Protein AF-0000000069020172 (afdb_homodimer)

Nearest PDB structures (foldseek):
  6wia-assembly1_A-2  TM=9.007E-01  e=1.401E-41  Homo sapiens
  4mws-assembly1_B  TM=8.865E-01  e=2.128E-41  Homo sapiens
  4cib-assembly1_A-2  TM=8.889E-01  e=2.702E-41  Homo sapiens
  4ci9-assembly1_A-2  TM=8.857E-01  e=4.473E-40  Homo sapiens
  7kdv-assembly1_B  TM=8.285E-01  e=3.740E-40  Mus musculus

Structure (mmCIF, N/CA/C/O backbone):
data_AF-0000000069020172-model_v1
#
loop_
_entity.id
_entity.type
_entity.pdbx_description
1 polymer 'Serine carboxypeptidase'
#
loop_
_atom_site.group_PDB
_atom_site.id
_atom_site.type_symbol
_atom_site.label_atom_id
_atom_site.label_alt_id
_atom_site.label_comp_id
_atom_site.label_asym_id
_atom_site.label_entity_id
_atom_site.label_seq_id
_atom_site.pdbx_PDB_ins_code
_atom_site.Cartn_x
_atom_site.Cartn_y
_atom_site.Cartn_z
_atom_site.occupancy
_atom_site.B_iso_or_equiv
_atom_site.auth_seq_id
_atom_site.auth_comp_id
_atom_site.auth_asym_id
_atom_site.auth_atom_id
_atom_site.pdbx_PDB_model_num
ATOM 1 N N . MET A 1 1 ? 9.922 -50 -81.5 1 35.25 1 MET A N 1
ATOM 2 C CA . MET A 1 1 ? 8.891 -49.844 -80.5 1 35.25 1 MET A CA 1
ATOM 3 C C . MET A 1 1 ? 9.516 -49.562 -79.125 1 35.25 1 MET A C 1
ATOM 5 O O . MET A 1 1 ? 10 -50.469 -78.438 1 35.25 1 MET A O 1
ATOM 9 N N . PHE A 1 2 ? 10.203 -48.375 -78.938 1 44.16 2 PHE A N 1
ATOM 10 C CA . PHE A 1 2 ? 10.883 -47.781 -77.812 1 44.16 2 PHE A CA 1
ATOM 11 C C . PHE A 1 2 ? 9.898 -47.469 -76.688 1 44.16 2 PHE A C 1
ATOM 13 O O . PHE A 1 2 ? 9.016 -46.625 -76.875 1 44.16 2 PHE A O 1
ATOM 20 N N . HIS A 1 3 ? 9.609 -48.438 -75.812 1 41.03 3 HIS A N 1
ATOM 21 C CA . HIS A 1 3 ? 8.797 -48.312 -74.625 1 41.03 3 HIS A CA 1
ATOM 22 C C . HIS A 1 3 ? 9.383 -47.312 -73.625 1 41.03 3 HIS A C 1
ATOM 24 O O . HIS A 1 3 ? 10.531 -47.438 -73.25 1 41.03 3 HIS A O 1
ATOM 30 N N . LEU A 1 4 ? 8.961 -46.031 -73.75 1 43.12 4 LEU A N 1
ATOM 31 C CA . LEU A 1 4 ? 9.242 -44.969 -72.75 1 43.12 4 LEU A CA 1
ATOM 32 C C . LEU A 1 4 ? 8.75 -45.344 -71.375 1 43.12 4 LEU A C 1
ATOM 34 O O . LEU A 1 4 ? 7.547 -45.531 -71.188 1 43.12 4 LEU A O 1
ATOM 38 N N . LEU A 1 5 ? 9.578 -45.969 -70.562 1 42.97 5 LEU A N 1
ATOM 39 C CA . LEU A 1 5 ? 9.367 -46.219 -69.125 1 42.97 5 LEU A CA 1
ATOM 40 C C . LEU A 1 5 ? 9.156 -44.906 -68.375 1 42.97 5 LEU A C 1
ATOM 42 O O . LEU A 1 5 ? 10.047 -44.062 -68.375 1 42.97 5 LEU A O 1
ATOM 46 N N . PHE A 1 6 ? 7.914 -44.469 -68.312 1 43.06 6 PHE A N 1
ATOM 47 C CA . PHE A 1 6 ? 7.535 -43.344 -67.438 1 43.06 6 PHE A CA 1
ATOM 48 C C . PHE A 1 6 ? 7.852 -43.656 -66 1 43.06 6 PHE A C 1
ATOM 50 O O . PHE A 1 6 ? 7.305 -44.625 -65.438 1 43.06 6 PHE A O 1
ATOM 57 N N . LEU A 1 7 ? 9.008 -43.219 -65.438 1 40.94 7 LEU A N 1
ATOM 58 C CA . LEU A 1 7 ? 9.367 -43.25 -64.062 1 40.94 7 LEU A CA 1
ATOM 59 C C . LEU A 1 7 ? 8.398 -42.406 -63.219 1 40.94 7 LEU A C 1
ATOM 61 O O . LEU A 1 7 ? 8.328 -41.188 -63.406 1 40.94 7 LEU A O 1
ATOM 65 N N . VAL A 1 8 ? 7.316 -42.938 -62.75 1 42.66 8 VAL A N 1
ATOM 66 C CA . VAL A 1 8 ? 6.441 -42.312 -61.781 1 42.66 8 VAL A CA 1
ATOM 67 C C . VAL A 1 8 ? 7.211 -42.062 -60.469 1 42.66 8 VAL A C 1
ATOM 69 O O . VAL A 1 8 ? 7.672 -43 -59.812 1 42.66 8 VAL A O 1
ATOM 72 N N . THR A 1 9 ? 7.859 -40.938 -60.344 1 40.78 9 THR A N 1
ATOM 73 C CA . THR A 1 9 ? 8.406 -40.469 -59.062 1 40.78 9 THR A CA 1
ATOM 74 C C . THR A 1 9 ? 7.309 -40.344 -58.031 1 40.78 9 THR A C 1
ATOM 76 O O . THR A 1 9 ? 6.387 -39.562 -58.188 1 40.78 9 THR A O 1
ATOM 79 N N . LEU A 1 10 ? 7.008 -41.344 -57.312 1 39.53 10 LEU A N 1
ATOM 80 C CA . LEU A 1 10 ? 6.172 -41.312 -56.125 1 39.53 10 LEU A CA 1
ATOM 81 C C . LEU A 1 10 ? 6.711 -40.281 -55.125 1 39.53 10 LEU A C 1
ATOM 83 O O . LEU A 1 10 ? 7.801 -40.469 -54.562 1 39.53 10 LEU A O 1
ATOM 87 N N . PHE A 1 11 ? 6.32 -39.062 -55.219 1 40.25 11 PHE A N 1
ATOM 88 C CA . PHE A 1 11 ? 6.52 -38.125 -54.125 1 40.25 11 PHE A CA 1
ATOM 89 C C . PHE A 1 11 ? 5.906 -38.656 -52.844 1 40.25 11 PHE A C 1
ATOM 91 O O . PHE A 1 11 ? 4.684 -38.75 -52.719 1 40.25 11 PHE A O 1
ATOM 98 N N . VAL A 1 12 ? 6.559 -39.5 -52.188 1 38.56 12 VAL A N 1
ATOM 99 C CA . VAL A 1 12 ? 6.18 -39.781 -50.781 1 38.56 12 VAL A CA 1
ATOM 100 C C . VAL A 1 12 ? 6.027 -38.469 -50.031 1 38.56 12 VAL A C 1
ATOM 102 O O . VAL A 1 12 ? 7.008 -37.75 -49.812 1 38.56 12 VAL A O 1
ATOM 105 N N . HIS A 1 13 ? 4.887 -37.875 -50.125 1 36.31 13 HIS A N 1
ATOM 106 C CA . HIS A 1 13 ? 4.574 -36.875 -49.094 1 36.31 13 HIS A CA 1
ATOM 107 C C . HIS A 1 13 ? 4.832 -37.406 -47.688 1 36.31 13 HIS A C 1
ATOM 109 O O . HIS A 1 13 ? 4.094 -38.25 -47.219 1 36.31 13 HIS A O 1
ATOM 115 N N . VAL A 1 14 ? 6.039 -37.406 -47.281 1 37 14 VAL A N 1
ATOM 116 C CA . VAL A 1 14 ? 6.258 -37.594 -45.844 1 37 14 VAL A CA 1
ATOM 117 C C . VAL A 1 14 ? 5.352 -36.625 -45.062 1 37 14 VAL A C 1
ATOM 119 O O . VAL A 1 14 ? 5.496 -35.406 -45.156 1 37 14 VAL A O 1
ATOM 122 N N . GLN A 1 15 ? 4.145 -37.031 -44.875 1 34.5 15 GLN A N 1
ATOM 123 C CA . GLN A 1 15 ? 3.412 -36.312 -43.844 1 34.5 15 GLN A CA 1
ATOM 124 C C . GLN A 1 15 ? 4.301 -36.031 -42.625 1 34.5 15 GLN A C 1
ATOM 126 O O . GLN A 1 15 ? 4.848 -36.969 -42.031 1 34.5 15 GLN A O 1
ATOM 131 N N . SER A 1 16 ? 5.02 -34.969 -42.625 1 35.22 16 SER A N 1
ATOM 132 C CA . SER A 1 16 ? 5.707 -34.594 -41.406 1 35.22 16 SER A CA 1
ATOM 133 C C . SER A 1 16 ? 4.863 -34.906 -40.156 1 35.22 16 SER A C 1
ATOM 135 O O . SER A 1 16 ? 3.682 -34.562 -40.094 1 35.22 16 SER A O 1
ATOM 137 N N . VAL A 1 17 ? 5.012 -35.938 -39.5 1 40.53 17 VAL A N 1
ATOM 138 C CA . VAL A 1 17 ? 4.469 -36.094 -38.156 1 40.53 17 VAL A CA 1
ATOM 139 C C . VAL A 1 17 ? 4.367 -34.75 -37.469 1 40.53 17 VAL A C 1
ATOM 141 O O . VAL A 1 17 ? 5.336 -33.969 -37.438 1 40.53 17 VAL A O 1
ATOM 144 N N . PRO A 1 18 ? 3.168 -34.062 -37.469 1 47.06 18 PRO A N 1
ATOM 145 C CA . PRO A 1 18 ? 3.105 -32.781 -36.75 1 47.06 18 PRO A CA 1
ATOM 146 C C . PRO A 1 18 ? 4.113 -32.656 -35.625 1 47.06 18 PRO A C 1
ATOM 148 O O . PRO A 1 18 ? 4.16 -33.531 -34.75 1 47.06 18 PRO A O 1
ATOM 151 N N . GLN A 1 19 ? 5.152 -32.062 -35.906 1 55.47 19 GLN A N 1
ATOM 152 C CA . GLN A 1 19 ? 6.199 -31.828 -34.906 1 55.47 19 GLN A CA 1
ATOM 153 C C . GLN A 1 19 ? 5.621 -31.281 -33.625 1 55.47 19 GLN A C 1
ATOM 155 O O . GLN A 1 19 ? 4.855 -30.312 -33.625 1 55.47 19 GLN A O 1
ATOM 160 N N . ASN A 1 20 ? 5.699 -32.031 -32.438 1 74.56 20 ASN A N 1
ATOM 161 C CA . ASN A 1 20 ? 5.176 -31.781 -31.094 1 74.56 20 ASN A CA 1
ATOM 162 C C . ASN A 1 20 ? 5.762 -30.5 -30.5 1 74.56 20 ASN A C 1
ATOM 164 O O . ASN A 1 20 ? 5.141 -29.875 -29.641 1 74.56 20 ASN A O 1
ATOM 168 N N . SER A 1 21 ? 6.832 -30 -31.109 1 88.25 21 SER A N 1
ATOM 169 C CA . SER A 1 21 ? 7.488 -28.797 -30.594 1 88.25 21 SER A CA 1
ATOM 170 C C . SER A 1 21 ? 7.984 -27.906 -31.734 1 88.25 21 SER A C 1
ATOM 172 O O . SER A 1 21 ? 8.414 -28.406 -32.781 1 88.25 21 SER A O 1
ATOM 174 N N . SER A 1 22 ? 7.797 -26.625 -31.672 1 93.38 22 SER A N 1
ATOM 175 C CA . SER A 1 22 ? 8.234 -25.641 -32.656 1 93.38 22 SER A CA 1
ATOM 176 C C . SER A 1 22 ? 8.953 -24.469 -31.984 1 93.38 22 SER A C 1
ATOM 178 O O . SER A 1 22 ? 8.516 -23.984 -30.938 1 93.38 22 SER A O 1
ATOM 180 N N . ILE A 1 23 ? 10.023 -24.078 -32.594 1 96.75 23 ILE A N 1
ATOM 181 C CA . ILE A 1 23 ? 10.742 -22.906 -32.094 1 96.75 23 ILE A CA 1
ATOM 182 C C . ILE A 1 23 ? 10.07 -21.625 -32.625 1 96.75 23 ILE A C 1
ATOM 184 O O . ILE A 1 23 ? 9.664 -21.562 -33.781 1 96.75 23 ILE A O 1
ATOM 188 N N . VAL A 1 24 ? 9.922 -20.703 -31.766 1 98 24 VAL A N 1
ATOM 189 C CA . VAL A 1 24 ? 9.328 -19.406 -32.094 1 98 24 VAL A CA 1
ATOM 190 C C . VAL A 1 24 ? 10.406 -18.328 -32.125 1 98 24 VAL A C 1
ATOM 192 O O . VAL A 1 24 ? 10.883 -17.906 -31.062 1 98 24 VAL A O 1
ATOM 195 N N . GLU A 1 25 ? 10.695 -17.812 -33.25 1 97.19 25 GLU A N 1
ATOM 196 C CA . GLU A 1 25 ? 11.758 -16.812 -33.375 1 97.19 25 GLU A CA 1
ATOM 197 C C . GLU A 1 25 ? 11.188 -15.391 -33.344 1 97.19 25 GLU A C 1
ATOM 199 O O . GLU A 1 25 ? 11.867 -14.453 -32.906 1 97.19 25 GLU A O 1
ATOM 204 N N . TYR A 1 26 ? 9.953 -15.305 -33.875 1 97.31 26 TYR A N 1
ATOM 205 C CA . TYR A 1 26 ? 9.281 -14.016 -33.938 1 97.31 26 TYR A CA 1
ATOM 206 C C . TYR A 1 26 ? 7.871 -14.102 -33.375 1 97.31 26 TYR A C 1
ATOM 208 O O . TYR A 1 26 ? 7.18 -15.102 -33.531 1 97.31 26 TYR A O 1
ATOM 216 N N . LEU A 1 27 ? 7.512 -13.047 -32.688 1 97.56 27 LEU A N 1
ATOM 217 C CA . LEU A 1 27 ? 6.148 -12.914 -32.156 1 97.56 27 LEU A CA 1
ATOM 218 C C . LEU A 1 27 ? 5.523 -11.602 -32.625 1 97.56 27 LEU A C 1
ATOM 220 O O . LEU A 1 27 ? 6.129 -10.539 -32.5 1 97.56 27 LEU A O 1
ATOM 224 N N . PRO A 1 28 ? 4.305 -11.719 -33.219 1 97.25 28 PRO A N 1
ATOM 225 C CA . PRO A 1 28 ? 3.623 -10.461 -33.5 1 97.25 28 PRO A CA 1
ATOM 226 C C . PRO A 1 28 ? 3.51 -9.547 -32.281 1 97.25 28 PRO A C 1
ATOM 228 O O . PRO A 1 28 ? 3.162 -10 -31.203 1 97.25 28 PRO A O 1
ATOM 231 N N . GLY A 1 29 ? 3.82 -8.273 -32.5 1 96.31 29 GLY A N 1
ATOM 232 C CA . GLY A 1 29 ? 3.82 -7.316 -31.391 1 96.31 29 GLY A CA 1
ATOM 233 C C . GLY A 1 29 ? 5.203 -7.066 -30.828 1 96.31 29 GLY A C 1
ATOM 234 O O . GLY A 1 29 ? 5.43 -6.059 -30.156 1 96.31 29 GLY A O 1
ATOM 235 N N . PHE A 1 30 ? 6.078 -8 -30.984 1 97.06 30 PHE A N 1
ATOM 236 C CA . PHE A 1 30 ? 7.461 -7.848 -30.531 1 97.06 30 PHE A CA 1
ATOM 237 C C . PHE A 1 30 ? 8.344 -7.379 -31.688 1 97.06 30 PHE A C 1
ATOM 239 O O . PHE A 1 30 ? 8.383 -8.008 -32.75 1 97.06 30 PHE A O 1
ATOM 246 N N . ASP A 1 31 ? 9.109 -6.359 -31.5 1 95.25 31 ASP A N 1
ATOM 247 C CA . ASP A 1 31 ? 9.961 -5.82 -32.562 1 95.25 31 ASP A CA 1
ATOM 248 C C . ASP A 1 31 ? 11.227 -6.656 -32.719 1 95.25 31 ASP A C 1
ATOM 250 O O . ASP A 1 31 ? 12.055 -6.719 -31.812 1 95.25 31 ASP A O 1
ATOM 254 N N . GLY A 1 32 ? 11.336 -7.336 -33.906 1 96.56 32 GLY A N 1
ATOM 255 C CA . GLY A 1 32 ? 12.523 -8.117 -34.188 1 96.56 32 GLY A CA 1
ATOM 256 C C . GLY A 1 32 ? 12.469 -9.523 -33.625 1 96.56 32 GLY A C 1
ATOM 257 O O . GLY A 1 32 ? 11.414 -9.969 -33.188 1 96.56 32 GLY A O 1
ATOM 258 N N . PRO A 1 33 ? 13.602 -10.242 -33.812 1 97.25 33 PRO A N 1
ATOM 259 C CA . PRO A 1 33 ? 13.656 -11.586 -33.219 1 97.25 33 PRO A CA 1
ATOM 260 C C . PRO A 1 33 ? 13.664 -11.586 -31.703 1 97.25 33 PRO A C 1
ATOM 262 O O . PRO A 1 33 ? 14.219 -10.672 -31.094 1 97.25 33 PRO A O 1
ATOM 265 N N . LEU A 1 34 ? 13.086 -12.57 -31.141 1 97.94 34 LEU A N 1
ATOM 266 C CA . LEU A 1 34 ? 13.086 -12.688 -29.672 1 97.94 34 LEU A CA 1
ATOM 267 C C . LEU A 1 34 ? 14.516 -12.828 -29.156 1 97.94 34 LEU A C 1
ATOM 269 O O . LEU A 1 34 ? 15.328 -13.547 -29.734 1 97.94 34 LEU A O 1
ATOM 273 N N . PRO A 1 35 ? 14.805 -12.148 -28.094 1 97.25 35 PRO A N 1
ATOM 274 C CA . PRO A 1 35 ? 16.156 -12.242 -27.516 1 97.25 35 PRO A CA 1
ATOM 275 C C . PRO A 1 35 ? 16.328 -13.453 -26.609 1 97.25 35 PRO A C 1
ATOM 277 O O . PRO A 1 35 ? 17.328 -13.555 -25.906 1 97.25 35 PRO A O 1
ATOM 280 N N . PHE A 1 36 ? 15.359 -14.336 -26.547 1 97.69 36 PHE A N 1
ATOM 281 C CA . PHE A 1 36 ? 15.383 -15.57 -25.766 1 97.69 36 PHE A CA 1
ATOM 282 C C . PHE A 1 36 ? 14.805 -16.734 -26.562 1 97.69 36 PHE A C 1
ATOM 284 O O . PHE A 1 36 ? 14.141 -16.516 -27.578 1 97.69 36 PHE A O 1
ATOM 291 N N . TYR A 1 37 ? 15.164 -17.938 -26.125 1 98 37 TYR A N 1
ATOM 292 C CA . TYR A 1 37 ? 14.656 -19.141 -26.781 1 98 37 TYR A CA 1
ATOM 293 C C . TYR A 1 37 ? 13.219 -19.438 -26.344 1 98 37 TYR A C 1
ATOM 295 O O . TYR A 1 37 ? 12.938 -19.531 -25.156 1 98 37 TYR A O 1
ATOM 303 N N . LEU A 1 38 ? 12.305 -19.531 -27.281 1 98.5 38 LEU A N 1
ATOM 304 C CA . LEU A 1 38 ? 10.922 -19.891 -27.031 1 98.5 38 LEU A CA 1
ATOM 305 C C . LEU A 1 38 ? 10.5 -21.078 -27.906 1 98.5 38 LEU A C 1
ATOM 307 O O . LEU A 1 38 ? 10.703 -21.047 -29.125 1 98.5 38 LEU A O 1
ATOM 311 N N . GLU A 1 39 ? 10.039 -22.047 -27.234 1 98.44 39 GLU A N 1
ATOM 312 C CA . GLU A 1 39 ? 9.453 -23.203 -27.891 1 98.44 39 GLU A CA 1
ATOM 313 C C . GLU A 1 39 ? 8.008 -23.422 -27.438 1 98.44 39 GLU A C 1
ATOM 315 O O . GLU A 1 39 ? 7.684 -23.25 -26.266 1 98.44 39 GLU A O 1
ATOM 320 N N . THR A 1 40 ? 7.168 -23.703 -28.438 1 98.56 40 THR A N 1
ATOM 321 C CA . THR A 1 40 ? 5.797 -24.062 -28.094 1 98.56 40 THR A CA 1
ATOM 322 C C . THR A 1 40 ? 5.461 -25.453 -28.656 1 98.56 40 THR A C 1
ATOM 324 O O . THR A 1 40 ? 6.188 -25.969 -29.5 1 98.56 40 THR A O 1
ATOM 327 N N . GLY A 1 41 ? 4.406 -25.984 -28.094 1 98 41 GLY A N 1
ATOM 328 C CA . GLY A 1 41 ? 3.988 -27.297 -28.594 1 98 41 GLY A CA 1
ATOM 329 C C . GLY A 1 41 ? 2.789 -27.859 -27.859 1 98 41 GLY A C 1
ATOM 330 O O . GLY A 1 41 ? 2.24 -27.203 -26.969 1 98 41 GLY A O 1
ATOM 331 N N . TYR A 1 42 ? 2.326 -28.953 -28.375 1 97.81 42 TYR A N 1
ATOM 332 C CA . TYR A 1 42 ? 1.27 -29.75 -27.766 1 97.81 42 TYR A CA 1
ATOM 333 C C . TYR A 1 42 ? 1.791 -31.109 -27.328 1 97.81 42 TYR A C 1
ATOM 335 O O . TYR A 1 42 ? 2.6 -31.719 -28.031 1 97.81 42 TYR A O 1
ATOM 343 N N . ILE A 1 43 ? 1.367 -31.547 -26.25 1 97.56 43 ILE A N 1
ATOM 344 C CA . ILE A 1 43 ? 1.576 -32.906 -25.828 1 97.56 43 ILE A CA 1
ATOM 345 C C . ILE A 1 43 ? 0.229 -33.594 -25.562 1 97.56 43 ILE A C 1
ATOM 347 O O . ILE A 1 43 ? -0.588 -33.062 -24.797 1 97.56 43 ILE A O 1
ATOM 351 N N . GLY A 1 44 ? 0.032 -34.688 -26.188 1 96.69 44 GLY A N 1
ATOM 352 C CA . GLY A 1 44 ? -1.186 -35.469 -25.984 1 96.69 44 GLY A CA 1
ATOM 353 C C . GLY A 1 44 ? -1.165 -36.312 -24.719 1 96.69 44 GLY A C 1
ATOM 354 O O . GLY A 1 44 ? -0.133 -36.875 -24.359 1 96.69 44 GLY A O 1
ATOM 355 N N . ILE A 1 45 ? -2.287 -36.344 -24.094 1 96.5 45 ILE A N 1
ATOM 356 C CA . ILE A 1 45 ? -2.412 -37.062 -22.812 1 96.5 45 ILE A CA 1
ATOM 357 C C . ILE A 1 45 ? -3.371 -38.25 -22.969 1 96.5 45 ILE A C 1
ATOM 359 O O . ILE A 1 45 ? -4.379 -38.125 -23.672 1 96.5 45 ILE A O 1
ATOM 363 N N . GLY A 1 46 ? -3.061 -39.312 -22.328 1 90.62 46 GLY A N 1
ATOM 364 C CA . GLY A 1 46 ? -3.869 -40.5 -22.406 1 90.62 46 GLY A CA 1
ATOM 365 C C . GLY A 1 46 ? -3.488 -41.406 -23.562 1 90.62 46 GLY A C 1
ATOM 366 O O . GLY A 1 46 ? -2.689 -41.031 -24.422 1 90.62 46 GLY A O 1
ATOM 367 N N . LYS A 1 47 ? -4.152 -42.531 -23.609 1 88.5 47 LYS A N 1
ATOM 368 C CA . LYS A 1 47 ? -3.844 -43.531 -24.656 1 88.5 47 LYS A CA 1
ATOM 369 C C . LYS A 1 47 ? -4.289 -43.031 -26.031 1 88.5 47 LYS A C 1
ATOM 371 O O . LYS A 1 47 ? -3.566 -43.188 -27.016 1 88.5 47 LYS A O 1
ATOM 376 N N . SER A 1 48 ? -5.367 -42.375 -26 1 91.94 48 SER A N 1
ATOM 377 C CA . SER A 1 48 ? -5.906 -41.875 -27.266 1 91.94 48 SER A CA 1
ATOM 378 C C . SER A 1 48 ? -5.527 -40.406 -27.5 1 91.94 48 SER A C 1
ATOM 380 O O . SER A 1 48 ? -5.883 -39.844 -28.516 1 91.94 48 SER A O 1
ATOM 382 N N . GLU A 1 49 ? -4.848 -39.844 -26.578 1 94.56 49 GLU A N 1
ATOM 383 C CA . GLU A 1 49 ? -4.348 -38.469 -26.641 1 94.56 49 GLU A CA 1
ATOM 384 C C . GLU A 1 49 ? -5.477 -37.469 -26.922 1 94.56 49 GLU A C 1
ATOM 386 O O . GLU A 1 49 ? -5.336 -36.594 -27.766 1 94.56 49 GLU A O 1
ATOM 391 N N . GLU A 1 50 ? -6.562 -37.719 -26.25 1 94.81 50 GLU A N 1
ATOM 392 C CA . GLU A 1 50 ? -7.746 -36.875 -26.438 1 94.81 50 GLU A CA 1
ATOM 393 C C . GLU A 1 50 ? -7.57 -35.531 -25.797 1 94.81 50 GLU A C 1
ATOM 395 O O . GLU A 1 50 ? -8.289 -34.562 -26.125 1 94.81 50 GLU A O 1
ATOM 400 N N . VAL A 1 51 ? -6.781 -35.5 -24.812 1 97.06 51 VAL A N 1
ATOM 401 C CA . VAL A 1 51 ? -6.422 -34.219 -24.203 1 97.06 51 VAL A CA 1
ATOM 402 C C . VAL A 1 51 ? -5.09 -33.719 -24.781 1 97.06 51 VAL A C 1
ATOM 404 O O . VAL A 1 51 ? -4.113 -34.469 -24.828 1 97.06 51 VAL A O 1
ATOM 407 N N . GLN A 1 52 ? -5.078 -32.531 -25.312 1 97.31 52 GLN A N 1
ATOM 408 C CA . GLN A 1 52 ? -3.891 -31.875 -25.875 1 97.31 52 GLN A CA 1
ATOM 409 C C . GLN A 1 52 ? -3.484 -30.656 -25.047 1 97.31 52 GLN A C 1
ATOM 411 O O . GLN A 1 52 ? -4.113 -29.594 -25.141 1 97.31 52 GLN A O 1
ATOM 416 N N . LEU A 1 53 ? -2.449 -30.766 -24.281 1 98.25 53 LEU A N 1
ATOM 417 C CA . LEU A 1 53 ? -1.996 -29.672 -23.438 1 98.25 53 LEU A CA 1
ATOM 418 C C . LEU A 1 53 ? -0.956 -28.812 -24.156 1 98.25 53 LEU A C 1
ATOM 420 O O . LEU A 1 53 ? 0.003 -29.344 -24.719 1 98.25 53 LEU A O 1
ATOM 424 N N . PHE A 1 54 ? -1.168 -27.516 -24.203 1 98.38 54 PHE A N 1
ATOM 425 C CA . PHE A 1 54 ? -0.284 -26.547 -24.844 1 98.38 54 PHE A CA 1
ATOM 426 C C . PHE A 1 54 ? 0.731 -26.016 -23.844 1 98.38 54 PHE A C 1
ATOM 428 O O . PHE A 1 54 ? 0.404 -25.781 -22.688 1 98.38 54 PHE A O 1
ATOM 435 N N . TYR A 1 55 ? 2.004 -25.797 -24.328 1 98.69 55 TYR A N 1
ATOM 436 C CA . TYR A 1 55 ? 3.021 -25.281 -23.422 1 98.69 55 TYR A CA 1
ATOM 437 C C . TYR A 1 55 ? 3.873 -24.219 -24.109 1 98.69 55 TYR A C 1
ATOM 439 O O . TYR A 1 55 ? 3.891 -24.125 -25.344 1 98.69 55 TYR A O 1
ATOM 447 N N . TYR A 1 56 ? 4.406 -23.312 -23.297 1 98.69 56 TYR A N 1
ATOM 448 C CA . TYR A 1 56 ? 5.496 -22.406 -23.656 1 98.69 56 TYR A CA 1
ATOM 449 C C . TYR A 1 56 ? 6.777 -22.781 -22.922 1 98.69 56 TYR A C 1
ATOM 451 O O . TYR A 1 56 ? 6.773 -22.922 -21.688 1 98.69 56 TYR A O 1
ATOM 459 N N . PHE A 1 57 ? 7.84 -23.031 -23.625 1 98.81 57 PHE A N 1
ATOM 460 C CA . PHE A 1 57 ? 9.117 -23.359 -23 1 98.81 57 PHE A CA 1
ATOM 461 C C . PHE A 1 57 ? 10.156 -22.281 -23.297 1 98.81 57 PHE A C 1
ATOM 463 O O . PHE A 1 57 ? 10.398 -21.953 -24.453 1 98.81 57 PHE A O 1
ATOM 470 N N . ILE A 1 58 ? 10.719 -21.766 -22.219 1 98.81 58 ILE A N 1
ATOM 471 C CA . ILE A 1 58 ? 11.789 -20.766 -22.312 1 98.81 58 ILE A CA 1
ATOM 472 C C . ILE A 1 58 ? 13.062 -21.328 -21.688 1 98.81 58 ILE A C 1
ATOM 474 O O . ILE A 1 58 ? 13.07 -21.734 -20.531 1 98.81 58 ILE A O 1
ATOM 478 N N . LYS A 1 59 ? 14.164 -21.312 -22.453 1 98.62 59 LYS A N 1
ATOM 479 C CA . LYS A 1 59 ? 15.453 -21.734 -21.906 1 98.62 59 LYS A CA 1
ATOM 480 C C . LYS A 1 59 ? 16.062 -20.656 -21.016 1 98.62 59 LYS A C 1
ATOM 482 O O . LYS A 1 59 ? 15.875 -19.469 -21.266 1 98.62 59 LYS A O 1
ATOM 487 N N . SER A 1 60 ? 16.781 -21.141 -20 1 98.69 60 SER A N 1
ATOM 488 C CA . SER A 1 60 ? 17.562 -20.203 -19.203 1 98.69 60 SER A CA 1
ATOM 489 C C . SER A 1 60 ? 18.469 -19.359 -20.078 1 98.69 60 SER A C 1
ATOM 491 O O . SER A 1 60 ? 19.078 -19.859 -21.031 1 98.69 60 SER A O 1
ATOM 493 N N . GLU A 1 61 ? 18.594 -18.109 -19.75 1 97.75 61 GLU A N 1
ATOM 494 C CA . GLU A 1 61 ? 19.469 -17.188 -20.484 1 97.75 61 GLU A CA 1
ATOM 495 C C . GLU A 1 61 ? 20.906 -17.281 -19.969 1 97.75 61 GLU A C 1
ATOM 497 O O . GLU A 1 61 ? 21.797 -16.641 -20.531 1 97.75 61 GLU A O 1
ATOM 502 N N . SER A 1 62 ? 21.109 -18.078 -18.984 1 97.31 62 SER A N 1
ATOM 503 C CA . SER A 1 62 ? 22.438 -18.312 -18.453 1 97.31 62 SER A CA 1
ATOM 504 C C . SER A 1 62 ? 23.016 -19.641 -18.969 1 97.31 62 SER A C 1
ATOM 506 O O . SER A 1 62 ? 23.453 -19.719 -20.109 1 97.31 62 SER A O 1
ATOM 508 N N . ASP A 1 63 ? 22.844 -20.781 -18.266 1 98 63 ASP A N 1
ATOM 509 C CA . ASP A 1 63 ? 23.297 -22.094 -18.703 1 98 63 ASP A CA 1
ATOM 510 C C . ASP A 1 63 ? 22.172 -23.125 -18.656 1 98 63 ASP A C 1
ATOM 512 O O . ASP A 1 63 ? 22.031 -23.859 -17.672 1 98 63 ASP A O 1
ATOM 516 N N . PRO A 1 64 ? 21.453 -23.234 -19.734 1 97.88 64 PRO A N 1
ATOM 517 C CA . PRO A 1 64 ? 20.281 -24.109 -19.734 1 97.88 64 PRO A CA 1
ATOM 518 C C . PRO A 1 64 ? 20.641 -25.562 -19.5 1 97.88 64 PRO A C 1
ATOM 520 O O . PRO A 1 64 ? 19.766 -26.375 -19.156 1 97.88 64 PRO A O 1
ATOM 523 N N . ARG A 1 65 ? 21.906 -25.953 -19.641 1 97.44 65 ARG A N 1
ATOM 524 C CA . ARG A 1 65 ? 22.297 -27.344 -19.422 1 97.44 65 ARG A CA 1
ATOM 525 C C . ARG A 1 65 ? 22.391 -27.672 -17.938 1 97.44 65 ARG A C 1
ATOM 527 O O . ARG A 1 65 ? 22.25 -28.828 -17.547 1 97.44 65 ARG A O 1
ATOM 534 N N . LYS A 1 66 ? 22.562 -26.625 -17.156 1 97.94 66 LYS A N 1
ATOM 535 C CA . LYS A 1 66 ? 22.812 -26.859 -15.734 1 97.94 66 LYS A CA 1
ATOM 536 C C . LYS A 1 66 ? 21.781 -26.156 -14.867 1 97.94 66 LYS A C 1
ATOM 538 O O . LYS A 1 66 ? 21.5 -26.594 -13.75 1 97.94 66 LYS A O 1
ATOM 543 N N . ASP A 1 67 ? 21.203 -25.094 -15.406 1 98.75 67 ASP A N 1
ATOM 544 C CA . ASP A 1 67 ? 20.25 -24.297 -14.625 1 98.75 67 ASP A CA 1
ATOM 545 C C . ASP A 1 67 ? 18.984 -25.094 -14.312 1 98.75 67 ASP A C 1
ATOM 547 O O . ASP A 1 67 ? 18.656 -26.047 -15.031 1 98.75 67 ASP A O 1
ATOM 551 N N . PRO A 1 68 ? 18.344 -24.688 -13.242 1 98.81 68 PRO A N 1
ATOM 552 C CA . PRO A 1 68 ? 17.109 -25.391 -12.898 1 98.81 68 PRO A CA 1
ATOM 553 C C . PRO A 1 68 ? 16.062 -25.328 -14.016 1 98.81 68 PRO A C 1
ATOM 555 O O . PRO A 1 68 ? 16.062 -24.391 -14.805 1 98.81 68 PRO A O 1
ATOM 558 N N . LEU A 1 69 ? 15.258 -26.344 -14.031 1 98.94 69 LEU A N 1
ATOM 559 C CA . LEU A 1 69 ? 14.055 -26.391 -14.852 1 98.94 69 LEU A CA 1
ATOM 560 C C . LEU A 1 69 ? 12.805 -26.266 -13.984 1 98.94 69 LEU A C 1
ATOM 562 O O . LEU A 1 69 ? 12.648 -27 -13 1 98.94 69 LEU A O 1
ATOM 566 N N . LEU A 1 70 ? 11.945 -25.312 -14.305 1 98.88 70 LEU A N 1
ATOM 567 C CA . LEU A 1 70 ? 10.711 -25.094 -13.57 1 98.88 70 LEU A CA 1
ATOM 568 C C . LEU A 1 70 ? 9.492 -25.438 -14.422 1 98.88 70 LEU A C 1
ATOM 570 O O . LEU A 1 70 ? 9.43 -25.078 -15.602 1 98.88 70 LEU A O 1
ATOM 574 N N . LEU A 1 71 ? 8.602 -26.188 -13.859 1 98.94 71 LEU A N 1
ATOM 575 C CA . LEU A 1 71 ? 7.238 -26.234 -14.383 1 98.94 71 LEU A CA 1
ATOM 576 C C . LEU A 1 71 ? 6.359 -25.188 -13.703 1 98.94 71 LEU A C 1
ATOM 578 O O . LEU A 1 71 ? 6.199 -25.219 -12.477 1 98.94 71 LEU A O 1
ATOM 582 N N . TRP A 1 72 ? 5.859 -24.281 -14.469 1 98.88 72 TRP A N 1
ATOM 583 C CA . TRP A 1 72 ? 5.027 -23.219 -13.914 1 98.88 72 TRP A CA 1
ATOM 584 C C . TRP A 1 72 ? 3.551 -23.469 -14.203 1 98.88 72 TRP A C 1
ATOM 586 O O . TRP A 1 72 ? 3.158 -23.641 -15.359 1 98.88 72 TRP A O 1
ATOM 596 N N . LEU A 1 73 ? 2.768 -23.453 -13.148 1 98.31 73 LEU A N 1
ATOM 597 C CA . LEU A 1 73 ? 1.319 -23.594 -13.242 1 98.31 73 LEU A CA 1
ATOM 598 C C . LEU A 1 73 ? 0.614 -22.391 -12.648 1 98.31 73 LEU A C 1
ATOM 600 O O . LEU A 1 73 ? 0.813 -22.062 -11.477 1 98.31 73 LEU A O 1
ATOM 604 N N . THR A 1 74 ? -0.188 -21.766 -13.469 1 96.88 74 THR A N 1
ATOM 605 C CA . THR A 1 74 ? -0.988 -20.641 -13 1 96.88 74 THR A CA 1
ATOM 606 C C . THR A 1 74 ? -2.293 -21.141 -12.375 1 96.88 74 THR A C 1
ATOM 608 O O . THR A 1 74 ? -2.932 -22.047 -12.891 1 96.88 74 THR A O 1
ATOM 611 N N . GLY A 1 75 ? -2.66 -20.531 -11.359 1 94.5 75 GLY A N 1
ATOM 612 C CA . GLY A 1 75 ? -3.889 -20.938 -10.688 1 94.5 75 GLY A CA 1
ATOM 613 C C . GLY A 1 75 ? -5.129 -20.688 -11.531 1 94.5 75 GLY A C 1
ATOM 614 O O . GLY A 1 75 ? -5.098 -20.844 -12.75 1 94.5 75 GLY A O 1
ATOM 615 N N . GLY A 1 76 ? -6.125 -20.531 -10.969 1 91.38 76 GLY A N 1
ATOM 616 C CA . GLY A 1 76 ? -7.457 -20.406 -11.547 1 91.38 76 GLY A CA 1
ATOM 617 C C . GLY A 1 76 ? -8.516 -21.172 -10.789 1 91.38 76 GLY A C 1
ATOM 618 O O . GLY A 1 76 ? -8.961 -20.75 -9.719 1 91.38 76 GLY A O 1
ATOM 619 N N . PRO A 1 77 ? -8.742 -22.312 -11.016 1 92.75 77 PRO A N 1
ATOM 620 C CA . PRO A 1 77 ? -8.344 -23.031 -12.234 1 92.75 77 PRO A CA 1
ATOM 621 C C . PRO A 1 77 ? -8.852 -22.359 -13.508 1 92.75 77 PRO A C 1
ATOM 623 O O . PRO A 1 77 ? -9.805 -21.578 -13.453 1 92.75 77 PRO A O 1
ATOM 626 N N . GLY A 1 78 ? -8.141 -22.656 -14.57 1 94.19 78 GLY A N 1
ATOM 627 C CA . GLY A 1 78 ? -8.578 -22.203 -15.875 1 94.19 78 GLY A CA 1
ATOM 628 C C . GLY A 1 78 ? -7.832 -20.969 -16.375 1 94.19 78 GLY A C 1
ATOM 629 O O . GLY A 1 78 ? -8.203 -20.375 -17.375 1 94.19 78 GLY A O 1
ATOM 630 N N . CYS A 1 79 ? -6.812 -20.578 -15.625 1 96.5 79 CYS A N 1
ATOM 631 C CA . CYS A 1 79 ? -6.004 -19.469 -16.109 1 96.5 79 CYS A CA 1
ATOM 632 C C . CYS A 1 79 ? -4.793 -19.969 -16.875 1 96.5 79 CYS A C 1
ATOM 634 O O . CYS A 1 79 ? -4.105 -20.891 -16.438 1 96.5 79 CYS A O 1
ATOM 636 N N . SER A 1 80 ? -4.598 -19.328 -18 1 97.81 80 SER A N 1
ATOM 637 C CA . SER A 1 80 ? -3.48 -19.688 -18.859 1 97.81 80 SER A CA 1
ATOM 638 C C . SER A 1 80 ? -2.143 -19.359 -18.203 1 97.81 80 SER A C 1
ATOM 640 O O . SER A 1 80 ? -2.002 -18.344 -17.531 1 97.81 80 SER A O 1
ATOM 642 N N . SER A 1 81 ? -1.183 -20.188 -18.469 1 97.94 81 SER A N 1
ATOM 643 C CA . SER A 1 81 ? 0.168 -19.953 -17.969 1 97.94 81 SER A CA 1
ATOM 644 C C . SER A 1 81 ? 0.832 -18.797 -18.688 1 97.94 81 SER A C 1
ATOM 646 O O . SER A 1 81 ? 1.86 -18.281 -18.234 1 97.94 81 SER A O 1
ATOM 648 N N . PHE A 1 82 ? 0.167 -18.328 -19.734 1 97.94 82 PHE A N 1
ATOM 649 C CA . PHE A 1 82 ? 0.617 -17.094 -20.344 1 97.94 82 PHE A CA 1
ATOM 650 C C . PHE A 1 82 ? 0.641 -15.953 -19.328 1 97.94 82 PHE A C 1
ATOM 652 O O . PHE A 1 82 ? 1.422 -15.008 -19.469 1 97.94 82 PHE A O 1
ATOM 659 N N . THR A 1 83 ? -0.169 -16.062 -18.312 1 96.94 83 THR A N 1
ATOM 660 C CA . THR A 1 83 ? -0.14 -15.102 -17.219 1 96.94 83 THR A CA 1
ATOM 661 C C . THR A 1 83 ? 1.249 -15.039 -16.594 1 96.94 83 THR A C 1
ATOM 663 O O . THR A 1 83 ? 1.789 -13.953 -16.375 1 96.94 83 THR A O 1
ATOM 666 N N . GLY A 1 84 ? 1.774 -16.219 -16.266 1 98.06 84 GLY A N 1
ATOM 667 C CA . GLY A 1 84 ? 3.131 -16.281 -15.742 1 98.06 84 GLY A CA 1
ATOM 668 C C . GLY A 1 84 ? 4.172 -15.789 -16.734 1 98.06 84 GLY A C 1
ATOM 669 O O . GLY A 1 84 ? 5.125 -15.102 -16.344 1 98.06 84 GLY A O 1
ATOM 670 N N . LEU A 1 85 ? 3.943 -16.062 -18 1 98.38 85 LEU A N 1
ATOM 671 C CA . LEU A 1 85 ? 4.91 -15.773 -19.047 1 98.38 85 LEU A CA 1
ATOM 672 C C . LEU A 1 85 ? 4.996 -14.273 -19.312 1 98.38 85 LEU A C 1
ATOM 674 O O . LEU A 1 85 ? 6.09 -13.742 -19.516 1 98.38 85 LEU A O 1
ATOM 678 N N . ALA A 1 86 ? 3.871 -13.625 -19.234 1 97.56 86 ALA A N 1
ATOM 679 C CA . ALA A 1 86 ? 3.861 -12.258 -19.734 1 97.56 86 ALA A CA 1
ATOM 680 C C . ALA A 1 86 ? 3.625 -11.258 -18.609 1 97.56 86 ALA A C 1
ATOM 682 O O . ALA A 1 86 ? 3.926 -10.07 -18.75 1 97.56 86 ALA A O 1
ATOM 683 N N . TYR A 1 87 ? 3.088 -11.68 -17.484 1 96.69 87 TYR A N 1
ATOM 684 C CA . TYR A 1 87 ? 2.732 -10.703 -16.453 1 96.69 87 TYR A CA 1
ATOM 685 C C . TYR A 1 87 ? 3.527 -10.945 -15.18 1 96.69 87 TYR A C 1
ATOM 687 O O . TYR A 1 87 ? 3.672 -10.047 -14.352 1 96.69 87 TYR A O 1
ATOM 695 N N . GLU A 1 88 ? 4.086 -12.094 -14.984 1 97.81 88 GLU A N 1
ATOM 696 C CA . GLU A 1 88 ? 4.664 -12.422 -13.68 1 97.81 88 GLU A CA 1
ATOM 697 C C . GLU A 1 88 ? 6.16 -12.695 -13.797 1 97.81 88 GLU A C 1
ATOM 699 O O . GLU A 1 88 ? 6.98 -11.789 -13.648 1 97.81 88 GLU A O 1
ATOM 704 N N . VAL A 1 89 ? 6.578 -13.938 -14.234 1 98.62 89 VAL A N 1
ATOM 705 C CA . VAL A 1 89 ? 7.961 -14.336 -13.992 1 98.62 89 VAL A CA 1
ATOM 706 C C . VAL A 1 89 ? 8.68 -14.539 -15.32 1 98.62 89 VAL A C 1
ATOM 708 O O . VAL A 1 89 ? 9.906 -14.656 -15.367 1 98.62 89 VAL A O 1
ATOM 711 N N . GLY A 1 90 ? 7.941 -14.516 -16.453 1 98.56 90 GLY A N 1
ATOM 712 C CA . GLY A 1 90 ? 8.523 -14.773 -17.766 1 98.56 90 GLY A CA 1
ATOM 713 C C . GLY A 1 90 ? 9.203 -13.562 -18.359 1 98.56 90 GLY A C 1
ATOM 714 O O . GLY A 1 90 ? 9.25 -12.5 -17.734 1 98.56 90 GLY A O 1
ATOM 715 N N . PRO A 1 91 ? 9.727 -13.734 -19.547 1 98.38 91 PRO A N 1
ATOM 716 C CA . PRO A 1 91 ? 10.555 -12.68 -20.141 1 98.38 91 PRO A CA 1
ATOM 717 C C . PRO A 1 91 ? 9.758 -11.711 -21 1 98.38 91 PRO A C 1
ATOM 719 O O . PRO A 1 91 ? 10.312 -10.75 -21.531 1 98.38 91 PRO A O 1
ATOM 722 N N . LEU A 1 92 ? 8.453 -11.93 -21.125 1 97.62 92 LEU A N 1
ATOM 723 C CA . LEU A 1 92 ? 7.605 -11.055 -21.938 1 97.62 92 LEU A CA 1
ATOM 724 C C . LEU A 1 92 ? 6.855 -10.062 -21.047 1 97.62 92 LEU A C 1
ATOM 726 O O . LEU A 1 92 ? 6.621 -10.336 -19.875 1 97.62 92 LEU A O 1
ATOM 730 N N . ASP A 1 93 ? 6.582 -8.945 -21.641 1 96.06 93 ASP A N 1
ATOM 731 C CA . ASP A 1 93 ? 5.723 -7.926 -21.047 1 96.06 93 ASP A CA 1
ATOM 732 C C . ASP A 1 93 ? 4.973 -7.148 -22.125 1 96.06 93 ASP A C 1
ATOM 734 O O . ASP A 1 93 ? 5.32 -7.23 -23.312 1 96.06 93 ASP A O 1
ATOM 738 N N . PHE A 1 94 ? 3.953 -6.535 -21.75 1 94.12 94 PHE A N 1
ATOM 739 C CA . PHE A 1 94 ? 3.268 -5.648 -22.672 1 94.12 94 PHE A CA 1
ATOM 740 C C . PHE A 1 94 ? 3.764 -4.215 -22.531 1 94.12 94 PHE A C 1
ATOM 742 O O . PHE A 1 94 ? 3.977 -3.74 -21.406 1 94.12 94 PHE A O 1
ATOM 749 N N . GLY A 1 95 ? 3.988 -3.539 -23.594 1 90.44 95 GLY A N 1
ATOM 750 C CA . GLY A 1 95 ? 4.559 -2.199 -23.609 1 90.44 95 GLY A CA 1
ATOM 751 C C . GLY A 1 95 ? 3.518 -1.108 -23.438 1 90.44 95 GLY A C 1
ATOM 752 O O . GLY A 1 95 ? 3.812 0.072 -23.641 1 90.44 95 GLY A O 1
ATOM 753 N N . GLN A 1 96 ? 2.346 -1.482 -23.266 1 83.56 96 GLN A N 1
ATOM 754 C CA . GLN A 1 96 ? 1.266 -0.519 -23.078 1 83.56 96 GLN A CA 1
ATOM 755 C C . GLN A 1 96 ? 0.361 -0.917 -21.922 1 83.56 96 GLN A C 1
ATOM 757 O O . GLN A 1 96 ? 0.364 -2.074 -21.484 1 83.56 96 GLN A O 1
ATOM 762 N N . LYS A 1 97 ? -0.398 0.104 -21.469 1 78.31 97 LYS A N 1
ATOM 763 C CA . LYS A 1 97 ? -1.247 -0.148 -20.312 1 78.31 97 LYS A CA 1
ATOM 764 C C . LYS A 1 97 ? -2.682 -0.45 -20.734 1 78.31 97 LYS A C 1
ATOM 766 O O . LYS A 1 97 ? -3.459 -1.01 -19.953 1 78.31 97 LYS A O 1
ATOM 771 N N . ALA A 1 98 ? -3.025 -0.065 -21.969 1 80 98 ALA A N 1
ATOM 772 C CA . ALA A 1 98 ? -4.395 -0.289 -22.422 1 80 98 ALA A CA 1
ATOM 773 C C . ALA A 1 98 ? -4.43 -0.6 -23.922 1 80 98 ALA A C 1
ATOM 775 O O . ALA A 1 98 ? -3.525 -0.207 -24.656 1 80 98 ALA A O 1
ATOM 776 N N . TYR A 1 99 ? -5.504 -1.325 -24.266 1 84.94 99 TYR A N 1
ATOM 777 C CA . TYR A 1 99 ? -5.695 -1.657 -25.672 1 84.94 99 TYR A CA 1
ATOM 778 C C . TYR A 1 99 ? -6.07 -0.419 -26.469 1 84.94 99 TYR A C 1
ATOM 780 O O . TYR A 1 99 ? -6.883 0.395 -26.031 1 84.94 99 TYR A O 1
ATOM 788 N N . ASN A 1 100 ? -5.43 -0.284 -27.562 1 82.81 100 ASN A N 1
ATOM 789 C CA . ASN A 1 100 ? -5.684 0.899 -28.375 1 82.81 100 ASN A CA 1
ATOM 790 C C . ASN A 1 100 ? -6.242 0.525 -29.75 1 82.81 100 ASN A C 1
ATOM 792 O O . ASN A 1 100 ? -6.27 1.356 -30.656 1 82.81 100 ASN A O 1
ATOM 796 N N . GLY A 1 101 ? -6.609 -0.7 -29.984 1 86.56 101 GLY A N 1
ATOM 797 C CA . GLY A 1 101 ? -7.227 -1.103 -31.234 1 86.56 101 GLY A CA 1
ATOM 798 C C . GLY A 1 101 ? -6.262 -1.797 -32.188 1 86.56 101 GLY A C 1
ATOM 799 O O . GLY A 1 101 ? -6.676 -2.379 -33.188 1 86.56 101 GLY A O 1
ATOM 800 N N . SER A 1 102 ? -5.035 -1.775 -31.797 1 90.62 102 SER A N 1
ATOM 801 C CA . SER A 1 102 ? -4.016 -2.416 -32.625 1 90.62 102 SER A CA 1
ATOM 802 C C . SER A 1 102 ? -3.402 -3.617 -31.906 1 90.62 102 SER A C 1
ATOM 804 O O . SER A 1 102 ? -3.727 -3.889 -30.75 1 90.62 102 SER A O 1
ATOM 806 N N . LEU A 1 103 ? -2.656 -4.277 -32.625 1 93.56 103 LEU A N 1
ATOM 807 C CA . LEU A 1 103 ? -1.946 -5.395 -32.031 1 93.56 103 LEU A CA 1
ATOM 808 C C . LEU A 1 103 ? -1.088 -4.918 -30.859 1 93.56 103 LEU A C 1
ATOM 810 O O . LEU A 1 103 ? -0.269 -4.012 -31.016 1 93.56 103 LEU A O 1
ATOM 814 N N . PRO A 1 104 ? -1.314 -5.531 -29.766 1 95.38 104 PRO A N 1
ATOM 815 C CA . PRO A 1 104 ? -0.563 -5.102 -28.578 1 95.38 104 PRO A CA 1
ATOM 816 C C . PRO A 1 104 ? 0.945 -5.262 -28.75 1 95.38 104 PRO A C 1
ATOM 818 O O . PRO A 1 104 ? 1.401 -6.242 -29.344 1 95.38 104 PRO A O 1
ATOM 821 N N . ILE A 1 105 ? 1.64 -4.34 -28.125 1 95.81 105 ILE A N 1
ATOM 822 C CA . ILE A 1 105 ? 3.096 -4.316 -28.219 1 95.81 105 ILE A CA 1
ATOM 823 C C . ILE A 1 105 ? 3.693 -5.172 -27.109 1 95.81 105 ILE A C 1
ATOM 825 O O . ILE A 1 105 ? 3.283 -5.066 -25.953 1 95.81 105 ILE A O 1
ATOM 829 N N . LEU A 1 106 ? 4.613 -6.004 -27.484 1 96.75 106 LEU A N 1
ATOM 830 C CA . LEU A 1 106 ? 5.352 -6.828 -26.531 1 96.75 106 LEU A CA 1
ATOM 831 C C . LEU A 1 106 ? 6.773 -6.305 -26.344 1 96.75 106 LEU A C 1
ATOM 833 O O . LEU A 1 106 ? 7.398 -5.844 -27.297 1 96.75 106 LEU A O 1
ATOM 837 N N . VAL A 1 107 ? 7.246 -6.355 -25.109 1 96.62 107 VAL A N 1
ATOM 838 C CA . VAL A 1 107 ? 8.617 -5.988 -24.797 1 96.62 107 VAL A CA 1
ATOM 839 C C . VAL A 1 107 ? 9.242 -7.047 -23.891 1 96.62 107 VAL A C 1
ATOM 841 O O . VAL A 1 107 ? 8.539 -7.918 -23.375 1 96.62 107 VAL A O 1
ATOM 844 N N . SER A 1 108 ? 10.562 -6.965 -23.719 1 96 108 SER A N 1
ATOM 845 C CA . SER A 1 108 ? 11.25 -7.871 -22.812 1 96 108 SER A CA 1
ATOM 846 C C . SER A 1 108 ? 11.156 -7.387 -21.375 1 96 108 SER A C 1
ATOM 848 O O . SER A 1 108 ? 11.203 -6.184 -21.109 1 96 108 SER A O 1
ATOM 850 N N . SER A 1 109 ? 11.031 -8.297 -20.5 1 94.38 109 SER A N 1
ATOM 851 C CA . SER A 1 109 ? 11.07 -7.984 -19.078 1 94.38 109 SER A CA 1
ATOM 852 C C . SER A 1 109 ? 12.492 -8.117 -18.531 1 94.38 109 SER A C 1
ATOM 854 O O . SER A 1 109 ? 13.195 -9.078 -18.828 1 94.38 109 SER A O 1
ATOM 856 N N . SER A 1 110 ? 12.906 -7.191 -17.656 1 93.31 110 SER A N 1
ATOM 857 C CA . SER A 1 110 ? 14.258 -7.207 -17.094 1 93.31 110 SER A CA 1
ATOM 858 C C . SER A 1 110 ? 14.336 -8.117 -15.867 1 93.31 110 SER A C 1
ATOM 860 O O . SER A 1 110 ? 15.422 -8.586 -15.508 1 93.31 110 SER A O 1
ATOM 862 N N . TYR A 1 111 ? 13.266 -8.422 -15.273 1 96.75 111 TYR A N 1
ATOM 863 C CA . TYR A 1 111 ? 13.258 -9.211 -14.039 1 96.75 111 TYR A CA 1
ATOM 864 C C . TYR A 1 111 ? 12.562 -10.547 -14.25 1 96.75 111 TYR A C 1
ATOM 866 O O . TYR A 1 111 ? 11.68 -10.922 -13.469 1 96.75 111 TYR A O 1
ATOM 874 N N . SER A 1 112 ? 12.992 -11.25 -15.258 1 98.25 112 SER A N 1
ATOM 875 C CA . SER A 1 112 ? 12.453 -12.57 -15.578 1 98.25 112 SER A CA 1
ATOM 876 C C . SER A 1 112 ? 13.227 -13.672 -14.867 1 98.25 112 SER A C 1
ATOM 878 O O . SER A 1 112 ? 14.453 -13.594 -14.742 1 98.25 112 SER A O 1
ATOM 880 N N . TRP A 1 113 ? 12.555 -14.68 -14.414 1 98.81 113 TRP A N 1
ATOM 881 C CA . TRP A 1 113 ? 13.203 -15.82 -13.781 1 98.81 113 TRP A CA 1
ATOM 882 C C . TRP A 1 113 ? 13.961 -16.656 -14.805 1 98.81 113 TRP A C 1
ATOM 884 O O . TRP A 1 113 ? 14.789 -17.5 -14.445 1 98.81 113 TRP A O 1
ATOM 894 N N . THR A 1 114 ? 13.797 -16.344 -16.109 1 98.62 114 THR A N 1
ATOM 895 C CA . THR A 1 114 ? 14.508 -17.062 -17.156 1 98.62 114 THR A CA 1
ATOM 896 C C . THR A 1 114 ? 15.961 -16.625 -17.234 1 98.62 114 THR A C 1
ATOM 898 O O . THR A 1 114 ? 16.766 -17.219 -17.953 1 98.62 114 THR A O 1
ATOM 901 N N . LYS A 1 115 ? 16.266 -15.633 -16.484 1 98.44 115 LYS A N 1
ATOM 902 C CA . LYS A 1 115 ? 17.656 -15.211 -16.391 1 98.44 115 LYS A CA 1
ATOM 903 C C . LYS A 1 115 ? 18.516 -16.281 -15.719 1 98.44 115 LYS A C 1
ATOM 905 O O . LYS A 1 115 ? 19.734 -16.312 -15.906 1 98.44 115 LYS A O 1
ATOM 910 N N . PHE A 1 116 ? 17.875 -17.219 -14.938 1 98.5 116 PHE A N 1
ATOM 911 C CA . PHE A 1 116 ? 18.672 -18.188 -14.188 1 98.5 116 PHE A CA 1
ATOM 912 C C . PHE A 1 116 ? 17.984 -19.547 -14.164 1 98.5 116 PHE A C 1
ATOM 914 O O . PHE A 1 116 ? 18.453 -20.469 -13.5 1 98.5 116 PHE A O 1
ATOM 921 N N . ALA A 1 117 ? 16.875 -19.703 -14.844 1 98.81 117 ALA A N 1
ATOM 922 C CA . ALA A 1 117 ? 16.156 -20.969 -14.906 1 98.81 117 ALA A CA 1
ATOM 923 C C . ALA A 1 117 ? 15.453 -21.141 -16.25 1 98.81 117 ALA A C 1
ATOM 925 O O . ALA A 1 117 ? 15.055 -20.156 -16.875 1 98.81 117 ALA A O 1
ATOM 926 N N . SER A 1 118 ? 15.398 -22.359 -16.734 1 98.88 118 SER A N 1
ATOM 927 C CA . SER A 1 118 ? 14.453 -22.688 -17.797 1 98.88 118 SER A CA 1
ATOM 928 C C . SER A 1 118 ? 13.047 -22.891 -17.234 1 98.88 118 SER A C 1
ATOM 930 O O . SER A 1 118 ? 12.883 -23.453 -16.156 1 98.88 118 SER A O 1
ATOM 932 N N . ILE A 1 119 ? 12.062 -22.406 -17.984 1 98.94 119 ILE A N 1
ATOM 933 C CA . ILE A 1 119 ? 10.719 -22.5 -17.453 1 98.94 119 ILE A CA 1
ATOM 934 C C . ILE A 1 119 ? 9.773 -23.109 -18.484 1 98.94 119 ILE A C 1
ATOM 936 O O . ILE A 1 119 ? 9.75 -22.656 -19.641 1 98.94 119 ILE A O 1
ATOM 940 N N . LEU A 1 120 ? 9.102 -24.078 -18.094 1 98.81 120 LEU A N 1
ATOM 941 C CA . LEU A 1 120 ? 8.016 -24.703 -18.828 1 98.81 120 LEU A CA 1
ATOM 942 C C . LEU A 1 120 ? 6.66 -24.203 -18.328 1 98.81 120 LEU A C 1
ATOM 944 O O . LEU A 1 120 ? 6.199 -24.625 -17.266 1 98.81 120 LEU A O 1
ATOM 948 N N . PHE A 1 121 ? 6.012 -23.312 -19.125 1 98.88 121 PHE A N 1
ATOM 949 C CA . PHE A 1 121 ? 4.688 -22.797 -18.797 1 98.88 121 PHE A CA 1
ATOM 950 C C . PHE A 1 121 ? 3.6 -23.688 -19.391 1 98.88 121 PHE A C 1
ATOM 952 O O . PHE A 1 121 ? 3.504 -23.828 -20.609 1 98.88 121 PHE A O 1
ATOM 959 N N . LEU A 1 122 ? 2.732 -24.188 -18.547 1 98.81 122 LEU A N 1
ATOM 960 C CA . LEU A 1 122 ? 1.772 -25.188 -19.016 1 98.81 122 LEU A CA 1
ATOM 961 C C . LEU A 1 122 ? 0.346 -24.656 -18.891 1 98.81 122 LEU A C 1
ATOM 963 O O . LEU A 1 122 ? -0.074 -24.219 -17.812 1 98.81 122 LEU A O 1
ATOM 967 N N . ASP A 1 123 ? -0.313 -24.656 -20.016 1 98.19 123 ASP A N 1
ATOM 968 C CA . ASP A 1 123 ? -1.754 -24.438 -19.984 1 98.19 123 ASP A CA 1
ATOM 969 C C . ASP A 1 123 ? -2.504 -25.688 -19.562 1 98.19 123 ASP A C 1
ATOM 971 O O . ASP A 1 123 ? -2.633 -26.641 -20.359 1 98.19 123 ASP A O 1
ATOM 975 N N . GLN A 1 124 ? -2.984 -25.719 -18.453 1 96.06 124 GLN A N 1
ATOM 976 C CA . GLN A 1 124 ? -3.736 -26.859 -17.938 1 96.06 124 GLN A CA 1
ATOM 977 C C . GLN A 1 124 ? -4.914 -26.406 -17.078 1 96.06 124 GLN A C 1
ATOM 979 O O . GLN A 1 124 ? -4.863 -25.328 -16.469 1 96.06 124 GLN A O 1
ATOM 984 N N . PRO A 1 125 ? -6.074 -27.109 -17.016 1 95.69 125 PRO A N 1
ATOM 985 C CA . PRO A 1 125 ? -6.402 -28.328 -17.75 1 95.69 125 PRO A CA 1
ATOM 986 C C . PRO A 1 125 ? -6.902 -28.047 -19.156 1 95.69 125 PRO A C 1
ATOM 988 O O . PRO A 1 125 ? -6.629 -26.969 -19.719 1 95.69 125 PRO A O 1
ATOM 991 N N . ALA A 1 126 ? -7.492 -29.062 -19.781 1 94.38 126 ALA A N 1
ATOM 992 C CA . ALA A 1 126 ? -8.117 -28.828 -21.094 1 94.38 126 ALA A CA 1
ATOM 993 C C . ALA A 1 126 ? -9.062 -27.641 -21.047 1 94.38 126 ALA A C 1
ATOM 995 O O . ALA A 1 126 ? -9.758 -27.422 -20.047 1 94.38 126 ALA A O 1
ATOM 996 N N . ASN A 1 127 ? -9.023 -26.844 -22.141 1 93.44 127 ASN A N 1
ATOM 997 C CA . ASN A 1 127 ? -9.844 -25.656 -22.328 1 93.44 127 ASN A CA 1
ATOM 998 C C . ASN A 1 127 ? -9.25 -24.453 -21.609 1 93.44 127 ASN A C 1
ATOM 1000 O O . ASN A 1 127 ? -9.914 -23.422 -21.453 1 93.44 127 ASN A O 1
ATOM 1004 N N . THR A 1 128 ? -8.086 -24.578 -21.125 1 96.25 128 THR A N 1
ATOM 1005 C CA . THR A 1 128 ? -7.316 -23.453 -20.609 1 96.25 128 THR A CA 1
ATOM 1006 C C . THR A 1 128 ? -6.293 -22.969 -21.641 1 96.25 128 THR A C 1
ATOM 1008 O O . THR A 1 128 ? -5.523 -23.766 -22.172 1 96.25 128 THR A O 1
ATOM 1011 N N . GLY A 1 129 ? -6.316 -21.625 -21.859 1 97.19 129 GLY A N 1
ATOM 1012 C CA . GLY A 1 129 ? -5.43 -21.125 -22.906 1 97.19 129 GLY A CA 1
ATOM 1013 C C . GLY A 1 129 ? -5.629 -21.812 -24.234 1 97.19 129 GLY A C 1
ATOM 1014 O O . GLY A 1 129 ? -6.75 -21.859 -24.75 1 97.19 129 GLY A O 1
ATOM 1015 N N . PHE A 1 130 ? -4.535 -22.391 -24.75 1 97.88 130 PHE A N 1
ATOM 1016 C CA . PHE A 1 130 ? -4.613 -23.016 -26.062 1 97.88 130 PHE A CA 1
ATOM 1017 C C . PHE A 1 130 ? -4.746 -24.531 -25.938 1 97.88 130 PHE A C 1
ATOM 1019 O O . PHE A 1 130 ? -4.727 -25.25 -26.938 1 97.88 130 PHE A O 1
ATOM 1026 N N . SER A 1 131 ? -4.812 -25.047 -24.719 1 97.31 131 SER A N 1
ATOM 1027 C CA . SER A 1 131 ? -5.062 -26.469 -24.516 1 97.31 131 SER A CA 1
ATOM 1028 C C . SER A 1 131 ? -6.496 -26.828 -24.891 1 97.31 131 SER A C 1
ATOM 1030 O O . SER A 1 131 ? -7.41 -26.031 -24.719 1 97.31 131 SER A O 1
ATOM 1032 N N . TYR A 1 132 ? -6.656 -28.047 -25.375 1 96.31 132 TYR A N 1
ATOM 1033 C CA . TYR A 1 132 ? -7.992 -28.469 -25.781 1 96.31 132 TYR A CA 1
ATOM 1034 C C . TYR A 1 132 ? -8.148 -29.969 -25.656 1 96.31 132 TYR A C 1
ATOM 1036 O O . TYR A 1 132 ? -7.18 -30.688 -25.391 1 96.31 132 TYR A O 1
ATOM 1044 N N . ALA A 1 133 ? -9.383 -30.391 -25.766 1 95.5 133 ALA A N 1
ATOM 1045 C CA . ALA A 1 133 ? -9.727 -31.812 -25.859 1 95.5 133 ALA A CA 1
ATOM 1046 C C . ALA A 1 133 ? -10.445 -32.125 -27.172 1 95.5 133 ALA A C 1
ATOM 1048 O O . ALA A 1 133 ? -11.172 -31.266 -27.688 1 95.5 133 ALA A O 1
ATOM 1049 N N . THR A 1 134 ? -10.234 -33.281 -27.656 1 93.88 134 THR A N 1
ATOM 1050 C CA . THR A 1 134 ? -10.82 -33.656 -28.938 1 93.88 134 THR A CA 1
ATOM 1051 C C . THR A 1 134 ? -12.25 -34.125 -28.75 1 93.88 134 THR A C 1
ATOM 1053 O O . THR A 1 134 ? -13.016 -34.219 -29.719 1 93.88 134 THR A O 1
ATOM 1056 N N . THR A 1 135 ? -12.609 -34.5 -27.516 1 92.62 135 THR A N 1
ATOM 1057 C CA . THR A 1 135 ? -13.969 -34.906 -27.203 1 92.62 135 THR A CA 1
ATOM 1058 C C . THR A 1 135 ? -14.5 -34.156 -26 1 92.62 135 THR A C 1
ATOM 1060 O O . THR A 1 135 ? -13.727 -33.656 -25.188 1 92.62 135 THR A O 1
ATOM 1063 N N . SER A 1 136 ? -15.812 -34.125 -25.906 1 90.31 136 SER A N 1
ATOM 1064 C CA . SER A 1 136 ? -16.453 -33.438 -24.797 1 90.31 136 SER A CA 1
ATOM 1065 C C . SER A 1 136 ? -16.156 -34.156 -23.469 1 90.31 136 SER A C 1
ATOM 1067 O O . SER A 1 136 ? -16 -33.5 -22.438 1 90.31 136 SER A O 1
ATOM 1069 N N . GLU A 1 137 ? -16.094 -35.406 -23.547 1 92.31 137 GLU A N 1
ATOM 1070 C CA . GLU A 1 137 ? -15.836 -36.188 -22.344 1 92.31 137 GLU A CA 1
ATOM 1071 C C . GLU A 1 137 ? -14.406 -35.969 -21.844 1 92.31 137 GLU A C 1
ATOM 1073 O O . GLU A 1 137 ? -14.164 -35.938 -20.641 1 92.31 137 GLU A O 1
ATOM 1078 N N . ALA A 1 138 ? -13.477 -35.75 -22.734 1 92.56 138 ALA A N 1
ATOM 1079 C CA . ALA A 1 138 ? -12.062 -35.594 -22.375 1 92.56 138 ALA A CA 1
ATOM 1080 C C . ALA A 1 138 ? -11.812 -34.219 -21.766 1 92.56 138 ALA A C 1
ATOM 1082 O O . ALA A 1 138 ? -10.773 -34 -21.141 1 92.56 138 ALA A O 1
ATOM 1083 N N . CYS A 1 139 ? -12.805 -33.406 -21.953 1 91.38 139 CYS A N 1
ATOM 1084 C CA . CYS A 1 139 ? -12.672 -32.094 -21.375 1 91.38 139 CYS A CA 1
ATOM 1085 C C . CYS A 1 139 ? -12.891 -32.094 -19.875 1 91.38 139 CYS A C 1
ATOM 1087 O O . CYS A 1 139 ? -12.445 -31.203 -19.156 1 91.38 139 CYS A O 1
ATOM 1089 N N . LYS A 1 140 ? -13.633 -33.031 -19.469 1 95.12 140 LYS A N 1
ATOM 1090 C CA . LYS A 1 140 ? -13.992 -33.094 -18.047 1 95.12 140 LYS A CA 1
ATOM 1091 C C . LYS A 1 140 ? -12.867 -33.719 -17.234 1 95.12 140 LYS A C 1
ATOM 1093 O O . LYS A 1 140 ? -12.273 -34.719 -17.625 1 95.12 140 LYS A O 1
ATOM 1098 N N . CYS A 1 141 ? -12.523 -33.031 -16.141 1 94.62 141 CYS A N 1
ATOM 1099 C CA . CYS A 1 141 ? -11.539 -33.625 -15.242 1 94.62 141 CYS A CA 1
ATOM 1100 C C . CYS A 1 141 ? -11.703 -33.094 -13.828 1 94.62 141 CYS A C 1
ATOM 1102 O O . CYS A 1 141 ? -12.305 -32.031 -13.633 1 94.62 141 CYS A O 1
ATOM 1104 N N . THR A 1 142 ? -11.32 -33.844 -12.859 1 95.88 142 THR A N 1
ATOM 1105 C CA . THR A 1 142 ? -11.203 -33.438 -11.469 1 95.88 142 THR A CA 1
ATOM 1106 C C . THR A 1 142 ? -9.82 -32.844 -11.188 1 95.88 142 THR A C 1
ATOM 1108 O O . THR A 1 142 ? -8.938 -32.906 -12.047 1 95.88 142 THR A O 1
ATOM 1111 N N . ASP A 1 143 ? -9.594 -32.312 -9.961 1 94.06 143 ASP A N 1
ATOM 1112 C CA . ASP A 1 143 ? -8.289 -31.797 -9.555 1 94.06 143 ASP A CA 1
ATOM 1113 C C . ASP A 1 143 ? -7.219 -32.875 -9.664 1 94.06 143 ASP A C 1
ATOM 1115 O O . ASP A 1 143 ? -6.145 -32.656 -10.219 1 94.06 143 ASP A O 1
ATOM 1119 N N . LEU A 1 144 ? -7.555 -34 -9.172 1 96.38 144 LEU A N 1
ATOM 1120 C CA . LEU A 1 144 ? -6.578 -35.062 -9.125 1 96.38 144 LEU A CA 1
ATOM 1121 C C . LEU A 1 144 ? -6.266 -35.594 -10.531 1 96.38 144 LEU A C 1
ATOM 1123 O O . LEU A 1 144 ? -5.113 -35.875 -10.844 1 96.38 144 LEU A O 1
ATOM 1127 N N . GLN A 1 145 ? -7.293 -35.625 -11.344 1 96.12 145 GLN A N 1
ATOM 1128 C CA . GLN A 1 145 ? -7.066 -36.062 -12.727 1 96.12 145 GLN A CA 1
ATOM 1129 C C . GLN A 1 145 ? -6.211 -35.031 -13.477 1 96.12 145 GLN A C 1
ATOM 1131 O O . GLN A 1 145 ? -5.355 -35.406 -14.281 1 96.12 145 GLN A O 1
ATOM 1136 N N . ALA A 1 146 ? -6.535 -33.812 -13.219 1 96.62 146 ALA A N 1
ATOM 1137 C CA . ALA A 1 146 ? -5.723 -32.75 -13.828 1 96.62 146 ALA A CA 1
ATOM 1138 C C . ALA A 1 146 ? -4.262 -32.875 -13.406 1 96.62 146 ALA A C 1
ATOM 1140 O O . ALA A 1 146 ? -3.357 -32.625 -14.211 1 96.62 146 ALA A O 1
ATOM 1141 N N . CYS A 1 147 ? -4.004 -33.219 -12.141 1 98.06 147 CYS A N 1
ATOM 1142 C CA . CYS A 1 147 ? -2.648 -33.406 -11.648 1 98.06 147 CYS A CA 1
ATOM 1143 C C . CYS A 1 147 ? -1.981 -34.594 -12.328 1 98.06 147 CYS A C 1
ATOM 1145 O O . CYS A 1 147 ? -0.808 -34.531 -12.703 1 98.06 147 CYS A O 1
ATOM 1147 N N . ASP A 1 148 ? -2.711 -35.625 -12.547 1 97.94 148 ASP A N 1
ATOM 1148 C CA . ASP A 1 148 ? -2.195 -36.781 -13.273 1 97.94 148 ASP A CA 1
ATOM 1149 C C . ASP A 1 148 ? -1.822 -36.406 -14.703 1 97.94 148 ASP A C 1
ATOM 1151 O O . ASP A 1 148 ? -0.8 -36.875 -15.227 1 97.94 148 ASP A O 1
ATOM 1155 N N . GLN A 1 149 ? -2.688 -35.656 -15.266 1 97.81 149 GLN A N 1
ATOM 1156 C CA . GLN A 1 149 ? -2.436 -35.219 -16.641 1 97.81 149 GLN A CA 1
ATOM 1157 C C . GLN A 1 149 ? -1.173 -34.344 -16.719 1 97.81 149 GLN A C 1
ATOM 1159 O O . GLN A 1 149 ? -0.381 -34.5 -17.641 1 97.81 149 GLN A O 1
ATOM 1164 N N . ALA A 1 150 ? -0.999 -33.5 -15.758 1 98.31 150 ALA A N 1
ATOM 1165 C CA . ALA A 1 150 ? 0.194 -32.656 -15.719 1 98.31 150 ALA A CA 1
ATOM 1166 C C . ALA A 1 150 ? 1.456 -33.5 -15.555 1 98.31 150 ALA A C 1
ATOM 1168 O O . ALA A 1 150 ? 2.482 -33.219 -16.172 1 98.31 150 ALA A O 1
ATOM 1169 N N . TYR A 1 151 ? 1.396 -34.469 -14.695 1 98.62 151 TYR A N 1
ATOM 1170 C CA . TYR A 1 151 ? 2.533 -35.375 -14.5 1 98.62 151 TYR A CA 1
ATOM 1171 C C . TYR A 1 151 ? 2.85 -36.156 -15.773 1 98.62 151 TYR A C 1
ATOM 1173 O O . TYR A 1 151 ? 4.016 -36.25 -16.156 1 98.62 151 TYR A O 1
ATOM 1181 N N . GLU A 1 152 ? 1.806 -36.656 -16.438 1 98.12 152 GLU A N 1
ATOM 1182 C CA . GLU A 1 152 ? 2.016 -37.344 -17.703 1 98.12 152 GLU A CA 1
ATOM 1183 C C . GLU A 1 152 ? 2.629 -36.406 -18.75 1 98.12 152 GLU A C 1
ATOM 1185 O O . GLU A 1 152 ? 3.527 -36.812 -19.484 1 98.12 152 GLU A O 1
ATOM 1190 N N . PHE A 1 153 ? 2.094 -35.281 -18.812 1 98.31 153 PHE A N 1
ATOM 1191 C CA . PHE A 1 153 ? 2.652 -34.25 -19.703 1 98.31 153 PHE A CA 1
ATOM 1192 C C . PHE A 1 153 ? 4.148 -34.094 -19.469 1 98.31 153 PHE A C 1
ATOM 1194 O O . PHE A 1 153 ? 4.934 -34.125 -20.422 1 98.31 153 PHE A O 1
ATOM 1201 N N . LEU A 1 154 ? 4.547 -33.875 -18.203 1 98.75 154 LEU A N 1
ATOM 1202 C CA . LEU A 1 154 ? 5.945 -33.625 -17.844 1 98.75 154 LEU A CA 1
ATOM 1203 C C . LEU A 1 154 ? 6.824 -34.812 -18.281 1 98.75 154 LEU A C 1
ATOM 1205 O O . LEU A 1 154 ? 7.898 -34.594 -18.859 1 98.75 154 LEU A O 1
ATOM 1209 N N . ARG A 1 155 ? 6.395 -36 -18.047 1 98.06 155 ARG A N 1
ATOM 1210 C CA . ARG A 1 155 ? 7.164 -37.188 -18.438 1 98.06 155 ARG A CA 1
ATOM 1211 C C . ARG A 1 155 ? 7.355 -37.25 -19.953 1 98.06 155 ARG A C 1
ATOM 1213 O O . ARG A 1 155 ? 8.469 -37.438 -20.438 1 98.06 155 ARG A O 1
ATOM 1220 N N . LYS A 1 156 ? 6.27 -37.031 -20.641 1 97.69 156 LYS A N 1
ATOM 1221 C CA . LYS A 1 156 ? 6.344 -37.094 -22.109 1 97.69 156 LYS A CA 1
ATOM 1222 C C . LYS A 1 156 ? 7.215 -35.969 -22.656 1 97.69 156 LYS A C 1
ATOM 1224 O O . LYS A 1 156 ? 7.969 -36.156 -23.609 1 97.69 156 LYS A O 1
ATOM 1229 N N . TRP A 1 157 ? 7.086 -34.781 -22.062 1 98.19 157 TRP A N 1
ATOM 1230 C CA . TRP A 1 157 ? 7.906 -33.656 -22.5 1 98.19 157 TRP A CA 1
ATOM 1231 C C . TRP A 1 157 ? 9.391 -33.969 -22.297 1 98.19 157 TRP A C 1
ATOM 1233 O O . TRP A 1 157 ? 10.219 -33.656 -23.156 1 98.19 157 TRP A O 1
ATOM 1243 N N . LEU A 1 158 ? 9.758 -34.531 -21.141 1 98.12 158 LEU A N 1
ATOM 1244 C CA . LEU A 1 158 ? 11.148 -34.844 -20.828 1 98.12 158 LEU A CA 1
ATOM 1245 C C . LEU A 1 158 ? 11.68 -35.938 -21.734 1 98.12 158 LEU A C 1
ATOM 1247 O O . LEU A 1 158 ? 12.859 -35.969 -22.078 1 98.12 158 LEU A O 1
ATOM 1251 N N . ILE A 1 159 ? 10.812 -36.875 -22.125 1 96.94 159 ILE A N 1
ATOM 1252 C CA . ILE A 1 159 ? 11.211 -37.875 -23.078 1 96.94 159 ILE A CA 1
ATOM 1253 C C . ILE A 1 159 ? 11.594 -37.25 -24.406 1 96.94 159 ILE A C 1
ATOM 1255 O O . ILE A 1 159 ? 12.578 -37.625 -25.031 1 96.94 159 ILE A O 1
ATOM 1259 N N . ASN A 1 160 ? 10.82 -36.219 -24.75 1 96.25 160 ASN A N 1
ATOM 1260 C CA . ASN A 1 160 ? 11.078 -35.531 -26 1 96.25 160 ASN A CA 1
ATOM 1261 C C . ASN A 1 160 ? 12.227 -34.531 -25.859 1 96.25 160 ASN A C 1
ATOM 1263 O O . ASN A 1 160 ? 12.766 -34.062 -26.859 1 96.25 160 ASN A O 1
ATOM 1267 N N . HIS A 1 161 ? 12.648 -34.219 -24.641 1 97.44 161 HIS A N 1
ATOM 1268 C CA . HIS A 1 161 ? 13.734 -33.281 -24.328 1 97.44 161 HIS A CA 1
ATOM 1269 C C . HIS A 1 161 ? 14.688 -33.875 -23.297 1 97.44 161 HIS A C 1
ATOM 1271 O O . HIS A 1 161 ? 14.867 -33.312 -22.219 1 97.44 161 HIS A O 1
ATOM 1277 N N . PRO A 1 162 ? 15.352 -34.938 -23.641 1 96.94 162 PRO A N 1
ATOM 1278 C CA . PRO A 1 162 ? 16.141 -35.688 -22.672 1 96.94 162 PRO A CA 1
ATOM 1279 C C . PRO A 1 162 ? 17.312 -34.875 -22.109 1 96.94 162 PRO A C 1
ATOM 1281 O O . PRO A 1 162 ? 17.812 -35.188 -21.031 1 96.94 162 PRO A O 1
ATOM 1284 N N . GLU A 1 163 ? 17.75 -33.844 -22.766 1 97.31 163 GLU A N 1
ATOM 1285 C CA . GLU A 1 163 ? 18.844 -33 -22.312 1 97.31 163 GLU A CA 1
ATOM 1286 C C . GLU A 1 163 ? 18.5 -32.312 -21 1 97.31 163 GLU A C 1
ATOM 1288 O O . GLU A 1 163 ? 19.391 -31.812 -20.297 1 97.31 163 GLU A O 1
ATOM 1293 N N . PHE A 1 164 ? 17.234 -32.25 -20.594 1 98.31 164 PHE A N 1
ATOM 1294 C CA . PHE A 1 164 ? 16.828 -31.516 -19.422 1 98.31 164 PHE A CA 1
ATOM 1295 C C . PHE A 1 164 ? 16.531 -32.469 -18.25 1 98.31 164 PHE A C 1
ATOM 1297 O O . PHE A 1 164 ? 16.219 -32.031 -17.156 1 98.31 164 PHE A O 1
ATOM 1304 N N . ILE A 1 165 ? 16.672 -33.781 -18.422 1 97.88 165 ILE A N 1
ATOM 1305 C CA . ILE A 1 165 ? 16.281 -34.781 -17.422 1 97.88 165 ILE A CA 1
ATOM 1306 C C . ILE A 1 165 ? 17.109 -34.594 -16.156 1 97.88 165 ILE A C 1
ATOM 1308 O O . ILE A 1 165 ? 16.609 -34.781 -15.047 1 97.88 165 ILE A O 1
ATOM 1312 N N . LEU A 1 166 ? 18.375 -34.156 -16.328 1 97.81 166 LEU A N 1
ATOM 1313 C CA . LEU A 1 166 ? 19.297 -34.125 -15.195 1 97.81 166 LEU A CA 1
ATOM 1314 C C . LEU A 1 166 ? 19.266 -32.75 -14.516 1 97.81 166 LEU A C 1
ATOM 1316 O O . LEU A 1 166 ? 19.812 -32.594 -13.422 1 97.81 166 LEU A O 1
ATOM 1320 N N . ASN A 1 167 ? 18.625 -31.734 -15.156 1 98.75 167 ASN A N 1
ATOM 1321 C CA . ASN A 1 167 ? 18.516 -30.422 -14.516 1 98.75 167 ASN A CA 1
ATOM 1322 C C . ASN A 1 167 ? 17.766 -30.516 -13.195 1 98.75 167 ASN A C 1
ATOM 1324 O O . ASN A 1 167 ? 16.781 -31.25 -13.078 1 98.75 167 ASN A O 1
ATOM 1328 N N . PRO A 1 168 ? 18.266 -29.766 -12.109 1 98.81 168 PRO A N 1
ATOM 1329 C CA . PRO A 1 168 ? 17.391 -29.672 -10.945 1 98.81 168 PRO A CA 1
ATOM 1330 C C . PRO A 1 168 ? 15.977 -29.219 -11.312 1 98.81 168 PRO A C 1
ATOM 1332 O O . PRO A 1 168 ? 15.812 -28.219 -12.031 1 98.81 168 PRO A O 1
ATOM 1335 N N . PHE A 1 169 ? 15.016 -29.953 -10.867 1 98.88 169 PHE A N 1
ATOM 1336 C CA . PHE A 1 169 ? 13.648 -29.719 -11.32 1 98.88 169 PHE A CA 1
ATOM 1337 C C . PHE A 1 169 ? 12.773 -29.219 -10.172 1 98.88 169 PHE A C 1
ATOM 1339 O O . PHE A 1 169 ? 12.883 -29.719 -9.047 1 98.88 169 PHE A O 1
ATOM 1346 N N . TYR A 1 170 ? 11.984 -28.219 -10.398 1 98.94 170 TYR A N 1
ATOM 1347 C CA . TYR A 1 170 ? 11.031 -27.656 -9.445 1 98.94 170 TYR A CA 1
ATOM 1348 C C . TYR A 1 170 ? 9.664 -27.453 -10.086 1 98.94 170 TYR A C 1
ATOM 1350 O O . TYR A 1 170 ? 9.562 -27.266 -11.305 1 98.94 170 TYR A O 1
ATOM 1358 N N . VAL A 1 171 ? 8.641 -27.531 -9.305 1 98.94 171 VAL A N 1
ATOM 1359 C CA . VAL A 1 171 ? 7.305 -27.125 -9.734 1 98.94 171 VAL A CA 1
ATOM 1360 C C . VAL A 1 171 ? 6.906 -25.828 -9.016 1 98.94 171 VAL A C 1
ATOM 1362 O O . VAL A 1 171 ? 7.043 -25.719 -7.797 1 98.94 171 VAL A O 1
ATOM 1365 N N . SER A 1 172 ? 6.488 -24.859 -9.789 1 98.81 172 SER A N 1
ATOM 1366 C CA . SER A 1 172 ? 6.125 -23.547 -9.242 1 98.81 172 SER A CA 1
ATOM 1367 C C . SER A 1 172 ? 4.723 -23.141 -9.688 1 98.81 172 SER A C 1
ATOM 1369 O O . SER A 1 172 ? 4.234 -23.594 -10.719 1 98.81 172 SER A O 1
ATOM 1371 N N . GLY A 1 173 ? 4.102 -22.312 -8.914 1 98.31 173 GLY A N 1
ATOM 1372 C CA . GLY A 1 173 ? 2.789 -21.781 -9.242 1 98.31 173 GLY A CA 1
ATOM 1373 C C . GLY A 1 173 ? 2.268 -20.797 -8.219 1 98.31 173 GLY A C 1
ATOM 1374 O O . GLY A 1 173 ? 2.986 -20.422 -7.285 1 98.31 173 GLY A O 1
ATOM 1375 N N . ASP A 1 174 ? 1.079 -20.312 -8.461 1 98 174 ASP A N 1
ATOM 1376 C CA . ASP A 1 174 ? 0.475 -19.359 -7.531 1 98 174 ASP A CA 1
ATOM 1377 C C . ASP A 1 174 ? -1.029 -19.594 -7.402 1 98 174 ASP A C 1
ATOM 1379 O O . ASP A 1 174 ? -1.603 -20.391 -8.148 1 98 174 ASP A O 1
ATOM 1383 N N . SER A 1 175 ? -1.618 -19.016 -6.441 1 97.44 175 SER A N 1
ATOM 1384 C CA . SER A 1 175 ? -3.064 -19.016 -6.254 1 97.44 175 SER A CA 1
ATOM 1385 C C . SER A 1 175 ? -3.609 -20.422 -6.109 1 97.44 175 SER A C 1
ATOM 1387 O O . SER A 1 175 ? -3.115 -21.203 -5.289 1 97.44 175 SER A O 1
ATOM 1389 N N . TYR A 1 176 ? -4.488 -20.859 -6.953 1 97.12 176 TYR A N 1
ATOM 1390 C CA . TYR A 1 176 ? -5.141 -22.172 -6.832 1 97.12 176 TYR A CA 1
ATOM 1391 C C . TYR A 1 176 ? -4.141 -23.297 -7.035 1 97.12 176 TYR A C 1
ATOM 1393 O O . TYR A 1 176 ? -4.383 -24.438 -6.613 1 97.12 176 TYR A O 1
ATOM 1401 N N . SER A 1 177 ? -3.02 -23 -7.617 1 97.25 177 SER A N 1
ATOM 1402 C CA . SER A 1 177 ? -1.991 -24.016 -7.789 1 97.25 177 SER A CA 1
ATOM 1403 C C . SER A 1 177 ? -1.433 -24.469 -6.445 1 97.25 177 SER A C 1
ATOM 1405 O O . SER A 1 177 ? -0.749 -25.484 -6.363 1 97.25 177 SER A O 1
ATOM 1407 N N . GLY A 1 178 ? -1.773 -23.734 -5.402 1 98.5 178 GLY A N 1
ATOM 1408 C CA . GLY A 1 178 ? -1.457 -24.219 -4.066 1 98.5 178 GLY A CA 1
ATOM 1409 C C . GLY A 1 178 ? -2.117 -25.547 -3.742 1 98.5 178 GLY A C 1
ATOM 1410 O O . GLY A 1 178 ? -1.651 -26.266 -2.865 1 98.5 178 GLY A O 1
ATOM 1411 N N . ILE A 1 179 ? -3.148 -25.844 -4.43 1 97.94 179 ILE A N 1
ATOM 1412 C CA . ILE A 1 179 ? -3.842 -27.109 -4.281 1 97.94 179 ILE A CA 1
ATOM 1413 C C . ILE A 1 179 ? -3.186 -28.156 -5.176 1 97.94 179 ILE A C 1
ATOM 1415 O O . ILE A 1 179 ? -2.914 -29.281 -4.73 1 97.94 179 ILE A O 1
ATOM 1419 N N . THR A 1 180 ? -2.816 -27.875 -6.367 1 98.06 180 THR A N 1
ATOM 1420 C CA . THR A 1 180 ? -2.453 -28.875 -7.359 1 98.06 180 THR A CA 1
ATOM 1421 C C . THR A 1 180 ? -0.95 -29.141 -7.336 1 98.06 180 THR A C 1
ATOM 1423 O O . THR A 1 180 ? -0.514 -30.281 -7.5 1 98.06 180 THR A O 1
ATOM 1426 N N . VAL A 1 181 ? -0.15 -28.109 -7.102 1 98.75 181 VAL A N 1
ATOM 1427 C CA . VAL A 1 181 ? 1.301 -28.234 -7.195 1 98.75 181 VAL A CA 1
ATOM 1428 C C . VAL A 1 181 ? 1.792 -29.266 -6.184 1 98.75 181 VAL A C 1
ATOM 1430 O O . VAL A 1 181 ? 2.557 -30.172 -6.535 1 98.75 181 VAL A O 1
ATOM 1433 N N . PRO A 1 182 ? 1.384 -29.219 -4.93 1 98.81 182 PRO A N 1
ATOM 1434 C CA . PRO A 1 182 ? 1.863 -30.25 -4.004 1 98.81 182 PRO A CA 1
ATOM 1435 C C . PRO A 1 182 ? 1.486 -31.656 -4.445 1 98.81 182 PRO A C 1
ATOM 1437 O O . PRO A 1 182 ? 2.268 -32.594 -4.266 1 98.81 182 PRO A O 1
ATOM 1440 N N . VAL A 1 183 ? 0.34 -31.797 -5.043 1 98.62 183 VAL A N 1
ATOM 1441 C CA . VAL A 1 183 ? -0.102 -33.094 -5.539 1 98.62 183 VAL A CA 1
ATOM 1442 C C . VAL A 1 183 ? 0.804 -33.531 -6.684 1 98.62 183 VAL A C 1
ATOM 1444 O O . VAL A 1 183 ? 1.233 -34.688 -6.723 1 98.62 183 VAL A O 1
ATOM 1447 N N . ILE A 1 184 ? 1.074 -32.656 -7.586 1 98.88 184 ILE A N 1
ATOM 1448 C CA . ILE A 1 184 ? 1.91 -33 -8.742 1 98.88 184 ILE A CA 1
ATOM 1449 C C . ILE A 1 184 ? 3.312 -33.375 -8.273 1 98.88 184 ILE A C 1
ATOM 1451 O O . ILE A 1 184 ? 3.898 -34.344 -8.766 1 98.88 184 ILE A O 1
ATOM 1455 N N . VAL A 1 185 ? 3.824 -32.594 -7.32 1 98.94 185 VAL A N 1
ATOM 1456 C CA . VAL A 1 185 ? 5.148 -32.906 -6.781 1 98.94 185 VAL A CA 1
ATOM 1457 C C . VAL A 1 185 ? 5.152 -34.281 -6.141 1 98.94 185 VAL A C 1
ATOM 1459 O O . VAL A 1 185 ? 6.113 -35.031 -6.289 1 98.94 185 VAL A O 1
ATOM 1462 N N . GLN A 1 186 ? 4.117 -34.656 -5.453 1 98.75 186 GLN A N 1
ATOM 1463 C CA . GLN A 1 186 ? 3.992 -35.969 -4.855 1 98.75 186 GLN A CA 1
ATOM 1464 C C . GLN A 1 186 ? 3.967 -37.062 -5.93 1 98.75 186 GLN A C 1
ATOM 1466 O O . GLN A 1 186 ? 4.602 -38.094 -5.781 1 98.75 186 GLN A O 1
ATOM 1471 N N . LEU A 1 187 ? 3.229 -36.844 -6.988 1 98.81 187 LEU A N 1
ATOM 1472 C CA . LEU A 1 187 ? 3.166 -37.812 -8.086 1 98.81 187 LEU A CA 1
ATOM 1473 C C . LEU A 1 187 ? 4.551 -38.031 -8.68 1 98.81 187 LEU A C 1
ATOM 1475 O O . LEU A 1 187 ? 4.922 -39.188 -8.969 1 98.81 187 LEU A O 1
ATOM 1479 N N . ILE A 1 188 ? 5.289 -36.969 -8.883 1 98.88 188 ILE A N 1
ATOM 1480 C CA . ILE A 1 188 ? 6.641 -37.094 -9.414 1 98.88 188 ILE A CA 1
ATOM 1481 C C . ILE A 1 188 ? 7.52 -37.875 -8.461 1 98.88 188 ILE A C 1
ATOM 1483 O O . ILE A 1 188 ? 8.234 -38.781 -8.883 1 98.88 188 ILE A O 1
ATOM 1487 N N . SER A 1 189 ? 7.465 -37.5 -7.18 1 98.81 189 SER A N 1
ATOM 1488 C CA . SER A 1 189 ? 8.234 -38.188 -6.152 1 98.81 189 SER A CA 1
ATOM 1489 C C . SER A 1 189 ? 7.922 -39.688 -6.148 1 98.81 189 SER A C 1
ATOM 1491 O O . SER A 1 189 ? 8.828 -40.5 -6.117 1 98.81 189 SER A O 1
ATOM 1493 N N . ASP A 1 190 ? 6.645 -40.031 -6.195 1 98.62 190 ASP A N 1
ATOM 1494 C CA . ASP A 1 190 ? 6.211 -41.438 -6.219 1 98.62 190 ASP A CA 1
ATOM 1495 C C . ASP A 1 190 ? 6.734 -42.125 -7.465 1 98.62 190 ASP A C 1
ATOM 1497 O O . ASP A 1 190 ? 7.121 -43.312 -7.402 1 98.62 190 ASP A O 1
ATOM 1501 N N . GLY A 1 191 ? 6.664 -41.438 -8.578 1 98.5 191 GLY A N 1
ATOM 1502 C CA . GLY A 1 191 ? 7.199 -42 -9.805 1 98.5 191 GLY A CA 1
ATOM 1503 C C . GLY A 1 191 ? 8.68 -42.312 -9.719 1 98.5 191 GLY A C 1
ATOM 1504 O O . GLY A 1 191 ? 9.125 -43.344 -10.195 1 98.5 191 GLY A O 1
ATOM 1505 N N . ILE A 1 192 ? 9.414 -41.469 -9.125 1 98.25 192 ILE A N 1
ATOM 1506 C CA . ILE A 1 192 ? 10.844 -41.688 -8.93 1 98.25 192 ILE A CA 1
ATOM 1507 C C . ILE A 1 192 ? 11.07 -42.938 -8.078 1 98.25 192 ILE A C 1
ATOM 1509 O O . ILE A 1 192 ? 11.891 -43.781 -8.422 1 98.25 192 ILE A O 1
ATOM 1513 N N . GLU A 1 193 ? 10.375 -43.031 -7.004 1 97.88 193 GLU A N 1
ATOM 1514 C CA . GLU A 1 193 ? 10.523 -44.156 -6.082 1 97.88 193 GLU A CA 1
ATOM 1515 C C . GLU A 1 193 ? 10.148 -45.5 -6.754 1 97.88 193 GLU A C 1
ATOM 1517 O O . GLU A 1 193 ? 10.75 -46.531 -6.469 1 97.88 193 GLU A O 1
ATOM 1522 N N . ALA A 1 194 ? 9.234 -45.375 -7.66 1 98 194 ALA A N 1
ATOM 1523 C CA . ALA A 1 194 ? 8.766 -46.562 -8.367 1 98 194 ALA A CA 1
ATOM 1524 C C . ALA A 1 194 ? 9.672 -46.906 -9.555 1 98 194 ALA A C 1
ATOM 1526 O O . ALA A 1 194 ? 9.477 -47.906 -10.227 1 98 194 ALA A O 1
ATOM 1527 N N . GLY A 1 195 ? 10.5 -46 -9.883 1 97.19 195 GLY A N 1
ATOM 1528 C CA . GLY A 1 195 ? 11.414 -46.219 -10.992 1 97.19 195 GLY A CA 1
ATOM 1529 C C . GLY A 1 195 ? 10.812 -45.906 -12.344 1 97.19 195 GLY A C 1
ATOM 1530 O O . GLY A 1 195 ? 11.258 -46.406 -13.375 1 97.19 195 GLY A O 1
ATOM 1531 N N . LYS A 1 196 ? 9.867 -45.031 -12.305 1 96.94 196 LYS A N 1
ATOM 1532 C CA . LYS A 1 196 ? 9.219 -44.656 -13.562 1 96.94 196 LYS A CA 1
ATOM 1533 C C . LYS A 1 196 ? 10.109 -43.75 -14.383 1 96.94 196 LYS A C 1
ATOM 1535 O O . LYS A 1 196 ? 10.477 -42.656 -13.922 1 96.94 196 LYS A O 1
ATOM 1540 N N . GLU A 1 197 ? 10.422 -44.156 -15.602 1 95.62 197 GLU A N 1
ATOM 1541 C CA . GLU A 1 197 ? 11.266 -43.344 -16.469 1 95.62 197 GLU A CA 1
ATOM 1542 C C . GLU A 1 197 ? 10.461 -42.25 -17.172 1 95.62 197 GLU A C 1
ATOM 1544 O O . GLU A 1 197 ? 9.289 -42.469 -17.5 1 95.62 197 GLU A O 1
ATOM 1549 N N . PRO A 1 198 ? 10.992 -41.062 -17.438 1 97.31 198 PRO A N 1
ATOM 1550 C CA . PRO A 1 198 ? 12.344 -40.656 -17.047 1 97.31 198 PRO A CA 1
ATOM 1551 C C . PRO A 1 198 ? 12.453 -40.312 -15.562 1 97.31 198 PRO A C 1
ATOM 1553 O O . PRO A 1 198 ? 11.477 -39.875 -14.953 1 97.31 198 PRO A O 1
ATOM 1556 N N . LEU A 1 199 ? 13.633 -40.625 -14.984 1 97.25 199 LEU A N 1
ATOM 1557 C CA . LEU A 1 199 ? 13.875 -40.281 -13.586 1 97.25 199 LEU A CA 1
ATOM 1558 C C . LEU A 1 199 ? 14.141 -38.781 -13.414 1 97.25 199 LEU A C 1
ATOM 1560 O O . LEU A 1 199 ? 15.258 -38.312 -13.617 1 97.25 199 LEU A O 1
ATOM 1564 N N . ILE A 1 200 ? 13.18 -38.156 -12.984 1 98.44 200 ILE A N 1
ATOM 1565 C CA . ILE A 1 200 ? 13.203 -36.719 -12.867 1 98.44 200 ILE A CA 1
ATOM 1566 C C . ILE A 1 200 ? 14.039 -36.312 -11.656 1 98.44 200 ILE A C 1
ATOM 1568 O O . ILE A 1 200 ? 13.953 -36.906 -10.594 1 98.44 200 ILE A O 1
ATOM 1572 N N . ASN A 1 201 ? 14.914 -35.281 -11.758 1 98.62 201 ASN A N 1
ATOM 1573 C CA . ASN A 1 201 ? 15.75 -34.75 -10.68 1 98.62 201 ASN A CA 1
ATOM 1574 C C . ASN A 1 201 ? 15 -33.75 -9.82 1 98.62 201 ASN A C 1
ATOM 1576 O O . ASN A 1 201 ? 15.414 -32.594 -9.711 1 98.62 201 ASN A O 1
ATOM 1580 N N . LEU A 1 202 ? 13.945 -34.219 -9.195 1 98.88 202 LEU A N 1
ATOM 1581 C CA . LEU A 1 202 ? 13.047 -33.406 -8.406 1 98.88 202 LEU A CA 1
ATOM 1582 C C . LEU A 1 202 ? 13.758 -32.844 -7.172 1 98.88 202 LEU A C 1
ATOM 1584 O O . LEU A 1 202 ? 14.352 -33.594 -6.398 1 98.88 202 LEU A O 1
ATOM 1588 N N . LYS A 1 203 ? 13.664 -31.453 -6.973 1 98.81 203 LYS A N 1
ATOM 1589 C CA . LYS A 1 203 ? 14.352 -30.812 -5.844 1 98.81 203 LYS A CA 1
ATOM 1590 C C . LYS A 1 203 ? 13.352 -30.109 -4.926 1 98.81 203 LYS A C 1
ATOM 1592 O O . LYS A 1 203 ? 13.641 -29.875 -3.75 1 98.81 203 LYS A O 1
ATOM 1597 N N . GLY A 1 204 ? 12.211 -29.75 -5.445 1 98.75 204 GLY A N 1
ATOM 1598 C CA . GLY A 1 204 ? 11.273 -29.031 -4.582 1 98.75 204 GLY A CA 1
ATOM 1599 C C . GLY A 1 204 ? 10.195 -28.312 -5.352 1 98.75 204 GLY A C 1
ATOM 1600 O O . GLY A 1 204 ? 9.828 -28.703 -6.461 1 98.75 204 GLY A O 1
ATOM 1601 N N . TYR A 1 205 ? 9.539 -27.234 -4.688 1 98.94 205 TYR A N 1
ATOM 1602 C CA . TYR A 1 205 ? 8.453 -26.484 -5.293 1 98.94 205 TYR A CA 1
ATOM 1603 C C . TYR A 1 205 ? 8.328 -25.094 -4.664 1 98.94 205 TYR A C 1
ATOM 1605 O O . TYR A 1 205 ? 8.891 -24.844 -3.598 1 98.94 205 TYR A O 1
ATOM 1613 N N . SER A 1 206 ? 7.703 -24.172 -5.328 1 98.88 206 SER A N 1
ATOM 1614 C CA . SER A 1 206 ? 7.449 -22.828 -4.84 1 98.88 206 SER A CA 1
ATOM 1615 C C . SER A 1 206 ? 6.016 -22.391 -5.133 1 98.88 206 SER A C 1
ATOM 1617 O O . SER A 1 206 ? 5.465 -22.719 -6.188 1 98.88 206 SER A O 1
ATOM 1619 N N . LEU A 1 207 ? 5.43 -21.672 -4.191 1 98.88 207 LEU A N 1
ATOM 1620 C CA . LEU A 1 207 ? 4.031 -21.281 -4.309 1 98.88 207 LEU A CA 1
ATOM 1621 C C . LEU A 1 207 ? 3.84 -19.828 -3.867 1 98.88 207 LEU A C 1
ATOM 1623 O O . LEU A 1 207 ? 4.301 -19.438 -2.793 1 98.88 207 LEU A O 1
ATOM 1627 N N . GLY A 1 208 ? 3.172 -19.016 -4.707 1 98.88 208 GLY A N 1
ATOM 1628 C CA . GLY A 1 208 ? 2.82 -17.656 -4.375 1 98.88 208 GLY A CA 1
ATOM 1629 C C . GLY A 1 208 ? 1.365 -17.484 -3.977 1 98.88 208 GLY A C 1
ATOM 1630 O O . GLY A 1 208 ? 0.463 -17.844 -4.738 1 98.88 208 GLY A O 1
ATOM 1631 N N . ASN A 1 209 ? 1.19 -16.906 -2.805 1 98.69 209 ASN A N 1
ATOM 1632 C CA . ASN A 1 209 ? -0.158 -16.75 -2.273 1 98.69 209 ASN A CA 1
ATOM 1633 C C . ASN A 1 209 ? -1.034 -17.953 -2.568 1 98.69 209 ASN A C 1
ATOM 1635 O O . ASN A 1 209 ? -2.1 -17.828 -3.174 1 98.69 209 ASN A O 1
ATOM 1639 N N . PRO A 1 210 ? -0.663 -19.094 -2.084 1 98.75 210 PRO A N 1
ATOM 1640 C CA . PRO A 1 210 ? -1.292 -20.359 -2.48 1 98.75 210 PRO A CA 1
ATOM 1641 C C . PRO A 1 210 ? -2.596 -20.625 -1.732 1 98.75 210 PRO A C 1
ATOM 1643 O O . PRO A 1 210 ? -2.652 -20.484 -0.509 1 98.75 210 PRO A O 1
ATOM 1646 N N . VAL A 1 211 ? -3.623 -20.984 -2.467 1 98.44 211 VAL A N 1
ATOM 1647 C CA . VAL A 1 211 ? -4.762 -21.641 -1.837 1 98.44 211 VAL A CA 1
ATOM 1648 C C . VAL A 1 211 ? -4.324 -22.984 -1.254 1 98.44 211 VAL A C 1
ATOM 1650 O O . VAL A 1 211 ? -3.645 -23.766 -1.921 1 98.44 211 VAL A O 1
ATOM 1653 N N . THR A 1 212 ? -4.738 -23.281 0.034 1 98.5 212 THR A N 1
ATOM 1654 C CA . THR A 1 212 ? -4.113 -24.438 0.655 1 98.5 212 THR A CA 1
ATOM 1655 C C . THR A 1 212 ? -5.148 -25.266 1.411 1 98.5 212 THR A C 1
ATOM 1657 O O . THR A 1 212 ? -5.059 -26.5 1.443 1 98.5 212 THR A O 1
ATOM 1660 N N . PHE A 1 213 ? -6.121 -24.641 2.061 1 97.19 213 PHE A N 1
ATOM 1661 C CA . PHE A 1 213 ? -7.066 -25.391 2.873 1 97.19 213 PHE A CA 1
ATOM 1662 C C . PHE A 1 213 ? -8.43 -24.719 2.887 1 97.19 213 PHE A C 1
ATOM 1664 O O . PHE A 1 213 ? -8.539 -23.516 2.588 1 97.19 213 PHE A O 1
ATOM 1671 N N . PRO A 1 214 ? -9.484 -25.375 3.199 1 92.94 214 PRO A N 1
ATOM 1672 C CA . PRO A 1 214 ? -10.859 -24.906 2.998 1 92.94 214 PRO A CA 1
ATOM 1673 C C . PRO A 1 214 ? -11.195 -23.688 3.842 1 92.94 214 PRO A C 1
ATOM 1675 O O . PRO A 1 214 ? -11.961 -22.828 3.406 1 92.94 214 PRO A O 1
ATOM 1678 N N . GLU A 1 215 ? -10.594 -23.484 5.043 1 93.06 215 GLU A N 1
ATOM 1679 C CA . GLU A 1 215 ? -11 -22.453 5.988 1 93.06 215 GLU A CA 1
ATOM 1680 C C . GLU A 1 215 ? -10.188 -21.172 5.785 1 93.06 215 GLU A C 1
ATOM 1682 O O . GLU A 1 215 ? -10.289 -20.234 6.582 1 93.06 215 GLU A O 1
ATOM 1687 N N . GLU A 1 216 ? -9.414 -21.156 4.758 1 93.81 216 GLU A N 1
ATOM 1688 C CA . GLU A 1 216 ? -8.461 -20.047 4.625 1 93.81 216 GLU A CA 1
ATOM 1689 C C . GLU A 1 216 ? -9.18 -18.719 4.453 1 93.81 216 GLU A C 1
ATOM 1691 O O . GLU A 1 216 ? -8.656 -17.672 4.84 1 93.81 216 GLU A O 1
ATOM 1696 N N . ASP A 1 217 ? -10.492 -18.719 3.955 1 93.75 217 ASP A N 1
ATOM 1697 C CA . ASP A 1 217 ? -11.258 -17.5 3.764 1 93.75 217 ASP A CA 1
ATOM 1698 C C . ASP A 1 217 ? -11.562 -16.828 5.098 1 93.75 217 ASP A C 1
ATOM 1700 O O . ASP A 1 217 ? -11.883 -15.641 5.145 1 93.75 217 ASP A O 1
ATOM 1704 N N . ASN A 1 218 ? -11.523 -17.594 6.223 1 96.12 218 ASN A N 1
ATOM 1705 C CA . ASN A 1 218 ? -11.742 -17.031 7.551 1 96.12 218 ASN A CA 1
ATOM 1706 C C . ASN A 1 218 ? -10.734 -15.93 7.867 1 96.12 218 ASN A C 1
ATOM 1708 O O . ASN A 1 218 ? -11.008 -15.039 8.672 1 96.12 218 ASN A O 1
ATOM 1712 N N . TYR A 1 219 ? -9.609 -15.93 7.203 1 97.5 219 TYR A N 1
ATOM 1713 C CA . TYR A 1 219 ? -8.516 -15.031 7.543 1 97.5 219 TYR A CA 1
ATOM 1714 C C . TYR A 1 219 ? -8.672 -13.695 6.832 1 97.5 219 TYR A C 1
ATOM 1716 O O . TYR A 1 219 ? -7.914 -12.75 7.094 1 97.5 219 TYR A O 1
ATOM 1724 N N . ARG A 1 220 ? -9.688 -13.531 5.953 1 97.69 220 ARG A N 1
ATOM 1725 C CA . ARG A 1 220 ? -9.984 -12.25 5.324 1 97.69 220 ARG A CA 1
ATOM 1726 C C . ARG A 1 220 ? -10.375 -11.203 6.367 1 97.69 220 ARG A C 1
ATOM 1728 O O . ARG A 1 220 ? -10.047 -10.023 6.227 1 97.69 220 ARG A O 1
ATOM 1735 N N . ILE A 1 221 ? -11.078 -11.664 7.406 1 97.81 221 ILE A N 1
ATOM 1736 C CA . ILE A 1 221 ? -11.609 -10.742 8.406 1 97.81 221 ILE A CA 1
ATOM 1737 C C . ILE A 1 221 ? -10.461 -10.148 9.219 1 97.81 221 ILE A C 1
ATOM 1739 O O . ILE A 1 221 ? -10.328 -8.922 9.32 1 97.81 221 ILE A O 1
ATOM 1743 N N . PRO A 1 222 ? -9.586 -11.008 9.844 1 97.44 222 PRO A N 1
ATOM 1744 C CA . PRO A 1 222 ? -8.461 -10.375 10.547 1 97.44 222 PRO A CA 1
ATOM 1745 C C . PRO A 1 222 ? -7.566 -9.562 9.625 1 97.44 222 PRO A C 1
ATOM 1747 O O . PRO A 1 222 ? -7.008 -8.539 10.039 1 97.44 222 PRO A O 1
ATOM 1750 N N . PHE A 1 223 ? -7.375 -9.969 8.398 1 98.56 223 PHE A N 1
ATOM 1751 C CA . PHE A 1 223 ? -6.605 -9.203 7.43 1 98.56 223 PHE A CA 1
ATOM 1752 C C . PHE A 1 223 ? -7.207 -7.812 7.242 1 98.56 223 PHE A C 1
ATOM 1754 O O . PHE A 1 223 ? -6.508 -6.805 7.355 1 98.56 223 PHE A O 1
ATOM 1761 N N . CYS A 1 224 ? -8.5 -7.75 6.984 1 98.69 224 CYS A N 1
ATOM 1762 C CA . CYS A 1 224 ? -9.195 -6.492 6.734 1 98.69 224 CYS A CA 1
ATOM 1763 C C . CYS A 1 224 ? -9.164 -5.598 7.965 1 98.69 224 CYS A C 1
ATOM 1765 O O . CYS A 1 224 ? -9.086 -4.375 7.848 1 98.69 224 CYS A O 1
ATOM 1767 N N . HIS A 1 225 ? -9.281 -6.219 9.117 1 98.25 225 HIS A N 1
ATOM 1768 C CA . HIS A 1 225 ? -9.164 -5.438 10.344 1 98.25 225 HIS A CA 1
ATOM 1769 C C . HIS A 1 225 ? -7.789 -4.797 10.461 1 98.25 225 HIS A C 1
ATOM 1771 O O . HIS A 1 225 ? -7.676 -3.607 10.773 1 98.25 225 HIS A O 1
ATOM 1777 N N . GLY A 1 226 ? -6.723 -5.586 10.195 1 97.25 226 GLY A N 1
ATOM 1778 C CA . GLY A 1 226 ? -5.359 -5.086 10.266 1 97.25 226 GLY A CA 1
ATOM 1779 C C . GLY A 1 226 ? -5.082 -3.969 9.281 1 97.25 226 GLY A C 1
ATOM 1780 O O . GLY A 1 226 ? -4.289 -3.068 9.555 1 97.25 226 GLY A O 1
ATOM 1781 N N . MET A 1 227 ? -5.816 -4.02 8.156 1 98.06 227 MET A N 1
ATOM 1782 C CA . MET A 1 227 ? -5.594 -3.049 7.09 1 98.06 227 MET A CA 1
ATOM 1783 C C . MET A 1 227 ? -6.488 -1.828 7.266 1 98.06 227 MET A C 1
ATOM 1785 O O . MET A 1 227 ? -6.457 -0.907 6.445 1 98.06 227 MET A O 1
ATOM 1789 N N . GLY A 1 228 ? -7.324 -1.808 8.242 1 97.06 228 GLY A N 1
ATOM 1790 C CA . GLY A 1 228 ? -8.172 -0.661 8.539 1 97.06 228 GLY A CA 1
ATOM 1791 C C . GLY A 1 228 ? -9.422 -0.608 7.684 1 97.06 228 GLY A C 1
ATOM 1792 O O . GLY A 1 228 ? -10.031 0.452 7.531 1 97.06 228 GLY A O 1
ATOM 1793 N N . LEU A 1 229 ? -9.875 -1.745 7.109 1 98.44 229 LEU A N 1
ATOM 1794 C CA . LEU A 1 229 ? -11.008 -1.769 6.191 1 98.44 229 LEU A CA 1
ATOM 1795 C C . LEU A 1 229 ? -12.312 -1.989 6.953 1 98.44 229 LEU A C 1
ATOM 1797 O O . LEU A 1 229 ? -13.398 -1.713 6.43 1 98.44 229 LEU A O 1
ATOM 1801 N N . ILE A 1 230 ? -12.242 -2.535 8.172 1 98.12 230 ILE A N 1
ATOM 1802 C CA . ILE A 1 230 ? -13.43 -2.689 9.008 1 98.12 230 ILE A CA 1
ATOM 1803 C C . ILE A 1 230 ? -13.156 -2.113 10.398 1 98.12 230 ILE A C 1
ATOM 1805 O O . ILE A 1 230 ? -12.008 -1.971 10.805 1 98.12 230 ILE A O 1
ATOM 1809 N N . SER A 1 231 ? -14.18 -1.803 11.102 1 97 231 SER A N 1
ATOM 1810 C CA . SER A 1 231 ? -14.055 -1.179 12.414 1 97 231 SER A CA 1
ATOM 1811 C C . SER A 1 231 ? -13.688 -2.205 13.484 1 97 231 SER A C 1
ATOM 1813 O O . SER A 1 231 ? -13.875 -3.406 13.289 1 97 231 SER A O 1
ATOM 1815 N N . ASP A 1 232 ? -13.133 -1.705 14.594 1 95.56 232 ASP A N 1
ATOM 1816 C CA . ASP A 1 232 ? -12.852 -2.553 15.75 1 95.56 232 ASP A CA 1
ATOM 1817 C C . ASP A 1 232 ? -14.125 -3.229 16.25 1 95.56 232 ASP A C 1
ATOM 1819 O O . ASP A 1 232 ? -14.109 -4.406 16.609 1 95.56 232 ASP A O 1
ATOM 1823 N N . GLU A 1 233 ? -15.203 -2.488 16.266 1 95.69 233 GLU A N 1
ATOM 1824 C CA . GLU A 1 233 ? -16.469 -2.986 16.797 1 95.69 233 GLU A CA 1
ATOM 1825 C C . GLU A 1 233 ? -16.984 -4.168 15.977 1 95.69 233 GLU A C 1
ATOM 1827 O O . GLU A 1 233 ? -17.406 -5.18 16.547 1 95.69 233 GLU A O 1
ATOM 1832 N N . LEU A 1 234 ? -16.969 -3.992 14.656 1 97 234 LEU A N 1
ATOM 1833 C CA . LEU A 1 234 ? -17.422 -5.094 13.812 1 97 234 LEU A CA 1
ATOM 1834 C C . LEU A 1 234 ? -16.516 -6.309 13.977 1 97 234 LEU A C 1
ATOM 1836 O O . LEU A 1 234 ? -17 -7.441 14.047 1 97 234 LEU A O 1
ATOM 1840 N N . TYR A 1 235 ? -15.203 -6.09 14 1 97.62 235 TYR A N 1
ATOM 1841 C CA . TYR A 1 235 ? -14.25 -7.18 14.18 1 97.62 235 TYR A CA 1
ATOM 1842 C C . TYR A 1 235 ? -14.523 -7.938 15.477 1 97.62 235 TYR A C 1
ATOM 1844 O O . TYR A 1 235 ? -14.547 -9.172 15.484 1 97.62 235 TYR A O 1
ATOM 1852 N N . GLU A 1 236 ? -14.719 -7.199 16.547 1 96.81 236 GLU A N 1
ATOM 1853 C CA . GLU A 1 236 ? -15.008 -7.797 17.844 1 96.81 236 GLU A CA 1
ATOM 1854 C C . GLU A 1 236 ? -16.312 -8.586 17.812 1 96.81 236 GLU A C 1
ATOM 1856 O O . GLU A 1 236 ? -16.391 -9.688 18.359 1 96.81 236 GLU A O 1
ATOM 1861 N N . SER A 1 237 ? -17.281 -8.008 17.203 1 96.94 237 SER A N 1
ATOM 1862 C CA . SER A 1 237 ? -18.578 -8.672 17.094 1 96.94 237 SER A CA 1
ATOM 1863 C C . SER A 1 237 ? -18.469 -9.961 16.297 1 96.94 237 SER A C 1
ATOM 1865 O O . SER A 1 237 ? -19.047 -10.984 16.656 1 96.94 237 SER A O 1
ATOM 1867 N N . LEU A 1 238 ? -17.766 -9.906 15.188 1 97.19 238 LEU A N 1
ATOM 1868 C CA . LEU A 1 238 ? -17.531 -11.094 14.367 1 97.19 238 LEU A CA 1
ATOM 1869 C C . LEU A 1 238 ? -16.812 -12.172 15.164 1 97.19 238 LEU A C 1
ATOM 1871 O O . LEU A 1 238 ? -17.203 -13.344 15.117 1 97.19 238 LEU A O 1
ATOM 1875 N N . ASN A 1 239 ? -15.812 -11.797 15.922 1 96 239 ASN A N 1
ATOM 1876 C CA . ASN A 1 239 ? -15.086 -12.758 16.75 1 96 239 ASN A CA 1
ATOM 1877 C C . ASN A 1 239 ? -15.977 -13.367 17.828 1 96 239 ASN A C 1
ATOM 1879 O O . ASN A 1 239 ? -15.898 -14.562 18.094 1 96 239 ASN A O 1
ATOM 1883 N N . GLU A 1 240 ? -16.781 -12.547 18.406 1 96.25 240 GLU A N 1
ATOM 1884 C CA . GLU A 1 240 ? -17.641 -12.984 19.5 1 96.25 240 GLU A CA 1
ATOM 1885 C C . GLU A 1 240 ? -18.734 -13.945 19.016 1 96.25 240 GLU A C 1
ATOM 1887 O O . GLU A 1 240 ? -18.953 -15 19.609 1 96.25 240 GLU A O 1
ATOM 1892 N N . PHE A 1 241 ? -19.328 -13.602 17.922 1 95.12 241 PHE A N 1
ATOM 1893 C CA . PHE A 1 241 ? -20.547 -14.305 17.531 1 95.12 241 PHE A CA 1
ATOM 1894 C C . PHE A 1 241 ? -20.234 -15.391 16.516 1 95.12 241 PHE A C 1
ATOM 1896 O O . PHE A 1 241 ? -20.938 -16.406 16.453 1 95.12 241 PHE A O 1
ATOM 1903 N N . CYS A 1 242 ? -19.234 -15.156 15.656 1 94.5 242 CYS A N 1
ATOM 1904 C CA . CYS A 1 242 ? -18.922 -16.156 14.641 1 94.5 242 CYS A CA 1
ATOM 1905 C C . CYS A 1 242 ? -17.766 -17.047 15.086 1 94.5 242 CYS A C 1
ATOM 1907 O O . CYS A 1 242 ? -17.516 -18.094 14.484 1 94.5 242 CYS A O 1
ATOM 1909 N N . LYS A 1 243 ? -17.016 -16.625 16.047 1 91.44 243 LYS A N 1
ATOM 1910 C CA . LYS A 1 243 ? -15.961 -17.391 16.719 1 91.44 243 LYS A CA 1
ATOM 1911 C C . LYS A 1 243 ? -14.906 -17.859 15.719 1 91.44 243 LYS A C 1
ATOM 1913 O O . LYS A 1 243 ? -14.484 -19.016 15.734 1 91.44 243 LYS A O 1
ATOM 1918 N N . GLY A 1 244 ? -14.633 -17.047 14.742 1 88 244 GLY A N 1
ATOM 1919 C CA . GLY A 1 244 ? -13.516 -17.297 13.852 1 88 244 GLY A CA 1
ATOM 1920 C C . GLY A 1 244 ? -13.906 -18.141 12.641 1 88 244 GLY A C 1
ATOM 1921 O O . GLY A 1 244 ? -13.094 -18.328 11.734 1 88 244 GLY A O 1
ATOM 1922 N N . ASP A 1 245 ? -15.109 -18.672 12.625 1 89.31 245 ASP A N 1
ATOM 1923 C CA . ASP A 1 245 ? -15.586 -19.422 11.461 1 89.31 245 ASP A CA 1
ATOM 1924 C C . ASP A 1 245 ? -16.609 -18.609 10.672 1 89.31 245 ASP A C 1
ATOM 1926 O O . ASP A 1 245 ? -17.766 -18.469 11.094 1 89.31 245 ASP A O 1
ATOM 1930 N N . TYR A 1 246 ? -16.281 -18.203 9.555 1 87.56 246 TYR A N 1
ATOM 1931 C CA . TYR A 1 246 ? -17.094 -17.297 8.75 1 87.56 246 TYR A CA 1
ATOM 1932 C C . TYR A 1 246 ? -17.578 -18 7.484 1 87.56 246 TYR A C 1
ATOM 1934 O O . TYR A 1 246 ? -18.234 -17.375 6.641 1 87.56 246 TYR A O 1
ATOM 1942 N N . ILE A 1 247 ? -17.203 -19.188 7.293 1 83.56 247 ILE A N 1
ATOM 1943 C CA . ILE A 1 247 ? -17.562 -19.953 6.098 1 83.56 247 ILE A CA 1
ATOM 1944 C C . ILE A 1 247 ? -18.828 -20.75 6.352 1 83.56 247 ILE A C 1
ATOM 1946 O O . ILE A 1 247 ? -19.766 -20.734 5.535 1 83.56 247 ILE A O 1
ATOM 1950 N N . ASN A 1 248 ? -18.891 -21.406 7.516 1 84.19 248 ASN A N 1
ATOM 1951 C CA . ASN A 1 248 ? -20.047 -22.219 7.883 1 84.19 248 ASN A CA 1
ATOM 1952 C C . ASN A 1 248 ? -20.906 -21.531 8.945 1 84.19 248 ASN A C 1
ATOM 1954 O O . ASN A 1 248 ? -20.938 -21.969 10.102 1 84.19 248 ASN A O 1
ATOM 1958 N N . ILE A 1 249 ? -21.594 -20.547 8.516 1 84.69 249 ILE A N 1
ATOM 1959 C CA . ILE A 1 249 ? -22.438 -19.812 9.461 1 84.69 249 ILE A CA 1
ATOM 1960 C C . ILE A 1 249 ? -23.828 -20.438 9.492 1 84.69 249 ILE A C 1
ATOM 1962 O O . ILE A 1 249 ? -24.531 -20.469 8.477 1 84.69 249 ILE A O 1
ATOM 1966 N N . GLY A 1 250 ? -24.172 -21.062 10.633 1 85.56 250 GLY A N 1
ATOM 1967 C CA . GLY A 1 250 ? -25.5 -21.609 10.773 1 85.56 250 GLY A CA 1
ATOM 1968 C C . GLY A 1 250 ? -26.594 -20.562 10.656 1 85.56 250 GLY A C 1
ATOM 1969 O O . GLY A 1 250 ? -26.438 -19.438 11.148 1 85.56 250 GLY A O 1
ATOM 1970 N N . PRO A 1 251 ? -27.578 -20.906 9.969 1 86.12 251 PRO A N 1
ATOM 1971 C CA . PRO A 1 251 ? -28.656 -19.938 9.789 1 86.12 251 PRO A CA 1
ATOM 1972 C C . PRO A 1 251 ? -29.281 -19.5 11.109 1 86.12 251 PRO A C 1
ATOM 1974 O O . PRO A 1 251 ? -29.922 -18.438 11.18 1 86.12 251 PRO A O 1
ATOM 1977 N N . THR A 1 252 ? -29.031 -20.234 12.156 1 90.12 252 THR A N 1
ATOM 1978 C CA . THR A 1 252 ? -29.641 -19.906 13.445 1 90.12 252 THR A CA 1
ATOM 1979 C C . THR A 1 252 ? -28.812 -18.875 14.188 1 90.12 252 THR A C 1
ATOM 1981 O O . THR A 1 252 ? -29.297 -18.25 15.148 1 90.12 252 THR A O 1
ATOM 1984 N N . ASN A 1 253 ? -27.578 -18.734 13.773 1 92.94 253 ASN A N 1
ATOM 1985 C CA . ASN A 1 253 ? -26.734 -17.719 14.367 1 92.94 253 ASN A CA 1
ATOM 1986 C C . ASN A 1 253 ? -26.938 -16.359 13.695 1 92.94 253 ASN A C 1
ATOM 1988 O O . ASN A 1 253 ? -26.062 -15.883 12.977 1 92.94 253 ASN A O 1
ATOM 1992 N N . LYS A 1 254 ? -27.984 -15.719 13.984 1 93.88 254 LYS A N 1
ATOM 1993 C CA . LYS A 1 254 ? -28.469 -14.523 13.305 1 93.88 254 LYS A CA 1
ATOM 1994 C C . LYS A 1 254 ? -27.453 -13.383 13.414 1 93.88 254 LYS A C 1
ATOM 1996 O O . LYS A 1 254 ? -27.219 -12.656 12.453 1 93.88 254 LYS A O 1
ATOM 2001 N N . LEU A 1 255 ? -26.844 -13.266 14.547 1 95.56 255 LEU A N 1
ATOM 2002 C CA . LEU A 1 255 ? -25.891 -12.172 14.766 1 95.56 255 LEU A CA 1
ATOM 2003 C C . LEU A 1 255 ? -24.656 -12.352 13.898 1 95.56 255 LEU A C 1
ATOM 2005 O O . LEU A 1 255 ? -24.141 -11.383 13.328 1 95.56 255 LEU A O 1
ATOM 2009 N N . CYS A 1 256 ? -24.188 -13.562 13.812 1 96.25 256 CYS A N 1
ATOM 2010 C CA . CYS A 1 256 ? -23.047 -13.828 12.953 1 96.25 256 CYS A CA 1
ATOM 2011 C C . CYS A 1 256 ? -23.375 -13.562 11.492 1 96.25 256 CYS A C 1
ATOM 2013 O O . CYS A 1 256 ? -22.594 -12.961 10.766 1 96.25 256 CYS A O 1
ATOM 2015 N N . VAL A 1 257 ? -24.531 -13.969 11.078 1 95.88 257 VAL A N 1
ATOM 2016 C CA . VAL A 1 257 ? -24.984 -13.773 9.703 1 95.88 257 VAL A CA 1
ATOM 2017 C C . VAL A 1 257 ? -25.031 -12.281 9.383 1 95.88 257 VAL A C 1
ATOM 2019 O O . VAL A 1 257 ? -24.531 -11.844 8.344 1 95.88 257 VAL A O 1
ATOM 2022 N N . GLU A 1 258 ? -25.578 -11.484 10.258 1 96.12 258 GLU A N 1
ATOM 2023 C CA . GLU A 1 258 ? -25.719 -10.047 10.055 1 96.12 258 GLU A CA 1
ATOM 2024 C C . GLU A 1 258 ? -24.359 -9.359 10.016 1 96.12 258 GLU A C 1
ATOM 2026 O O . GLU A 1 258 ? -24.109 -8.5 9.164 1 96.12 258 GLU A O 1
ATOM 2031 N N . ASN A 1 259 ? -23.516 -9.734 10.961 1 96.94 259 ASN A N 1
ATOM 2032 C CA . ASN A 1 259 ? -22.172 -9.148 11.008 1 96.94 259 ASN A CA 1
ATOM 2033 C C . ASN A 1 259 ? -21.359 -9.5 9.766 1 96.94 259 ASN A C 1
ATOM 2035 O O . ASN A 1 259 ? -20.609 -8.672 9.258 1 96.94 259 ASN A O 1
ATOM 2039 N N . PHE A 1 260 ? -21.5 -10.711 9.344 1 96.75 260 PHE A N 1
ATOM 2040 C CA . PHE A 1 260 ? -20.781 -11.148 8.156 1 96.75 260 PHE A CA 1
ATOM 2041 C C . PHE A 1 260 ? -21.281 -10.414 6.918 1 96.75 260 PHE A C 1
ATOM 2043 O O . PHE A 1 260 ? -20.484 -10.047 6.047 1 96.75 260 PHE A O 1
ATOM 2050 N N . LYS A 1 261 ? -22.578 -10.227 6.824 1 95.94 261 LYS A N 1
ATOM 2051 C CA . LYS A 1 261 ? -23.141 -9.438 5.738 1 95.94 261 LYS A CA 1
ATOM 2052 C C . LYS A 1 261 ? -22.594 -8.008 5.746 1 95.94 261 LYS A C 1
ATOM 2054 O O . LYS A 1 261 ? -22.281 -7.453 4.691 1 95.94 261 LYS A O 1
ATOM 2059 N N . MET A 1 262 ? -22.5 -7.434 6.926 1 97.06 262 MET A N 1
ATOM 2060 C CA . MET A 1 262 ? -21.938 -6.094 7.062 1 97.06 262 MET A CA 1
ATOM 2061 C C . MET A 1 262 ? -20.484 -6.066 6.578 1 97.06 262 MET A C 1
ATOM 2063 O O . MET A 1 262 ? -20.078 -5.141 5.875 1 97.06 262 MET A O 1
ATOM 2067 N N . PHE A 1 263 ? -19.75 -7.078 6.973 1 97.69 263 PHE A N 1
ATOM 2068 C CA . PHE A 1 263 ? -18.375 -7.203 6.508 1 97.69 263 PHE A CA 1
ATOM 2069 C C . PHE A 1 263 ? -18.312 -7.211 4.984 1 97.69 263 PHE A C 1
ATOM 2071 O O . PHE A 1 263 ? -17.562 -6.441 4.387 1 97.69 263 PHE A O 1
ATOM 2078 N N . LYS A 1 264 ? -19.078 -8.031 4.363 1 96.94 264 LYS A N 1
ATOM 2079 C CA . LYS A 1 264 ? -19.094 -8.164 2.908 1 96.94 264 LYS A CA 1
ATOM 2080 C C . LYS A 1 264 ? -19.422 -6.828 2.24 1 96.94 264 LYS A C 1
ATOM 2082 O O . LYS A 1 264 ? -18.812 -6.461 1.24 1 96.94 264 LYS A O 1
ATOM 2087 N N . ASN A 1 265 ? -20.344 -6.145 2.791 1 96.94 265 ASN A N 1
ATOM 2088 C CA . ASN A 1 265 ? -20.734 -4.852 2.242 1 96.94 265 ASN A CA 1
ATOM 2089 C C . ASN A 1 265 ? -19.609 -3.832 2.336 1 96.94 265 ASN A C 1
ATOM 2091 O O . ASN A 1 265 ? -19.375 -3.061 1.401 1 96.94 265 ASN A O 1
ATOM 2095 N N . LEU A 1 266 ? -18.906 -3.816 3.432 1 97.94 266 LEU A N 1
ATOM 2096 C CA . LEU A 1 266 ? -17.844 -2.844 3.689 1 97.94 266 LEU A CA 1
ATOM 2097 C C . LEU A 1 266 ? -16.703 -3.016 2.703 1 97.94 266 LEU A C 1
ATOM 2099 O O . LEU A 1 266 ? -16.047 -2.039 2.322 1 97.94 266 LEU A O 1
ATOM 2103 N N . VAL A 1 267 ? -16.469 -4.273 2.262 1 97.75 267 VAL A N 1
ATOM 2104 C CA . VAL A 1 267 ? -15.273 -4.504 1.448 1 97.75 267 VAL A CA 1
ATOM 2105 C C . VAL A 1 267 ? -15.688 -4.766 0 1 97.75 267 VAL A C 1
ATOM 2107 O O . VAL A 1 267 ? -14.859 -5.164 -0.822 1 97.75 267 VAL A O 1
ATOM 2110 N N . SER A 1 268 ? -16.938 -4.57 -0.365 1 96 268 SER A N 1
ATOM 2111 C CA . SER A 1 268 ? -17.453 -4.898 -1.689 1 96 268 SER A CA 1
ATOM 2112 C C . SER A 1 268 ? -16.797 -4.047 -2.77 1 96 268 SER A C 1
ATOM 2114 O O . SER A 1 268 ? -16.703 -4.465 -3.926 1 96 268 SER A O 1
ATOM 2116 N N . GLY A 1 269 ? -16.297 -2.834 -2.408 1 95.69 269 GLY A N 1
ATOM 2117 C CA . GLY A 1 269 ? -15.672 -1.95 -3.383 1 95.69 269 GLY A CA 1
ATOM 2118 C C . GLY A 1 269 ? -14.156 -2.043 -3.396 1 95.69 269 GLY A C 1
ATOM 2119 O O . GLY A 1 269 ? -13.492 -1.283 -4.098 1 95.69 269 GLY A O 1
ATOM 2120 N N . ILE A 1 270 ? -13.586 -2.982 -2.66 1 97.75 270 ILE A N 1
ATOM 2121 C CA . ILE A 1 270 ? -12.141 -3.129 -2.537 1 97.75 270 ILE A CA 1
ATOM 2122 C C . ILE A 1 270 ? -11.641 -4.16 -3.547 1 97.75 270 ILE A C 1
ATOM 2124 O O . ILE A 1 270 ? -12.258 -5.207 -3.734 1 97.75 270 ILE A O 1
ATOM 2128 N N . ASN A 1 271 ? -10.531 -3.83 -4.312 1 96.44 271 ASN A N 1
ATOM 2129 C CA . ASN A 1 271 ? -9.836 -4.824 -5.121 1 96.44 271 ASN A CA 1
ATOM 2130 C C . ASN A 1 271 ? -9.172 -5.891 -4.246 1 96.44 271 ASN A C 1
ATOM 2132 O O . ASN A 1 271 ? -8.141 -5.641 -3.625 1 96.44 271 ASN A O 1
ATOM 2136 N N . GLU A 1 272 ? -9.75 -7.043 -4.262 1 96.62 272 GLU A N 1
ATOM 2137 C CA . GLU A 1 272 ? -9.305 -8.086 -3.336 1 96.62 272 GLU A CA 1
ATOM 2138 C C . GLU A 1 272 ? -7.91 -8.586 -3.697 1 96.62 272 GLU A C 1
ATOM 2140 O O . GLU A 1 272 ? -7.18 -9.078 -2.834 1 96.62 272 GLU A O 1
ATOM 2145 N N . GLN A 1 273 ? -7.504 -8.508 -4.93 1 96.44 273 GLN A N 1
ATOM 2146 C CA . GLN A 1 273 ? -6.219 -9.031 -5.383 1 96.44 273 GLN A CA 1
ATOM 2147 C C . GLN A 1 273 ? -5.074 -8.102 -4.996 1 96.44 273 GLN A C 1
ATOM 2149 O O . GLN A 1 273 ? -3.916 -8.523 -4.945 1 96.44 273 GLN A O 1
ATOM 2154 N N . GLN A 1 274 ? -5.355 -6.867 -4.785 1 97.38 274 GLN A N 1
ATOM 2155 C CA . GLN A 1 274 ? -4.461 -5.82 -4.305 1 97.38 274 GLN A CA 1
ATOM 2156 C C . GLN A 1 274 ? -5.242 -4.645 -3.73 1 97.38 274 GLN A C 1
ATOM 2158 O O . GLN A 1 274 ? -5.68 -3.762 -4.473 1 97.38 274 GLN A O 1
ATOM 2163 N N . ILE A 1 275 ? -5.344 -4.52 -2.451 1 98.25 275 ILE A N 1
ATOM 2164 C CA . ILE A 1 275 ? -6.383 -3.742 -1.78 1 98.25 275 ILE A CA 1
ATOM 2165 C C . ILE A 1 275 ? -6.145 -2.252 -2.02 1 98.25 275 ILE A C 1
ATOM 2167 O O . ILE A 1 275 ? -7.035 -1.431 -1.782 1 98.25 275 ILE A O 1
ATOM 2171 N N . LEU A 1 276 ? -4.965 -1.865 -2.488 1 97.81 276 LEU A N 1
ATOM 2172 C CA . LEU A 1 276 ? -4.676 -0.447 -2.672 1 97.81 276 LEU A CA 1
ATOM 2173 C C . LEU A 1 276 ? -4.91 -0.028 -4.121 1 97.81 276 LEU A C 1
ATOM 2175 O O . LEU A 1 276 ? -4.879 1.163 -4.438 1 97.81 276 LEU A O 1
ATOM 2179 N N . GLU A 1 277 ? -5.16 -1.003 -5.043 1 96.06 277 GLU A N 1
ATOM 2180 C CA . GLU A 1 277 ? -5.434 -0.699 -6.445 1 96.06 277 GLU A CA 1
ATOM 2181 C C . GLU A 1 277 ? -6.922 -0.466 -6.68 1 96.06 277 GLU A C 1
ATOM 2183 O O . GLU A 1 277 ? -7.758 -0.888 -5.875 1 96.06 277 GLU A O 1
ATOM 2188 N N . PRO A 1 278 ? -7.258 0.252 -7.77 1 94.75 278 PRO A N 1
ATOM 2189 C CA . PRO A 1 278 ? -8.672 0.491 -8.055 1 94.75 278 PRO A CA 1
ATOM 2190 C C . PRO A 1 278 ? -9.453 -0.8 -8.305 1 94.75 278 PRO A C 1
ATOM 2192 O O . PRO A 1 278 ? -8.914 -1.75 -8.875 1 94.75 278 PRO A O 1
ATOM 2195 N N . PHE A 1 279 ? -10.633 -0.795 -7.852 1 95.31 279 PHE A N 1
ATOM 2196 C CA . PHE A 1 279 ? -11.562 -1.88 -8.164 1 95.31 279 PHE A CA 1
ATOM 2197 C C . PHE A 1 279 ? -12.227 -1.65 -9.516 1 95.31 279 PHE A C 1
ATOM 2199 O O . PHE A 1 279 ? -13.062 -0.758 -9.656 1 95.31 279 PHE A O 1
ATOM 2206 N N . CYS A 1 280 ? -11.883 -2.381 -10.484 1 92.06 280 CYS A N 1
ATOM 2207 C CA . CYS A 1 280 ? -12.391 -2.219 -11.836 1 92.06 280 CYS A CA 1
ATOM 2208 C C . CYS A 1 280 ? -13.031 -3.508 -12.344 1 92.06 280 CYS A C 1
ATOM 2210 O O . CYS A 1 280 ? -12.891 -3.861 -13.516 1 92.06 280 CYS A O 1
ATOM 2212 N N . GLY A 1 281 ? -13.648 -4.164 -11.359 1 83.81 281 GLY A N 1
ATOM 2213 C CA . GLY A 1 281 ? -14.289 -5.418 -11.719 1 83.81 281 GLY A CA 1
ATOM 2214 C C . GLY A 1 281 ? -13.367 -6.617 -11.578 1 83.81 281 GLY A C 1
ATOM 2215 O O . GLY A 1 281 ? -12.266 -6.504 -11.039 1 83.81 281 GLY A O 1
ATOM 2216 N N . LYS A 1 282 ? -13.969 -7.777 -11.82 1 69.5 282 LYS A N 1
ATOM 2217 C CA . LYS A 1 282 ? -13.195 -9.016 -11.727 1 69.5 282 LYS A CA 1
ATOM 2218 C C . LYS A 1 282 ? -12.688 -9.445 -13.094 1 69.5 282 LYS A C 1
ATOM 2220 O O . LYS A 1 282 ? -13.297 -9.133 -14.117 1 69.5 282 LYS A O 1
ATOM 2225 N N . ASP A 1 283 ? -11.398 -9.734 -13.117 1 61.03 283 ASP A N 1
ATOM 2226 C CA . ASP A 1 283 ? -10.828 -10.242 -14.367 1 61.03 283 ASP A CA 1
ATOM 2227 C C . ASP A 1 283 ? -11.75 -11.266 -15.016 1 61.03 283 ASP A C 1
ATOM 2229 O O . ASP A 1 283 ? -11.727 -11.445 -16.234 1 61.03 283 ASP A O 1
ATOM 2233 N N . SER A 1 284 ? -12.445 -12.203 -14.164 1 51.47 284 SER A N 1
ATOM 2234 C CA . SER A 1 284 ? -13.242 -13.289 -14.727 1 51.47 284 SER A CA 1
ATOM 2235 C C . SER A 1 284 ? -14.703 -12.859 -14.891 1 51.47 284 SER A C 1
ATOM 2237 O O . SER A 1 284 ? -15.219 -12.078 -14.094 1 51.47 284 SER A O 1
ATOM 2239 N N . ASN A 1 285 ? -15.18 -13.031 -16.109 1 43.44 285 ASN A N 1
ATOM 2240 C CA . ASN A 1 285 ? -16.609 -12.938 -16.375 1 43.44 285 ASN A CA 1
ATOM 2241 C C . ASN A 1 285 ? -17.406 -13.805 -15.398 1 43.44 285 ASN A C 1
ATOM 2243 O O . ASN A 1 285 ? -18.031 -14.789 -15.805 1 43.44 285 ASN A O 1
ATOM 2247 N N . ARG A 1 286 ? -17.047 -14.164 -14.266 1 39.41 286 ARG A N 1
ATOM 2248 C CA . ARG A 1 286 ? -17.938 -14.992 -13.445 1 39.41 286 ARG A CA 1
ATOM 2249 C C . ARG A 1 286 ? -19.297 -14.328 -13.273 1 39.41 286 ARG A C 1
ATOM 2251 O O . ARG A 1 286 ? -19.391 -13.18 -12.844 1 39.41 286 ARG A O 1
ATOM 2258 N N . PRO A 1 287 ? -20.297 -14.906 -13.867 1 35.53 287 PRO A N 1
ATOM 2259 C CA . PRO A 1 287 ? -21.609 -14.516 -13.336 1 35.53 287 PRO A CA 1
ATOM 2260 C C . PRO A 1 287 ? -21.688 -14.648 -11.812 1 35.53 287 PRO A C 1
ATOM 2262 O O . PRO A 1 287 ? -21.094 -15.57 -11.242 1 35.53 287 PRO A O 1
ATOM 2265 N N . HIS A 1 288 ? -21.75 -13.766 -11.062 1 34.88 288 HIS A N 1
ATOM 2266 C CA . HIS A 1 288 ? -22.078 -13.938 -9.656 1 34.88 288 HIS A CA 1
ATOM 2267 C C . HIS A 1 288 ? -23.047 -15.086 -9.453 1 34.88 288 HIS A C 1
ATOM 2269 O O . HIS A 1 288 ? -24.141 -15.094 -10.023 1 34.88 288 HIS A O 1
ATOM 2275 N N . GLN A 1 289 ? -22.688 -16.281 -9.312 1 30.52 289 GLN A N 1
ATOM 2276 C CA . GLN A 1 289 ? -23.703 -17.203 -8.812 1 30.52 289 GLN A CA 1
ATOM 2277 C C . GLN A 1 289 ? -24.516 -16.562 -7.688 1 30.52 289 GLN A C 1
ATOM 2279 O O . GLN A 1 289 ? -24 -16.344 -6.586 1 30.52 289 GLN A O 1
ATOM 2284 N N . LEU A 1 290 ? -25.609 -15.914 -7.984 1 32.12 290 LEU A N 1
ATOM 2285 C CA . LEU A 1 290 ? -26.703 -15.602 -7.078 1 32.12 290 LEU A CA 1
ATOM 2286 C C . LEU A 1 290 ? -27.203 -16.859 -6.367 1 32.12 290 LEU A C 1
ATOM 2288 O O . LEU A 1 290 ? -27.609 -17.828 -7.016 1 32.12 290 LEU A O 1
ATOM 2292 N N . SER A 1 291 ? -26.781 -17.422 -5.203 1 29.69 291 SER A N 1
ATOM 2293 C CA . SER A 1 291 ? -27.625 -18.328 -4.441 1 29.69 291 SER A CA 1
ATOM 2294 C C . SER A 1 291 ? -29.094 -18.078 -4.719 1 29.69 291 SER A C 1
ATOM 2296 O O . SER A 1 291 ? -29.516 -16.938 -4.926 1 29.69 291 SER A O 1
ATOM 2298 N N . SER A 1 292 ? -29.906 -19.125 -5.043 1 30.78 292 SER A N 1
ATOM 2299 C CA . SER A 1 292 ? -31.359 -19.203 -5.254 1 30.78 292 SER A CA 1
ATOM 2300 C C . SER A 1 292 ? -32.094 -18.312 -4.27 1 30.78 292 SER A C 1
ATOM 2302 O O . SER A 1 292 ? -33.219 -17.844 -4.566 1 30.78 292 SER A O 1
ATOM 2304 N N . GLU A 1 293 ? -32.094 -18.656 -2.904 1 30.83 293 GLU A N 1
ATOM 2305 C CA . GLU A 1 293 ? -33.188 -18.062 -2.143 1 30.83 293 GLU A CA 1
ATOM 2306 C C . GLU A 1 293 ? -33.219 -16.547 -2.34 1 30.83 293 GLU A C 1
ATOM 2308 O O . GLU A 1 293 ? -34.312 -15.953 -2.324 1 30.83 293 GLU A O 1
ATOM 2313 N N . ARG A 1 294 ? -32.312 -15.727 -1.667 1 27.11 294 ARG A N 1
ATOM 2314 C CA . ARG A 1 294 ? -32.75 -14.336 -1.539 1 27.11 294 ARG A CA 1
ATOM 2315 C C . ARG A 1 294 ? -32.594 -13.602 -2.865 1 27.11 294 ARG A C 1
ATOM 2317 O O . ARG A 1 294 ? -31.469 -13.344 -3.316 1 27.11 294 ARG A O 1
ATOM 2324 N N . ARG A 1 295 ? -33.281 -13.828 -3.852 1 30.17 295 ARG A N 1
ATOM 2325 C CA . ARG A 1 295 ? -33.812 -12.984 -4.926 1 30.17 295 ARG A CA 1
ATOM 2326 C C . ARG A 1 295 ? -33.781 -11.508 -4.523 1 30.17 295 ARG A C 1
ATOM 2328 O O . ARG A 1 295 ? -33.938 -10.625 -5.371 1 30.17 295 ARG A O 1
ATOM 2335 N N . SER A 1 296 ? -34.25 -11.297 -3.275 1 28.44 296 SER A N 1
ATOM 2336 C CA . SER A 1 296 ? -34.656 -9.922 -3.057 1 28.44 296 SER A CA 1
ATOM 2337 C C . SER A 1 296 ? -33.5 -8.945 -3.248 1 28.44 296 SER A C 1
ATOM 2339 O O . SER A 1 296 ? -33.688 -7.859 -3.801 1 28.44 296 SER A O 1
ATOM 2341 N N . LEU A 1 297 ? -32.531 -9 -2.301 1 25.06 297 LEU A N 1
ATOM 2342 C CA . LEU A 1 297 ? -31.797 -7.738 -2.383 1 25.06 297 LEU A CA 1
ATOM 2343 C C . LEU A 1 297 ? -30.828 -7.742 -3.564 1 25.06 297 LEU A C 1
ATOM 2345 O O . LEU A 1 297 ? -29.688 -8.164 -3.43 1 25.06 297 LEU A O 1
ATOM 2349 N N . GLU A 1 298 ? -31.016 -8.5 -4.66 1 29.69 298 GLU A N 1
ATOM 2350 C CA . GLU A 1 298 ? -30.438 -8.008 -5.906 1 29.69 298 GLU A CA 1
ATOM 2351 C C . GLU A 1 298 ? -30.422 -6.48 -5.934 1 29.69 298 GLU A C 1
ATOM 2353 O O . GLU A 1 298 ? -31.297 -5.855 -6.551 1 29.69 298 GLU A O 1
ATOM 2358 N N . GLU A 1 299 ? -30.5 -5.922 -4.773 1 29.14 299 GLU A N 1
ATOM 2359 C CA . GLU A 1 299 ? -30.391 -4.477 -4.934 1 29.14 299 GLU A CA 1
ATOM 2360 C C . GLU A 1 299 ? -29.344 -4.121 -5.992 1 29.14 299 GLU A C 1
ATOM 2362 O O . GLU A 1 299 ? -28.422 -4.898 -6.254 1 29.14 299 GLU A O 1
ATOM 2367 N N . ASP A 1 300 ? -29.672 -3.117 -6.793 1 27.97 300 ASP A N 1
ATOM 2368 C CA . ASP A 1 300 ? -28.984 -2.188 -7.688 1 27.97 300 ASP A CA 1
ATOM 2369 C C . ASP A 1 300 ? -27.516 -2.043 -7.316 1 27.97 300 ASP A C 1
ATOM 2371 O O . ASP A 1 300 ? -27.156 -1.203 -6.488 1 27.97 300 ASP A O 1
ATOM 2375 N N . PHE A 1 301 ? -27.016 -3.115 -6.902 1 30.83 301 PHE A N 1
ATOM 2376 C CA . PHE A 1 301 ? -25.609 -2.734 -6.91 1 30.83 301 PHE A CA 1
ATOM 2377 C C . PHE A 1 301 ? -25.281 -1.896 -8.141 1 30.83 301 PHE A C 1
ATOM 2379 O O . PHE A 1 301 ? -25.391 -2.373 -9.273 1 30.83 301 PHE A O 1
ATOM 2386 N N . ILE A 1 302 ? -25.688 -0.676 -8.227 1 31.95 302 ILE A N 1
ATOM 2387 C CA . ILE A 1 302 ? -25.203 0.36 -9.133 1 31.95 302 ILE A CA 1
ATOM 2388 C C . ILE A 1 302 ? -23.797 0.025 -9.602 1 31.95 302 ILE A C 1
ATOM 2390 O O . ILE A 1 302 ? -22.859 0.008 -8.797 1 31.95 302 ILE A O 1
ATOM 2394 N N . PHE A 1 303 ? -23.641 -0.959 -10.422 1 35.22 303 PHE A N 1
ATOM 2395 C CA . PHE A 1 303 ? -22.406 -0.903 -11.203 1 35.22 303 PHE A CA 1
ATOM 2396 C C . PHE A 1 303 ? -21.906 0.53 -11.305 1 35.22 303 PHE A C 1
ATOM 2398 O O . PHE A 1 303 ? -22.516 1.361 -11.984 1 35.22 303 PHE A O 1
ATOM 2405 N N . GLN A 1 304 ? -21.547 1.043 -10.25 1 38.41 304 GLN A N 1
ATOM 2406 C CA . GLN A 1 304 ? -20.938 2.359 -10.352 1 38.41 304 GLN A CA 1
ATOM 2407 C C . GLN A 1 304 ? -19.984 2.434 -11.539 1 38.41 304 GLN A C 1
ATOM 2409 O O . GLN A 1 304 ? -19.078 1.613 -11.672 1 38.41 304 GLN A O 1
ATOM 2414 N N . LYS A 1 305 ? -20.5 2.943 -12.602 1 43.06 305 LYS A N 1
ATOM 2415 C CA . LYS A 1 305 ? -19.688 3.453 -13.711 1 43.06 305 LYS A CA 1
ATOM 2416 C C . LYS A 1 305 ? -18.359 3.996 -13.219 1 43.06 305 LYS A C 1
ATOM 2418 O O . LYS A 1 305 ? -18.297 5.082 -12.633 1 43.06 305 LYS A O 1
ATOM 2423 N N . TYR A 1 306 ? -17.578 2.99 -12.805 1 50.75 306 TYR A N 1
ATOM 2424 C CA . TYR A 1 306 ? -16.234 3.465 -12.5 1 50.75 306 TYR A CA 1
ATOM 2425 C C . TYR A 1 306 ? -15.766 4.473 -13.539 1 50.75 306 TYR A C 1
ATOM 2427 O O . TYR A 1 306 ? -16.141 4.387 -14.711 1 50.75 306 TYR A O 1
ATOM 2435 N N . ASP A 1 307 ? -15.391 5.5 -12.984 1 56.44 307 ASP A N 1
ATOM 2436 C CA . ASP A 1 307 ? -14.805 6.5 -13.867 1 56.44 307 ASP A CA 1
ATOM 2437 C C . ASP A 1 307 ? -13.852 5.859 -14.867 1 56.44 307 ASP A C 1
ATOM 2439 O O . ASP A 1 307 ? -12.875 5.203 -14.477 1 56.44 307 ASP A O 1
ATOM 2443 N N . ASP A 1 308 ? -14.281 5.719 -16 1 67.06 308 ASP A N 1
ATOM 2444 C CA . ASP A 1 308 ? -13.688 5.094 -17.172 1 67.06 308 ASP A CA 1
ATOM 2445 C C . ASP A 1 308 ? -12.195 5.406 -17.281 1 67.06 308 ASP A C 1
ATOM 2447 O O . ASP A 1 308 ? -11.391 4.531 -17.609 1 67.06 308 ASP A O 1
ATOM 2451 N N . LEU A 1 309 ? -11.859 6.504 -16.547 1 80.5 309 LEU A N 1
ATOM 2452 C CA . LEU A 1 309 ? -10.469 6.891 -16.781 1 80.5 309 LEU A CA 1
ATOM 2453 C C . LEU A 1 309 ? -9.523 6.105 -15.875 1 80.5 309 LEU A C 1
ATOM 2455 O O . LEU A 1 309 ? -8.469 5.652 -16.312 1 80.5 309 LEU A O 1
ATOM 2459 N N . ILE A 1 310 ? -10.016 5.82 -14.633 1 86.81 310 ILE A N 1
ATOM 2460 C CA . ILE A 1 310 ? -9.172 5.121 -13.672 1 86.81 310 ILE A CA 1
ATOM 2461 C C . ILE A 1 310 ? -9.031 3.654 -14.078 1 86.81 310 ILE A C 1
ATOM 2463 O O . ILE A 1 310 ? -7.953 3.066 -13.938 1 86.81 310 ILE A O 1
ATOM 2467 N N . CYS A 1 311 ? -10.039 3.105 -14.562 1 88.75 311 CYS A N 1
ATOM 2468 C CA . CYS A 1 311 ? -10.031 1.682 -14.883 1 88.75 311 CYS A CA 1
ATOM 2469 C C . CYS A 1 311 ? -9.352 1.425 -16.219 1 88.75 311 CYS A C 1
ATOM 2471 O O . CYS A 1 311 ? -8.961 0.295 -16.516 1 88.75 311 CYS A O 1
ATOM 2473 N N . ARG A 1 312 ? -9.094 2.492 -17.031 1 84.94 312 ARG A N 1
ATOM 2474 C CA . ARG A 1 312 ? -8.422 2.354 -18.328 1 84.94 312 ARG A CA 1
ATOM 2475 C C . ARG A 1 312 ? -6.953 1.983 -18.141 1 84.94 312 ARG A C 1
ATOM 2477 O O . ARG A 1 312 ? -6.348 1.368 -19.016 1 84.94 312 ARG A O 1
ATOM 2484 N N . GLU A 1 313 ? -6.461 2.32 -17 1 83.69 313 GLU A N 1
ATOM 2485 C CA . GLU A 1 313 ? -5.055 2.018 -16.75 1 83.69 313 GLU A CA 1
ATOM 2486 C C . GLU A 1 313 ? -4.895 1.078 -15.562 1 83.69 313 GLU A C 1
ATOM 2488 O O . GLU A 1 313 ? -3.818 1.004 -14.961 1 83.69 313 GLU A O 1
ATOM 2493 N N . SER A 1 314 ? -5.988 0.407 -15.344 1 89.25 314 SER A N 1
ATOM 2494 C CA . SER A 1 314 ? -5.973 -0.532 -14.227 1 89.25 314 SER A CA 1
ATOM 2495 C C . SER A 1 314 ? -5.332 -1.858 -14.633 1 89.25 314 SER A C 1
ATOM 2497 O O . SER A 1 314 ? -5.098 -2.105 -15.82 1 89.25 314 SER A O 1
ATOM 2499 N N . ARG A 1 315 ? -5.02 -2.656 -13.703 1 89.94 315 ARG A N 1
ATOM 2500 C CA . ARG A 1 315 ? -4.469 -3.982 -13.953 1 89.94 315 ARG A CA 1
ATOM 2501 C C . ARG A 1 315 ? -5.445 -4.844 -14.75 1 89.94 315 ARG A C 1
ATOM 2503 O O . ARG A 1 315 ? -5.031 -5.66 -15.578 1 89.94 315 ARG A O 1
ATOM 2510 N N . VAL A 1 316 ? -6.688 -4.641 -14.5 1 86.69 316 VAL A N 1
ATOM 2511 C CA . VAL A 1 316 ? -7.715 -5.371 -15.242 1 86.69 316 VAL A CA 1
ATOM 2512 C C . VAL A 1 316 ? -7.621 -5.031 -16.734 1 86.69 316 VAL A C 1
ATOM 2514 O O . VAL A 1 316 ? -7.676 -5.922 -17.578 1 86.69 316 VAL A O 1
ATOM 2517 N N . ALA A 1 317 ? -7.461 -3.744 -17 1 87.75 317 ALA A N 1
ATOM 2518 C CA . ALA A 1 317 ? -7.32 -3.301 -18.391 1 87.75 317 ALA A CA 1
ATOM 2519 C C . ALA A 1 317 ? -6.047 -3.859 -19.016 1 87.75 317 ALA A C 1
ATOM 2521 O O . ALA A 1 317 ? -6.055 -4.301 -20.172 1 87.75 317 ALA A O 1
ATOM 2522 N N . THR A 1 318 ? -5.008 -3.848 -18.234 1 90.12 318 THR A N 1
ATOM 2523 C CA . THR A 1 318 ? -3.73 -4.34 -18.734 1 90.12 318 THR A CA 1
ATOM 2524 C C . THR A 1 318 ? -3.803 -5.836 -19.031 1 90.12 318 THR A C 1
ATOM 2526 O O . THR A 1 318 ? -3.27 -6.305 -20.047 1 90.12 318 THR A O 1
ATOM 2529 N N . ARG A 1 319 ? -4.48 -6.551 -18.219 1 92.06 319 ARG A N 1
ATOM 2530 C CA . ARG A 1 319 ? -4.59 -7.996 -18.375 1 92.06 319 ARG A CA 1
ATOM 2531 C C . ARG A 1 319 ? -5.461 -8.344 -19.578 1 92.06 319 ARG A C 1
ATOM 2533 O O . ARG A 1 319 ? -5.266 -9.375 -20.219 1 92.06 319 ARG A O 1
ATOM 2540 N N . LYS A 1 320 ? -6.305 -7.484 -19.922 1 90.25 320 LYS A N 1
ATOM 2541 C CA . LYS A 1 320 ? -7.176 -7.703 -21.078 1 90.25 320 LYS A CA 1
ATOM 2542 C C . LYS A 1 320 ? -6.391 -7.625 -22.375 1 90.25 320 LYS A C 1
ATOM 2544 O O . LYS A 1 320 ? -6.812 -8.172 -23.391 1 90.25 320 LYS A O 1
ATOM 2549 N N . ILE A 1 321 ? -5.301 -7.012 -22.359 1 93.94 321 ILE A N 1
ATOM 2550 C CA . ILE A 1 321 ? -4.457 -6.871 -23.547 1 93.94 321 ILE A CA 1
ATOM 2551 C C . ILE A 1 321 ? -4.062 -8.25 -24.062 1 93.94 321 ILE A C 1
ATOM 2553 O O . ILE A 1 321 ? -3.973 -8.461 -25.266 1 93.94 321 ILE A O 1
ATOM 2557 N N . SER A 1 322 ? -3.863 -9.164 -23.156 1 95.56 322 SER A N 1
ATOM 2558 C CA . SER A 1 322 ? -3.471 -10.508 -23.562 1 95.56 322 SER A CA 1
ATOM 2559 C C . SER A 1 322 ? -4.566 -11.18 -24.391 1 95.56 322 SER A C 1
ATOM 2561 O O . SER A 1 322 ? -4.277 -11.961 -25.297 1 95.56 322 SER A O 1
ATOM 2563 N N . THR A 1 323 ? -5.797 -10.875 -24.062 1 94.81 323 THR A N 1
ATOM 2564 C CA . THR A 1 323 ? -6.914 -11.453 -24.797 1 94.81 323 THR A CA 1
ATOM 2565 C C . THR A 1 323 ? -6.895 -11.008 -26.25 1 94.81 323 THR A C 1
ATOM 2567 O O . THR A 1 323 ? -7.078 -11.812 -27.156 1 94.81 323 THR A O 1
ATOM 2570 N N . TYR A 1 324 ? -6.625 -9.734 -26.469 1 95.19 324 TYR A N 1
ATOM 2571 C CA . TYR A 1 324 ? -6.555 -9.211 -27.828 1 95.19 324 TYR A CA 1
ATOM 2572 C C . TYR A 1 324 ? -5.352 -9.781 -28.578 1 95.19 324 TYR A C 1
ATOM 2574 O O . TYR A 1 324 ? -5.449 -10.133 -29.75 1 95.19 324 TYR A O 1
ATOM 2582 N N . TRP A 1 325 ? -4.316 -9.883 -27.875 1 97.25 325 TRP A N 1
ATOM 2583 C CA . TRP A 1 325 ? -3.092 -10.391 -28.484 1 97.25 325 TRP A CA 1
ATOM 2584 C C . TRP A 1 325 ? -3.242 -11.859 -28.859 1 97.25 325 TRP A C 1
ATOM 2586 O O . TRP A 1 325 ? -2.959 -12.242 -30 1 97.25 325 TRP A O 1
ATOM 2596 N N . ALA A 1 326 ? -3.76 -12.656 -27.969 1 97.38 326 ALA A N 1
ATOM 2597 C CA . ALA A 1 326 ? -3.789 -14.109 -28.141 1 97.38 326 ALA A CA 1
ATOM 2598 C C . ALA A 1 326 ? -4.855 -14.516 -29.156 1 97.38 326 ALA A C 1
ATOM 2600 O O . ALA A 1 326 ? -4.801 -15.617 -29.703 1 97.38 326 ALA A O 1
ATOM 2601 N N . ASN A 1 327 ? -5.832 -13.656 -29.391 1 96.44 327 ASN A N 1
ATOM 2602 C CA . ASN A 1 327 ? -6.891 -14 -30.328 1 96.44 327 ASN A CA 1
ATOM 2603 C C . ASN A 1 327 ? -6.543 -13.555 -31.75 1 96.44 327 ASN A C 1
ATOM 2605 O O . ASN A 1 327 ? -7.277 -13.852 -32.688 1 96.44 327 ASN A O 1
ATOM 2609 N N . ASP A 1 328 ? -5.457 -12.828 -31.906 1 96.19 328 ASP A N 1
ATOM 2610 C CA . ASP A 1 328 ? -4.992 -12.477 -33.25 1 96.19 328 ASP A CA 1
ATOM 2611 C C . ASP A 1 328 ? -4.535 -13.719 -34.031 1 96.19 328 ASP A C 1
ATOM 2613 O O . ASP A 1 328 ? -3.697 -14.484 -33.531 1 96.19 328 ASP A O 1
ATOM 2617 N N . PRO A 1 329 ? -4.973 -13.852 -35.281 1 95.69 329 PRO A N 1
ATOM 2618 C CA . PRO A 1 329 ? -4.594 -15.047 -36.031 1 95.69 329 PRO A CA 1
ATOM 2619 C C . PRO A 1 329 ? -3.094 -15.117 -36.312 1 95.69 329 PRO A C 1
ATOM 2621 O O . PRO A 1 329 ? -2.527 -16.219 -36.375 1 95.69 329 PRO A O 1
ATOM 2624 N N . ARG A 1 330 ? -2.475 -14.016 -36.594 1 96.88 330 ARG A N 1
ATOM 2625 C CA . ARG A 1 330 ? -1.036 -14 -36.844 1 96.88 330 ARG A CA 1
ATOM 2626 C C . ARG A 1 330 ? -0.267 -14.516 -35.625 1 96.88 330 ARG A C 1
ATOM 2628 O O . ARG A 1 330 ? 0.773 -15.164 -35.781 1 96.88 330 ARG A O 1
ATOM 2635 N N . VAL A 1 331 ? -0.781 -14.227 -34.344 1 97.94 331 VAL A N 1
ATOM 2636 C CA . VAL A 1 331 ? -0.171 -14.672 -33.094 1 97.94 331 VAL A CA 1
ATOM 2637 C C . VAL A 1 331 ? -0.32 -16.188 -32.969 1 97.94 331 VAL A C 1
ATOM 2639 O O . VAL A 1 331 ? 0.649 -16.891 -32.656 1 97.94 331 VAL A O 1
ATOM 2642 N N . GLN A 1 332 ? -1.482 -16.703 -33.219 1 97.56 332 GLN A N 1
ATOM 2643 C CA . GLN A 1 332 ? -1.735 -18.141 -33.094 1 97.56 332 GLN A CA 1
ATOM 2644 C C . GLN A 1 332 ? -0.89 -18.938 -34.094 1 97.56 332 GLN A C 1
ATOM 2646 O O . GLN A 1 332 ? -0.398 -20.016 -33.75 1 97.56 332 GLN A O 1
ATOM 2651 N N . GLU A 1 333 ? -0.726 -18.359 -35.25 1 96.94 333 GLU A N 1
ATOM 2652 C CA . GLU A 1 333 ? 0.146 -18.984 -36.219 1 96.94 333 GLU A CA 1
ATOM 2653 C C . GLU A 1 333 ? 1.597 -19 -35.75 1 96.94 333 GLU A C 1
ATOM 2655 O O . GLU A 1 333 ? 2.275 -20.031 -35.844 1 96.94 333 GLU A O 1
ATOM 2660 N N . ALA A 1 334 ? 2.035 -17.875 -35.25 1 97.69 334 ALA A N 1
ATOM 2661 C CA . ALA A 1 334 ? 3.416 -17.75 -34.812 1 97.69 334 ALA A CA 1
ATOM 2662 C C . ALA A 1 334 ? 3.691 -18.703 -33.656 1 97.69 334 ALA A C 1
ATOM 2664 O O . ALA A 1 334 ? 4.801 -19.234 -33.531 1 97.69 334 ALA A O 1
ATOM 2665 N N . LEU A 1 335 ? 2.686 -18.969 -32.844 1 98.12 335 LEU A N 1
ATOM 2666 C CA . LEU A 1 335 ? 2.812 -19.844 -31.672 1 98.12 335 LEU A CA 1
ATOM 2667 C C . LEU A 1 335 ? 2.604 -21.297 -32.062 1 98.12 335 LEU A C 1
ATOM 2669 O O . LEU A 1 335 ? 2.734 -22.188 -31.219 1 98.12 335 LEU A O 1
ATOM 2673 N N . HIS A 1 336 ? 2.219 -21.5 -33.281 1 97.5 336 HIS A N 1
ATOM 2674 C CA . HIS A 1 336 ? 1.981 -22.828 -33.844 1 97.5 336 HIS A CA 1
ATOM 2675 C C . HIS A 1 336 ? 0.796 -23.5 -33.156 1 97.5 336 HIS A C 1
ATOM 2677 O O . HIS A 1 336 ? 0.846 -24.688 -32.844 1 97.5 336 HIS A O 1
ATOM 2683 N N . VAL A 1 337 ? -0.165 -22.688 -32.844 1 97.31 337 VAL A N 1
ATOM 2684 C CA . VAL A 1 337 ? -1.441 -23.234 -32.406 1 97.31 337 VAL A CA 1
ATOM 2685 C C . VAL A 1 337 ? -2.104 -24 -33.531 1 97.31 337 VAL A C 1
ATOM 2687 O O . VAL A 1 337 ? -2.182 -23.5 -34.656 1 97.31 337 VAL A O 1
ATOM 2690 N N . ARG A 1 338 ? -2.555 -25.141 -33.219 1 94.94 338 ARG A N 1
ATOM 2691 C CA . ARG A 1 338 ? -3.139 -25.984 -34.281 1 94.94 338 ARG A CA 1
ATOM 2692 C C . ARG A 1 338 ? -4.441 -25.375 -34.781 1 94.94 338 ARG A C 1
ATOM 2694 O O . ARG A 1 338 ? -5.375 -25.156 -34 1 94.94 338 ARG A O 1
ATOM 2701 N N . LYS A 1 339 ? -4.484 -25.234 -36.094 1 92.75 339 LYS A N 1
ATOM 2702 C CA . LYS A 1 339 ? -5.637 -24.578 -36.719 1 92.75 339 LYS A CA 1
ATOM 2703 C C . LYS A 1 339 ? -6.906 -25.406 -36.5 1 92.75 339 LYS A C 1
ATOM 2705 O O . LYS A 1 339 ? -6.887 -26.625 -36.562 1 92.75 339 LYS A O 1
ATOM 2710 N N . GLY A 1 340 ? -7.961 -24.703 -36.188 1 91.5 340 GLY A N 1
ATOM 2711 C CA . GLY A 1 340 ? -9.273 -25.328 -36.094 1 91.5 340 GLY A CA 1
ATOM 2712 C C . GLY A 1 340 ? -9.516 -26 -34.75 1 91.5 340 GLY A C 1
ATOM 2713 O O . GLY A 1 340 ? -10.578 -26.578 -34.531 1 91.5 340 GLY A O 1
ATOM 2714 N N . THR A 1 341 ? -8.562 -25.891 -33.875 1 90.5 341 THR A N 1
ATOM 2715 C CA . THR A 1 341 ? -8.703 -26.609 -32.594 1 90.5 341 THR A CA 1
ATOM 2716 C C . THR A 1 341 ? -9.281 -25.688 -31.531 1 90.5 341 THR A C 1
ATOM 2718 O O . THR A 1 341 ? -9.961 -26.156 -30.609 1 90.5 341 THR A O 1
ATOM 2721 N N . ILE A 1 342 ? -8.992 -24.469 -31.656 1 89.75 342 ILE A N 1
ATOM 2722 C CA . ILE A 1 342 ? -9.516 -23.5 -30.703 1 89.75 342 ILE A CA 1
ATOM 2723 C C . ILE A 1 342 ? -10.805 -22.891 -31.25 1 89.75 342 ILE A C 1
ATOM 2725 O O . ILE A 1 342 ? -10.773 -21.984 -32.094 1 89.75 342 ILE A O 1
ATOM 2729 N N . LYS A 1 343 ? -11.914 -23.312 -30.734 1 87.25 343 LYS A N 1
ATOM 2730 C CA . LYS A 1 343 ? -13.227 -22.922 -31.25 1 87.25 343 LYS A CA 1
ATOM 2731 C C . LYS A 1 343 ? -13.867 -21.844 -30.375 1 87.25 343 LYS A C 1
ATOM 2733 O O . LYS A 1 343 ? -15.047 -21.531 -30.547 1 87.25 343 LYS A O 1
ATOM 2738 N N . ARG A 1 344 ? -13.219 -21.391 -29.453 1 89.06 344 ARG A N 1
ATOM 2739 C CA . ARG A 1 344 ? -13.656 -20.344 -28.547 1 89.06 344 ARG A CA 1
ATOM 2740 C C . ARG A 1 344 ? -12.633 -19.219 -28.469 1 89.06 344 ARG A C 1
ATOM 2742 O O . ARG A 1 344 ? -11.445 -19.438 -28.734 1 89.06 344 ARG A O 1
ATOM 2749 N N . PRO A 1 345 ? -13.156 -18.078 -28.125 1 94 345 PRO A N 1
ATOM 2750 C CA . PRO A 1 345 ? -12.156 -17.016 -27.922 1 94 345 PRO A CA 1
ATOM 2751 C C . PRO A 1 345 ? -11.195 -17.344 -26.781 1 94 345 PRO A C 1
ATOM 2753 O O . PRO A 1 345 ? -11.602 -17.891 -25.766 1 94 345 PRO A O 1
ATOM 2756 N N . TRP A 1 346 ? -9.992 -17.016 -27.047 1 96 346 TRP A N 1
ATOM 2757 C CA . TRP A 1 346 ? -8.992 -17.156 -26 1 96 346 TRP A CA 1
ATOM 2758 C C . TRP A 1 346 ? -9.273 -16.188 -24.859 1 96 346 TRP A C 1
ATOM 2760 O O . TRP A 1 346 ? -9.602 -15.016 -25.094 1 96 346 TRP A O 1
ATOM 2770 N N . LEU A 1 347 ? -9.188 -16.656 -23.609 1 95.12 347 LEU A N 1
ATOM 2771 C CA . LEU A 1 347 ? -9.266 -15.852 -22.391 1 95.12 347 LEU A CA 1
ATOM 2772 C C . LEU A 1 347 ? -8.109 -16.172 -21.453 1 95.12 347 LEU A C 1
ATOM 2774 O O . LEU A 1 347 ? -7.699 -17.328 -21.344 1 95.12 347 LEU A O 1
ATOM 2778 N N . ARG A 1 348 ? -7.656 -15.117 -20.844 1 95.5 348 ARG A N 1
ATOM 2779 C CA . ARG A 1 348 ? -6.566 -15.328 -19.891 1 95.5 348 ARG A CA 1
ATOM 2780 C C . ARG A 1 348 ? -6.977 -16.297 -18.797 1 95.5 348 ARG A C 1
ATOM 2782 O O . ARG A 1 348 ? -6.234 -17.234 -18.469 1 95.5 348 ARG A O 1
ATOM 2789 N N . CYS A 1 349 ? -8.156 -16.047 -18.25 1 94.81 349 CYS A N 1
ATOM 2790 C CA . CYS A 1 349 ? -8.742 -16.922 -17.25 1 94.81 349 CYS A CA 1
ATOM 2791 C C . CYS A 1 349 ? -10.164 -17.312 -17.641 1 94.81 349 CYS A C 1
ATOM 2793 O O . CYS A 1 349 ? -11.039 -16.453 -17.75 1 94.81 349 CYS A O 1
ATOM 2795 N N . ARG A 1 350 ? -10.336 -18.562 -17.828 1 92.56 350 ARG A N 1
ATOM 2796 C CA . ARG A 1 350 ? -11.68 -19.078 -18.109 1 92.56 350 ARG A CA 1
ATOM 2797 C C . ARG A 1 350 ? -12.273 -19.734 -16.859 1 92.56 350 ARG A C 1
ATOM 2799 O O . ARG A 1 350 ? -12.297 -20.969 -16.75 1 92.56 350 ARG A O 1
ATOM 2806 N N . ASN A 1 351 ? -12.859 -18.969 -16.125 1 87.69 351 ASN A N 1
ATOM 2807 C CA . ASN A 1 351 ? -13.359 -19.438 -14.844 1 87.69 351 ASN A CA 1
ATOM 2808 C C . ASN A 1 351 ? -14.586 -20.328 -15 1 87.69 351 ASN A C 1
ATOM 2810 O O . ASN A 1 351 ? -14.922 -21.094 -14.102 1 87.69 351 ASN A O 1
ATOM 2814 N N . SER A 1 352 ? -15.219 -20.297 -16.078 1 88.75 352 SER A N 1
ATOM 2815 C CA . SER A 1 352 ? -16.438 -21.047 -16.328 1 88.75 352 SER A CA 1
ATOM 2816 C C . SER A 1 352 ? -16.172 -22.547 -16.328 1 88.75 352 SER A C 1
ATOM 2818 O O . SER A 1 352 ? -17.094 -23.359 -16.234 1 88.75 352 SER A O 1
ATOM 2820 N N . ILE A 1 353 ? -14.922 -22.922 -16.484 1 91.69 353 ILE A N 1
ATOM 2821 C CA . ILE A 1 353 ? -14.633 -24.344 -16.547 1 91.69 353 ILE A CA 1
ATOM 2822 C C . ILE A 1 353 ? -15.047 -25.016 -15.234 1 91.69 353 ILE A C 1
ATOM 2824 O O . ILE A 1 353 ? -15.359 -26.203 -15.211 1 91.69 353 ILE A O 1
ATOM 2828 N N . VAL A 1 354 ? -14.984 -24.312 -14.156 1 91.69 354 VAL A N 1
ATOM 2829 C CA . VAL A 1 354 ? -15.312 -24.859 -12.844 1 91.69 354 VAL A CA 1
ATOM 2830 C C . VAL A 1 354 ? -16.781 -25.281 -12.812 1 91.69 354 VAL A C 1
ATOM 2832 O O . VAL A 1 354 ? -17.172 -26.156 -12.039 1 91.69 354 VAL A O 1
ATOM 2835 N N . SER A 1 355 ? -17.609 -24.75 -13.641 1 90.56 355 SER A N 1
ATOM 2836 C CA . SER A 1 355 ? -19.016 -25.109 -13.688 1 90.56 355 SER A CA 1
ATOM 2837 C C . SER A 1 355 ? -19.312 -26.047 -14.852 1 90.56 355 SER A C 1
ATOM 2839 O O . SER A 1 355 ? -20.406 -26.594 -14.953 1 90.56 355 SER A O 1
ATOM 2841 N N . THR A 1 356 ? -18.344 -26.297 -15.641 1 91.31 356 THR A N 1
ATOM 2842 C CA . THR A 1 356 ? -18.672 -27.031 -16.859 1 91.31 356 THR A CA 1
ATOM 2843 C C . THR A 1 356 ? -17.812 -28.281 -16.969 1 91.31 356 THR A C 1
ATOM 2845 O O . THR A 1 356 ? -18.328 -29.359 -17.266 1 91.31 356 THR A O 1
ATOM 2848 N N . SER A 1 357 ? -16.531 -28.141 -16.75 1 94.25 357 SER A N 1
ATOM 2849 C CA . SER A 1 357 ? -15.68 -29.266 -17.156 1 94.25 357 SER A CA 1
ATOM 2850 C C . SER A 1 357 ? -14.68 -29.609 -16.062 1 94.25 357 SER A C 1
ATOM 2852 O O . SER A 1 357 ? -14.086 -30.688 -16.078 1 94.25 357 SER A O 1
ATOM 2854 N N . TYR A 1 358 ? -14.438 -28.75 -15.141 1 95 358 TYR A N 1
ATOM 2855 C CA . TYR A 1 358 ? -13.484 -28.984 -14.055 1 95 358 TYR A CA 1
ATOM 2856 C C . TYR A 1 358 ? -14.211 -29.172 -12.727 1 95 358 TYR A C 1
ATOM 2858 O O . TYR A 1 358 ? -14.938 -28.281 -12.273 1 95 358 TYR A O 1
ATOM 2866 N N . THR A 1 359 ? -14.047 -30.281 -12.047 1 96.06 359 THR A N 1
ATOM 2867 C CA . THR A 1 359 ? -14.711 -30.562 -10.781 1 96.06 359 THR A CA 1
ATOM 2868 C C . THR A 1 359 ? -13.719 -30.5 -9.625 1 96.06 359 THR A C 1
ATOM 2870 O O . THR A 1 359 ? -12.742 -31.25 -9.602 1 96.06 359 THR A O 1
ATOM 2873 N N . ILE A 1 360 ? -14 -29.641 -8.695 1 93.81 360 ILE A N 1
ATOM 2874 C CA . ILE A 1 360 ? -13.188 -29.531 -7.496 1 93.81 360 ILE A CA 1
ATOM 2875 C C . ILE A 1 360 ? -13.555 -30.641 -6.512 1 93.81 360 ILE A C 1
ATOM 2877 O O . ILE A 1 360 ? -14.68 -30.688 -6.012 1 93.81 360 ILE A O 1
ATOM 2881 N N . THR A 1 361 ? -12.664 -31.516 -6.27 1 92 361 THR A N 1
ATOM 2882 C CA . THR A 1 361 ? -12.945 -32.656 -5.422 1 92 361 THR A CA 1
ATOM 2883 C C . THR A 1 361 ? -12.047 -32.656 -4.191 1 92 361 THR A C 1
ATOM 2885 O O . THR A 1 361 ? -12.242 -33.469 -3.27 1 92 361 THR A O 1
ATOM 2888 N N . PHE A 1 362 ? -11.109 -31.812 -4.223 1 87.81 362 PHE A N 1
ATOM 2889 C CA . PHE A 1 362 ? -10.078 -31.812 -3.189 1 87.81 362 PHE A CA 1
ATOM 2890 C C . PHE A 1 362 ? -9.648 -30.391 -2.857 1 87.81 362 PHE A C 1
ATOM 2892 O O . PHE A 1 362 ? -9.305 -29.625 -3.752 1 87.81 362 PHE A O 1
ATOM 2899 N N . MET A 1 363 ? -9.742 -30 -1.443 1 91.5 363 MET A N 1
ATOM 2900 C CA . MET A 1 363 ? -9.422 -28.609 -1.167 1 91.5 363 MET A CA 1
ATOM 2901 C C . MET A 1 363 ? -8.438 -28.5 -0.009 1 91.5 363 MET A C 1
ATOM 2903 O O . MET A 1 363 ? -8.32 -27.438 0.619 1 91.5 363 MET A O 1
ATOM 2907 N N . ASN A 1 364 ? -7.707 -29.484 0.319 1 97.12 364 ASN A N 1
ATOM 2908 C CA . ASN A 1 364 ? -6.715 -29.438 1.39 1 97.12 364 ASN A CA 1
ATOM 2909 C C . ASN A 1 364 ? -5.391 -30.062 0.946 1 97.12 364 ASN A C 1
ATOM 2911 O O . ASN A 1 364 ? -5.277 -31.281 0.812 1 97.12 364 ASN A O 1
ATOM 2915 N N . SER A 1 365 ? -4.395 -29.266 0.779 1 98.25 365 SER A N 1
ATOM 2916 C CA . SER A 1 365 ? -3.113 -29.766 0.294 1 98.25 365 SER A CA 1
ATOM 2917 C C . SER A 1 365 ? -2.098 -29.875 1.426 1 98.25 365 SER A C 1
ATOM 2919 O O . SER A 1 365 ? -0.942 -30.234 1.197 1 98.25 365 SER A O 1
ATOM 2921 N N . ILE A 1 366 ? -2.441 -29.641 2.715 1 98.19 366 ILE A N 1
ATOM 2922 C CA . ILE A 1 366 ? -1.542 -29.641 3.865 1 98.19 366 ILE A CA 1
ATOM 2923 C C . ILE A 1 366 ? -0.886 -31.016 4.008 1 98.19 366 ILE A C 1
ATOM 2925 O O . ILE A 1 366 ? 0.332 -31.109 4.18 1 98.19 366 ILE A O 1
ATOM 2929 N N . PRO A 1 367 ? -1.659 -32.156 3.863 1 97.81 367 PRO A N 1
ATOM 2930 C CA . PRO A 1 367 ? -1.015 -33.438 4 1 97.81 367 PRO A CA 1
ATOM 2931 C C . PRO A 1 367 ? 0.097 -33.688 2.979 1 97.81 367 PRO A C 1
ATOM 2933 O O . PRO A 1 367 ? 1.094 -34.344 3.275 1 97.81 367 PRO A O 1
ATOM 2936 N N . TYR A 1 368 ? -0.047 -33.125 1.783 1 98.44 368 TYR A N 1
ATOM 2937 C CA . TYR A 1 368 ? 0.989 -33.281 0.765 1 98.44 368 TYR A CA 1
ATOM 2938 C C . TYR A 1 368 ? 2.244 -32.5 1.163 1 98.44 368 TYR A C 1
ATOM 2940 O O . TYR A 1 368 ? 3.363 -32.969 0.94 1 98.44 368 TYR A O 1
ATOM 2948 N N . HIS A 1 369 ? 2.092 -31.297 1.737 1 98.56 369 HIS A N 1
ATOM 2949 C CA . HIS A 1 369 ? 3.238 -30.562 2.246 1 98.56 369 HIS A CA 1
ATOM 2950 C C . HIS A 1 369 ? 3.984 -31.359 3.311 1 98.56 369 HIS A C 1
ATOM 2952 O O . HIS A 1 369 ? 5.219 -31.344 3.342 1 98.56 369 HIS A O 1
ATOM 2958 N N . VAL A 1 370 ? 3.242 -32 4.195 1 98.06 370 VAL A N 1
ATOM 2959 C CA . VAL A 1 370 ? 3.834 -32.812 5.25 1 98.06 370 VAL A CA 1
ATOM 2960 C C . VAL A 1 370 ? 4.664 -33.938 4.629 1 98.06 370 VAL A C 1
ATOM 2962 O O . VAL A 1 370 ? 5.82 -34.156 5.004 1 98.06 370 VAL A O 1
ATOM 2965 N N . ASN A 1 371 ? 4.07 -34.625 3.689 1 98.06 371 ASN A N 1
ATOM 2966 C CA . ASN A 1 371 ? 4.742 -35.75 3.051 1 98.06 371 ASN A CA 1
ATOM 2967 C C . ASN A 1 371 ? 5.996 -35.312 2.303 1 98.06 371 ASN A C 1
ATOM 2969 O O . ASN A 1 371 ? 7.047 -35.969 2.402 1 98.06 371 ASN A O 1
ATOM 2973 N N . LEU A 1 372 ? 5.879 -34.281 1.569 1 98.44 372 LEU A N 1
ATOM 2974 C CA . LEU A 1 372 ? 6.992 -33.781 0.768 1 98.44 372 LEU A CA 1
ATOM 2975 C C . LEU A 1 372 ? 8.133 -33.312 1.66 1 98.44 372 LEU A C 1
ATOM 2977 O O . LEU A 1 372 ? 9.305 -33.5 1.334 1 98.44 372 LEU A O 1
ATOM 2981 N N . SER A 1 373 ? 7.754 -32.719 2.764 1 96.38 373 SER A N 1
ATOM 2982 C CA . SER A 1 373 ? 8.75 -32.281 3.74 1 96.38 373 SER A CA 1
ATOM 2983 C C . SER A 1 373 ? 9.508 -33.5 4.309 1 96.38 373 SER A C 1
ATOM 2985 O O . SER A 1 373 ? 10.727 -33.438 4.488 1 96.38 373 SER A O 1
ATOM 2987 N N . SER A 1 374 ? 8.859 -34.469 4.594 1 96.69 374 SER A N 1
ATOM 2988 C CA . SER A 1 374 ? 9.469 -35.688 5.172 1 96.69 374 SER A CA 1
ATOM 2989 C C . SER A 1 374 ? 10.438 -36.312 4.195 1 96.69 374 SER A C 1
ATOM 2991 O O . SER A 1 374 ? 11.383 -37 4.609 1 96.69 374 SER A O 1
ATOM 2993 N N . LYS A 1 375 ? 10.219 -36.125 2.939 1 97.5 375 LYS A N 1
ATOM 2994 C CA . LYS A 1 375 ? 11.062 -36.719 1.908 1 97.5 375 LYS A CA 1
ATOM 2995 C C . LYS A 1 375 ? 12.25 -35.812 1.583 1 97.5 375 LYS A C 1
ATOM 2997 O O . LYS A 1 375 ? 13.102 -36.188 0.771 1 97.5 375 LYS A O 1
ATOM 3002 N N . GLY A 1 376 ? 12.234 -34.625 2.131 1 97.06 376 GLY A N 1
ATOM 3003 C CA . GLY A 1 376 ? 13.414 -33.75 2.045 1 97.06 376 GLY A CA 1
ATOM 3004 C C . GLY A 1 376 ? 13.328 -32.75 0.918 1 97.06 376 GLY A C 1
ATOM 3005 O O . GLY A 1 376 ? 14.305 -32.062 0.63 1 97.06 376 GLY A O 1
ATOM 3006 N N . TYR A 1 377 ? 12.195 -32.625 0.254 1 98.56 377 TYR A N 1
ATOM 3007 C CA . TYR A 1 377 ? 12.055 -31.656 -0.821 1 98.56 377 TYR A CA 1
ATOM 3008 C C . TYR A 1 377 ? 11.984 -30.234 -0.266 1 98.56 377 TYR A C 1
ATOM 3010 O O . TYR A 1 377 ? 11.359 -30 0.77 1 98.56 377 TYR A O 1
ATOM 3018 N N . ARG A 1 378 ? 12.617 -29.281 -0.915 1 98.38 378 ARG A N 1
ATOM 3019 C CA . ARG A 1 378 ? 12.625 -27.891 -0.505 1 98.38 378 ARG A CA 1
ATOM 3020 C C . ARG A 1 378 ? 11.375 -27.172 -1.009 1 98.38 378 ARG A C 1
ATOM 3022 O O . ARG A 1 378 ? 10.82 -27.531 -2.049 1 98.38 378 ARG A O 1
ATOM 3029 N N . SER A 1 379 ? 10.953 -26.156 -0.232 1 98.75 379 SER A N 1
ATOM 3030 C CA . SER A 1 379 ? 9.805 -25.375 -0.699 1 98.75 379 SER A CA 1
ATOM 3031 C C . SER A 1 379 ? 9.961 -23.891 -0.361 1 98.75 379 SER A C 1
ATOM 3033 O O . SER A 1 379 ? 10.523 -23.547 0.681 1 98.75 379 SER A O 1
ATOM 3035 N N . LEU A 1 380 ? 9.602 -23.016 -1.226 1 98.88 380 LEU A N 1
ATOM 3036 C CA . LEU A 1 380 ? 9.438 -21.578 -1.022 1 98.88 380 LEU A CA 1
ATOM 3037 C C . LEU A 1 380 ? 7.965 -21.188 -1.108 1 98.88 380 LEU A C 1
ATOM 3039 O O . LEU A 1 380 ? 7.332 -21.344 -2.156 1 98.88 380 LEU A O 1
ATOM 3043 N N . ILE A 1 381 ? 7.441 -20.781 -0.007 1 98.94 381 ILE A N 1
ATOM 3044 C CA . ILE A 1 381 ? 6.09 -20.234 0.039 1 98.94 381 ILE A CA 1
ATOM 3045 C C . ILE A 1 381 ? 6.145 -18.719 0.242 1 98.94 381 ILE A C 1
ATOM 3047 O O . ILE A 1 381 ? 6.812 -18.234 1.16 1 98.94 381 ILE A O 1
ATOM 3051 N N . TYR A 1 382 ? 5.512 -17.969 -0.645 1 98.88 382 TYR A N 1
ATOM 3052 C CA . TYR A 1 382 ? 5.578 -16.516 -0.465 1 98.88 382 TYR A CA 1
ATOM 3053 C C . TYR A 1 382 ? 4.203 -15.883 -0.63 1 98.88 382 TYR A C 1
ATOM 3055 O O . TYR A 1 382 ? 3.32 -16.469 -1.271 1 98.88 382 TYR A O 1
ATOM 3063 N N . SER A 1 383 ? 3.984 -14.766 0.038 1 98.88 383 SER A N 1
ATOM 3064 C CA . SER A 1 383 ? 2.711 -14.055 0.034 1 98.88 383 SER A CA 1
ATOM 3065 C C . SER A 1 383 ? 2.918 -12.555 -0.187 1 98.88 383 SER A C 1
ATOM 3067 O O . SER A 1 383 ? 3.66 -11.914 0.555 1 98.88 383 SER A O 1
ATOM 3069 N N . GLY A 1 384 ? 2.262 -12.031 -1.289 1 98.81 384 GLY A N 1
ATOM 3070 C CA . GLY A 1 384 ? 2.041 -10.602 -1.222 1 98.81 384 GLY A CA 1
ATOM 3071 C C . GLY A 1 384 ? 1.225 -10.18 -0.014 1 98.81 384 GLY A C 1
ATOM 3072 O O . GLY A 1 384 ? 0.186 -10.773 0.279 1 98.81 384 GLY A O 1
ATOM 3073 N N . ASP A 1 385 ? 1.621 -9.141 0.659 1 98.69 385 ASP A N 1
ATOM 3074 C CA . ASP A 1 385 ? 1.043 -8.867 1.972 1 98.69 385 ASP A CA 1
ATOM 3075 C C . ASP A 1 385 ? -0.143 -7.91 1.862 1 98.69 385 ASP A C 1
ATOM 3077 O O . ASP A 1 385 ? -0.73 -7.523 2.875 1 98.69 385 ASP A O 1
ATOM 3081 N N . HIS A 1 386 ? -0.533 -7.531 0.661 1 98.75 386 HIS A N 1
ATOM 3082 C CA . HIS A 1 386 ? -1.731 -6.727 0.458 1 98.75 386 HIS A CA 1
ATOM 3083 C C . HIS A 1 386 ? -2.766 -7.477 -0.374 1 98.75 386 HIS A C 1
ATOM 3085 O O . HIS A 1 386 ? -3.529 -6.863 -1.124 1 98.75 386 HIS A O 1
ATOM 3091 N N . ASP A 1 387 ? -2.771 -8.773 -0.273 1 98.56 387 ASP A N 1
ATOM 3092 C CA . ASP A 1 387 ? -3.701 -9.695 -0.923 1 98.56 387 ASP A CA 1
ATOM 3093 C C . ASP A 1 387 ? -4.844 -10.078 0.016 1 98.56 387 ASP A C 1
ATOM 3095 O O . ASP A 1 387 ? -4.617 -10.711 1.052 1 98.56 387 ASP A O 1
ATOM 3099 N N . MET A 1 388 ? -6.047 -9.797 -0.394 1 98 388 MET A N 1
ATOM 3100 C CA . MET A 1 388 ? -7.207 -10.148 0.421 1 98 388 MET A CA 1
ATOM 3101 C C . MET A 1 388 ? -7.773 -11.5 0.011 1 98 388 MET A C 1
ATOM 3103 O O . MET A 1 388 ? -8.555 -12.102 0.752 1 98 388 MET A O 1
ATOM 3107 N N . VAL A 1 389 ? -7.391 -12.039 -1.129 1 97.25 389 VAL A N 1
ATOM 3108 C CA . VAL A 1 389 ? -7.891 -13.32 -1.629 1 97.25 389 VAL A CA 1
ATOM 3109 C C . VAL A 1 389 ? -7.332 -14.461 -0.784 1 97.25 389 VAL A C 1
ATOM 3111 O O . VAL A 1 389 ? -8.086 -15.273 -0.255 1 97.25 389 VAL A O 1
ATOM 3114 N N . VAL A 1 390 ? -6.07 -14.508 -0.695 1 98.38 390 VAL A N 1
ATOM 3115 C CA . VAL A 1 390 ? -5.344 -15.406 0.202 1 98.38 390 VAL A CA 1
ATOM 3116 C C . VAL A 1 390 ? -4.41 -14.594 1.098 1 98.38 390 VAL A C 1
ATOM 3118 O O . VAL A 1 390 ? -3.211 -14.5 0.829 1 98.38 390 VAL A O 1
ATOM 3121 N N . PRO A 1 391 ? -4.973 -14.094 2.201 1 98.44 391 PRO A N 1
ATOM 3122 C CA . PRO A 1 391 ? -4.164 -13.227 3.062 1 98.44 391 PRO A CA 1
ATOM 3123 C C . PRO A 1 391 ? -2.924 -13.938 3.609 1 98.44 391 PRO A C 1
ATOM 3125 O O . PRO A 1 391 ? -2.945 -15.148 3.822 1 98.44 391 PRO A O 1
ATOM 3128 N N . PHE A 1 392 ? -1.858 -13.18 3.814 1 98.69 392 PHE A N 1
ATOM 3129 C CA . PHE A 1 392 ? -0.621 -13.758 4.328 1 98.69 392 PHE A CA 1
ATOM 3130 C C . PHE A 1 392 ? -0.857 -14.445 5.668 1 98.69 392 PHE A C 1
ATOM 3132 O O . PHE A 1 392 ? -0.164 -15.406 6.008 1 98.69 392 PHE A O 1
ATOM 3139 N N . GLN A 1 393 ? -1.893 -14.078 6.414 1 98.19 393 GLN A N 1
ATOM 3140 C CA . GLN A 1 393 ? -2.213 -14.68 7.703 1 98.19 393 GLN A CA 1
ATOM 3141 C C . GLN A 1 393 ? -2.639 -16.141 7.539 1 98.19 393 GLN A C 1
ATOM 3143 O O . GLN A 1 393 ? -2.336 -16.984 8.391 1 98.19 393 GLN A O 1
ATOM 3148 N N . SER A 1 394 ? -3.398 -16.406 6.473 1 97.94 394 SER A N 1
ATOM 3149 C CA . SER A 1 394 ? -3.818 -17.781 6.23 1 97.94 394 SER A CA 1
ATOM 3150 C C . SER A 1 394 ? -2.623 -18.688 5.918 1 97.94 394 SER A C 1
ATOM 3152 O O . SER A 1 394 ? -2.555 -19.812 6.383 1 97.94 394 SER A O 1
ATOM 3154 N N . THR A 1 395 ? -1.712 -18.188 5.129 1 98.62 395 THR A N 1
ATOM 3155 C CA . THR A 1 395 ? -0.499 -18.922 4.801 1 98.62 395 THR A CA 1
ATOM 3156 C C . THR A 1 395 ? 0.328 -19.188 6.055 1 98.62 395 THR A C 1
ATOM 3158 O O . THR A 1 395 ? 0.785 -20.312 6.277 1 98.62 395 THR A O 1
ATOM 3161 N N . GLN A 1 396 ? 0.46 -18.156 6.863 1 97.88 396 GLN A N 1
ATOM 3162 C CA . GLN A 1 396 ? 1.213 -18.328 8.102 1 97.88 396 GLN A CA 1
ATOM 3163 C C . GLN A 1 396 ? 0.542 -19.328 9.031 1 97.88 396 GLN A C 1
ATOM 3165 O O . GLN A 1 396 ? 1.22 -20.078 9.734 1 97.88 396 GLN A O 1
ATOM 3170 N N . ALA A 1 397 ? -0.749 -19.344 9 1 97.12 397 ALA A N 1
ATOM 3171 C CA . ALA A 1 397 ? -1.503 -20.234 9.891 1 97.12 397 ALA A CA 1
ATOM 3172 C C . ALA A 1 397 ? -1.222 -21.703 9.586 1 97.12 397 ALA A C 1
ATOM 3174 O O . ALA A 1 397 ? -0.958 -22.484 10.492 1 97.12 397 ALA A O 1
ATOM 3175 N N . TRP A 1 398 ? -1.335 -22.125 8.273 1 97.75 398 TRP A N 1
ATOM 3176 C CA . TRP A 1 398 ? -1.132 -23.547 7.984 1 97.75 398 TRP A CA 1
ATOM 3177 C C . TRP A 1 398 ? 0.34 -23.922 8.117 1 97.75 398 TRP A C 1
ATOM 3179 O O . TRP A 1 398 ? 0.667 -25.047 8.484 1 97.75 398 TRP A O 1
ATOM 3189 N N . ILE A 1 399 ? 1.288 -22.984 7.852 1 97.94 399 ILE A N 1
ATOM 3190 C CA . ILE A 1 399 ? 2.703 -23.25 8.07 1 97.94 399 ILE A CA 1
ATOM 3191 C C . ILE A 1 399 ? 2.953 -23.516 9.555 1 97.94 399 ILE A C 1
ATOM 3193 O O . ILE A 1 399 ? 3.666 -24.453 9.922 1 97.94 399 ILE A O 1
ATOM 3197 N N . LYS A 1 400 ? 2.387 -22.641 10.406 1 96.12 400 LYS A N 1
ATOM 3198 C CA . LYS A 1 400 ? 2.486 -22.828 11.852 1 96.12 400 LYS A CA 1
ATOM 3199 C C . LYS A 1 400 ? 1.899 -24.172 12.266 1 96.12 400 LYS A C 1
ATOM 3201 O O . LYS A 1 400 ? 2.436 -24.844 13.156 1 96.12 400 LYS A O 1
ATOM 3206 N N . TYR A 1 401 ? 0.819 -24.547 11.664 1 95.56 401 TYR A N 1
ATOM 3207 C CA . TYR A 1 401 ? 0.128 -25.797 11.961 1 95.56 401 TYR A CA 1
ATOM 3208 C C . TYR A 1 401 ? 1.041 -27 11.719 1 95.56 401 TYR A C 1
ATOM 3210 O O . TYR A 1 401 ? 0.929 -28.016 12.406 1 95.56 401 TYR A O 1
ATOM 3218 N N . LEU A 1 402 ? 1.954 -26.906 10.727 1 96.44 402 LEU A N 1
ATOM 3219 C CA . LEU A 1 402 ? 2.891 -27.984 10.445 1 96.44 402 LEU A CA 1
ATOM 3220 C C . LEU A 1 402 ? 3.797 -28.234 11.641 1 96.44 402 LEU A C 1
ATOM 3222 O O . LEU A 1 402 ? 4.285 -29.359 11.828 1 96.44 402 LEU A O 1
ATOM 3226 N N . ASN A 1 403 ? 4.117 -27.25 12.453 1 95.62 403 ASN A N 1
ATOM 3227 C CA . ASN A 1 403 ? 4.781 -27.328 13.75 1 95.62 403 ASN A CA 1
ATOM 3228 C C . ASN A 1 403 ? 6.234 -27.766 13.609 1 95.62 403 ASN A C 1
ATOM 3230 O O . ASN A 1 403 ? 6.715 -28.594 14.391 1 95.62 403 ASN A O 1
ATOM 3234 N N . TYR A 1 404 ? 6.891 -27.328 12.578 1 96.56 404 TYR A N 1
ATOM 3235 C CA . TYR A 1 404 ? 8.328 -27.531 12.445 1 96.56 404 TYR A CA 1
ATOM 3236 C C . TYR A 1 404 ? 9.109 -26.438 13.172 1 96.56 404 TYR A C 1
ATOM 3238 O O . TYR A 1 404 ? 8.609 -25.328 13.336 1 96.56 404 TYR A O 1
ATOM 3246 N N . SER A 1 405 ? 10.297 -26.75 13.578 1 96.38 405 SER A N 1
ATOM 3247 C CA . SER A 1 405 ? 11.133 -25.781 14.281 1 96.38 405 SER A CA 1
ATOM 3248 C C . SER A 1 405 ? 11.648 -24.703 13.328 1 96.38 405 SER A C 1
ATOM 3250 O O . SER A 1 405 ? 11.922 -24.984 12.156 1 96.38 405 SER A O 1
ATOM 3252 N N . THR A 1 406 ? 11.781 -23.547 13.867 1 95.56 406 THR A N 1
ATOM 3253 C CA . THR A 1 406 ? 12.32 -22.422 13.102 1 95.56 406 THR A CA 1
ATOM 3254 C C . THR A 1 406 ? 13.844 -22.484 13.039 1 95.56 406 THR A C 1
ATOM 3256 O O . THR A 1 406 ? 14.492 -22.766 14.055 1 95.56 406 THR A O 1
ATOM 3259 N N . ILE A 1 407 ? 14.375 -22.359 11.898 1 93.94 407 ILE A N 1
ATOM 3260 C CA . ILE A 1 407 ? 15.82 -22.328 11.703 1 93.94 407 ILE A CA 1
ATOM 3261 C C . ILE A 1 407 ? 16.297 -20.875 11.641 1 93.94 407 ILE A C 1
ATOM 3263 O O . ILE A 1 407 ? 17.328 -20.531 12.219 1 93.94 407 ILE A O 1
ATOM 3267 N N . ASP A 1 408 ? 15.672 -20.078 10.898 1 93.12 408 ASP A N 1
ATOM 3268 C CA . ASP A 1 408 ? 15.867 -18.641 10.781 1 93.12 408 ASP A CA 1
ATOM 3269 C C . ASP A 1 408 ? 14.609 -17.875 11.188 1 93.12 408 ASP A C 1
ATOM 3271 O O . ASP A 1 408 ? 13.562 -18.016 10.555 1 93.12 408 ASP A O 1
ATOM 3275 N N . ASP A 1 409 ? 14.766 -17.062 12.273 1 93.75 409 ASP A N 1
ATOM 3276 C CA . ASP A 1 409 ? 13.602 -16.391 12.82 1 93.75 409 ASP A CA 1
ATOM 3277 C C . ASP A 1 409 ? 13.125 -15.273 11.891 1 93.75 409 ASP A C 1
ATOM 3279 O O . ASP A 1 409 ? 13.828 -14.906 10.945 1 93.75 409 ASP A O 1
ATOM 3283 N N . TRP A 1 410 ? 11.945 -14.828 12.219 1 97.56 410 TRP A N 1
ATOM 3284 C CA . TRP A 1 410 ? 11.305 -13.766 11.453 1 97.56 410 TRP A CA 1
ATOM 3285 C C . TRP A 1 410 ? 12.219 -12.555 11.336 1 97.56 410 TRP A C 1
ATOM 3287 O O . TRP A 1 410 ? 12.609 -11.969 12.344 1 97.56 410 TRP A O 1
ATOM 3297 N N . ARG A 1 411 ? 12.594 -12.156 10.133 1 97.75 411 ARG A N 1
ATOM 3298 C CA . ARG A 1 411 ? 13.469 -11.016 9.891 1 97.75 411 ARG A CA 1
ATOM 3299 C C . ARG A 1 411 ? 13.203 -10.406 8.516 1 97.75 411 ARG A C 1
ATOM 3301 O O . ARG A 1 411 ? 12.648 -11.062 7.633 1 97.75 411 ARG A O 1
ATOM 3308 N N . PRO A 1 412 ? 13.641 -9.164 8.297 1 98.19 412 PRO A N 1
ATOM 3309 C CA . PRO A 1 412 ? 13.492 -8.578 6.965 1 98.19 412 PRO A CA 1
ATOM 3310 C C . PRO A 1 412 ? 14.453 -9.18 5.945 1 98.19 412 PRO A C 1
ATOM 3312 O O . PRO A 1 412 ? 15.547 -9.617 6.305 1 98.19 412 PRO A O 1
ATOM 3315 N N . TRP A 1 413 ? 14.016 -9.336 4.734 1 98.44 413 TRP A N 1
ATOM 3316 C CA . TRP A 1 413 ? 14.922 -9.562 3.613 1 98.44 413 TRP A CA 1
ATOM 3317 C C . TRP A 1 413 ? 14.961 -8.344 2.693 1 98.44 413 TRP A C 1
ATOM 3319 O O . TRP A 1 413 ? 14 -7.57 2.639 1 98.44 413 TRP A O 1
ATOM 3329 N N . MET A 1 414 ? 16.125 -8.094 2.033 1 96.94 414 MET A N 1
ATOM 3330 C CA . MET A 1 414 ? 16.406 -6.781 1.456 1 96.94 414 MET A CA 1
ATOM 3331 C C . MET A 1 414 ? 16.656 -6.887 -0.044 1 96.94 414 MET A C 1
ATOM 3333 O O . MET A 1 414 ? 17.172 -7.898 -0.521 1 96.94 414 MET A O 1
ATOM 3337 N N . VAL A 1 415 ? 16.25 -5.957 -0.782 1 96.62 415 VAL A N 1
ATOM 3338 C CA . VAL A 1 415 ? 16.641 -5.711 -2.168 1 96.62 415 VAL A CA 1
ATOM 3339 C C . VAL A 1 415 ? 17.094 -4.266 -2.33 1 96.62 415 VAL A C 1
ATOM 3341 O O . VAL A 1 415 ? 16.359 -3.334 -2.01 1 96.62 415 VAL A O 1
ATOM 3344 N N . ASP A 1 416 ? 18.281 -4.035 -2.781 1 93 416 ASP A N 1
ATOM 3345 C CA . ASP A 1 416 ? 18.859 -2.713 -2.986 1 93 416 ASP A CA 1
ATOM 3346 C C . ASP A 1 416 ? 18.797 -1.877 -1.711 1 93 416 ASP A C 1
ATOM 3348 O O . ASP A 1 416 ? 18.406 -0.708 -1.751 1 93 416 ASP A O 1
ATOM 3352 N N . GLY A 1 417 ? 19 -2.506 -0.595 1 93.06 417 GLY A N 1
ATOM 3353 C CA . GLY A 1 417 ? 19.078 -1.803 0.676 1 93.06 417 GLY A CA 1
ATOM 3354 C C . GLY A 1 417 ? 17.719 -1.472 1.256 1 93.06 417 GLY A C 1
ATOM 3355 O O . GLY A 1 417 ? 17.625 -0.786 2.275 1 93.06 417 GLY A O 1
ATOM 3356 N N . GLN A 1 418 ? 16.688 -1.888 0.635 1 95.88 418 GLN A N 1
ATOM 3357 C CA . GLN A 1 418 ? 15.32 -1.631 1.105 1 95.88 418 GLN A CA 1
ATOM 3358 C C . GLN A 1 418 ? 14.656 -2.916 1.59 1 95.88 418 GLN A C 1
ATOM 3360 O O . GLN A 1 418 ? 14.852 -3.98 1.003 1 95.88 418 GLN A O 1
ATOM 3365 N N . VAL A 1 419 ? 13.883 -2.869 2.678 1 97.75 419 VAL A N 1
ATOM 3366 C CA . VAL A 1 419 ? 13.102 -4.02 3.123 1 97.75 419 VAL A CA 1
ATOM 3367 C C . VAL A 1 419 ? 12.117 -4.426 2.031 1 97.75 419 VAL A C 1
ATOM 3369 O O . VAL A 1 419 ? 11.227 -3.652 1.665 1 97.75 419 VAL A O 1
ATOM 3372 N N . ALA A 1 420 ? 12.25 -5.617 1.496 1 98.44 420 ALA A N 1
ATOM 3373 C CA . ALA A 1 420 ? 11.383 -6.137 0.438 1 98.44 420 ALA A CA 1
ATOM 3374 C C . ALA A 1 420 ?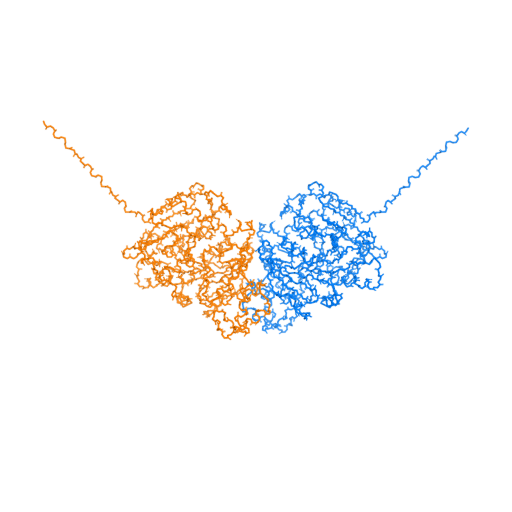 10.25 -6.977 1.018 1 98.44 420 ALA A C 1
ATOM 3376 O O . ALA A 1 420 ? 9.25 -7.223 0.346 1 98.44 420 ALA A O 1
ATOM 3377 N N . GLY A 1 421 ? 10.406 -7.41 2.199 1 98.69 421 GLY A N 1
ATOM 3378 C CA . GLY A 1 421 ? 9.469 -8.227 2.957 1 98.69 421 GLY A CA 1
ATOM 3379 C C . GLY A 1 421 ? 10.094 -8.883 4.172 1 98.69 421 GLY A C 1
ATOM 3380 O O . GLY A 1 421 ? 11.109 -8.406 4.684 1 98.69 421 GLY A O 1
ATOM 3381 N N . TYR A 1 422 ? 9.453 -9.859 4.68 1 98.81 422 TYR A N 1
ATOM 3382 C CA . TYR A 1 422 ? 9.961 -10.609 5.82 1 98.81 422 TYR A CA 1
ATOM 3383 C C . TYR A 1 422 ? 10 -12.109 5.52 1 98.81 422 TYR A C 1
ATOM 3385 O O . TYR A 1 422 ? 9.281 -12.586 4.645 1 98.81 422 TYR A O 1
ATOM 3393 N N . THR A 1 423 ? 10.859 -12.812 6.215 1 98.62 423 THR A N 1
ATOM 3394 C CA . THR A 1 423 ? 11.07 -14.219 5.891 1 98.62 423 THR A CA 1
ATOM 3395 C C . THR A 1 423 ? 11.352 -15.031 7.152 1 98.62 423 THR A C 1
ATOM 3397 O O . THR A 1 423 ? 11.641 -14.461 8.211 1 98.62 423 THR A O 1
ATOM 3400 N N . ARG A 1 424 ? 11.117 -16.25 7.023 1 97.81 424 ARG A N 1
ATOM 3401 C CA . ARG A 1 424 ? 11.414 -17.266 8.031 1 97.81 424 ARG A CA 1
ATOM 3402 C C . ARG A 1 424 ? 11.672 -18.625 7.375 1 97.81 424 ARG A C 1
ATOM 3404 O O . ARG A 1 424 ? 11.086 -18.938 6.34 1 97.81 424 ARG A O 1
ATOM 3411 N N . SER A 1 425 ? 12.57 -19.375 7.918 1 97.56 425 SER A N 1
ATOM 3412 C CA . SER A 1 425 ? 12.828 -20.719 7.414 1 97.56 425 SER A CA 1
ATOM 3413 C C . SER A 1 425 ? 12.617 -21.766 8.5 1 97.56 425 SER A C 1
ATOM 3415 O O . SER A 1 425 ? 12.742 -21.469 9.695 1 97.56 425 SER A O 1
ATOM 3417 N N . PHE A 1 426 ? 12.352 -22.984 8.094 1 97.75 426 PHE A N 1
ATOM 3418 C CA . PHE A 1 426 ? 11.945 -24.047 9 1 97.75 426 PHE A CA 1
ATOM 3419 C C . PHE A 1 426 ? 12.789 -25.297 8.773 1 97.75 426 PHE A C 1
ATOM 3421 O O . PHE A 1 426 ? 13.445 -25.438 7.746 1 97.75 426 PHE A O 1
ATOM 3428 N N . SER A 1 427 ? 12.773 -26.172 9.703 1 97.5 427 SER A N 1
ATOM 3429 C CA . SER A 1 427 ? 13.609 -27.375 9.711 1 97.5 427 SER A CA 1
ATOM 3430 C C . SER A 1 427 ? 13.156 -28.375 8.648 1 97.5 427 SER A C 1
ATOM 3432 O O . SER A 1 427 ? 13.867 -29.328 8.336 1 97.5 427 SER A O 1
ATOM 3434 N N . ASN A 1 428 ? 12 -28.234 8.07 1 96.69 428 ASN A N 1
ATOM 3435 C CA . ASN A 1 428 ? 11.523 -29.109 7.012 1 96.69 428 ASN A CA 1
ATOM 3436 C C . ASN A 1 428 ? 11.914 -28.594 5.629 1 96.69 428 ASN A C 1
ATOM 3438 O O . ASN A 1 428 ? 11.242 -28.891 4.637 1 96.69 428 ASN A O 1
ATOM 3442 N N . HIS A 1 429 ? 12.859 -27.703 5.551 1 96.44 429 HIS A N 1
ATOM 3443 C CA . HIS A 1 429 ? 13.422 -27.156 4.32 1 96.44 429 HIS A CA 1
ATOM 3444 C C . HIS A 1 429 ? 12.438 -26.203 3.643 1 96.44 429 HIS A C 1
ATOM 3446 O O . HIS A 1 429 ? 12.477 -26.031 2.424 1 96.44 429 HIS A O 1
ATOM 3452 N N . MET A 1 430 ? 11.516 -25.672 4.414 1 98.31 430 MET A N 1
ATOM 3453 C CA . MET A 1 430 ? 10.578 -24.672 3.904 1 98.31 430 MET A CA 1
ATOM 3454 C C . MET A 1 430 ? 11.047 -23.266 4.238 1 98.31 430 MET A C 1
ATOM 3456 O O . MET A 1 430 ? 11.531 -23 5.344 1 98.31 430 MET A O 1
ATOM 3460 N N . THR A 1 431 ? 11.023 -22.391 3.289 1 98.62 431 THR A N 1
ATOM 3461 C CA . THR A 1 431 ? 11.211 -20.953 3.459 1 98.62 431 THR A CA 1
ATOM 3462 C C . THR A 1 431 ? 9.906 -20.203 3.188 1 98.62 431 THR A C 1
ATOM 3464 O O . THR A 1 431 ? 9.234 -20.453 2.186 1 98.62 431 THR A O 1
ATOM 3467 N N . TYR A 1 432 ? 9.492 -19.406 4.113 1 98.62 432 TYR A N 1
ATOM 3468 C CA . TYR A 1 432 ? 8.352 -18.516 3.926 1 98.62 432 TYR A CA 1
ATOM 3469 C C . TYR A 1 432 ? 8.812 -17.062 3.783 1 98.62 432 TYR A C 1
ATOM 3471 O O . TYR A 1 432 ? 9.75 -16.641 4.461 1 98.62 432 TYR A O 1
ATOM 3479 N N . ALA A 1 433 ? 8.195 -16.312 2.883 1 98.88 433 ALA A N 1
ATOM 3480 C CA . ALA A 1 433 ? 8.531 -14.906 2.727 1 98.88 433 ALA A CA 1
ATOM 3481 C C . ALA A 1 433 ? 7.289 -14.086 2.367 1 98.88 433 ALA A C 1
ATOM 3483 O O . ALA A 1 433 ? 6.426 -14.555 1.621 1 98.88 433 ALA A O 1
ATOM 3484 N N . THR A 1 434 ? 7.188 -12.93 2.93 1 98.88 434 THR A N 1
ATOM 3485 C CA . THR A 1 434 ? 6.23 -11.953 2.426 1 98.88 434 THR A CA 1
ATOM 3486 C C . THR A 1 434 ? 6.895 -11.016 1.418 1 98.88 434 THR A C 1
ATOM 3488 O O . THR A 1 434 ? 8.117 -10.867 1.417 1 98.88 434 THR A O 1
ATOM 3491 N N . VAL A 1 435 ? 6.137 -10.562 0.525 1 98.88 435 VAL A N 1
ATOM 3492 C CA . VAL A 1 435 ? 6.551 -9.516 -0.4 1 98.88 435 VAL A CA 1
ATOM 3493 C C . VAL A 1 435 ? 5.805 -8.219 -0.079 1 98.88 435 VAL A C 1
ATOM 3495 O O . VAL A 1 435 ? 4.602 -8.117 -0.319 1 98.88 435 VAL A O 1
ATOM 3498 N N . LYS A 1 436 ? 6.504 -7.215 0.429 1 98.69 436 LYS A N 1
ATOM 3499 C CA . LYS A 1 436 ? 5.934 -5.965 0.924 1 98.69 436 LYS A CA 1
ATOM 3500 C C . LYS A 1 436 ? 5.258 -5.184 -0.202 1 98.69 436 LYS A C 1
ATOM 3502 O O . LYS A 1 436 ? 5.891 -4.875 -1.215 1 98.69 436 LYS A O 1
ATOM 3507 N N . GLY A 1 437 ? 3.977 -4.883 -0.006 1 98.25 437 GLY A N 1
ATOM 3508 C CA . GLY A 1 437 ? 3.221 -4.133 -0.998 1 98.25 437 GLY A CA 1
ATOM 3509 C C . GLY A 1 437 ? 2.699 -5 -2.129 1 98.25 437 GLY A C 1
ATOM 3510 O O . GLY A 1 437 ? 2.016 -4.512 -3.029 1 98.25 437 GLY A O 1
ATOM 3511 N N . GLY A 1 438 ? 3.006 -6.277 -2.123 1 98.62 438 GLY A N 1
ATOM 3512 C CA . GLY A 1 438 ? 2.562 -7.188 -3.168 1 98.62 438 GLY A CA 1
ATOM 3513 C C . GLY A 1 438 ? 1.117 -7.621 -3.006 1 98.62 438 GLY A C 1
ATOM 3514 O O . GLY A 1 438 ? 0.609 -7.703 -1.886 1 98.62 438 GLY A O 1
ATOM 3515 N N . GLY A 1 439 ? 0.463 -7.973 -4.09 1 98 439 GLY A N 1
ATOM 3516 C CA . GLY A 1 439 ? -0.895 -8.492 -4.094 1 98 439 GLY A CA 1
ATOM 3517 C C . GLY A 1 439 ? -0.959 -9.992 -4.309 1 98 439 GLY A C 1
ATOM 3518 O O . GLY A 1 439 ? -0.088 -10.727 -3.842 1 98 439 GLY A O 1
ATOM 3519 N N . HIS A 1 440 ? -2.064 -10.461 -4.918 1 97.56 440 HIS A N 1
ATOM 3520 C CA . HIS A 1 440 ? -2.359 -11.875 -5.125 1 97.56 440 HIS A CA 1
ATOM 3521 C C . HIS A 1 440 ? -1.335 -12.523 -6.047 1 97.56 440 HIS A C 1
ATOM 3523 O O . HIS A 1 440 ? -0.988 -13.695 -5.875 1 97.56 440 HIS A O 1
ATOM 3529 N N . THR A 1 441 ? -0.933 -11.758 -7.062 1 97.44 441 THR A N 1
ATOM 3530 C CA . THR A 1 441 ? 0.174 -12.133 -7.934 1 97.44 441 THR A CA 1
ATOM 3531 C C . THR A 1 441 ? 1.402 -11.273 -7.652 1 97.44 441 THR A C 1
ATOM 3533 O O . THR A 1 441 ? 1.745 -10.398 -8.445 1 97.44 441 THR A O 1
ATOM 3536 N N . ALA A 1 442 ? 2.045 -11.648 -6.574 1 98.31 442 ALA A N 1
ATOM 3537 C CA . ALA A 1 442 ? 3.111 -10.812 -6.02 1 98.31 442 ALA A CA 1
ATOM 3538 C C . ALA A 1 442 ? 4.188 -10.539 -7.066 1 98.31 442 ALA A C 1
ATOM 3540 O O . ALA A 1 442 ? 4.656 -9.406 -7.195 1 98.31 442 ALA A O 1
ATOM 3541 N N . PRO A 1 443 ? 4.613 -11.531 -7.926 1 98.19 443 PRO A N 1
ATOM 3542 C CA . PRO A 1 443 ? 5.633 -11.242 -8.938 1 98.19 443 PRO A CA 1
ATOM 3543 C C . PRO A 1 443 ? 5.148 -10.258 -10 1 98.19 443 PRO A C 1
ATOM 3545 O O . PRO A 1 443 ? 5.961 -9.656 -10.703 1 98.19 443 PRO A O 1
ATOM 3548 N N . GLU A 1 444 ? 3.797 -10.203 -10.188 1 96.62 444 GLU A N 1
ATOM 3549 C CA . GLU A 1 444 ? 3.25 -9.203 -11.102 1 96.62 444 GLU A CA 1
ATOM 3550 C C . GLU A 1 444 ? 3.33 -7.805 -10.5 1 96.62 444 GLU A C 1
ATOM 3552 O O . GLU A 1 444 ? 3.598 -6.832 -11.211 1 96.62 444 GLU A O 1
ATOM 3557 N N . ASP A 1 445 ? 3.145 -7.695 -9.195 1 95.62 445 ASP A N 1
ATOM 3558 C CA . ASP A 1 445 ? 3.133 -6.426 -8.477 1 95.62 445 ASP A CA 1
ATOM 3559 C C . ASP A 1 445 ? 4.555 -5.922 -8.227 1 95.62 445 ASP A C 1
ATOM 3561 O O . ASP A 1 445 ? 4.809 -4.719 -8.266 1 95.62 445 ASP A O 1
ATOM 3565 N N . LYS A 1 446 ? 5.391 -6.891 -7.859 1 97.81 446 LYS A N 1
ATOM 3566 C CA . LYS A 1 446 ? 6.75 -6.598 -7.406 1 97.81 446 LYS A CA 1
ATOM 3567 C C . LYS A 1 446 ? 7.77 -7.453 -8.148 1 97.81 446 LYS A C 1
ATOM 3569 O O . LYS A 1 446 ? 8.398 -8.336 -7.559 1 97.81 446 LYS A O 1
ATOM 3574 N N . HIS A 1 447 ? 8.031 -7.109 -9.398 1 97.44 447 HIS A N 1
ATOM 3575 C CA . HIS A 1 447 ? 8.883 -7.895 -10.281 1 97.44 447 HIS A CA 1
ATOM 3576 C C . HIS A 1 447 ? 10.297 -8.031 -9.719 1 97.44 447 HIS A C 1
ATOM 3578 O O . HIS A 1 447 ? 10.812 -9.141 -9.586 1 97.44 447 HIS A O 1
ATOM 3584 N N . LYS A 1 448 ? 10.836 -6.898 -9.344 1 97.25 448 LYS A N 1
ATOM 3585 C CA . LYS A 1 448 ? 12.234 -6.867 -8.906 1 97.25 448 LYS A CA 1
ATOM 3586 C C . LYS A 1 448 ? 12.422 -7.672 -7.625 1 97.25 448 LYS A C 1
ATOM 3588 O O . LYS A 1 448 ? 13.328 -8.5 -7.531 1 97.25 448 LYS A O 1
ATOM 3593 N N . GLU A 1 449 ? 11.562 -7.391 -6.668 1 98.38 449 GLU A N 1
ATOM 3594 C CA . GLU A 1 449 ? 11.664 -8.078 -5.383 1 98.38 449 GLU A CA 1
ATOM 3595 C C . GLU A 1 449 ? 11.469 -9.578 -5.543 1 98.38 449 GLU A C 1
ATOM 3597 O O . GLU A 1 449 ? 12.219 -10.375 -4.977 1 98.38 449 GLU A O 1
ATOM 3602 N N . SER A 1 450 ? 10.508 -9.977 -6.34 1 98.75 450 SER A N 1
ATOM 3603 C CA . SER A 1 450 ? 10.227 -11.398 -6.539 1 98.75 450 SER A CA 1
ATOM 3604 C C . SER A 1 450 ? 11.359 -12.078 -7.293 1 98.75 450 SER A C 1
ATOM 3606 O O . SER A 1 450 ? 11.672 -13.25 -7.035 1 98.75 450 SER A O 1
ATOM 3608 N N . PHE A 1 451 ? 11.945 -11.359 -8.219 1 98.69 451 PHE A N 1
ATOM 3609 C CA . PHE A 1 451 ? 13.094 -11.859 -8.961 1 98.69 451 PHE A CA 1
ATOM 3610 C C . PHE A 1 451 ? 14.242 -12.195 -8.016 1 98.69 451 PHE A C 1
ATOM 3612 O O . PHE A 1 451 ? 14.789 -13.305 -8.07 1 98.69 451 PHE A O 1
ATOM 3619 N N . HIS A 1 452 ? 14.555 -11.281 -7.145 1 98.56 452 HIS A N 1
ATOM 3620 C CA . HIS A 1 452 ? 15.68 -11.492 -6.238 1 98.56 452 HIS A CA 1
ATOM 3621 C C . HIS A 1 452 ? 15.352 -12.539 -5.184 1 98.56 452 HIS A C 1
ATOM 3623 O O . HIS A 1 452 ? 16.219 -13.305 -4.77 1 98.56 452 HIS A O 1
ATOM 3629 N N . MET A 1 453 ? 14.102 -12.562 -4.715 1 98.81 453 MET A N 1
ATOM 3630 C CA . MET A 1 453 ? 13.656 -13.586 -3.777 1 98.81 453 MET A CA 1
ATOM 3631 C C . MET A 1 453 ? 13.883 -14.984 -4.348 1 98.81 453 MET A C 1
ATOM 3633 O O . MET A 1 453 ? 14.539 -15.812 -3.715 1 98.81 453 MET A O 1
ATOM 3637 N N . PHE A 1 454 ? 13.406 -15.227 -5.539 1 98.81 454 PHE A N 1
ATOM 3638 C CA . PHE A 1 454 ? 13.477 -16.562 -6.117 1 98.81 454 PHE A CA 1
ATOM 3639 C C . PHE A 1 454 ? 14.914 -16.906 -6.504 1 98.81 454 PHE A C 1
ATOM 3641 O O . PHE A 1 454 ? 15.352 -18.047 -6.336 1 98.81 454 PHE A O 1
ATOM 3648 N N . LYS A 1 455 ? 15.609 -15.938 -7.055 1 98.62 455 LYS A N 1
ATOM 3649 C CA . LYS A 1 455 ? 17 -16.156 -7.453 1 98.62 455 LYS A CA 1
ATOM 3650 C C . LYS A 1 455 ? 17.828 -16.641 -6.277 1 98.62 455 LYS A C 1
ATOM 3652 O O . LYS A 1 455 ? 18.594 -17.609 -6.398 1 98.62 455 LYS A O 1
ATOM 3657 N N . ARG A 1 456 ? 17.688 -15.977 -5.137 1 98.56 456 ARG A N 1
ATOM 3658 C CA . ARG A 1 456 ? 18.453 -16.359 -3.951 1 98.56 456 ARG A CA 1
ATOM 3659 C C . ARG A 1 456 ? 18 -17.734 -3.441 1 98.56 456 ARG A C 1
ATOM 3661 O O . ARG A 1 456 ? 18.828 -18.578 -3.125 1 98.56 456 ARG A O 1
ATOM 3668 N N . TRP A 1 457 ? 16.688 -17.953 -3.408 1 98.62 457 TRP A N 1
ATOM 3669 C CA . TRP A 1 457 ? 16.172 -19.203 -2.869 1 98.62 457 TRP A CA 1
ATOM 3670 C C . TRP A 1 457 ? 16.625 -20.391 -3.699 1 98.62 457 TRP A C 1
ATOM 3672 O O . TRP A 1 457 ? 17.094 -21.391 -3.15 1 98.62 457 TRP A O 1
ATOM 3682 N N . ILE A 1 458 ? 16.5 -20.25 -5.043 1 98.25 458 ILE A N 1
ATOM 3683 C CA . ILE A 1 458 ? 16.797 -21.375 -5.91 1 98.25 458 ILE A CA 1
ATOM 3684 C C . ILE A 1 458 ? 18.297 -21.672 -5.895 1 98.25 458 ILE A C 1
ATOM 3686 O O . ILE A 1 458 ? 18.719 -22.812 -6.102 1 98.25 458 ILE A O 1
ATOM 3690 N N . ALA A 1 459 ? 19.125 -20.688 -5.602 1 97.38 459 ALA A N 1
ATOM 3691 C CA . ALA A 1 459 ? 20.578 -20.828 -5.492 1 97.38 459 ALA A CA 1
ATOM 3692 C C . ALA A 1 459 ? 20.984 -21.281 -4.09 1 97.38 459 ALA A C 1
ATOM 3694 O O . ALA A 1 459 ? 22.172 -21.344 -3.77 1 97.38 459 ALA A O 1
ATOM 3695 N N . GLN A 1 460 ? 20.031 -21.5 -3.223 1 95.94 460 GLN A N 1
ATOM 3696 C CA . GLN A 1 460 ? 20.25 -21.969 -1.858 1 95.94 460 GLN A CA 1
ATOM 3697 C C . GLN A 1 460 ? 20.984 -20.922 -1.022 1 95.94 460 GLN A C 1
ATOM 3699 O O . GLN A 1 460 ? 21.859 -21.25 -0.226 1 95.94 460 GLN A O 1
ATOM 3704 N N . GLN A 1 461 ? 20.625 -19.719 -1.361 1 95.19 461 GLN A N 1
ATOM 3705 C CA . GLN A 1 461 ? 21.125 -18.594 -0.568 1 95.19 461 GLN A CA 1
ATOM 3706 C C . GLN A 1 461 ? 20.031 -18.062 0.365 1 95.19 461 GLN A C 1
ATOM 3708 O O . GLN A 1 461 ? 18.844 -18.156 0.06 1 95.19 461 GLN A O 1
ATOM 3713 N N . PRO A 1 462 ? 20.516 -17.641 1.481 1 91.88 462 PRO A N 1
ATOM 3714 C CA . PRO A 1 462 ? 19.531 -16.984 2.342 1 91.88 462 PRO A CA 1
ATOM 3715 C C . PRO A 1 462 ? 18.891 -15.758 1.679 1 91.88 462 PRO A C 1
ATOM 3717 O O . PRO A 1 462 ? 19.547 -15.039 0.925 1 91.88 462 PRO A O 1
ATOM 3720 N N . LEU A 1 463 ? 17.656 -15.672 2.002 1 93.94 463 LEU A N 1
ATOM 3721 C CA . LEU A 1 463 ? 17.047 -14.445 1.496 1 93.94 463 LEU A CA 1
ATOM 3722 C C . LEU A 1 463 ? 17.672 -13.219 2.143 1 93.94 463 LEU A C 1
ATOM 3724 O O . LEU A 1 463 ? 17.828 -13.156 3.365 1 93.94 463 LEU A O 1
ATOM 3728 N N . MET B 1 1 ? 21.062 93 -5.984 1 34.97 1 MET B N 1
ATOM 3729 C CA . MET B 1 1 ? 21.391 91.938 -5.023 1 34.97 1 MET B CA 1
ATOM 3730 C C . MET B 1 1 ? 20.203 91 -4.836 1 34.97 1 MET B C 1
ATOM 3732 O O . MET B 1 1 ? 19.266 91.312 -4.105 1 34.97 1 MET B O 1
ATOM 3736 N N . PHE B 1 2 ? 19.766 90.25 -5.91 1 43.78 2 PHE B N 1
ATOM 3737 C CA . PHE B 1 2 ? 18.719 89.25 -6.066 1 43.78 2 PHE B CA 1
ATOM 3738 C C . PHE B 1 2 ? 19.016 88 -5.227 1 43.78 2 PHE B C 1
ATOM 3740 O O . PHE B 1 2 ? 20 87.312 -5.465 1 43.78 2 PHE B O 1
ATOM 3747 N N . HIS B 1 3 ? 18.594 88 -3.965 1 39.97 3 HIS B N 1
ATOM 3748 C CA . HIS B 1 3 ? 18.656 86.875 -3.025 1 39.97 3 HIS B CA 1
ATOM 3749 C C . HIS B 1 3 ? 17.859 85.688 -3.543 1 39.97 3 HIS B C 1
ATOM 3751 O O . HIS B 1 3 ? 16.656 85.812 -3.809 1 39.97 3 HIS B O 1
ATOM 3757 N N . LEU B 1 4 ? 18.516 84.75 -4.246 1 43.22 4 LEU B N 1
ATOM 3758 C CA . LEU B 1 4 ? 18.016 83.438 -4.648 1 43.22 4 LEU B CA 1
ATOM 3759 C C . LEU B 1 4 ? 17.594 82.625 -3.436 1 43.22 4 LEU B C 1
ATOM 3761 O O . LEU B 1 4 ? 18.438 82.312 -2.592 1 43.22 4 LEU B O 1
ATOM 3765 N N . LEU B 1 5 ? 16.359 82.75 -2.99 1 42.5 5 LEU B N 1
ATOM 3766 C CA . LEU B 1 5 ? 15.734 81.875 -2 1 42.5 5 LEU B CA 1
ATOM 3767 C C . LEU B 1 5 ? 15.789 80.438 -2.451 1 42.5 5 LEU B C 1
ATOM 3769 O O . LEU B 1 5 ? 15.211 80.062 -3.477 1 42.5 5 LEU B O 1
ATOM 3773 N N . PHE B 1 6 ? 16.859 79.688 -2.119 1 42.41 6 PHE B N 1
ATOM 3774 C CA . PHE B 1 6 ? 16.953 78.25 -2.293 1 42.41 6 PHE B CA 1
ATOM 3775 C C . PHE B 1 6 ? 15.891 77.562 -1.472 1 42.41 6 PHE B C 1
ATOM 3777 O O . PHE B 1 6 ? 15.891 77.625 -0.241 1 42.41 6 PHE B O 1
ATOM 3784 N N . LEU B 1 7 ? 14.719 77.25 -2.039 1 40.94 7 LEU B N 1
ATOM 3785 C CA . LEU B 1 7 ? 13.719 76.375 -1.449 1 40.94 7 LEU B CA 1
ATOM 3786 C C . LEU B 1 7 ? 14.273 75 -1.25 1 40.94 7 LEU B C 1
ATOM 3788 O O . LEU B 1 7 ? 14.609 74.312 -2.221 1 40.94 7 LEU B O 1
ATOM 3792 N N . VAL B 1 8 ? 14.836 74.688 -0.116 1 41.56 8 VAL B N 1
ATOM 3793 C CA . VAL B 1 8 ? 15.195 73.375 0.29 1 41.56 8 VAL B CA 1
ATOM 3794 C C . VAL B 1 8 ? 13.945 72.5 0.365 1 41.56 8 VAL B C 1
ATOM 3796 O O . VAL B 1 8 ? 13.047 72.75 1.167 1 41.56 8 VAL B O 1
ATOM 3799 N N . THR B 1 9 ? 13.539 71.875 -0.693 1 40.5 9 THR B N 1
ATOM 3800 C CA . THR B 1 9 ? 12.523 70.812 -0.654 1 40.5 9 THR B CA 1
ATOM 3801 C C . THR B 1 9 ? 12.938 69.688 0.289 1 40.5 9 THR B C 1
ATOM 3803 O O . THR B 1 9 ? 13.961 69 0.073 1 40.5 9 THR B O 1
ATOM 3806 N N . LEU B 1 10 ? 12.602 69.75 1.51 1 39.31 10 LEU B N 1
ATOM 3807 C CA . LEU B 1 10 ? 12.695 68.625 2.443 1 39.31 10 LEU B CA 1
ATOM 3808 C C . LEU B 1 10 ? 11.969 67.375 1.904 1 39.31 10 LEU B C 1
ATOM 3810 O O . LEU B 1 10 ? 10.742 67.375 1.767 1 39.31 10 LEU B O 1
ATOM 3814 N N . PHE B 1 11 ? 12.609 66.562 1.135 1 39.53 11 PHE B N 1
ATOM 3815 C CA . PHE B 1 11 ? 12.109 65.25 0.867 1 39.53 11 PHE B CA 1
ATOM 3816 C C . PHE B 1 11 ? 11.859 64.5 2.166 1 39.53 11 PHE B C 1
ATOM 3818 O O . PHE B 1 11 ? 12.805 64.125 2.873 1 39.53 11 PHE B O 1
ATOM 3825 N N . VAL B 1 12 ? 10.789 64.688 2.807 1 37.91 12 VAL B N 1
ATOM 3826 C CA . VAL B 1 12 ? 10.367 63.781 3.85 1 37.91 12 VAL B CA 1
ATOM 3827 C C . VAL B 1 12 ? 10.414 62.344 3.312 1 37.91 12 VAL B C 1
ATOM 3829 O O . VAL B 1 12 ? 9.656 62 2.41 1 37.91 12 VAL B O 1
ATOM 3832 N N . HIS B 1 13 ? 11.547 61.75 3.381 1 35.91 13 HIS B N 1
ATOM 3833 C CA . HIS B 1 13 ? 11.539 60.281 3.26 1 35.91 13 HIS B CA 1
ATOM 3834 C C . HIS B 1 13 ? 10.484 59.656 4.168 1 35.91 13 HIS B C 1
ATOM 3836 O O . HIS B 1 13 ? 10.641 59.656 5.391 1 35.91 13 HIS B O 1
ATOM 3842 N N . VAL B 1 14 ? 9.25 59.688 3.791 1 36.59 14 VAL B N 1
ATOM 3843 C CA . VAL B 1 14 ? 8.312 58.812 4.461 1 36.59 14 VAL B CA 1
ATOM 3844 C C . VAL B 1 14 ? 8.922 57.406 4.562 1 36.59 14 VAL B C 1
ATOM 3846 O O . VAL B 1 14 ? 9.148 56.75 3.545 1 36.59 14 VAL B O 1
ATOM 3849 N N . GLN B 1 15 ? 9.742 57.219 5.527 1 34.16 15 GLN B N 1
ATOM 3850 C CA . GLN B 1 15 ? 10.016 55.812 5.84 1 34.16 15 GLN B CA 1
ATOM 3851 C C . GLN B 1 15 ? 8.75 54.969 5.738 1 34.16 15 GLN B C 1
ATOM 3853 O O . GLN B 1 15 ? 7.758 55.25 6.426 1 34.16 15 GLN B O 1
ATOM 3858 N N . SER B 1 16 ? 8.398 54.5 4.605 1 35.09 16 SER B N 1
ATOM 3859 C CA . SER B 1 16 ? 7.32 53.531 4.523 1 35.09 16 SER B CA 1
ATOM 3860 C C . SER B 1 16 ? 7.344 52.594 5.723 1 35.09 16 SER B C 1
ATOM 3862 O O . SER B 1 16 ? 8.383 52.031 6.059 1 35.09 16 SER B O 1
ATOM 3864 N N . VAL B 1 17 ? 6.637 52.75 6.715 1 40.47 17 VAL B N 1
ATOM 3865 C CA . VAL B 1 17 ? 6.391 51.719 7.703 1 40.47 17 VAL B CA 1
ATOM 3866 C C . VAL B 1 17 ? 6.484 50.344 7.039 1 40.47 17 VAL B C 1
ATOM 3868 O O . VAL B 1 17 ? 5.848 50.094 6.012 1 40.47 17 VAL B O 1
ATOM 3871 N N . PRO B 1 18 ? 7.648 49.594 7.113 1 46.69 18 PRO B N 1
ATOM 3872 C CA . PRO B 1 18 ? 7.695 48.281 6.469 1 46.69 18 PRO B CA 1
ATOM 3873 C C . PRO B 1 18 ? 6.324 47.625 6.391 1 46.69 18 PRO B C 1
ATOM 3875 O O . PRO B 1 18 ? 5.625 47.531 7.402 1 46.69 18 PRO B O 1
ATOM 3878 N N . GLN B 1 19 ? 5.758 47.719 5.309 1 55 19 GLN B N 1
ATOM 3879 C CA . GLN B 1 19 ? 4.461 47.125 5.031 1 55 19 GLN B CA 1
ATOM 3880 C C . GLN B 1 19 ? 4.438 45.656 5.492 1 55 19 GLN B C 1
ATOM 3882 O O . GLN B 1 19 ? 5.324 44.875 5.145 1 55 19 GLN B O 1
ATOM 3887 N N . ASN B 1 20 ? 3.59 45.281 6.555 1 74.5 20 ASN B N 1
ATOM 3888 C CA . ASN B 1 20 ? 3.42 43.969 7.223 1 74.5 20 ASN B CA 1
ATOM 3889 C C . ASN B 1 20 ? 2.963 42.906 6.25 1 74.5 20 ASN B C 1
ATOM 3891 O O . ASN B 1 20 ? 3.217 41.719 6.473 1 74.5 20 ASN B O 1
ATOM 3895 N N . SER B 1 21 ? 2.51 43.312 5.07 1 88.38 21 SER B N 1
ATOM 3896 C CA . SER B 1 21 ? 2.014 42.375 4.082 1 88.38 21 SER B CA 1
ATOM 3897 C C . SER B 1 21 ? 2.4 42.781 2.666 1 88.38 21 SER B C 1
ATOM 3899 O O . SER B 1 21 ? 2.438 43.969 2.354 1 88.38 21 SER B O 1
ATOM 3901 N N . SER B 1 22 ? 2.863 41.906 1.838 1 93.5 22 SER B N 1
ATOM 3902 C CA . SER B 1 22 ? 3.244 42.125 0.45 1 93.5 22 SER B CA 1
ATOM 3903 C C . SER B 1 22 ? 2.619 41.094 -0.479 1 93.5 22 SER B C 1
ATOM 3905 O O . SER B 1 22 ? 2.582 39.906 -0.157 1 93.5 22 SER B O 1
ATOM 3907 N N . ILE B 1 23 ? 2.145 41.594 -1.577 1 96.75 23 ILE B N 1
ATOM 3908 C CA . ILE B 1 23 ? 1.605 40.688 -2.596 1 96.75 23 ILE B CA 1
ATOM 3909 C C . ILE B 1 23 ? 2.746 40.125 -3.428 1 96.75 23 ILE B C 1
ATOM 3911 O O . ILE B 1 23 ? 3.682 40.844 -3.793 1 96.75 23 ILE B O 1
ATOM 3915 N N . VAL B 1 24 ? 2.68 38.875 -3.682 1 97.94 24 VAL B N 1
ATOM 3916 C CA . VAL B 1 24 ? 3.674 38.156 -4.492 1 97.94 24 VAL B CA 1
ATOM 3917 C C . VAL B 1 24 ? 3.064 37.781 -5.84 1 97.94 24 VAL B C 1
ATOM 3919 O O . VAL B 1 24 ? 2.244 36.875 -5.914 1 97.94 24 VAL B O 1
ATOM 3922 N N . GLU B 1 25 ? 3.533 38.375 -6.879 1 97.19 25 GLU B N 1
ATOM 3923 C CA . GLU B 1 25 ? 2.967 38.125 -8.203 1 97.19 25 GLU B CA 1
ATOM 3924 C C . GLU B 1 25 ? 3.783 37.094 -8.953 1 97.19 25 GLU B C 1
ATOM 3926 O O . GLU B 1 25 ? 3.25 36.344 -9.805 1 97.19 25 GLU B O 1
ATOM 3931 N N . TYR B 1 26 ? 5.09 37.094 -8.641 1 97.31 26 TYR B N 1
ATOM 3932 C CA . TYR B 1 26 ? 6.02 36.188 -9.297 1 97.31 26 TYR B CA 1
ATOM 3933 C C . TYR B 1 26 ? 6.875 35.469 -8.273 1 97.31 26 TYR B C 1
ATOM 3935 O O . TYR B 1 26 ? 7.277 36.031 -7.262 1 97.31 26 TYR B O 1
ATOM 3943 N N . LEU B 1 27 ? 7.086 34.188 -8.57 1 97.5 27 LEU B N 1
ATOM 3944 C CA . LEU B 1 27 ? 7.992 33.406 -7.762 1 97.5 27 LEU B CA 1
ATOM 3945 C C . LEU B 1 27 ? 9.086 32.781 -8.625 1 97.5 27 LEU B C 1
ATOM 3947 O O . LEU B 1 27 ? 8.789 32.156 -9.664 1 97.5 27 LEU B O 1
ATOM 3951 N N . PRO B 1 28 ? 10.336 32.938 -8.188 1 97.31 28 PRO B N 1
ATOM 3952 C CA . PRO B 1 28 ? 11.375 32.219 -8.914 1 97.31 28 PRO B CA 1
ATOM 3953 C C . PRO B 1 28 ? 11.102 30.719 -8.992 1 97.31 28 PRO B C 1
ATOM 3955 O O . PRO B 1 28 ? 10.727 30.109 -7.992 1 97.31 28 PRO B O 1
ATOM 3958 N N . GLY B 1 29 ? 11.281 30.156 -10.18 1 96.38 29 GLY B N 1
ATOM 3959 C CA . GLY B 1 29 ? 10.977 28.766 -10.406 1 96.38 29 GLY B CA 1
ATOM 3960 C C . GLY B 1 29 ? 9.609 28.531 -11.023 1 96.38 29 GLY B C 1
ATOM 3961 O O . GLY B 1 29 ? 9.352 27.469 -11.586 1 96.38 29 GLY B O 1
ATOM 3962 N N . PHE B 1 30 ? 8.727 29.453 -10.836 1 97.06 30 PHE B N 1
ATOM 3963 C CA . PHE B 1 30 ? 7.402 29.375 -11.445 1 97.06 30 PHE B CA 1
ATOM 3964 C C . PHE B 1 30 ? 7.367 30.172 -12.75 1 97.06 30 PHE B C 1
ATOM 3966 O O . PHE B 1 30 ? 7.707 31.359 -12.773 1 97.06 30 PHE B O 1
ATOM 3973 N N . ASP B 1 31 ? 6.902 29.594 -13.805 1 95.31 31 ASP B N 1
ATOM 3974 C CA . ASP B 1 31 ? 6.863 30.266 -15.102 1 95.31 31 ASP B CA 1
ATOM 3975 C C . ASP B 1 31 ? 5.676 31.234 -15.188 1 95.31 31 ASP B C 1
ATOM 3977 O O . ASP B 1 31 ? 4.52 30.797 -15.141 1 95.31 31 ASP B O 1
ATOM 3981 N N . GLY B 1 32 ? 6.02 32.562 -15.266 1 96.62 32 GLY B N 1
ATOM 3982 C CA . GLY B 1 32 ? 4.969 33.562 -15.406 1 96.62 32 GLY B CA 1
ATOM 3983 C C . GLY B 1 32 ? 4.371 33.969 -14.078 1 96.62 32 GLY B C 1
ATOM 3984 O O . GLY B 1 32 ? 4.906 33.656 -13.016 1 96.62 32 GLY B O 1
ATOM 3985 N N . PRO B 1 33 ? 3.33 34.844 -14.18 1 97.25 33 PRO B N 1
ATOM 3986 C CA . PRO B 1 33 ? 2.658 35.281 -12.953 1 97.25 33 PRO B CA 1
ATOM 3987 C C . PRO B 1 33 ? 1.889 34.125 -12.281 1 97.25 33 PRO B C 1
ATOM 3989 O O . PRO B 1 33 ? 1.354 33.25 -12.961 1 97.25 33 PRO B O 1
ATOM 3992 N N . LEU B 1 34 ? 1.83 34.188 -11 1 97.94 34 LEU B N 1
ATOM 3993 C CA . LEU B 1 34 ? 1.069 33.156 -10.266 1 97.94 34 LEU B CA 1
ATOM 3994 C C . LEU B 1 34 ? -0.409 33.219 -10.641 1 97.94 34 LEU B C 1
ATOM 3996 O O . LEU B 1 34 ? -0.978 34.312 -10.773 1 97.94 34 LEU B O 1
ATOM 4000 N N . PRO B 1 35 ? -1 32.094 -10.82 1 97.25 35 PRO B N 1
ATOM 4001 C CA . PRO B 1 35 ? -2.422 32.062 -11.172 1 97.25 35 PRO B CA 1
ATOM 4002 C C . PRO B 1 35 ? -3.332 32.188 -9.945 1 97.25 35 PRO B C 1
ATOM 4004 O O . PRO B 1 35 ? -4.547 32 -10.055 1 97.25 35 PRO B O 1
ATOM 4007 N N . PHE B 1 36 ? -2.793 32.438 -8.789 1 97.69 36 PHE B N 1
ATOM 4008 C CA . PHE B 1 36 ? -3.518 32.625 -7.539 1 97.69 36 PHE B CA 1
ATOM 4009 C C . PHE B 1 36 ? -2.938 33.812 -6.746 1 97.69 36 PHE B C 1
ATOM 4011 O O . PHE B 1 36 ? -1.826 34.25 -7.027 1 97.69 36 PHE B O 1
ATOM 4018 N N . TYR B 1 37 ? -3.758 34.312 -5.828 1 97.94 37 TYR B N 1
ATOM 4019 C CA . TYR B 1 37 ? -3.318 35.406 -4.973 1 97.94 37 TYR B CA 1
ATOM 4020 C C . TYR B 1 37 ? -2.424 34.906 -3.85 1 97.94 37 TYR B C 1
ATOM 4022 O O . TYR B 1 37 ? -2.812 34 -3.098 1 97.94 37 TYR B O 1
ATOM 4030 N N . LEU B 1 38 ? -1.229 35.438 -3.738 1 98.5 38 LEU B N 1
ATOM 4031 C CA . LEU B 1 38 ? -0.297 35.125 -2.66 1 98.5 38 LEU B CA 1
ATOM 4032 C C . LEU B 1 38 ? 0.179 36.375 -1.968 1 98.5 38 LEU B C 1
ATOM 4034 O O . LEU B 1 38 ? 0.625 37.312 -2.629 1 98.5 38 LEU B O 1
ATOM 4038 N N . GLU B 1 39 ? -0.022 36.375 -0.722 1 98.44 39 GLU B N 1
ATOM 4039 C CA . GLU B 1 39 ? 0.491 37.406 0.149 1 98.44 39 GLU B CA 1
ATOM 4040 C C . GLU B 1 39 ? 1.412 36.844 1.223 1 98.44 39 GLU B C 1
ATOM 4042 O O . GLU B 1 39 ? 1.14 35.781 1.779 1 98.44 39 GLU B O 1
ATOM 4047 N N . THR B 1 40 ? 2.525 37.531 1.411 1 98.56 40 THR B N 1
ATOM 4048 C CA . THR B 1 40 ? 3.402 37.156 2.518 1 98.56 40 THR B CA 1
ATOM 4049 C C . THR B 1 40 ? 3.605 38.344 3.465 1 98.56 40 THR B C 1
ATOM 4051 O O . THR B 1 40 ? 3.291 39.469 3.121 1 98.56 40 THR B O 1
ATOM 4054 N N . GLY B 1 41 ? 4.055 38 4.645 1 98 41 GLY B N 1
ATOM 4055 C CA . GLY B 1 41 ? 4.316 39.062 5.598 1 98 41 GLY B CA 1
ATOM 4056 C C . GLY B 1 41 ? 4.797 38.562 6.945 1 98 41 GLY B C 1
ATOM 4057 O O . GLY B 1 41 ? 4.969 37.344 7.137 1 98 41 GLY B O 1
ATOM 4058 N N . TYR B 1 42 ? 5.16 39.5 7.762 1 97.81 42 TY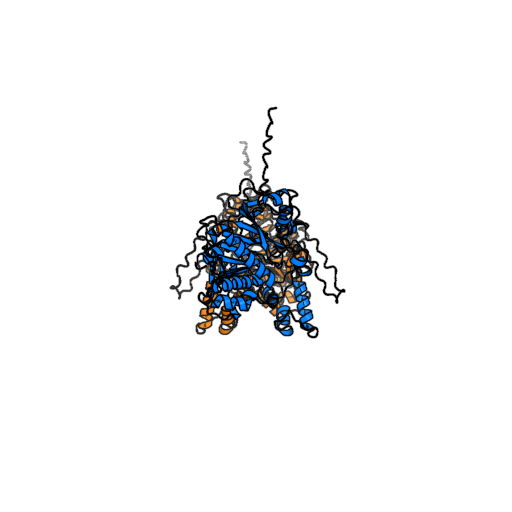R B N 1
ATOM 4059 C CA . TYR B 1 42 ? 5.523 39.25 9.156 1 97.81 42 TYR B CA 1
ATOM 4060 C C . TYR B 1 42 ? 4.527 39.938 10.102 1 97.81 42 TYR B C 1
ATOM 4062 O O . TYR B 1 42 ? 4.047 41.031 9.828 1 97.81 42 TYR B O 1
ATOM 4070 N N . ILE B 1 43 ? 4.234 39.281 11.117 1 97.56 43 ILE B N 1
ATOM 4071 C CA . ILE B 1 43 ? 3.494 39.875 12.227 1 97.56 43 ILE B CA 1
ATOM 4072 C C . ILE B 1 43 ? 4.305 39.75 13.508 1 97.56 43 ILE B C 1
ATOM 4074 O O . ILE B 1 43 ? 4.734 38.625 13.875 1 97.56 43 ILE B O 1
ATOM 4078 N N . GLY B 1 44 ? 4.488 40.844 14.156 1 96.69 44 GLY B N 1
ATOM 4079 C CA . GLY B 1 44 ? 5.195 40.844 15.43 1 96.69 44 GLY B CA 1
ATOM 4080 C C . GLY B 1 44 ? 4.336 40.438 16.594 1 96.69 44 GLY B C 1
ATOM 4081 O O . GLY B 1 44 ? 3.154 40.781 16.672 1 96.69 44 GLY B O 1
ATOM 4082 N N . ILE B 1 45 ? 4.949 39.719 17.484 1 96.5 45 ILE B N 1
ATOM 4083 C CA . ILE B 1 45 ? 4.238 39.156 18.625 1 96.5 45 ILE B CA 1
ATOM 4084 C C . ILE B 1 45 ? 4.805 39.75 19.922 1 96.5 45 ILE B C 1
ATOM 4086 O O . ILE B 1 45 ? 6.016 39.938 20.031 1 96.5 45 ILE B O 1
ATOM 4090 N N . GLY B 1 46 ? 3.943 40 20.844 1 90.69 46 GLY B N 1
ATOM 4091 C CA . GLY B 1 46 ? 4.344 40.594 22.109 1 90.69 46 GLY B CA 1
ATOM 4092 C C . GLY B 1 46 ? 4.379 42.125 22.078 1 90.69 46 GLY B C 1
ATOM 4093 O O . GLY B 1 46 ? 4.246 42.719 21.016 1 90.69 46 GLY B O 1
ATOM 4094 N N . LYS B 1 47 ? 4.66 42.688 23.219 1 88.56 47 LYS B N 1
ATOM 4095 C CA . LYS B 1 47 ? 4.672 44.125 23.344 1 88.56 47 LYS B CA 1
ATOM 4096 C C . LYS B 1 47 ? 5.855 44.719 22.578 1 88.56 47 LYS B C 1
ATOM 4098 O O . LYS B 1 47 ? 5.711 45.75 21.906 1 88.56 47 LYS B O 1
ATOM 4103 N N . SER B 1 48 ? 6.898 44.031 22.641 1 92.06 48 SER B N 1
ATOM 4104 C CA . SER B 1 48 ? 8.102 44.531 21.984 1 92.06 48 SER B CA 1
ATOM 4105 C C . SER B 1 48 ? 8.273 43.906 20.594 1 92.06 48 SER B C 1
ATOM 4107 O O . SER B 1 48 ? 9.234 44.219 19.891 1 92.06 48 SER B O 1
ATOM 4109 N N . GLU B 1 49 ? 7.406 43.062 20.25 1 94.5 49 GLU B N 1
ATOM 4110 C CA . GLU B 1 49 ? 7.371 42.375 18.953 1 94.5 49 GLU B CA 1
ATOM 4111 C C . GLU B 1 49 ? 8.695 41.688 18.656 1 94.5 49 GLU B C 1
ATOM 4113 O O . GLU B 1 49 ? 9.234 41.812 17.547 1 94.5 49 GLU B O 1
ATOM 4118 N N . GLU B 1 50 ? 9.203 41.062 19.672 1 94.81 50 GLU B N 1
ATOM 4119 C CA . GLU B 1 50 ? 10.5 40.375 19.547 1 94.81 50 GLU B CA 1
ATOM 4120 C C . GLU B 1 50 ? 10.375 39.094 18.734 1 94.81 50 GLU B C 1
ATOM 4122 O O . GLU B 1 50 ? 11.375 38.562 18.234 1 94.81 50 GLU B O 1
ATOM 4127 N N . VAL B 1 51 ? 9.25 38.562 18.75 1 97 51 VAL B N 1
ATOM 4128 C CA . VAL B 1 51 ? 8.977 37.406 17.891 1 97 51 VAL B CA 1
ATOM 4129 C C . VAL B 1 51 ? 8.289 37.875 16.609 1 97 51 VAL B C 1
ATOM 4131 O O . VAL B 1 51 ? 7.316 38.625 16.672 1 97 51 VAL B O 1
ATOM 4134 N N . GLN B 1 52 ? 8.852 37.531 15.477 1 97.31 52 GLN B N 1
ATOM 4135 C CA . GLN B 1 52 ? 8.312 37.844 14.156 1 97.31 52 GLN B CA 1
ATOM 4136 C C . GLN B 1 52 ? 7.879 36.594 13.406 1 97.31 52 GLN B C 1
ATOM 4138 O O . GLN B 1 52 ? 8.719 35.844 12.898 1 97.31 52 GLN B O 1
ATOM 4143 N N . LEU B 1 53 ? 6.609 36.344 13.32 1 98.19 53 LEU B N 1
ATOM 4144 C CA . LEU B 1 53 ? 6.094 35.156 12.656 1 98.19 53 LEU B CA 1
ATOM 4145 C C . LEU B 1 53 ? 5.809 35.438 11.18 1 98.19 53 LEU B C 1
ATOM 4147 O O . LEU B 1 53 ? 5.16 36.438 10.852 1 98.19 53 LEU B O 1
ATOM 4151 N N . PHE B 1 54 ? 6.344 34.625 10.305 1 98.38 54 PHE B N 1
ATOM 4152 C CA . PHE B 1 54 ? 6.176 34.719 8.859 1 98.38 54 PHE B CA 1
ATOM 4153 C C . PHE B 1 54 ? 4.973 33.906 8.398 1 98.38 54 PHE B C 1
ATOM 4155 O O . PHE B 1 54 ? 4.715 32.812 8.922 1 98.38 54 PHE B O 1
ATOM 4162 N N . TYR B 1 55 ? 4.223 34.469 7.387 1 98.69 55 TYR B N 1
ATOM 4163 C CA . TYR B 1 55 ? 3.061 33.719 6.895 1 98.69 55 TYR B CA 1
ATOM 4164 C C . TYR B 1 55 ? 2.975 33.812 5.375 1 98.69 55 TYR B C 1
ATOM 4166 O O . TYR B 1 55 ? 3.596 34.656 4.754 1 98.69 55 TYR B O 1
ATOM 4174 N N . TYR B 1 56 ? 2.361 32.781 4.785 1 98.69 56 TYR B N 1
ATOM 4175 C CA . TYR B 1 56 ? 1.865 32.75 3.414 1 98.69 56 TYR B CA 1
ATOM 4176 C C . TYR B 1 56 ? 0.341 32.781 3.387 1 98.69 56 TYR B C 1
ATOM 4178 O O . TYR B 1 56 ? -0.304 31.953 4.035 1 98.69 56 TYR B O 1
ATOM 4186 N N . PHE B 1 57 ? -0.244 33.719 2.721 1 98.81 57 PHE B N 1
ATOM 4187 C CA . PHE B 1 57 ? -1.696 33.781 2.611 1 98.81 57 PHE B CA 1
ATOM 4188 C C . PHE B 1 57 ? -2.139 33.594 1.164 1 98.81 57 PHE B C 1
ATOM 4190 O O . PHE B 1 57 ? -1.677 34.312 0.274 1 98.81 57 PHE B O 1
ATOM 4197 N N . ILE B 1 58 ? -3.016 32.625 0.972 1 98.81 58 ILE B N 1
ATOM 4198 C CA . ILE B 1 58 ? -3.6 32.375 -0.34 1 98.81 58 ILE B CA 1
ATOM 4199 C C . ILE B 1 58 ? -5.109 32.562 -0.284 1 98.81 58 ILE B C 1
ATOM 4201 O O . ILE B 1 58 ? -5.797 31.969 0.544 1 98.81 58 ILE B O 1
ATOM 4205 N N . LYS B 1 59 ? -5.637 33.406 -1.189 1 98.62 59 LYS B N 1
ATOM 4206 C CA . LYS B 1 59 ? -7.082 33.594 -1.274 1 98.62 59 LYS B CA 1
ATOM 4207 C C . LYS B 1 59 ? -7.754 32.438 -1.984 1 98.62 59 LYS B C 1
ATOM 4209 O O . LYS B 1 59 ? -7.164 31.828 -2.881 1 98.62 59 LYS B O 1
ATOM 4214 N N . SER B 1 60 ? -8.969 32.156 -1.521 1 98.69 60 SER B N 1
ATOM 4215 C CA . SER B 1 60 ? -9.781 31.188 -2.246 1 98.69 60 SER B CA 1
ATOM 4216 C C . SER B 1 60 ? -9.883 31.547 -3.725 1 98.69 60 SER B C 1
ATOM 4218 O O . SER B 1 60 ? -10.023 32.719 -4.078 1 98.69 60 SER B O 1
ATOM 4220 N N . GLU B 1 61 ? -9.82 30.547 -4.562 1 97.75 61 GLU B N 1
ATOM 4221 C CA . GLU B 1 61 ? -9.945 30.75 -6.004 1 97.75 61 GLU B CA 1
ATOM 4222 C C . GLU B 1 61 ? -11.406 30.812 -6.426 1 97.75 61 GLU B C 1
ATOM 4224 O O . GLU B 1 61 ? -11.711 31.047 -7.594 1 97.75 61 GLU B O 1
ATOM 4229 N N . SER B 1 62 ? -12.281 30.609 -5.5 1 97.38 62 SER B N 1
ATOM 4230 C CA . SER B 1 62 ? -13.711 30.703 -5.75 1 97.38 62 SER B CA 1
ATOM 4231 C C . SER B 1 62 ? -14.266 32.062 -5.289 1 97.38 62 SER B C 1
ATOM 4233 O O . SER B 1 62 ? -14.078 33.062 -5.961 1 97.38 62 SER B O 1
ATOM 4235 N N . ASP B 1 63 ? -14.766 32.219 -4.02 1 98 63 ASP B N 1
ATOM 4236 C CA . ASP B 1 63 ? -15.266 33.469 -3.471 1 98 63 ASP B CA 1
ATOM 4237 C C . ASP B 1 63 ? -14.617 33.781 -2.121 1 98 63 ASP B C 1
ATOM 4239 O O . ASP B 1 63 ? -15.18 33.469 -1.07 1 98 63 ASP B O 1
ATOM 4243 N N . PRO B 1 64 ? -13.516 34.469 -2.182 1 97.81 64 PRO B N 1
ATOM 4244 C CA . PRO B 1 64 ? -12.766 34.688 -0.945 1 97.81 64 PRO B CA 1
ATOM 4245 C C . PRO B 1 64 ? -13.555 35.5 0.076 1 97.81 64 PRO B C 1
ATOM 4247 O O . PRO B 1 64 ? -13.219 35.531 1.262 1 97.81 64 PRO B O 1
ATOM 4250 N N . ARG B 1 65 ? -14.641 36.188 -0.345 1 97.25 65 ARG B N 1
ATOM 4251 C CA . ARG B 1 65 ? -15.43 37 0.579 1 97.25 65 ARG B CA 1
ATOM 4252 C C . ARG B 1 65 ? -16.328 36.125 1.438 1 97.25 65 ARG B C 1
ATOM 4254 O O . ARG B 1 65 ? -16.703 36.5 2.547 1 97.25 65 ARG B O 1
ATOM 4261 N N . LYS B 1 66 ? -16.594 34.938 0.943 1 98 66 LYS B N 1
ATOM 4262 C CA . LYS B 1 66 ? -17.578 34.094 1.625 1 98 66 LYS B CA 1
ATOM 4263 C C . LYS B 1 66 ? -16.969 32.719 2.006 1 98 66 LYS B C 1
ATOM 4265 O O . LYS B 1 66 ? -17.406 32.094 2.965 1 98 66 LYS B O 1
ATOM 4270 N N . ASP B 1 67 ? -15.945 32.344 1.269 1 98.75 67 ASP B N 1
ATOM 4271 C CA . ASP B 1 67 ? -15.352 31.016 1.496 1 98.75 67 ASP B CA 1
ATOM 4272 C C . ASP B 1 67 ? -14.664 30.953 2.857 1 98.75 67 ASP B C 1
ATOM 4274 O O . ASP B 1 67 ? -14.266 31.984 3.406 1 98.75 67 ASP B O 1
ATOM 4278 N N . PRO B 1 68 ? -14.555 29.734 3.348 1 98.81 68 PRO B N 1
ATOM 4279 C CA . PRO B 1 68 ? -13.875 29.594 4.641 1 98.81 68 PRO B CA 1
ATOM 4280 C C . PRO B 1 68 ? -12.445 30.109 4.617 1 98.81 68 PRO B C 1
ATOM 4282 O O . PRO B 1 68 ? -11.805 30.125 3.562 1 98.81 68 PRO B O 1
ATOM 4285 N N . LEU B 1 69 ? -12.023 30.562 5.762 1 98.94 69 LEU B N 1
ATOM 4286 C CA . LEU B 1 69 ? -10.633 30.875 6.039 1 98.94 69 LEU B CA 1
ATOM 4287 C C . LEU B 1 69 ? -10 29.844 6.953 1 98.94 69 LEU B C 1
ATOM 4289 O O . LEU B 1 69 ? -10.547 29.531 8.016 1 98.94 69 LEU B O 1
ATOM 4293 N N . LEU B 1 70 ? -8.898 29.281 6.531 1 98.88 70 LEU B N 1
ATOM 4294 C CA . LEU B 1 70 ? -8.18 28.266 7.309 1 98.88 70 LEU B CA 1
ATOM 4295 C C . LEU B 1 70 ? -6.836 28.812 7.793 1 98.88 70 LEU B C 1
ATOM 4297 O O . LEU B 1 70 ? -6.102 29.438 7.023 1 98.88 70 LEU B O 1
ATOM 4301 N N . LEU B 1 71 ? -6.57 28.625 9.047 1 98.94 71 LEU B N 1
ATOM 4302 C CA . LEU B 1 71 ? -5.195 28.688 9.531 1 98.94 71 LEU B CA 1
ATOM 4303 C C . LEU B 1 71 ? -4.539 27.312 9.492 1 98.94 71 LEU B C 1
ATOM 4305 O O . LEU B 1 71 ? -5.023 26.375 10.133 1 98.94 71 LEU B O 1
ATOM 4309 N N . TRP B 1 72 ? -3.504 27.188 8.727 1 98.81 72 TRP B N 1
ATOM 4310 C CA . TRP B 1 72 ? -2.818 25.906 8.602 1 98.81 72 TRP B CA 1
ATOM 4311 C C . TRP B 1 72 ? -1.52 25.906 9.398 1 98.81 72 TRP B C 1
ATOM 4313 O O . TRP B 1 72 ? -0.658 26.766 9.195 1 98.81 72 TRP B O 1
ATOM 4323 N N . LEU B 1 73 ? -1.393 24.906 10.242 1 98.31 73 LEU B N 1
ATOM 4324 C CA . LEU B 1 73 ? -0.187 24.688 11.039 1 98.31 73 LEU B CA 1
ATOM 4325 C C . LEU B 1 73 ? 0.413 23.328 10.75 1 98.31 73 LEU B C 1
ATOM 4327 O O . LEU B 1 73 ? -0.255 22.297 10.922 1 98.31 73 LEU B O 1
ATOM 4331 N N . THR B 1 74 ? 1.644 23.344 10.336 1 96.88 74 THR B N 1
ATOM 4332 C CA . THR B 1 74 ? 2.361 22.094 10.109 1 96.88 74 THR B CA 1
ATOM 4333 C C . THR B 1 74 ? 2.998 21.594 11.398 1 96.88 74 THR B C 1
ATOM 4335 O O . THR B 1 74 ? 3.551 22.391 12.172 1 96.88 74 THR B O 1
ATOM 4338 N N . GLY B 1 75 ? 2.947 20.375 11.578 1 94.38 75 GLY B N 1
ATOM 4339 C CA . GLY B 1 75 ? 3.527 19.797 12.789 1 94.38 75 GLY B CA 1
ATOM 4340 C C . GLY B 1 75 ? 5.035 19.969 12.859 1 94.38 75 GLY B C 1
ATOM 4341 O O . GLY B 1 75 ? 5.582 20.969 12.398 1 94.38 75 GLY B O 1
ATOM 4342 N N . GLY B 1 76 ? 5.633 19.203 13.5 1 91.25 76 GLY B N 1
ATOM 4343 C CA . GLY B 1 76 ? 7.055 19.203 13.812 1 91.25 76 GLY B CA 1
ATOM 4344 C C . GLY B 1 76 ? 7.348 18.859 15.258 1 91.25 76 GLY B C 1
ATOM 4345 O O . GLY B 1 76 ? 7.281 17.688 15.641 1 91.25 76 GLY B O 1
ATOM 4346 N N . PRO B 1 77 ? 7.371 19.672 16.109 1 92.56 77 PRO B N 1
ATOM 4347 C CA . PRO B 1 77 ? 7.465 21.109 15.898 1 92.56 77 PRO B CA 1
ATOM 4348 C C . PRO B 1 77 ? 8.688 21.516 15.078 1 92.56 77 PRO B C 1
ATOM 4350 O O . PRO B 1 77 ? 9.648 20.734 14.992 1 92.56 77 PRO B O 1
ATOM 4353 N N . GLY B 1 78 ? 8.547 22.672 14.469 1 94.12 78 GLY B N 1
ATOM 4354 C CA . GLY B 1 78 ? 9.68 23.25 13.766 1 94.12 78 GLY B CA 1
ATOM 4355 C C . GLY B 1 78 ? 9.625 23.047 12.258 1 94.12 78 GLY B C 1
ATOM 4356 O O . GLY B 1 78 ? 10.594 23.328 11.555 1 94.12 78 GLY B O 1
ATOM 4357 N N . CYS B 1 79 ? 8.508 22.5 11.789 1 96.5 79 CYS B N 1
ATOM 4358 C CA . CYS B 1 79 ? 8.367 22.375 10.344 1 96.5 79 CYS B CA 1
ATOM 4359 C C . CYS B 1 79 ? 7.625 23.578 9.766 1 96.5 79 CYS B C 1
ATOM 4361 O O . CYS B 1 79 ? 6.598 23.984 10.305 1 96.5 79 CYS B O 1
ATOM 4363 N N . SER B 1 80 ? 8.18 24.062 8.703 1 97.81 80 SER B N 1
ATOM 4364 C CA . SER B 1 80 ? 7.598 25.219 8.023 1 97.81 80 SER B CA 1
ATOM 4365 C C . SER B 1 80 ? 6.242 24.875 7.414 1 97.81 80 SER B C 1
ATOM 4367 O O . SER B 1 80 ? 6.059 23.781 6.875 1 97.81 80 SER B O 1
ATOM 4369 N N . SER B 1 81 ? 5.367 25.812 7.43 1 97.94 81 SER B N 1
ATOM 4370 C CA . SER B 1 81 ? 4.059 25.656 6.812 1 97.94 81 SER B CA 1
ATOM 4371 C C . SER B 1 81 ? 4.164 25.625 5.289 1 97.94 81 SER B C 1
ATOM 4373 O O . SER B 1 81 ? 3.219 25.234 4.602 1 97.94 81 SER B O 1
ATOM 4375 N N . PHE B 1 82 ? 5.352 25.953 4.809 1 97.94 82 PHE B N 1
ATOM 4376 C CA . PHE B 1 82 ? 5.605 25.766 3.385 1 97.94 82 PHE B CA 1
ATOM 4377 C C . PHE B 1 82 ? 5.367 24.312 2.986 1 97.94 82 PHE B C 1
ATOM 4379 O O . PHE B 1 82 ? 5.027 24.031 1.837 1 97.94 82 PHE B O 1
ATOM 4386 N N . THR B 1 83 ? 5.508 23.422 3.92 1 96.94 83 THR B N 1
ATOM 4387 C CA . THR B 1 83 ? 5.184 22.016 3.68 1 96.94 83 THR B CA 1
ATOM 4388 C C . THR B 1 83 ? 3.736 21.859 3.221 1 96.94 83 THR B C 1
ATOM 4390 O O . THR B 1 83 ? 3.459 21.172 2.242 1 96.94 83 THR B O 1
ATOM 4393 N N . GLY B 1 84 ? 2.838 22.484 3.979 1 98.06 84 GLY B N 1
ATOM 4394 C CA . GLY B 1 84 ? 1.438 22.484 3.582 1 98.06 84 GLY B CA 1
ATOM 4395 C C . GLY B 1 84 ? 1.195 23.172 2.256 1 98.06 84 GLY B C 1
ATOM 4396 O O . GLY B 1 84 ? 0.389 22.719 1.445 1 98.06 84 GLY B O 1
ATOM 4397 N N . LEU B 1 85 ? 1.942 24.234 2.014 1 98.44 85 LEU B N 1
ATOM 4398 C CA . LEU B 1 85 ? 1.742 25.078 0.85 1 98.44 85 LEU B CA 1
ATOM 4399 C C . LEU B 1 85 ? 2.184 24.375 -0.427 1 98.44 85 LEU B C 1
ATOM 4401 O O . LEU B 1 85 ? 1.513 24.469 -1.458 1 98.44 85 LEU B O 1
ATOM 4405 N N . ALA B 1 86 ? 3.24 23.641 -0.318 1 97.62 86 ALA B N 1
ATOM 4406 C CA . ALA B 1 86 ? 3.852 23.172 -1.559 1 97.62 86 ALA B CA 1
ATOM 4407 C C . ALA B 1 86 ? 3.744 21.641 -1.682 1 97.62 86 ALA B C 1
ATOM 4409 O O . ALA B 1 86 ? 3.885 21.094 -2.775 1 97.62 86 ALA B O 1
ATOM 4410 N N . TYR B 1 87 ? 3.523 20.922 -0.607 1 96.69 87 TYR B N 1
ATOM 4411 C CA . TYR B 1 87 ? 3.553 19.469 -0.692 1 96.69 87 TYR B CA 1
ATOM 4412 C C . TYR B 1 87 ? 2.195 18.875 -0.341 1 96.69 87 TYR B C 1
ATOM 4414 O O . TYR B 1 87 ? 1.892 17.734 -0.712 1 96.69 87 TYR B O 1
ATOM 4422 N N . GLU B 1 88 ? 1.346 19.578 0.329 1 97.88 88 GLU B N 1
ATOM 4423 C CA . GLU B 1 88 ? 0.136 18.953 0.863 1 97.88 88 GLU B CA 1
ATOM 4424 C C . GLU B 1 88 ? -1.117 19.594 0.274 1 97.88 88 GLU B C 1
ATOM 4426 O O . GLU B 1 88 ? -1.654 19.109 -0.727 1 97.88 88 GLU B O 1
ATOM 4431 N N . VAL B 1 89 ? -1.56 20.797 0.786 1 98.62 89 VAL B N 1
ATOM 4432 C CA . VAL B 1 89 ? -2.928 21.219 0.5 1 98.62 89 VAL B CA 1
ATOM 4433 C C . VAL B 1 89 ? -2.91 22.516 -0.299 1 98.62 89 VAL B C 1
ATOM 4435 O O . VAL B 1 89 ? -3.938 22.938 -0.84 1 98.62 89 VAL B O 1
ATOM 4438 N N . GLY B 1 90 ? -1.739 23.156 -0.451 1 98.56 90 GLY B N 1
ATOM 4439 C CA . GLY B 1 90 ? -1.633 24.438 -1.135 1 98.56 90 GLY B CA 1
ATOM 4440 C C . GLY B 1 90 ? -1.592 24.312 -2.645 1 98.56 90 GLY B C 1
ATOM 4441 O O . GLY B 1 90 ? -1.673 23.203 -3.18 1 98.56 90 GLY B O 1
ATOM 4442 N N . PRO B 1 91 ? -1.476 25.422 -3.305 1 98.38 91 PRO B N 1
ATOM 4443 C CA . PRO B 1 91 ? -1.599 25.422 -4.762 1 98.38 91 PRO B CA 1
ATOM 4444 C C . PRO B 1 91 ? -0.254 25.266 -5.469 1 98.38 91 PRO B C 1
ATOM 4446 O O . PRO B 1 91 ? -0.201 25.219 -6.699 1 98.38 91 PRO B O 1
ATOM 4449 N N . LEU B 1 92 ? 0.834 25.172 -4.711 1 97.69 92 LEU B N 1
ATOM 4450 C CA . LEU B 1 92 ? 2.16 25.016 -5.301 1 97.69 92 LEU B CA 1
ATOM 4451 C C . LEU B 1 92 ? 2.596 23.547 -5.27 1 97.69 92 LEU B C 1
ATOM 4453 O O . LEU B 1 92 ? 2.143 22.781 -4.418 1 97.69 92 LEU B O 1
ATOM 4457 N N . ASP B 1 93 ? 3.396 23.219 -6.234 1 96.19 93 ASP B N 1
ATOM 4458 C CA . ASP B 1 93 ? 4.078 21.922 -6.301 1 96.19 93 ASP B CA 1
ATOM 4459 C C . ASP B 1 93 ? 5.438 22.062 -6.988 1 96.19 93 ASP B C 1
ATOM 4461 O O . ASP B 1 93 ? 5.715 23.078 -7.629 1 96.19 93 ASP B O 1
ATOM 4465 N N . PHE B 1 94 ? 6.246 21.141 -6.754 1 94.25 94 PHE B N 1
ATOM 4466 C CA . PHE B 1 94 ? 7.508 21.109 -7.484 1 94.25 94 PHE B CA 1
ATOM 4467 C C . PHE B 1 94 ? 7.395 20.234 -8.734 1 94.25 94 PHE B C 1
ATOM 4469 O O . PHE B 1 94 ? 6.773 19.172 -8.695 1 94.25 94 PHE B O 1
ATOM 4476 N N . GLY B 1 95 ? 7.941 20.672 -9.82 1 90.88 95 GLY B N 1
ATOM 4477 C CA . GLY B 1 95 ? 7.816 20 -11.102 1 90.88 95 GLY B CA 1
ATOM 4478 C C . GLY B 1 95 ? 8.867 18.922 -11.32 1 90.88 95 GLY B C 1
ATOM 4479 O O . GLY B 1 95 ? 9.008 18.391 -12.422 1 90.88 95 GLY B O 1
ATOM 4480 N N . GLN B 1 96 ? 9.656 18.719 -10.367 1 84.38 96 GLN B N 1
ATOM 4481 C CA . GLN B 1 96 ? 10.695 17.703 -10.461 1 84.38 96 GLN B CA 1
ATOM 4482 C C . GLN B 1 96 ? 10.766 16.859 -9.195 1 84.38 96 GLN B C 1
ATOM 4484 O O . GLN B 1 96 ? 10.266 17.266 -8.141 1 84.38 96 GLN B O 1
ATOM 4489 N N . LYS B 1 97 ? 11.406 15.695 -9.375 1 78.88 97 LYS B N 1
ATOM 4490 C CA . LYS B 1 97 ? 11.461 14.766 -8.25 1 78.88 97 LYS B CA 1
ATOM 4491 C C . LYS B 1 97 ? 12.773 14.898 -7.488 1 78.88 97 LYS B C 1
ATOM 4493 O O . LYS B 1 97 ? 12.883 14.469 -6.34 1 78.88 97 LYS B O 1
ATOM 4498 N N . ALA B 1 98 ? 13.773 15.484 -8.141 1 80 98 ALA B N 1
ATOM 4499 C CA . ALA B 1 98 ? 15.078 15.625 -7.492 1 80 98 ALA B CA 1
ATOM 4500 C C . ALA B 1 98 ? 15.766 16.922 -7.914 1 80 98 ALA B C 1
ATOM 4502 O O . ALA B 1 98 ? 15.5 17.453 -8.992 1 80 98 ALA B O 1
ATOM 4503 N N . TYR B 1 99 ? 16.641 17.344 -6.988 1 85.12 99 TYR B N 1
ATOM 4504 C CA . TYR B 1 99 ? 17.406 18.547 -7.281 1 85.12 99 TYR B CA 1
ATOM 4505 C C . TYR B 1 99 ? 18.438 18.281 -8.375 1 85.12 99 TYR B C 1
ATOM 4507 O O . TYR B 1 99 ? 19.109 17.25 -8.367 1 85.12 99 TYR B O 1
ATOM 4515 N N . ASN B 1 100 ? 18.469 19.156 -9.281 1 83.06 100 ASN B N 1
ATOM 4516 C CA . ASN B 1 100 ? 19.375 18.969 -10.406 1 83.06 100 ASN B CA 1
ATOM 4517 C C . ASN B 1 100 ? 20.438 20.062 -10.469 1 83.06 100 ASN B C 1
ATOM 4519 O O . ASN B 1 100 ? 21.125 20.203 -11.477 1 83.06 100 ASN B O 1
ATOM 4523 N N . GLY B 1 101 ? 20.547 20.891 -9.492 1 86.62 101 GLY B N 1
ATOM 4524 C CA . GLY B 1 101 ? 21.594 21.906 -9.445 1 86.62 101 GLY B CA 1
ATOM 4525 C C . GLY B 1 101 ? 21.109 23.281 -9.836 1 86.62 101 GLY B C 1
ATOM 4526 O O . GLY B 1 101 ? 21.812 24.266 -9.656 1 86.62 101 GLY B O 1
ATOM 4527 N N . SER B 1 102 ? 19.906 23.312 -10.289 1 90.81 102 SER B N 1
ATOM 4528 C CA . SER B 1 102 ? 19.328 24.578 -10.688 1 90.81 102 SER B CA 1
ATOM 4529 C C . SER B 1 102 ? 18.156 24.969 -9.789 1 90.81 102 SER B C 1
ATOM 4531 O O . SER B 1 102 ? 17.781 24.203 -8.898 1 90.81 102 SER B O 1
ATOM 4533 N N . LEU B 1 103 ? 17.734 26.109 -10 1 93.62 103 LEU B N 1
ATOM 4534 C CA . LEU B 1 103 ? 16.547 26.547 -9.258 1 93.62 103 LEU B CA 1
ATOM 4535 C C . LEU B 1 103 ? 15.383 25.609 -9.508 1 93.62 103 LEU B C 1
ATOM 4537 O O . LEU B 1 103 ? 15.008 25.359 -10.656 1 93.62 103 LEU B O 1
ATOM 4541 N N . PRO B 1 104 ? 14.867 25.109 -8.445 1 95.44 104 PRO B N 1
ATOM 4542 C CA . PRO B 1 104 ? 13.766 24.156 -8.602 1 95.44 104 PRO B CA 1
ATOM 4543 C C . PRO B 1 104 ? 12.562 24.781 -9.312 1 95.44 104 PRO B C 1
ATOM 4545 O O . PRO B 1 104 ? 12.227 25.938 -9.078 1 95.44 104 PRO B O 1
ATOM 4548 N N . ILE B 1 105 ? 11.914 23.922 -10.086 1 95.88 105 ILE B N 1
ATOM 4549 C CA . ILE B 1 105 ? 10.758 24.344 -10.867 1 95.88 105 ILE B CA 1
ATOM 4550 C C . ILE B 1 105 ? 9.492 24.203 -10.031 1 95.88 105 ILE B C 1
ATOM 4552 O O . ILE B 1 105 ? 9.281 23.172 -9.375 1 95.88 105 ILE B O 1
ATOM 4556 N N . LEU B 1 106 ? 8.695 25.234 -10.039 1 96.75 106 LEU B N 1
ATOM 4557 C CA . LEU B 1 106 ? 7.402 25.219 -9.367 1 96.75 106 LEU B CA 1
ATOM 4558 C C . LEU B 1 106 ? 6.266 25.141 -10.383 1 96.75 106 LEU B C 1
ATOM 4560 O O . LEU B 1 106 ? 6.34 25.719 -11.461 1 96.75 106 LEU B O 1
ATOM 4564 N N . VAL B 1 107 ? 5.25 24.375 -10.031 1 96.69 107 VAL B N 1
ATOM 4565 C CA . VAL B 1 107 ? 4.047 24.25 -10.844 1 96.69 107 VAL B CA 1
ATOM 4566 C C . VAL B 1 107 ? 2.809 24.391 -9.961 1 96.69 107 VAL B C 1
ATOM 4568 O O . VAL B 1 107 ? 2.908 24.375 -8.734 1 96.69 107 VAL B O 1
ATOM 4571 N N . SER B 1 108 ? 1.656 24.562 -10.609 1 96.06 108 SER B N 1
ATOM 4572 C CA . SER B 1 108 ? 0.396 24.625 -9.875 1 96.06 108 SER B CA 1
ATOM 4573 C C . SER B 1 108 ? -0.122 23.234 -9.547 1 96.06 108 SER B C 1
ATOM 4575 O O . SER B 1 108 ? 0.016 22.312 -10.352 1 96.06 108 SER B O 1
ATOM 4577 N N . SER B 1 109 ? -0.687 23.125 -8.414 1 94.5 109 SER B N 1
ATOM 4578 C CA . SER B 1 109 ? -1.35 21.875 -8.031 1 94.5 109 SER B CA 1
ATOM 4579 C C . SER B 1 109 ? -2.832 21.906 -8.391 1 94.5 109 SER B C 1
ATOM 4581 O O . SER B 1 109 ? -3.512 22.906 -8.156 1 94.5 109 SER B O 1
ATOM 4583 N N . SER B 1 110 ? -3.377 20.797 -8.906 1 93.44 110 SER B N 1
ATOM 4584 C CA . SER B 1 110 ? -4.777 20.734 -9.312 1 93.44 110 SER B CA 1
ATOM 4585 C C . SER B 1 110 ? -5.684 20.406 -8.133 1 93.44 110 SER B C 1
ATOM 4587 O O . SER B 1 110 ? -6.879 20.703 -8.164 1 93.44 110 SER B O 1
ATOM 4589 N N . TYR B 1 111 ? -5.18 19.875 -7.102 1 96.88 111 TYR B N 1
ATOM 4590 C CA . TYR B 1 111 ? -5.992 19.453 -5.969 1 96.88 111 TYR B CA 1
ATOM 4591 C C . TYR B 1 111 ? -5.652 20.25 -4.719 1 96.88 111 TYR B C 1
ATOM 4593 O O . TYR B 1 111 ? -5.41 19.688 -3.652 1 96.88 111 TYR B O 1
ATOM 4601 N N . SER B 1 112 ? -5.672 21.547 -4.863 1 98.25 112 SER B N 1
ATOM 4602 C CA . SER B 1 112 ? -5.402 22.469 -3.764 1 98.25 112 SER B CA 1
ATOM 4603 C C . SER B 1 112 ? -6.684 22.812 -3.01 1 98.25 112 SER B C 1
ATOM 4605 O O . SER B 1 112 ? -7.742 22.984 -3.619 1 98.25 112 SER B O 1
ATOM 4607 N N . TRP B 1 113 ? -6.602 22.938 -1.723 1 98.81 113 TRP B N 1
ATOM 4608 C CA . TRP B 1 113 ? -7.75 23.328 -0.917 1 98.81 113 TRP B CA 1
ATOM 4609 C C . TRP B 1 113 ? -8.086 24.797 -1.137 1 98.81 113 TRP B C 1
ATOM 4611 O O . TRP B 1 113 ? -9.164 25.266 -0.757 1 98.81 113 TRP B O 1
ATOM 4621 N N . THR B 1 114 ? -7.215 25.547 -1.871 1 98.62 114 THR B N 1
ATOM 4622 C CA . THR B 1 114 ? -7.469 26.953 -2.15 1 98.62 114 THR B CA 1
ATOM 4623 C C . THR B 1 114 ? -8.523 27.109 -3.24 1 98.62 114 THR B C 1
ATOM 4625 O O . THR B 1 114 ? -8.977 28.219 -3.516 1 98.62 114 THR B O 1
ATOM 4628 N N . LYS B 1 115 ? -8.898 26.016 -3.799 1 98.44 115 LYS B N 1
ATOM 4629 C CA . LYS B 1 115 ? -9.992 26.047 -4.766 1 98.44 115 LYS B CA 1
ATOM 4630 C C . LYS B 1 115 ? -11.312 26.422 -4.09 1 98.44 115 LYS B C 1
ATOM 4632 O O . LYS B 1 115 ? -12.234 26.891 -4.754 1 98.44 115 LYS B O 1
ATOM 4637 N N . PHE B 1 116 ? -11.414 26.266 -2.723 1 98.5 116 PHE B N 1
ATOM 4638 C CA . PHE B 1 116 ? -12.688 26.5 -2.062 1 98.5 116 PHE B CA 1
ATOM 4639 C C . PHE B 1 116 ? -12.484 27.156 -0.7 1 98.5 116 PHE B C 1
ATOM 4641 O O . PHE B 1 116 ? -13.438 27.359 0.051 1 98.5 116 PHE B O 1
ATOM 4648 N N . ALA B 1 117 ? -11.266 27.469 -0.336 1 98.81 117 ALA B N 1
ATOM 4649 C CA . ALA B 1 117 ? -10.961 28.109 0.94 1 98.81 117 ALA B CA 1
ATOM 4650 C C . ALA B 1 117 ? -9.75 29.031 0.82 1 98.81 117 ALA B C 1
ATOM 4652 O O . ALA B 1 117 ? -8.852 28.781 0.011 1 98.81 117 ALA B O 1
ATOM 4653 N N . SER B 1 118 ? -9.773 30.141 1.532 1 98.88 118 SER B N 1
ATOM 4654 C CA . SER B 1 118 ? -8.547 30.891 1.771 1 98.88 118 SER B CA 1
ATOM 4655 C C . SER B 1 118 ? -7.715 30.234 2.875 1 98.88 118 SER B C 1
ATOM 4657 O O . SER B 1 118 ? -8.266 29.719 3.852 1 98.88 118 SER B O 1
ATOM 4659 N N . ILE B 1 119 ? -6.398 30.25 2.668 1 98.94 119 ILE B N 1
ATOM 4660 C CA . ILE B 1 119 ? -5.578 29.547 3.652 1 98.94 119 ILE B CA 1
ATOM 4661 C C . ILE B 1 119 ? -4.434 30.453 4.105 1 98.94 119 ILE B C 1
ATOM 4663 O O . ILE B 1 119 ? -3.723 31.031 3.275 1 98.94 119 ILE B O 1
ATOM 4667 N N . LEU B 1 120 ? -4.328 30.594 5.34 1 98.81 120 LEU B N 1
ATOM 4668 C CA . LEU B 1 120 ? -3.217 31.25 6.016 1 98.81 120 LEU B CA 1
ATOM 4669 C C . LEU B 1 120 ? -2.225 30.234 6.555 1 98.81 120 LEU B C 1
ATOM 4671 O O . LEU B 1 120 ? -2.48 29.594 7.578 1 98.81 120 LEU B O 1
ATOM 4675 N N . PHE B 1 121 ? -1.062 30.078 5.855 1 98.88 121 PHE B N 1
ATOM 4676 C CA . PHE B 1 121 ? -0.001 29.188 6.281 1 98.88 121 PHE B CA 1
ATOM 4677 C C . PHE B 1 121 ? 0.968 29.891 7.219 1 98.88 121 PHE B C 1
ATOM 4679 O O . PHE B 1 121 ? 1.621 30.859 6.828 1 98.88 121 PHE B O 1
ATOM 4686 N N . LEU B 1 122 ? 1.131 29.359 8.406 1 98.81 122 LEU B N 1
ATOM 4687 C CA . LEU B 1 122 ? 1.905 30.078 9.414 1 98.81 122 LEU B CA 1
ATOM 4688 C C . LEU B 1 122 ? 3.164 29.297 9.781 1 98.81 122 LEU B C 1
ATOM 4690 O O . LEU B 1 122 ? 3.088 28.125 10.148 1 98.81 122 LEU B O 1
ATOM 4694 N N . ASP B 1 123 ? 4.273 29.953 9.617 1 98.19 123 ASP B N 1
ATOM 4695 C CA . ASP B 1 123 ? 5.512 29.422 10.172 1 98.19 123 ASP B CA 1
ATOM 4696 C C . ASP B 1 123 ? 5.602 29.703 11.672 1 98.19 123 ASP B C 1
ATOM 4698 O O . ASP B 1 123 ? 5.855 30.828 12.086 1 98.19 123 ASP B O 1
ATOM 4702 N N . GLN B 1 124 ? 5.445 28.75 12.43 1 96.06 124 GLN B N 1
ATOM 4703 C CA . GLN B 1 124 ? 5.523 28.891 13.875 1 96.06 124 GLN B CA 1
ATOM 4704 C C . GLN B 1 124 ? 6.18 27.656 14.508 1 96.06 124 GLN B C 1
ATOM 4706 O O . GLN B 1 124 ? 6.105 26.562 13.961 1 96.06 124 GLN B O 1
ATOM 4711 N N . PRO B 1 125 ? 6.914 27.75 15.656 1 95.69 125 PRO B N 1
ATOM 4712 C CA . PRO B 1 125 ? 7.242 28.969 16.391 1 95.69 125 PRO B CA 1
ATOM 4713 C C . PRO B 1 125 ? 8.438 29.719 15.805 1 95.69 125 PRO B C 1
ATOM 4715 O O . PRO B 1 125 ? 8.758 29.547 14.625 1 95.69 125 PRO B O 1
ATOM 4718 N N . ALA B 1 126 ? 8.977 30.656 16.578 1 94.44 126 ALA B N 1
ATOM 4719 C CA . ALA B 1 126 ? 10.203 31.328 16.141 1 94.44 126 ALA B CA 1
ATOM 4720 C C . ALA B 1 126 ? 11.273 30.312 15.742 1 94.44 126 ALA B C 1
ATOM 4722 O O . ALA B 1 126 ? 11.406 29.266 16.375 1 94.44 126 ALA B O 1
ATOM 4723 N N . ASN B 1 127 ? 11.984 30.656 14.656 1 93.38 127 ASN B N 1
ATOM 4724 C CA . ASN B 1 127 ? 13.062 29.844 14.086 1 93.38 127 ASN B CA 1
ATOM 4725 C C . ASN B 1 127 ? 12.523 28.719 13.219 1 93.38 127 ASN B C 1
ATOM 4727 O O . ASN B 1 127 ? 13.258 27.797 12.859 1 93.38 127 ASN B O 1
ATOM 4731 N N . THR B 1 128 ? 11.281 28.734 12.93 1 96.25 128 THR B N 1
ATOM 4732 C CA . THR B 1 128 ? 10.672 27.859 11.945 1 96.25 128 THR B CA 1
ATOM 4733 C C . THR B 1 128 ? 10.461 28.578 10.625 1 96.25 128 THR B C 1
ATOM 4735 O O . THR B 1 128 ? 9.891 29.672 10.594 1 96.25 128 THR B O 1
ATOM 4738 N N . GLY B 1 129 ? 10.938 27.922 9.539 1 97.19 129 GLY B N 1
ATOM 4739 C CA . GLY B 1 129 ? 10.852 28.609 8.258 1 97.19 129 GLY B CA 1
ATOM 4740 C C . GLY B 1 129 ? 11.508 29.969 8.266 1 97.19 129 GLY B C 1
ATOM 4741 O O . GLY B 1 129 ? 12.68 30.094 8.641 1 97.19 129 GLY B O 1
ATOM 4742 N N . PHE B 1 130 ? 10.711 30.984 7.922 1 97.88 130 PHE B N 1
ATOM 4743 C CA . PHE B 1 130 ? 11.273 32.344 7.84 1 97.88 130 PHE B CA 1
ATOM 4744 C C . PHE B 1 130 ? 10.93 33.125 9.086 1 97.88 130 PHE B C 1
ATOM 4746 O O . PHE B 1 130 ? 11.227 34.344 9.164 1 97.88 130 PHE B O 1
ATOM 4753 N N . SER B 1 131 ? 10.25 32.531 10.055 1 97.38 131 SER B N 1
ATOM 4754 C CA . SER B 1 131 ? 10 33.219 11.32 1 97.38 131 SER B CA 1
ATOM 4755 C C . SER B 1 131 ? 11.273 33.344 12.141 1 97.38 131 SER B C 1
ATOM 4757 O O . SER B 1 131 ? 12.156 32.469 12.07 1 97.38 131 SER B O 1
ATOM 4759 N N . TYR B 1 132 ? 11.336 34.406 12.906 1 96.31 132 TYR B N 1
ATOM 4760 C CA . TYR B 1 132 ? 12.539 34.625 13.703 1 96.31 132 TYR B CA 1
ATOM 4761 C C . TYR B 1 132 ? 12.219 35.438 14.961 1 96.31 132 TYR B C 1
ATOM 4763 O O . TYR B 1 132 ? 11.094 35.906 15.133 1 96.31 132 TYR B O 1
ATOM 4771 N N . ALA B 1 133 ? 13.188 35.438 15.836 1 95.44 133 ALA B N 1
ATOM 4772 C CA . ALA B 1 133 ? 13.156 36.312 17.016 1 95.44 133 ALA B CA 1
ATOM 4773 C C . ALA B 1 133 ? 14.328 37.281 17.016 1 95.44 133 ALA B C 1
ATOM 4775 O O . ALA B 1 133 ? 15.406 36.969 16.516 1 95.44 133 ALA B O 1
ATOM 4776 N N . THR B 1 134 ? 14.094 38.406 17.578 1 93.81 134 THR B N 1
ATOM 4777 C CA . THR B 1 134 ? 15.133 39.438 17.562 1 93.81 134 THR B CA 1
ATOM 4778 C C . THR B 1 134 ? 16.094 39.25 18.734 1 93.81 134 THR B C 1
ATOM 4780 O O . THR B 1 134 ? 17.188 39.812 18.734 1 93.81 134 THR B O 1
ATOM 4783 N N . THR B 1 135 ? 15.672 38.469 19.719 1 92.56 135 THR B N 1
ATOM 4784 C CA . THR B 1 135 ? 16.547 38.125 20.844 1 92.56 135 THR B CA 1
ATOM 4785 C C . THR B 1 135 ? 16.562 36.625 21.094 1 92.56 135 THR B C 1
ATOM 4787 O O . THR B 1 135 ? 15.648 35.906 20.688 1 92.56 135 THR B O 1
ATOM 4790 N N . SER B 1 136 ? 17.625 36.219 21.766 1 90.31 136 SER B N 1
ATOM 4791 C CA . SER B 1 136 ? 17.766 34.781 22.078 1 90.31 136 SER B CA 1
ATOM 4792 C C . SER B 1 136 ? 16.688 34.312 23.047 1 90.31 136 SER B C 1
ATOM 4794 O O . SER B 1 136 ? 16.203 33.188 22.953 1 90.31 136 SER B O 1
ATOM 4796 N N . GLU B 1 137 ? 16.344 35.188 23.906 1 92.31 137 GLU B N 1
ATOM 4797 C CA . GLU B 1 137 ? 15.312 34.844 24.891 1 92.31 137 GLU B CA 1
ATOM 4798 C C . GLU B 1 137 ? 13.945 34.688 24.234 1 92.31 137 GLU B C 1
ATOM 4800 O O . GLU B 1 137 ? 13.148 33.844 24.625 1 92.31 137 GLU B O 1
ATOM 4805 N N . ALA B 1 138 ? 13.68 35.469 23.219 1 92.69 138 ALA B N 1
ATOM 4806 C CA . ALA B 1 138 ? 12.375 35.469 22.547 1 92.69 138 ALA B CA 1
ATOM 4807 C C . ALA B 1 138 ? 12.219 34.25 21.672 1 92.69 138 ALA B C 1
ATOM 4809 O O . ALA B 1 138 ? 11.102 33.906 21.266 1 92.69 138 ALA B O 1
ATOM 4810 N N . CYS B 1 139 ? 13.328 33.594 21.5 1 91.31 139 CYS B N 1
ATOM 4811 C CA . CYS B 1 139 ? 13.289 32.375 20.688 1 91.31 139 CYS B CA 1
ATOM 4812 C C . CYS B 1 139 ? 12.695 31.234 21.5 1 91.31 139 CYS B C 1
ATOM 4814 O O . CYS B 1 139 ? 12.211 30.25 20.922 1 91.31 139 CYS B O 1
ATOM 4816 N N . LYS B 1 140 ? 12.883 31.297 22.719 1 95.12 140 LYS B N 1
ATOM 4817 C CA . LYS B 1 140 ? 12.461 30.203 23.594 1 95.12 140 LYS B CA 1
ATOM 4818 C C . LYS B 1 140 ? 10.953 30.25 23.844 1 95.12 140 LYS B C 1
ATOM 4820 O O . LYS B 1 140 ? 10.398 31.328 24.109 1 95.12 140 LYS B O 1
ATOM 4825 N N . CYS B 1 141 ? 10.297 29.125 23.656 1 94.56 141 CYS B N 1
ATOM 4826 C CA . CYS B 1 141 ? 8.883 29.078 24 1 94.56 141 CYS B CA 1
ATOM 4827 C C . CYS B 1 141 ? 8.453 27.641 24.312 1 94.56 141 CYS B C 1
ATOM 4829 O O . CYS B 1 141 ? 9.125 26.688 23.906 1 94.56 141 CYS B O 1
ATOM 4831 N N . THR B 1 142 ? 7.449 27.5 25.109 1 95.81 142 THR B N 1
ATOM 4832 C CA . THR B 1 142 ? 6.766 26.234 25.375 1 95.81 142 THR B CA 1
ATOM 4833 C C . THR B 1 142 ? 5.637 26.016 24.375 1 95.81 142 THR B C 1
ATOM 4835 O O . THR B 1 142 ? 5.316 26.922 23.578 1 95.81 142 THR B O 1
ATOM 4838 N N . ASP B 1 143 ? 4.969 24.828 24.422 1 94.12 143 ASP B N 1
ATOM 4839 C CA . ASP B 1 143 ? 3.814 24.547 23.562 1 94.12 143 ASP B CA 1
ATOM 4840 C C . ASP B 1 143 ? 2.709 25.578 23.781 1 94.12 143 ASP B C 1
ATOM 4842 O O . ASP B 1 143 ? 2.158 26.125 22.828 1 94.12 143 ASP B O 1
ATOM 4846 N N . LEU B 1 144 ? 2.467 25.812 24.984 1 96.38 144 LEU B N 1
ATOM 4847 C CA . LEU B 1 144 ? 1.359 26.703 25.328 1 96.38 144 LEU B CA 1
ATOM 4848 C C . LEU B 1 144 ? 1.672 28.141 24.922 1 96.38 144 LEU B C 1
ATOM 4850 O O . LEU B 1 144 ? 0.794 28.859 24.438 1 96.38 144 LEU B O 1
ATOM 4854 N N . GLN B 1 145 ? 2.91 28.516 25.109 1 96.12 145 GLN B N 1
ATOM 4855 C CA . GLN B 1 145 ? 3.312 29.859 24.688 1 96.12 145 GLN B CA 1
ATOM 4856 C C . GLN B 1 145 ? 3.238 30 23.172 1 96.12 145 GLN B C 1
ATOM 4858 O O . GLN B 1 145 ? 2.836 31.047 22.672 1 96.12 145 GLN B O 1
ATOM 4863 N N . ALA B 1 146 ? 3.689 28.953 22.531 1 96.56 146 ALA B N 1
ATOM 4864 C CA . ALA B 1 146 ? 3.59 28.969 21.078 1 96.56 146 ALA B CA 1
ATOM 4865 C C . ALA B 1 146 ? 2.139 29.109 20.625 1 96.56 146 ALA B C 1
ATOM 4867 O O . ALA B 1 146 ? 1.853 29.781 19.641 1 96.56 146 ALA B O 1
ATOM 4868 N N . CYS B 1 147 ? 1.21 28.453 21.312 1 98 147 CYS B N 1
ATOM 4869 C CA . CYS B 1 147 ? -0.212 28.562 21.016 1 98 147 CYS B CA 1
ATOM 4870 C C . CYS B 1 147 ? -0.725 29.969 21.25 1 98 147 CYS B C 1
ATOM 4872 O O . CYS B 1 147 ? -1.494 30.5 20.453 1 98 147 CYS B O 1
ATOM 4874 N N . ASP B 1 148 ? -0.282 30.578 22.297 1 97.94 148 ASP B N 1
ATOM 4875 C CA . ASP B 1 148 ? -0.64 31.969 22.578 1 97.94 148 ASP B CA 1
ATOM 4876 C C . ASP B 1 148 ? -0.137 32.906 21.469 1 97.94 148 ASP B C 1
ATOM 4878 O O . ASP B 1 148 ? -0.839 33.812 21.078 1 97.94 148 ASP B O 1
ATOM 4882 N N . GLN B 1 149 ? 1.054 32.625 21.078 1 97.81 149 GLN B N 1
ATOM 4883 C CA . GLN B 1 149 ? 1.643 33.438 20.016 1 97.81 149 GLN B CA 1
ATOM 4884 C C . GLN B 1 149 ? 0.856 33.281 18.719 1 97.81 149 GLN B C 1
ATOM 4886 O O . GLN B 1 149 ? 0.631 34.25 18.016 1 97.81 149 GLN B O 1
ATOM 4891 N N . ALA B 1 150 ? 0.457 32.094 18.438 1 98.31 150 ALA B N 1
ATOM 4892 C CA . ALA B 1 150 ? -0.334 31.844 17.234 1 98.31 150 ALA B CA 1
ATOM 4893 C C . ALA B 1 150 ? -1.675 32.562 17.297 1 98.31 150 ALA B C 1
ATOM 4895 O O . ALA B 1 150 ? -2.145 33.125 16.297 1 98.31 150 ALA B O 1
ATOM 4896 N N . TYR B 1 151 ? -2.301 32.531 18.438 1 98.62 151 TYR B N 1
ATOM 4897 C CA . TYR B 1 151 ? -3.57 33.219 18.625 1 98.62 151 TYR B CA 1
ATOM 4898 C C . TYR B 1 151 ? -3.393 34.719 18.469 1 98.62 151 TYR B C 1
ATOM 4900 O O . TYR B 1 151 ? -4.195 35.375 17.797 1 98.62 151 TYR B O 1
ATOM 4908 N N . GLU B 1 152 ? -2.328 35.25 19.078 1 98.12 152 GLU B N 1
ATOM 4909 C CA . GLU B 1 152 ? -2.047 36.688 18.922 1 98.12 152 GLU B CA 1
ATOM 4910 C C . GLU B 1 152 ? -1.795 37.031 17.453 1 98.12 152 GLU B C 1
ATOM 4912 O O . GLU B 1 152 ? -2.271 38.062 16.969 1 98.12 152 GLU B O 1
ATOM 4917 N N . PHE B 1 153 ? -1.031 36.25 16.828 1 98.31 153 PHE B N 1
ATOM 4918 C CA . PHE B 1 153 ? -0.79 36.438 15.406 1 98.31 153 PHE B CA 1
ATOM 4919 C C . PHE B 1 153 ? -2.105 36.531 14.641 1 98.31 153 PHE B C 1
ATOM 4921 O O . PHE B 1 153 ? -2.281 37.438 13.836 1 98.31 153 PHE B O 1
ATOM 4928 N N . LEU B 1 154 ? -3.012 35.562 14.852 1 98.75 154 LEU B N 1
ATOM 4929 C CA . LEU B 1 154 ? -4.277 35.5 14.133 1 98.75 154 LEU B CA 1
ATOM 4930 C C . LEU B 1 154 ? -5.09 36.781 14.359 1 98.75 154 LEU B C 1
ATOM 4932 O O . LEU B 1 154 ? -5.641 37.344 13.422 1 98.75 154 LEU B O 1
ATOM 4936 N N . ARG B 1 155 ? -5.16 37.219 15.578 1 98.06 155 ARG B N 1
ATOM 4937 C CA . ARG B 1 155 ? -5.906 38.438 15.891 1 98.06 155 ARG B CA 1
ATOM 4938 C C . ARG B 1 155 ? -5.32 39.656 15.164 1 98.06 155 ARG B C 1
ATOM 4940 O O . ARG B 1 155 ? -6.055 40.438 14.547 1 98.06 155 ARG B O 1
ATOM 4947 N N . LYS B 1 156 ? -4.02 39.781 15.242 1 97.62 156 LYS B N 1
ATOM 4948 C CA . LYS B 1 156 ? -3.365 40.906 14.594 1 97.62 156 LYS B CA 1
ATOM 4949 C C . LYS B 1 156 ? -3.523 40.844 13.078 1 97.62 156 LYS B C 1
ATOM 4951 O O . LYS B 1 156 ? -3.723 41.844 12.422 1 97.62 156 LYS B O 1
ATOM 4956 N N . TRP B 1 157 ? -3.424 39.656 12.539 1 98.19 157 TRP B N 1
ATOM 4957 C CA . TRP B 1 157 ? -3.594 39.5 11.094 1 98.19 157 TRP B CA 1
ATOM 4958 C C . TRP B 1 157 ? -5.004 39.875 10.664 1 98.19 157 TRP B C 1
ATOM 4960 O O . TRP B 1 157 ? -5.18 40.562 9.648 1 98.19 157 TRP B O 1
ATOM 4970 N N . LEU B 1 158 ? -6.02 39.469 11.43 1 98.12 158 LEU B N 1
ATOM 4971 C CA . LEU B 1 158 ? -7.41 39.781 11.102 1 98.12 158 LEU B CA 1
ATOM 4972 C C . LEU B 1 158 ? -7.684 41.281 11.258 1 98.12 158 LEU B C 1
ATOM 4974 O O . LEU B 1 158 ? -8.492 41.844 10.523 1 98.12 158 LEU B O 1
ATOM 4978 N N . ILE B 1 159 ? -7.004 41.906 12.195 1 96.88 159 ILE B N 1
ATOM 4979 C CA . ILE B 1 159 ? -7.121 43.344 12.336 1 96.88 159 ILE B CA 1
ATOM 4980 C C . ILE B 1 159 ? -6.609 44.031 11.07 1 96.88 159 ILE B C 1
ATOM 4982 O O . ILE B 1 159 ? -7.207 45 10.594 1 96.88 159 ILE B O 1
ATOM 4986 N N . ASN B 1 160 ? -5.547 43.469 10.547 1 96.25 160 ASN B N 1
ATOM 4987 C CA . ASN B 1 160 ? -4.949 44.031 9.336 1 96.25 160 ASN B CA 1
ATOM 4988 C C . ASN B 1 160 ? -5.719 43.625 8.086 1 96.25 160 ASN B C 1
ATOM 4990 O O . ASN B 1 160 ? -5.543 44.188 7.02 1 96.25 160 ASN B O 1
ATOM 4994 N N . HIS B 1 161 ? -6.59 42.594 8.18 1 97.38 161 HIS B N 1
ATOM 4995 C CA . HIS B 1 161 ? -7.41 42.094 7.094 1 97.38 161 HIS B CA 1
ATOM 4996 C C . HIS B 1 161 ? -8.867 41.938 7.52 1 97.38 161 HIS B C 1
ATOM 4998 O O . HIS B 1 161 ? -9.414 40.844 7.492 1 97.38 161 HIS B O 1
ATOM 5004 N N . PRO B 1 162 ? -9.508 43.031 7.809 1 96.94 162 PRO B N 1
ATOM 5005 C CA . PRO B 1 162 ? -10.844 42.969 8.406 1 96.94 162 PRO B CA 1
ATOM 5006 C C . PRO B 1 162 ? -11.883 42.344 7.477 1 96.94 162 PRO B C 1
ATOM 5008 O O . PRO B 1 162 ? -12.93 41.875 7.938 1 96.94 162 PRO B O 1
ATOM 5011 N N . GLU B 1 163 ? -11.641 42.312 6.195 1 97.38 163 GLU B N 1
ATOM 5012 C CA . GLU B 1 163 ? -12.578 41.75 5.227 1 97.38 163 GLU B CA 1
ATOM 5013 C C . GLU B 1 163 ? -12.766 40.25 5.461 1 97.38 163 GLU B C 1
ATOM 5015 O O . GLU B 1 163 ? -13.727 39.656 4.973 1 97.38 163 GLU B O 1
ATOM 5020 N N . PHE B 1 164 ? -11.906 39.594 6.246 1 98.31 164 PHE B N 1
ATOM 5021 C CA . PHE B 1 164 ? -11.969 38.156 6.426 1 98.31 164 PHE B CA 1
ATOM 5022 C C . PHE B 1 164 ? -12.547 37.812 7.789 1 98.31 164 PHE B C 1
ATOM 5024 O O . PHE B 1 164 ? -12.727 36.625 8.109 1 98.31 164 PHE B O 1
ATOM 5031 N N . ILE B 1 165 ? -12.914 38.75 8.625 1 97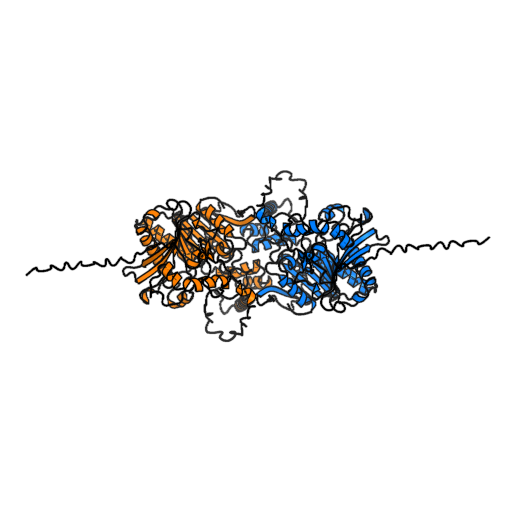.88 165 ILE B N 1
ATOM 5032 C CA . ILE B 1 165 ? -13.328 38.531 10 1 97.88 165 ILE B CA 1
ATOM 5033 C C . ILE B 1 165 ? -14.617 37.719 10.016 1 97.88 165 ILE B C 1
ATOM 5035 O O . ILE B 1 165 ? -14.797 36.844 10.891 1 97.88 165 ILE B O 1
ATOM 5039 N N . LEU B 1 166 ? -15.469 37.875 9 1 97.81 166 LEU B N 1
ATOM 5040 C CA . LEU B 1 166 ? -16.781 37.25 9.023 1 97.81 166 LEU B CA 1
ATOM 5041 C C . LEU B 1 166 ? -16.75 35.906 8.312 1 97.81 166 LEU B C 1
ATOM 5043 O O . LEU B 1 166 ? -17.703 35.125 8.406 1 97.81 166 LEU B O 1
ATOM 5047 N N . ASN B 1 167 ? -15.648 35.594 7.582 1 98.75 167 ASN B N 1
ATOM 5048 C CA . ASN B 1 167 ? -15.539 34.281 6.953 1 98.75 167 ASN B CA 1
ATOM 5049 C C . ASN B 1 167 ? -15.594 33.156 7.98 1 98.75 167 ASN B C 1
ATOM 5051 O O . ASN B 1 167 ? -15.031 33.281 9.07 1 98.75 167 ASN B O 1
ATOM 5055 N N . PRO B 1 168 ? -16.359 32.031 7.664 1 98.81 168 PRO B N 1
ATOM 5056 C CA . PRO B 1 168 ? -16.188 30.859 8.547 1 98.81 168 PRO B CA 1
ATOM 5057 C C . PRO B 1 168 ? -14.719 30.484 8.75 1 98.81 168 PRO B C 1
ATOM 5059 O O . PRO B 1 168 ? -13.969 30.375 7.777 1 98.81 168 PRO B O 1
ATOM 5062 N N . PHE B 1 169 ? -14.344 30.375 9.984 1 98.88 169 PHE B N 1
ATOM 5063 C CA . PHE B 1 169 ? -12.922 30.203 10.281 1 98.88 169 PHE B CA 1
ATOM 5064 C C . PHE B 1 169 ? -12.648 28.828 10.867 1 98.88 169 PHE B C 1
ATOM 5066 O O . PHE B 1 169 ? -13.422 28.328 11.68 1 98.88 169 PHE B O 1
ATOM 5073 N N . TYR B 1 170 ? -11.609 28.172 10.406 1 98.94 170 TYR B N 1
ATOM 5074 C CA . TYR B 1 170 ? -11.156 26.875 10.891 1 98.94 170 TYR B CA 1
ATOM 5075 C C . TYR B 1 170 ? -9.656 26.891 11.141 1 98.94 170 TYR B C 1
ATOM 5077 O O . TYR B 1 170 ? -8.914 27.641 10.516 1 98.94 170 TYR B O 1
ATOM 5085 N N . VAL B 1 171 ? -9.219 26.078 12.055 1 98.94 171 VAL B N 1
ATOM 5086 C CA . VAL B 1 171 ? -7.793 25.812 12.227 1 98.94 171 VAL B CA 1
ATOM 5087 C C . VAL B 1 171 ? -7.488 24.375 11.789 1 98.94 171 VAL B C 1
ATOM 5089 O O . VAL B 1 171 ? -8.188 23.438 12.18 1 98.94 171 VAL B O 1
ATOM 5092 N N . SER B 1 172 ? -6.508 24.234 10.93 1 98.81 172 SER B N 1
ATOM 5093 C CA . SER B 1 172 ? -6.145 22.922 10.383 1 98.81 172 SER B CA 1
ATOM 5094 C C . SER B 1 172 ? -4.66 22.641 10.578 1 98.81 172 SER B C 1
ATOM 5096 O O . SER B 1 172 ? -3.855 23.562 10.703 1 98.81 172 SER B O 1
ATOM 5098 N N . GLY B 1 173 ? -4.32 21.406 10.617 1 98.25 173 GLY B N 1
ATOM 5099 C CA . GLY B 1 173 ? -2.934 20.984 10.727 1 98.25 173 GLY B CA 1
ATOM 5100 C C . GLY B 1 173 ? -2.764 19.469 10.719 1 98.25 173 GLY B C 1
ATOM 5101 O O . GLY B 1 173 ? -3.727 18.734 10.5 1 98.25 173 GLY B O 1
ATOM 5102 N N . ASP B 1 174 ? -1.535 19.031 10.844 1 97.94 174 ASP B N 1
ATOM 5103 C CA . ASP B 1 174 ? -1.253 17.609 10.852 1 97.94 174 ASP B CA 1
ATOM 5104 C C . ASP B 1 174 ? -0.135 17.281 11.836 1 97.94 174 ASP B C 1
ATOM 5106 O O . ASP B 1 174 ? 0.498 18.172 12.391 1 97.94 174 ASP B O 1
ATOM 5110 N N . SER B 1 175 ? 0.02 16.047 12.133 1 97.38 175 SER B N 1
ATOM 5111 C CA . SER B 1 175 ? 1.125 15.539 12.938 1 97.38 175 SER B CA 1
ATOM 5112 C C . SER B 1 175 ? 1.138 16.172 14.328 1 97.38 175 SER B C 1
ATOM 5114 O O . SER B 1 175 ? 0.12 16.172 15.023 1 97.38 175 SER B O 1
ATOM 5116 N N . TYR B 1 176 ? 2.17 16.844 14.719 1 97.12 176 TYR B N 1
ATOM 5117 C CA . TYR B 1 176 ? 2.314 17.391 16.062 1 97.12 176 TYR B CA 1
ATOM 5118 C C . TYR B 1 176 ? 1.299 18.5 16.312 1 97.12 176 TYR B C 1
ATOM 5120 O O . TYR B 1 176 ? 0.999 18.828 17.469 1 97.12 176 TYR B O 1
ATOM 5128 N N . SER B 1 177 ? 0.741 19.031 15.266 1 97.25 177 SER B N 1
ATOM 5129 C CA . SER B 1 177 ? -0.287 20.062 15.43 1 97.25 177 SER B CA 1
ATOM 5130 C C . SER B 1 177 ? -1.536 19.484 16.094 1 97.25 177 SER B C 1
ATOM 5132 O O . SER B 1 177 ? -2.404 20.234 16.547 1 97.25 177 SER B O 1
ATOM 5134 N N . GLY B 1 178 ? -1.583 18.172 16.188 1 98.44 178 GLY B N 1
ATOM 5135 C CA . GLY B 1 178 ? -2.635 17.547 16.984 1 98.44 178 GLY B CA 1
ATOM 5136 C C . GLY B 1 178 ? -2.594 17.969 18.438 1 98.44 178 GLY B C 1
ATOM 5137 O O . GLY B 1 178 ? -3.604 17.891 19.141 1 98.44 178 GLY B O 1
ATOM 5138 N N . ILE B 1 179 ? -1.466 18.391 18.859 1 97.94 179 ILE B N 1
ATOM 5139 C CA . ILE B 1 179 ? -1.294 18.906 20.219 1 97.94 179 ILE B CA 1
ATOM 5140 C C . ILE B 1 179 ? -1.658 20.391 20.281 1 97.94 179 ILE B C 1
ATOM 5142 O O . ILE B 1 179 ? -2.391 20.812 21.172 1 97.94 179 ILE B O 1
ATOM 5146 N N . THR B 1 180 ? -1.297 21.172 19.328 1 98 180 THR B N 1
ATOM 5147 C CA . THR B 1 180 ? -1.356 22.625 19.453 1 98 180 THR B CA 1
ATOM 5148 C C . THR B 1 180 ? -2.68 23.156 18.906 1 98 180 THR B C 1
ATOM 5150 O O . THR B 1 180 ? -3.25 24.109 19.469 1 98 180 THR B O 1
ATOM 5153 N N . VAL B 1 181 ? -3.195 22.547 17.844 1 98.75 181 VAL B N 1
ATOM 5154 C CA . VAL B 1 181 ? -4.383 23.062 17.188 1 98.75 181 VAL B CA 1
ATOM 5155 C C . VAL B 1 181 ? -5.559 23.078 18.156 1 98.75 181 VAL B C 1
ATOM 5157 O O . VAL B 1 181 ? -6.246 24.094 18.281 1 98.75 181 VAL B O 1
ATOM 5160 N N . PRO B 1 182 ? -5.828 22.016 18.891 1 98.75 182 PRO B N 1
ATOM 5161 C CA . PRO B 1 182 ? -6.949 22.094 19.828 1 98.75 182 PRO B CA 1
ATOM 5162 C C . PRO B 1 182 ? -6.777 23.203 20.859 1 98.75 182 PRO B C 1
ATOM 5164 O O . PRO B 1 182 ? -7.754 23.844 21.25 1 98.75 182 PRO B O 1
ATOM 5167 N N . VAL B 1 183 ? -5.566 23.422 21.266 1 98.56 183 VAL B N 1
ATOM 5168 C CA . VAL B 1 183 ? -5.285 24.484 22.234 1 98.56 183 VAL B CA 1
ATOM 5169 C C . VAL B 1 183 ? -5.578 25.844 21.609 1 98.56 183 VAL B C 1
ATOM 5171 O O . VAL B 1 183 ? -6.207 26.703 22.234 1 98.56 183 VAL B O 1
ATOM 5174 N N . ILE B 1 184 ? -5.133 26.047 20.422 1 98.81 184 ILE B N 1
ATOM 5175 C CA . ILE B 1 184 ? -5.328 27.312 19.719 1 98.81 184 ILE B CA 1
ATOM 5176 C C . ILE B 1 184 ? -6.824 27.547 19.516 1 98.81 184 ILE B C 1
ATOM 5178 O O . ILE B 1 184 ? -7.309 28.672 19.719 1 98.81 184 ILE B O 1
ATOM 5182 N N . VAL B 1 185 ? -7.52 26.516 19.125 1 98.94 185 VAL B N 1
ATOM 5183 C CA . VAL B 1 185 ? -8.961 26.625 18.922 1 98.94 185 VAL B CA 1
ATOM 5184 C C . VAL B 1 185 ? -9.633 27.016 20.234 1 98.94 185 VAL B C 1
ATOM 5186 O O . VAL B 1 185 ? -10.547 27.844 20.25 1 98.94 185 VAL B O 1
ATOM 5189 N N . GLN B 1 186 ? -9.219 26.469 21.328 1 98.75 186 GLN B N 1
ATOM 5190 C CA . GLN B 1 186 ? -9.75 26.812 22.641 1 98.75 186 GLN B CA 1
ATOM 5191 C C . GLN B 1 186 ? -9.477 28.266 22.984 1 98.75 186 GLN B C 1
ATOM 5193 O O . GLN B 1 186 ? -10.344 28.969 23.516 1 98.75 186 GLN B O 1
ATOM 5198 N N . LEU B 1 187 ? -8.281 28.734 22.703 1 98.81 187 LEU B N 1
ATOM 5199 C CA . LEU B 1 187 ? -7.922 30.125 22.953 1 98.81 187 LEU B CA 1
ATOM 5200 C C . LEU B 1 187 ? -8.836 31.062 22.172 1 98.81 187 LEU B C 1
ATOM 5202 O O . LEU B 1 187 ? -9.289 32.094 22.719 1 98.81 187 LEU B O 1
ATOM 5206 N N . ILE B 1 188 ? -9.078 30.75 20.938 1 98.88 188 ILE B N 1
ATOM 5207 C CA . ILE B 1 188 ? -9.953 31.547 20.094 1 98.88 188 ILE B CA 1
ATOM 5208 C C . ILE B 1 188 ? -11.359 31.562 20.672 1 98.88 188 ILE B C 1
ATOM 5210 O O . ILE B 1 188 ? -11.977 32.625 20.812 1 98.88 188 ILE B O 1
ATOM 5214 N N . SER B 1 189 ? -11.852 30.359 20.984 1 98.81 189 SER B N 1
ATOM 5215 C CA . SER B 1 189 ? -13.18 30.234 21.578 1 98.81 189 SER B CA 1
ATOM 5216 C C . SER B 1 189 ? -13.305 31.062 22.844 1 98.81 189 SER B C 1
ATOM 5218 O O . SER B 1 189 ? -14.289 31.797 23.016 1 98.81 189 SER B O 1
ATOM 5220 N N . ASP B 1 190 ? -12.32 30.984 23.719 1 98.62 190 ASP B N 1
ATOM 5221 C CA . ASP B 1 190 ? -12.305 31.75 24.953 1 98.62 190 ASP B CA 1
ATOM 5222 C C . ASP B 1 190 ? -12.305 33.25 24.672 1 98.62 190 ASP B C 1
ATOM 5224 O O . ASP B 1 190 ? -12.961 34.031 25.375 1 98.62 190 ASP B O 1
ATOM 5228 N N . GLY B 1 191 ? -11.508 33.625 23.688 1 98.5 191 GLY B N 1
ATOM 5229 C CA . GLY B 1 191 ? -11.484 35.031 23.297 1 98.5 191 GLY B CA 1
ATOM 5230 C C . GLY B 1 191 ? -12.836 35.531 22.828 1 98.5 191 GLY B C 1
ATOM 5231 O O . GLY B 1 191 ? -13.234 36.656 23.172 1 98.5 191 GLY B O 1
ATOM 5232 N N . ILE B 1 192 ? -13.523 34.781 22.109 1 98.25 192 ILE B N 1
ATOM 5233 C CA . ILE B 1 192 ? -14.859 35.125 21.641 1 98.25 192 ILE B CA 1
ATOM 5234 C C . ILE B 1 192 ? -15.789 35.312 22.828 1 98.25 192 ILE B C 1
ATOM 5236 O O . ILE B 1 192 ? -16.516 36.312 22.891 1 98.25 192 ILE B O 1
ATOM 5240 N N . GLU B 1 193 ? -15.781 34.406 23.734 1 97.88 193 GLU B N 1
ATOM 5241 C CA . GLU B 1 193 ? -16.656 34.469 24.906 1 97.88 193 GLU B CA 1
ATOM 5242 C C . GLU B 1 193 ? -16.344 35.688 25.766 1 97.88 193 GLU B C 1
ATOM 5244 O O . GLU B 1 193 ? -17.25 36.25 26.375 1 97.88 193 GLU B O 1
ATOM 5249 N N . ALA B 1 194 ? -15.102 36.062 25.75 1 98 194 ALA B N 1
ATOM 5250 C CA . ALA B 1 194 ? -14.672 37.188 26.547 1 98 194 ALA B CA 1
ATOM 5251 C C . ALA B 1 194 ? -14.914 38.5 25.812 1 98 194 ALA B C 1
ATOM 5253 O O . ALA B 1 194 ? -14.688 39.594 26.359 1 98 194 ALA B O 1
ATOM 5254 N N . GLY B 1 195 ? -15.211 38.406 24.578 1 97.19 195 GLY B N 1
ATOM 5255 C CA . GLY B 1 195 ? -15.477 39.594 23.797 1 97.19 195 GLY B CA 1
ATOM 5256 C C . GLY B 1 195 ? -14.211 40.25 23.25 1 97.19 195 GLY B C 1
ATOM 5257 O O . GLY B 1 195 ? -14.203 41.438 22.953 1 97.19 195 GLY B O 1
ATOM 5258 N N . LYS B 1 196 ? -13.227 39.438 23.109 1 96.88 196 LYS B N 1
ATOM 5259 C CA . LYS B 1 196 ? -11.969 39.969 22.594 1 96.88 196 LYS B CA 1
ATOM 5260 C C . LYS B 1 196 ? -12.055 40.25 21.094 1 96.88 196 LYS B C 1
ATOM 5262 O O . LYS B 1 196 ? -12.32 39.312 20.312 1 96.88 196 LYS B O 1
ATOM 5267 N N . GLU B 1 197 ? -11.812 41.5 20.719 1 95.69 197 GLU B N 1
ATOM 5268 C CA . GLU B 1 197 ? -11.867 41.844 19.297 1 95.69 197 GLU B CA 1
ATOM 5269 C C . GLU B 1 197 ? -10.57 41.5 18.594 1 95.69 197 GLU B C 1
ATOM 5271 O O . GLU B 1 197 ? -9.492 41.562 19.172 1 95.69 197 GLU B O 1
ATOM 5276 N N . PRO B 1 198 ? -10.555 41.094 17.297 1 97.31 198 PRO B N 1
ATOM 5277 C CA . PRO B 1 198 ? -11.773 40.906 16.516 1 97.31 198 PRO B CA 1
ATOM 5278 C C . PRO B 1 198 ? -12.516 39.625 16.875 1 97.31 198 PRO B C 1
ATOM 5280 O O . PRO B 1 198 ? -11.898 38.625 17.312 1 97.31 198 PRO B O 1
ATOM 5283 N N . LEU B 1 199 ? -13.859 39.656 16.75 1 97.25 199 LEU B N 1
ATOM 5284 C CA . LEU B 1 199 ? -14.672 38.469 17.016 1 97.25 199 LEU B CA 1
ATOM 5285 C C . LEU B 1 199 ? -14.594 37.5 15.844 1 97.25 199 LEU B C 1
ATOM 5287 O O . LEU B 1 199 ? -15.305 37.656 14.852 1 97.25 199 LEU B O 1
ATOM 5291 N N . ILE B 1 200 ? -13.852 36.531 16.047 1 98.44 200 ILE B N 1
ATOM 5292 C CA . ILE B 1 200 ? -13.555 35.562 15.016 1 98.44 200 ILE B CA 1
ATOM 5293 C C . ILE B 1 200 ? -14.75 34.625 14.828 1 98.44 200 ILE B C 1
ATOM 5295 O O . ILE B 1 200 ? -15.367 34.188 15.805 1 98.44 200 ILE B O 1
ATOM 5299 N N . ASN B 1 201 ? -15.156 34.281 13.586 1 98.62 201 ASN B N 1
ATOM 5300 C CA . ASN B 1 201 ? -16.25 33.375 13.258 1 98.62 201 ASN B CA 1
ATOM 5301 C C . ASN B 1 201 ? -15.805 31.922 13.266 1 98.62 201 ASN B C 1
ATOM 5303 O O . ASN B 1 201 ? -15.914 31.234 12.25 1 98.62 201 ASN B O 1
ATOM 5307 N N . LEU B 1 202 ? -15.375 31.5 14.43 1 98.88 202 LEU B N 1
ATOM 5308 C CA . LEU B 1 202 ? -14.812 30.172 14.617 1 98.88 202 LEU B CA 1
ATOM 5309 C C . LEU B 1 202 ? -15.867 29.094 14.398 1 98.88 202 LEU B C 1
ATOM 5311 O O . LEU B 1 202 ? -16.938 29.141 15.008 1 98.88 202 LEU B O 1
ATOM 5315 N N . LYS B 1 203 ? -15.547 28.062 13.492 1 98.81 203 LYS B N 1
ATOM 5316 C CA . LYS B 1 203 ? -16.5 27 13.188 1 98.81 203 LYS B CA 1
ATOM 5317 C C . LYS B 1 203 ? -15.961 25.625 13.57 1 98.81 203 LYS B C 1
ATOM 5319 O O . LYS B 1 203 ? -16.719 24.688 13.789 1 98.81 203 LYS B O 1
ATOM 5324 N N . GLY B 1 204 ? -14.664 25.5 13.641 1 98.69 204 GLY B N 1
ATOM 5325 C CA . GLY B 1 204 ? -14.141 24.172 13.961 1 98.69 204 GLY B CA 1
ATOM 5326 C C . GLY B 1 204 ? -12.672 24.016 13.609 1 98.69 204 GLY B C 1
ATOM 5327 O O . GLY B 1 204 ? -11.922 25 13.602 1 98.69 204 GLY B O 1
ATOM 5328 N N . TYR B 1 205 ? -12.195 22.703 13.445 1 98.94 205 TYR B N 1
ATOM 5329 C CA . TYR B 1 205 ? -10.789 22.406 13.156 1 98.94 205 TYR B CA 1
ATOM 5330 C C . TYR B 1 205 ? -10.648 21.047 12.477 1 98.94 205 TYR B C 1
ATOM 5332 O O . TYR B 1 205 ? -11.586 20.25 12.484 1 98.94 205 TYR B O 1
ATOM 5340 N N . SER B 1 206 ? -9.57 20.812 11.805 1 98.88 206 SER B N 1
ATOM 5341 C CA . SER B 1 206 ? -9.258 19.547 11.148 1 98.88 206 SER B CA 1
ATOM 5342 C C . SER B 1 206 ? -7.812 19.141 11.406 1 98.88 206 SER B C 1
ATOM 5344 O O . SER B 1 206 ? -6.914 19.984 11.461 1 98.88 206 SER B O 1
ATOM 5346 N N . LEU B 1 207 ? -7.609 17.844 11.594 1 98.88 207 LEU B N 1
ATOM 5347 C CA . LEU B 1 207 ? -6.293 17.312 11.945 1 98.88 207 LEU B CA 1
ATOM 5348 C C . LEU B 1 207 ? -5.98 16.047 11.164 1 98.88 207 LEU B C 1
ATOM 5350 O O . LEU B 1 207 ? -6.797 15.117 11.125 1 98.88 207 LEU B O 1
ATOM 5354 N N . GLY B 1 208 ? -4.805 16 10.523 1 98.88 208 GLY B N 1
ATOM 5355 C CA . GLY B 1 208 ? -4.328 14.82 9.828 1 98.88 208 GLY B CA 1
ATOM 5356 C C . GLY B 1 208 ? -3.281 14.047 10.609 1 98.88 208 GLY B 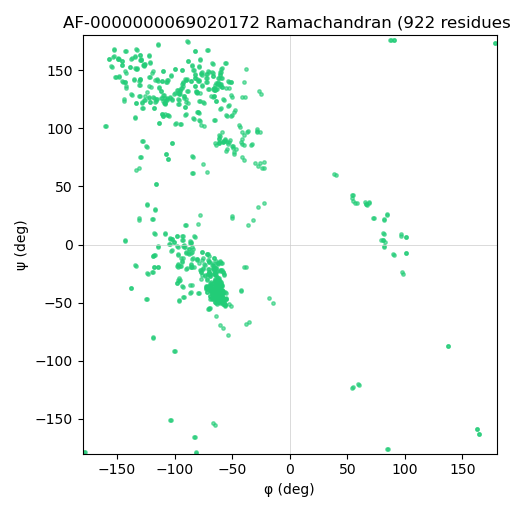C 1
ATOM 5357 O O . GLY B 1 208 ? -2.242 14.602 10.977 1 98.88 208 GLY B O 1
ATOM 5358 N N . ASN B 1 209 ? -3.574 12.773 10.805 1 98.69 209 ASN B N 1
ATOM 5359 C CA . ASN B 1 209 ? -2.68 11.93 11.586 1 98.69 209 ASN B CA 1
ATOM 5360 C C . ASN B 1 209 ? -2.121 12.672 12.797 1 98.69 209 ASN B C 1
ATOM 5362 O O . ASN B 1 209 ? -0.903 12.766 12.961 1 98.69 209 ASN B O 1
ATOM 5366 N N . PRO B 1 210 ? -2.963 13.125 13.672 1 98.75 210 PRO B N 1
ATOM 5367 C CA . PRO B 1 210 ? -2.568 14.039 14.742 1 98.75 210 PRO B CA 1
ATOM 5368 C C . PRO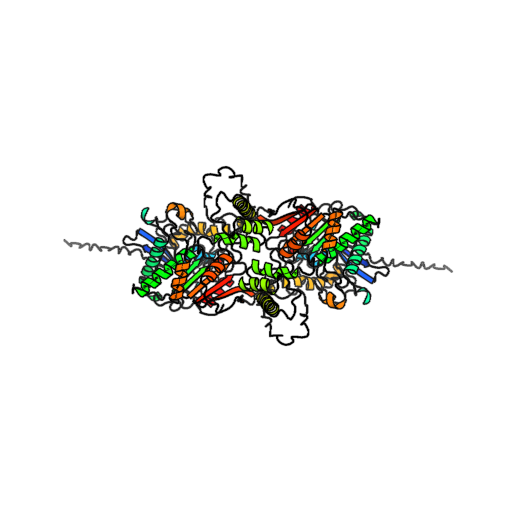 B 1 210 ? -1.934 13.312 15.93 1 98.75 210 PRO B C 1
ATOM 5370 O O . PRO B 1 210 ? -2.465 12.297 16.391 1 98.75 210 PRO B O 1
ATOM 5373 N N . VAL B 1 211 ? -0.809 13.805 16.375 1 98.44 211 VAL B N 1
ATOM 5374 C CA . VAL B 1 211 ? -0.349 13.453 17.719 1 98.44 211 VAL B CA 1
ATOM 5375 C C . VAL B 1 211 ? -1.346 13.969 18.75 1 98.44 211 VAL B C 1
ATOM 5377 O O . VAL B 1 211 ? -1.774 15.117 18.703 1 98.44 211 VAL B O 1
ATOM 5380 N N . THR B 1 212 ? -1.723 13.086 19.75 1 98.44 212 THR B N 1
ATOM 5381 C CA . THR B 1 212 ? -2.85 13.5 20.578 1 98.44 212 THR B CA 1
ATOM 5382 C C . THR B 1 212 ? -2.586 13.188 22.047 1 98.44 212 THR B C 1
ATOM 5384 O O . THR B 1 212 ? -2.988 13.953 22.922 1 98.44 212 THR B O 1
ATOM 5387 N N . PHE B 1 213 ? -1.943 12.07 22.359 1 97.12 213 PHE B N 1
ATOM 5388 C CA . PHE B 1 213 ? -1.761 11.688 23.75 1 97.12 213 PHE B CA 1
ATOM 5389 C C . PHE B 1 213 ? -0.465 10.914 23.938 1 97.12 213 PHE B C 1
ATOM 5391 O O . PHE B 1 213 ? 0.081 10.367 22.969 1 97.12 213 PHE B O 1
ATOM 5398 N N . PRO B 1 214 ? 0.076 10.82 25.094 1 92.88 214 PRO B N 1
ATOM 5399 C CA . PRO B 1 214 ? 1.432 10.328 25.344 1 92.88 214 PRO B CA 1
ATOM 5400 C C . PRO B 1 214 ? 1.603 8.859 24.969 1 92.88 214 PRO B C 1
ATOM 5402 O O . PRO B 1 214 ? 2.676 8.445 24.531 1 92.88 214 PRO B O 1
ATOM 5405 N N . GLU B 1 215 ? 0.557 8 25.062 1 93.06 215 GLU B N 1
ATOM 5406 C CA . GLU B 1 215 ? 0.688 6.551 24.922 1 93.06 215 GLU B CA 1
ATOM 5407 C C . GLU B 1 215 ? 0.448 6.121 23.484 1 93.06 215 GLU B C 1
ATOM 5409 O O . GLU B 1 215 ? 0.367 4.926 23.188 1 93.06 215 GLU B O 1
ATOM 5414 N N . GLU B 1 216 ? 0.327 7.07 22.609 1 93.75 216 GLU B N 1
ATOM 5415 C CA . GLU B 1 216 ? -0.108 6.738 21.266 1 93.75 216 GLU B CA 1
ATOM 5416 C C . GLU B 1 216 ? 0.916 5.852 20.562 1 93.75 216 GLU B C 1
ATOM 5418 O O . GLU B 1 216 ? 0.559 5.047 19.688 1 93.75 216 GLU B O 1
ATOM 5423 N N . ASP B 1 217 ? 2.252 5.879 21 1 93.75 217 ASP B N 1
ATOM 5424 C CA . ASP B 1 217 ? 3.301 5.066 20.391 1 93.75 217 ASP B CA 1
ATOM 5425 C C . ASP B 1 217 ? 3.055 3.578 20.641 1 93.75 217 ASP B C 1
ATOM 5427 O O . ASP B 1 217 ? 3.6 2.727 19.938 1 93.75 217 ASP B O 1
ATOM 5431 N N . ASN B 1 218 ? 2.252 3.24 21.688 1 96.12 218 ASN B N 1
ATOM 5432 C CA . ASN B 1 218 ? 1.916 1.85 21.969 1 96.12 218 ASN B CA 1
ATOM 5433 C C . ASN B 1 218 ? 1.206 1.193 20.797 1 96.12 218 ASN B C 1
ATOM 5435 O O . ASN B 1 218 ? 1.249 -0.029 20.641 1 96.12 218 ASN B O 1
ATOM 5439 N N . TYR B 1 219 ? 0.618 1.977 19.938 1 97.5 219 TYR B N 1
ATOM 5440 C CA . TYR B 1 219 ? -0.226 1.447 18.875 1 97.5 219 TYR B CA 1
ATOM 5441 C C . TYR B 1 219 ? 0.602 1.106 17.641 1 97.5 219 TYR B C 1
ATOM 5443 O O . TYR B 1 219 ? 0.088 0.53 16.672 1 97.5 219 TYR B O 1
ATOM 5451 N N . ARG B 1 220 ? 1.923 1.401 17.641 1 97.69 220 ARG B N 1
ATOM 5452 C CA . ARG B 1 220 ? 2.812 1.001 16.547 1 97.69 220 ARG B CA 1
ATOM 5453 C C . ARG B 1 220 ? 2.885 -0.518 16.438 1 97.69 220 ARG B C 1
ATOM 5455 O O . ARG B 1 220 ? 2.982 -1.059 15.328 1 97.69 220 ARG B O 1
ATOM 5462 N N . ILE B 1 221 ? 2.826 -1.188 17.578 1 97.88 221 ILE B N 1
ATOM 5463 C CA . ILE B 1 221 ? 3.006 -2.637 17.609 1 97.88 221 ILE B CA 1
ATOM 5464 C C . ILE B 1 221 ? 1.801 -3.316 16.969 1 97.88 221 ILE B C 1
ATOM 5466 O O . ILE B 1 221 ? 1.954 -4.109 16.031 1 97.88 221 ILE B O 1
ATOM 5470 N N . PRO B 1 222 ? 0.548 -3.021 17.438 1 97.44 222 PRO B N 1
ATOM 5471 C CA . PRO B 1 222 ? -0.569 -3.648 16.719 1 97.44 222 PRO B CA 1
ATOM 5472 C C . PRO B 1 222 ? -0.642 -3.234 15.258 1 97.44 222 PRO B C 1
ATOM 5474 O O . PRO B 1 222 ? -1.051 -4.027 14.406 1 97.44 222 PRO B O 1
ATOM 5477 N N . PHE B 1 223 ? -0.291 -2.027 14.922 1 98.56 223 PHE B N 1
ATOM 5478 C CA . PHE B 1 223 ? -0.247 -1.588 13.531 1 98.56 223 PHE B CA 1
ATOM 5479 C C . PHE B 1 223 ? 0.702 -2.461 12.719 1 98.56 223 PHE B C 1
ATOM 5481 O O . PHE B 1 223 ? 0.323 -2.988 11.664 1 98.56 223 PHE B O 1
ATOM 5488 N N . CYS B 1 224 ? 1.909 -2.639 13.203 1 98.69 224 CYS B N 1
ATOM 5489 C CA . CYS B 1 224 ? 2.934 -3.406 12.508 1 98.69 224 CYS B CA 1
ATOM 5490 C C . CYS B 1 224 ? 2.523 -4.867 12.375 1 98.69 224 CYS B C 1
ATOM 5492 O O . CYS B 1 224 ? 2.824 -5.516 11.367 1 98.69 224 CYS B O 1
ATOM 5494 N N . HIS B 1 225 ? 1.887 -5.375 13.406 1 98.25 225 HIS B N 1
ATOM 5495 C CA . HIS B 1 225 ? 1.381 -6.738 13.312 1 98.25 225 HIS B CA 1
ATOM 5496 C C . HIS B 1 225 ? 0.343 -6.871 12.203 1 98.25 225 HIS B C 1
ATOM 5498 O O . HIS B 1 225 ? 0.396 -7.809 11.406 1 98.25 225 HIS B O 1
ATOM 5504 N N . GLY B 1 226 ? -0.604 -5.91 12.148 1 97.31 226 GLY B N 1
ATOM 5505 C CA . GLY B 1 226 ? -1.639 -5.922 11.125 1 97.31 226 GLY B CA 1
ATOM 5506 C C . GLY B 1 226 ? -1.089 -5.812 9.719 1 97.31 226 GLY B C 1
ATOM 5507 O O . GLY B 1 226 ? -1.655 -6.375 8.773 1 97.31 226 GLY B O 1
ATOM 5508 N N . MET B 1 227 ? 0.067 -5.145 9.609 1 98.12 227 MET B N 1
ATOM 5509 C CA . MET B 1 227 ? 0.664 -4.891 8.305 1 98.12 227 MET B CA 1
ATOM 5510 C C . MET B 1 227 ? 1.633 -6.008 7.922 1 98.12 227 MET B C 1
ATOM 5512 O O . MET B 1 227 ? 2.254 -5.961 6.859 1 98.12 227 MET B O 1
ATOM 5516 N N . GLY B 1 228 ? 1.833 -6.965 8.766 1 97.19 228 GLY B N 1
ATOM 5517 C CA . GLY B 1 228 ? 2.684 -8.109 8.469 1 97.19 228 GLY B CA 1
ATOM 5518 C C . GLY B 1 228 ? 4.16 -7.824 8.68 1 97.19 228 GLY B C 1
ATOM 5519 O O . GLY B 1 228 ? 5.012 -8.523 8.125 1 97.19 228 GLY B O 1
ATOM 5520 N N . LEU B 1 229 ? 4.52 -6.801 9.484 1 98.5 229 LEU B N 1
ATOM 5521 C CA . LEU B 1 229 ? 5.91 -6.395 9.664 1 98.5 229 LEU B CA 1
ATOM 5522 C C . LEU B 1 229 ? 6.555 -7.152 10.82 1 98.5 229 LEU B C 1
ATOM 5524 O O . LEU B 1 229 ? 7.781 -7.203 10.93 1 98.5 229 LEU B O 1
ATOM 5528 N N . ILE B 1 230 ? 5.758 -7.711 11.734 1 98.12 230 ILE B N 1
ATOM 5529 C CA . ILE B 1 230 ? 6.277 -8.539 12.812 1 98.12 230 ILE B CA 1
ATOM 5530 C C . ILE B 1 230 ? 5.508 -9.859 12.867 1 98.12 230 ILE B C 1
ATOM 5532 O O . ILE B 1 230 ? 4.387 -9.953 12.367 1 98.12 230 ILE B O 1
ATOM 5536 N N . SER B 1 231 ? 6.09 -10.844 13.461 1 97.12 231 SER B N 1
ATOM 5537 C CA . SER B 1 231 ? 5.488 -12.172 13.516 1 97.12 231 SER B CA 1
ATOM 5538 C C . SER B 1 231 ? 4.387 -12.234 14.57 1 97.12 231 SER B C 1
ATOM 5540 O O . SER B 1 231 ? 4.336 -11.398 15.477 1 97.12 231 SER B O 1
ATOM 5542 N N . ASP B 1 232 ? 3.502 -13.219 14.43 1 95.75 232 ASP B N 1
ATOM 5543 C CA . ASP B 1 232 ? 2.477 -13.477 15.438 1 95.75 232 ASP B CA 1
ATOM 5544 C C . ASP B 1 232 ? 3.102 -13.766 16.797 1 95.75 232 ASP B C 1
ATOM 5546 O O . ASP B 1 232 ? 2.602 -13.297 17.828 1 95.75 232 ASP B O 1
ATOM 5550 N N . GLU B 1 233 ? 4.184 -14.508 16.797 1 95.81 233 GLU B N 1
ATOM 5551 C CA . GLU B 1 233 ? 4.832 -14.922 18.031 1 95.81 233 GLU B CA 1
ATOM 5552 C C . GLU B 1 233 ? 5.363 -13.711 18.797 1 95.81 233 GLU B C 1
ATOM 5554 O O . GLU B 1 233 ? 5.176 -13.609 20.016 1 95.81 233 GLU B O 1
ATOM 5559 N N . LEU B 1 234 ? 6.055 -12.836 18.062 1 97.12 234 LEU B N 1
ATOM 5560 C CA . LEU B 1 234 ? 6.566 -11.641 18.719 1 97.12 234 LEU B CA 1
ATOM 5561 C C . LEU B 1 234 ? 5.422 -10.781 19.25 1 97.12 234 LEU B C 1
ATOM 5563 O O . LEU B 1 234 ? 5.496 -10.25 20.359 1 97.12 234 LEU B O 1
ATOM 5567 N N . TYR B 1 235 ? 4.379 -10.594 18.453 1 97.69 235 TYR B N 1
ATOM 5568 C CA . TYR B 1 235 ? 3.223 -9.805 18.859 1 97.69 235 TYR B CA 1
ATOM 5569 C C . TYR B 1 235 ? 2.609 -10.367 20.141 1 97.69 235 TYR B C 1
ATOM 5571 O O . TYR B 1 235 ? 2.307 -9.617 21.078 1 97.69 235 TYR B O 1
ATOM 5579 N N . GLU B 1 236 ? 2.434 -11.68 20.172 1 96.94 236 GLU B N 1
ATOM 5580 C CA . GLU B 1 236 ? 1.867 -12.344 21.344 1 96.94 236 GLU B CA 1
ATOM 5581 C C . GLU B 1 236 ? 2.76 -12.172 22.562 1 96.94 236 GLU B C 1
ATOM 5583 O O . GLU B 1 236 ? 2.27 -11.914 23.656 1 96.94 236 GLU B O 1
ATOM 5588 N N . SER B 1 237 ? 4.012 -12.328 22.344 1 97 237 SER B N 1
ATOM 5589 C CA . SER B 1 237 ? 4.965 -12.164 23.438 1 97 237 SER B CA 1
ATOM 5590 C C . SER B 1 237 ? 4.949 -10.734 23.984 1 97 237 SER B C 1
ATOM 5592 O O . SER B 1 237 ? 4.984 -10.523 25.188 1 97 237 SER B O 1
ATOM 5594 N N . LEU B 1 238 ? 4.93 -9.773 23.078 1 97.25 238 LEU B N 1
ATOM 5595 C CA . LEU B 1 238 ? 4.852 -8.367 23.484 1 97.25 238 LEU B CA 1
ATOM 5596 C C . LEU B 1 238 ? 3.58 -8.102 24.281 1 97.25 238 LEU B C 1
ATOM 5598 O O . LEU B 1 238 ? 3.621 -7.441 25.328 1 97.25 238 LEU B O 1
ATOM 5602 N N . ASN B 1 239 ? 2.469 -8.648 23.844 1 96.06 239 ASN B N 1
ATOM 5603 C CA . ASN B 1 239 ? 1.208 -8.477 24.562 1 96.06 239 ASN B CA 1
ATOM 5604 C C . ASN B 1 239 ? 1.253 -9.125 25.938 1 96.06 239 ASN B C 1
ATOM 5606 O O . ASN B 1 239 ? 0.739 -8.562 26.906 1 96.06 239 ASN B O 1
ATOM 5610 N N . GLU B 1 240 ? 1.837 -10.266 26 1 96.25 240 GLU B N 1
ATOM 5611 C CA . GLU B 1 240 ? 1.886 -11.031 27.25 1 96.25 240 GLU B CA 1
ATOM 5612 C C . GLU B 1 240 ? 2.779 -10.352 28.281 1 96.25 240 GLU B C 1
ATOM 5614 O O . GLU B 1 240 ? 2.393 -10.203 29.438 1 96.25 240 GLU B O 1
ATOM 5619 N N . PHE B 1 241 ? 3.912 -9.898 27.844 1 95.19 241 PHE B N 1
ATOM 5620 C CA . PHE B 1 241 ? 4.93 -9.492 28.797 1 95.19 241 PHE B CA 1
ATOM 5621 C C . PHE B 1 241 ? 4.906 -7.984 29 1 95.19 241 PHE B C 1
ATOM 5623 O O . PHE B 1 241 ? 5.25 -7.492 30.078 1 95.19 241 PHE B O 1
ATOM 5630 N N . CYS B 1 242 ? 4.566 -7.25 27.938 1 94.56 242 CYS B N 1
ATOM 5631 C CA . CYS B 1 242 ? 4.555 -5.797 28.062 1 94.56 242 CYS B CA 1
ATOM 5632 C C . CYS B 1 242 ? 3.15 -5.281 28.344 1 94.56 242 CYS B C 1
ATOM 5634 O O . CYS B 1 242 ? 2.975 -4.121 28.734 1 94.56 242 CYS B O 1
ATOM 5636 N N . LYS B 1 243 ? 2.15 -6.059 28.109 1 91.44 243 LYS B N 1
ATOM 5637 C CA . LYS B 1 243 ? 0.751 -5.812 28.438 1 91.44 243 LYS B CA 1
ATOM 5638 C C . LYS B 1 243 ? 0.254 -4.516 27.812 1 91.44 243 LYS B C 1
ATOM 5640 O O . LYS B 1 243 ? -0.4 -3.707 28.469 1 91.44 243 LYS B O 1
ATOM 5645 N N . GLY B 1 244 ? 0.728 -4.223 26.641 1 88.06 244 GLY B N 1
ATOM 5646 C CA . GLY B 1 244 ? 0.186 -3.109 25.875 1 88.06 244 GLY B CA 1
ATOM 5647 C C . GLY B 1 244 ? 0.89 -1.795 26.141 1 88.06 244 GLY B C 1
ATOM 5648 O O . GLY B 1 244 ? 0.627 -0.792 25.484 1 88.06 244 GLY B O 1
ATOM 5649 N N . ASP B 1 245 ? 1.763 -1.755 27.141 1 89.5 245 ASP B N 1
ATOM 5650 C CA . ASP B 1 245 ? 2.547 -0.557 27.422 1 89.5 245 ASP B CA 1
ATOM 5651 C C . ASP B 1 245 ? 3.996 -0.733 26.969 1 89.5 245 ASP B C 1
ATOM 5653 O O . ASP B 1 245 ? 4.773 -1.426 27.625 1 89.5 245 ASP B O 1
ATOM 5657 N N . TYR B 1 246 ? 4.379 -0.073 26 1 87.81 246 TYR B N 1
ATOM 5658 C CA . TYR B 1 246 ? 5.688 -0.243 25.391 1 87.81 246 TYR B CA 1
ATOM 5659 C C . TYR B 1 246 ? 6.543 1.006 25.578 1 87.81 246 TYR B C 1
ATOM 5661 O O . TYR B 1 246 ? 7.66 1.082 25.062 1 87.81 246 TYR B O 1
ATOM 5669 N N . ILE B 1 247 ? 6.012 1.986 26.188 1 83.69 247 ILE B N 1
ATOM 5670 C CA . ILE B 1 247 ? 6.707 3.252 26.391 1 83.69 247 ILE B CA 1
ATOM 5671 C C . ILE B 1 247 ? 7.434 3.232 27.734 1 83.69 247 ILE B C 1
ATOM 5673 O O . ILE B 1 247 ? 8.609 3.6 27.812 1 83.69 247 ILE B O 1
ATOM 5677 N N . ASN B 1 248 ? 6.738 2.756 28.781 1 84 248 ASN B N 1
ATOM 5678 C CA . ASN B 1 248 ? 7.312 2.688 30.125 1 84 248 ASN B CA 1
ATOM 5679 C C . ASN B 1 248 ? 7.66 1.254 30.516 1 84 248 ASN B C 1
ATOM 5681 O O . ASN B 1 248 ? 7.008 0.666 31.375 1 84 248 ASN B O 1
ATOM 5685 N N . ILE B 1 249 ? 8.695 0.79 29.922 1 84.69 249 ILE B N 1
ATOM 5686 C CA . ILE B 1 249 ? 9.109 -0.576 30.234 1 84.69 249 ILE B CA 1
ATOM 5687 C C . ILE B 1 249 ? 10.086 -0.57 31.406 1 84.69 249 ILE B C 1
ATOM 5689 O O . ILE B 1 249 ? 11.164 0.022 31.328 1 84.69 249 ILE B O 1
ATOM 5693 N N . GLY B 1 250 ? 9.633 -1.117 32.531 1 85.56 250 GLY B N 1
ATOM 5694 C CA . GLY B 1 250 ? 10.531 -1.227 33.688 1 85.56 250 GLY B CA 1
ATOM 5695 C C . GLY B 1 250 ? 11.766 -2.066 33.406 1 85.56 250 GLY B C 1
ATOM 5696 O O . GLY B 1 250 ? 11.68 -3.084 32.719 1 85.56 250 GLY B O 1
ATOM 5697 N N . PRO B 1 251 ? 12.828 -1.598 33.844 1 86.12 251 PRO B N 1
ATOM 5698 C CA . PRO B 1 251 ? 14.062 -2.338 33.594 1 86.12 251 PRO B CA 1
ATOM 5699 C C . PRO B 1 251 ? 14.039 -3.752 34.156 1 86.12 251 PRO B C 1
ATOM 5701 O O . PRO B 1 251 ? 14.789 -4.617 33.719 1 86.12 251 PRO B O 1
ATOM 5704 N N . THR B 1 252 ? 13.117 -4.012 35.031 1 90.06 252 THR B N 1
ATOM 5705 C CA . THR B 1 252 ? 13.062 -5.32 35.688 1 90.06 252 THR B CA 1
ATOM 5706 C C . THR B 1 252 ? 12.266 -6.305 34.812 1 90.06 252 THR B C 1
ATOM 5708 O O . THR B 1 252 ? 12.344 -7.516 35.031 1 90.06 252 THR B O 1
ATOM 5711 N N . ASN B 1 253 ? 11.5 -5.754 33.938 1 92.94 253 ASN B N 1
ATOM 5712 C CA . ASN B 1 253 ? 10.766 -6.617 33 1 92.94 253 ASN B CA 1
ATOM 5713 C C . ASN B 1 253 ? 11.609 -7.012 31.812 1 92.94 253 ASN B C 1
ATOM 5715 O O . ASN B 1 253 ? 11.367 -6.547 30.688 1 92.94 253 ASN B O 1
ATOM 5719 N N . LYS B 1 254 ? 12.492 -7.887 31.984 1 93.88 254 LYS B N 1
ATOM 5720 C CA . LYS B 1 254 ? 13.539 -8.25 31.031 1 93.88 254 LYS B CA 1
ATOM 5721 C C . LYS B 1 254 ? 12.93 -8.773 29.734 1 93.88 254 LYS B C 1
ATOM 5723 O O . LYS B 1 254 ? 13.406 -8.445 28.641 1 93.88 254 LYS B O 1
ATOM 5728 N N . LEU B 1 255 ? 11.883 -9.539 29.844 1 95.56 255 LEU B N 1
ATOM 5729 C CA . LEU B 1 255 ? 11.281 -10.133 28.656 1 95.56 255 LEU B CA 1
ATOM 5730 C C . LEU B 1 255 ? 10.633 -9.062 27.781 1 95.56 255 LEU B C 1
ATOM 5732 O O . LEU B 1 255 ? 10.75 -9.109 26.562 1 95.56 255 LEU B O 1
ATOM 5736 N N . CYS B 1 256 ? 9.984 -8.141 28.422 1 96.19 256 CYS B N 1
ATOM 5737 C CA . CYS B 1 256 ? 9.398 -7.043 27.656 1 96.19 256 CYS B CA 1
ATOM 5738 C C . CYS B 1 256 ? 10.477 -6.211 26.984 1 96.19 256 CYS B C 1
ATOM 5740 O O . CYS B 1 256 ? 10.344 -5.832 25.812 1 96.19 256 CYS B O 1
ATOM 5742 N N . VAL B 1 257 ? 11.539 -5.945 27.672 1 95.88 257 VAL B N 1
ATOM 5743 C CA . VAL B 1 257 ? 12.641 -5.156 27.141 1 95.88 257 VAL B CA 1
ATOM 5744 C C . VAL B 1 257 ? 13.227 -5.855 25.922 1 95.88 257 VAL B C 1
ATOM 5746 O O . VAL B 1 257 ? 13.453 -5.223 24.875 1 95.88 257 VAL B O 1
ATOM 5749 N N . GLU B 1 258 ? 13.453 -7.141 25.984 1 96.12 258 GLU B N 1
ATOM 5750 C CA . GLU B 1 258 ? 14.039 -7.914 24.906 1 96.12 258 GLU B CA 1
ATOM 5751 C C . GLU B 1 258 ? 13.109 -7.957 23.688 1 96.12 258 GLU B C 1
ATOM 5753 O O . GLU B 1 258 ? 13.547 -7.793 22.547 1 96.12 258 GLU B O 1
ATOM 5758 N N . ASN B 1 259 ? 11.836 -8.219 23.953 1 97 259 ASN B N 1
ATOM 5759 C CA . ASN B 1 259 ? 10.859 -8.273 22.875 1 97 259 ASN B CA 1
ATOM 5760 C C . ASN B 1 259 ? 10.711 -6.918 22.188 1 97 259 ASN B C 1
ATOM 5762 O O . ASN B 1 259 ? 10.562 -6.859 20.969 1 97 259 ASN B O 1
ATOM 5766 N N . PHE B 1 260 ? 10.734 -5.895 22.969 1 96.81 260 PHE B N 1
ATOM 5767 C CA . PHE B 1 260 ? 10.609 -4.559 22.391 1 96.81 260 PHE B CA 1
ATOM 5768 C C . PHE B 1 260 ? 11.836 -4.219 21.547 1 96.81 260 PHE B C 1
ATOM 5770 O O . PHE B 1 260 ? 11.711 -3.596 20.5 1 96.81 260 PHE B O 1
ATOM 5777 N N . LYS B 1 261 ? 13 -4.594 22.016 1 96 261 LYS B N 1
ATOM 5778 C CA . LYS B 1 261 ? 14.219 -4.418 21.234 1 96 261 LYS B CA 1
ATOM 5779 C C . LYS B 1 261 ? 14.125 -5.168 19.906 1 96 261 LYS B C 1
ATOM 5781 O O . LYS B 1 261 ? 14.547 -4.648 18.859 1 96 261 LYS B O 1
ATOM 5786 N N . MET B 1 262 ? 13.609 -6.379 19.953 1 97.12 262 MET B N 1
ATOM 5787 C CA . MET B 1 262 ? 13.414 -7.16 18.734 1 97.12 262 MET B CA 1
ATOM 5788 C C . MET B 1 262 ? 12.461 -6.449 17.766 1 97.12 262 MET B C 1
ATOM 5790 O O . MET B 1 262 ? 12.719 -6.398 16.562 1 97.12 262 MET B O 1
ATOM 5794 N N . PHE B 1 263 ? 11.414 -5.926 18.328 1 97.69 263 PHE B N 1
ATOM 5795 C CA . PHE B 1 263 ? 10.469 -5.152 17.531 1 97.69 263 PHE B CA 1
ATOM 5796 C C . PHE B 1 263 ? 11.18 -4.004 16.812 1 97.69 263 PHE B C 1
ATOM 5798 O O . PHE B 1 263 ? 11.055 -3.842 15.602 1 97.69 263 PHE B O 1
ATOM 5805 N N . LYS B 1 264 ? 11.914 -3.232 17.531 1 96.88 264 LYS B N 1
ATOM 5806 C CA . LYS B 1 264 ? 12.609 -2.074 16.984 1 96.88 264 LYS B CA 1
ATOM 5807 C C . LYS B 1 264 ? 13.562 -2.486 15.867 1 96.88 264 LYS B C 1
ATOM 5809 O O . LYS B 1 264 ? 13.648 -1.814 14.836 1 96.88 264 LYS B O 1
ATOM 5814 N N . ASN B 1 265 ? 14.219 -3.557 16.062 1 97 265 ASN B N 1
ATOM 5815 C CA . ASN B 1 265 ? 15.156 -4.051 15.055 1 97 265 ASN B CA 1
ATOM 5816 C C . ASN B 1 265 ? 14.438 -4.465 13.773 1 97 265 ASN B C 1
ATOM 5818 O O . ASN B 1 265 ? 14.914 -4.191 12.672 1 97 265 ASN B O 1
ATOM 5822 N N . LEU B 1 266 ? 13.32 -5.113 13.906 1 97.94 266 LEU B N 1
ATOM 5823 C CA . LEU B 1 266 ? 12.57 -5.637 12.773 1 97.94 266 LEU B CA 1
ATOM 5824 C C . LEU B 1 266 ? 12.062 -4.504 11.891 1 97.94 266 LEU B C 1
ATOM 5826 O O . LEU B 1 266 ? 11.969 -4.66 10.664 1 97.94 266 LEU B O 1
ATOM 5830 N N . VAL B 1 267 ? 11.758 -3.338 12.5 1 97.75 267 VAL B N 1
ATOM 5831 C CA . VAL B 1 267 ? 11.125 -2.287 11.719 1 97.75 267 VAL B CA 1
ATOM 5832 C C . VAL B 1 267 ? 12.117 -1.153 11.469 1 97.75 267 VAL B C 1
ATOM 5834 O O . VAL B 1 267 ? 11.742 -0.086 10.977 1 97.75 267 VAL B O 1
ATOM 5837 N N . SER B 1 268 ? 13.383 -1.319 11.789 1 96 268 SER B N 1
ATOM 5838 C CA . SER B 1 268 ? 14.391 -0.263 11.695 1 96 268 SER B CA 1
ATOM 5839 C C . SER B 1 268 ? 14.594 0.181 10.25 1 96 268 SER B C 1
ATOM 5841 O O . SER B 1 268 ? 14.984 1.322 10 1 96 268 SER B O 1
ATOM 5843 N N . GLY B 1 269 ? 14.312 -0.71 9.258 1 95.62 269 GLY B N 1
ATOM 5844 C CA . GLY B 1 269 ? 14.508 -0.372 7.859 1 95.62 269 GLY B CA 1
ATOM 5845 C C . GLY B 1 269 ? 13.234 0.082 7.168 1 95.62 269 GLY B C 1
ATOM 5846 O O . GLY B 1 269 ? 13.227 0.309 5.957 1 95.62 269 GLY B O 1
ATOM 5847 N N . ILE B 1 270 ? 12.156 0.265 7.91 1 97.81 270 ILE B N 1
ATOM 5848 C CA . ILE B 1 270 ? 10.859 0.634 7.352 1 97.81 270 ILE B CA 1
ATOM 5849 C C . ILE B 1 270 ? 10.688 2.148 7.414 1 97.81 270 ILE B C 1
ATOM 5851 O O . ILE B 1 270 ? 11.023 2.779 8.422 1 97.81 270 ILE B O 1
ATOM 5855 N N . ASN B 1 271 ? 10.242 2.807 6.266 1 96.44 271 ASN B N 1
ATOM 5856 C CA . ASN B 1 271 ? 9.805 4.199 6.297 1 96.44 271 ASN B CA 1
ATOM 5857 C C . ASN B 1 271 ? 8.555 4.379 7.148 1 96.44 271 ASN B C 1
ATOM 5859 O O . ASN B 1 271 ? 7.449 4.023 6.723 1 96.44 271 ASN B O 1
ATOM 5863 N N . GLU B 1 272 ? 8.734 4.953 8.273 1 96.62 272 GLU B N 1
ATOM 5864 C CA . GLU B 1 272 ? 7.641 5.023 9.242 1 96.62 272 GLU B CA 1
ATOM 5865 C C . GLU B 1 272 ? 6.539 5.957 8.758 1 96.62 272 GLU B C 1
ATOM 5867 O O . GLU B 1 272 ? 5.379 5.809 9.148 1 96.62 272 GLU B O 1
ATOM 5872 N N . GLN B 1 273 ? 6.832 6.93 7.953 1 96.44 273 GLN B N 1
ATOM 5873 C CA . GLN B 1 273 ? 5.863 7.922 7.504 1 96.44 273 GLN B CA 1
ATOM 5874 C C . GLN B 1 273 ? 4.957 7.355 6.414 1 96.44 273 GLN B C 1
ATOM 5876 O O . GLN B 1 273 ? 3.869 7.879 6.168 1 96.44 273 GLN B O 1
ATOM 5881 N N . GLN B 1 274 ? 5.406 6.363 5.723 1 97.44 274 GLN B N 1
ATOM 5882 C CA . GLN B 1 274 ? 4.695 5.59 4.707 1 97.44 274 GLN B CA 1
ATOM 5883 C C . GLN B 1 274 ? 5.359 4.234 4.484 1 97.44 274 GLN B C 1
ATOM 5885 O O . GLN B 1 274 ? 6.32 4.129 3.717 1 97.44 274 GLN B O 1
ATOM 5890 N N . ILE B 1 275 ? 4.84 3.18 5.016 1 98.25 275 ILE B N 1
ATOM 5891 C CA . ILE B 1 275 ? 5.562 1.935 5.254 1 98.25 275 ILE B CA 1
ATOM 5892 C C . ILE B 1 275 ? 5.867 1.251 3.924 1 98.25 275 ILE B C 1
ATOM 5894 O O . ILE B 1 275 ? 6.695 0.337 3.863 1 98.25 275 ILE B O 1
ATOM 5898 N N . LEU B 1 276 ? 5.219 1.662 2.84 1 97.81 276 LEU B N 1
ATOM 5899 C CA . LEU B 1 276 ? 5.438 0.994 1.561 1 97.81 276 LEU B CA 1
ATOM 5900 C C . LEU B 1 276 ? 6.461 1.75 0.721 1 97.81 276 LEU B C 1
ATOM 5902 O O . LEU B 1 276 ? 6.902 1.257 -0.32 1 97.81 276 LEU B O 1
ATOM 5906 N N . GLU B 1 277 ? 6.883 2.973 1.148 1 96.06 277 GLU B N 1
ATOM 5907 C CA . GLU B 1 277 ? 7.887 3.754 0.435 1 96.06 277 GLU B CA 1
ATOM 5908 C C . GLU B 1 277 ? 9.297 3.404 0.906 1 96.06 277 GLU B C 1
ATOM 5910 O O . GLU B 1 277 ? 9.469 2.857 1.997 1 96.06 277 GLU B O 1
ATOM 5915 N N . PRO B 1 278 ? 10.305 3.678 0.056 1 94.75 278 PRO B N 1
ATOM 5916 C CA . PRO B 1 278 ? 11.688 3.385 0.461 1 94.75 278 PRO B CA 1
ATOM 5917 C C . PRO B 1 278 ? 12.117 4.172 1.695 1 94.75 278 PRO B C 1
ATOM 5919 O O . PRO B 1 278 ? 11.711 5.324 1.872 1 94.75 278 PRO B O 1
ATOM 5922 N N . PHE B 1 279 ? 12.867 3.521 2.484 1 95.25 279 PHE B N 1
ATOM 5923 C CA . PHE B 1 279 ? 13.5 4.195 3.611 1 95.25 279 PHE B CA 1
ATOM 5924 C C . PHE B 1 279 ? 14.789 4.887 3.172 1 95.25 279 PHE B C 1
ATOM 5926 O O . PHE B 1 279 ? 15.781 4.227 2.865 1 95.25 279 PHE B O 1
ATOM 5933 N N . CYS B 1 280 ? 14.805 6.145 3.121 1 92 280 CYS B N 1
ATOM 5934 C CA . CYS B 1 280 ? 15.938 6.922 2.646 1 92 280 CYS B CA 1
ATOM 5935 C C . CYS B 1 280 ? 16.391 7.934 3.697 1 92 280 CYS B C 1
ATOM 5937 O O . CYS B 1 280 ? 16.75 9.062 3.363 1 92 280 CYS B O 1
ATOM 5939 N N . GLY B 1 281 ? 16.234 7.457 4.934 1 83.88 281 GLY B N 1
ATOM 5940 C CA . GLY B 1 281 ? 16.625 8.336 6.023 1 83.88 281 GLY B CA 1
ATOM 5941 C C . GLY B 1 281 ? 15.484 9.211 6.516 1 83.88 281 GLY B C 1
ATOM 5942 O O . GLY B 1 281 ? 14.328 9.023 6.117 1 83.88 281 GLY B O 1
ATOM 5943 N N . LYS B 1 282 ? 15.797 9.961 7.559 1 69.94 282 LYS B N 1
ATOM 5944 C CA . LYS B 1 282 ? 14.789 10.852 8.133 1 69.94 282 LYS B CA 1
ATOM 5945 C C . LYS B 1 282 ? 14.945 12.266 7.598 1 69.94 282 LYS B C 1
ATOM 5947 O O . LYS B 1 282 ? 16.047 12.68 7.219 1 69.94 282 LYS B O 1
ATOM 5952 N N . ASP B 1 283 ? 13.82 12.789 7.156 1 61.06 283 ASP B N 1
ATOM 5953 C CA . ASP B 1 283 ? 13.844 14.18 6.699 1 61.06 283 ASP B CA 1
ATOM 5954 C C . ASP B 1 283 ? 14.672 15.047 7.641 1 61.06 283 ASP B C 1
ATOM 5956 O O . ASP B 1 283 ? 15.227 16.078 7.227 1 61.06 283 ASP B O 1
ATOM 5960 N N . SER B 1 284 ? 14.562 14.812 9.062 1 51.56 284 SER B N 1
ATOM 5961 C CA . SER B 1 284 ? 15.227 15.688 10.023 1 51.56 284 SER B CA 1
ATOM 5962 C C . SER B 1 284 ? 16.625 15.195 10.344 1 51.56 284 SER B C 1
ATOM 5964 O O . SER B 1 284 ? 16.875 13.984 10.367 1 51.56 284 SER B O 1
ATOM 5966 N N . ASN B 1 285 ? 17.578 16.109 10.148 1 43.16 285 ASN B N 1
ATOM 5967 C CA . ASN B 1 285 ? 18.922 15.898 10.672 1 43.16 285 ASN B CA 1
ATOM 5968 C C . ASN B 1 285 ? 18.891 15.508 12.141 1 43.16 285 ASN B C 1
ATOM 5970 O O . ASN B 1 285 ? 19.375 16.25 12.992 1 43.16 285 ASN B O 1
ATOM 5974 N N . ARG B 1 286 ? 17.938 15.008 12.727 1 39.53 286 ARG B N 1
ATOM 5975 C CA . ARG B 1 286 ? 18.062 14.688 14.141 1 39.53 286 ARG B CA 1
ATOM 5976 C C . ARG B 1 286 ? 19.281 13.797 14.391 1 39.53 286 ARG B C 1
ATOM 5978 O O . ARG B 1 286 ? 19.422 12.742 13.773 1 39.53 286 ARG B O 1
ATOM 5985 N N . PRO B 1 287 ? 20.266 14.359 15.039 1 35.41 287 PRO B N 1
ATOM 5986 C CA . PRO B 1 287 ? 21.188 13.383 15.625 1 35.41 287 PRO B CA 1
ATOM 5987 C C . PRO B 1 287 ? 20.469 12.305 16.438 1 35.41 287 PRO B C 1
ATOM 5989 O O . PRO B 1 287 ? 19.469 12.586 17.094 1 35.41 287 PRO B O 1
ATOM 5992 N N . HIS B 1 288 ? 20.406 11.188 16.125 1 34.69 288 HIS B N 1
ATOM 5993 C CA . HIS B 1 288 ? 19.938 10.148 17.031 1 34.69 288 HIS B CA 1
ATOM 5994 C C . HIS B 1 288 ? 20.344 10.461 18.469 1 34.69 288 HIS B C 1
ATOM 5996 O O . HIS B 1 288 ? 21.516 10.633 18.781 1 34.69 288 HIS B O 1
ATOM 6002 N N . GLN B 1 289 ? 19.656 11.195 19.219 1 30.55 289 GLN B N 1
ATOM 6003 C CA . GLN B 1 289 ? 20 11.125 20.641 1 30.55 289 GLN B CA 1
ATOM 6004 C C . GLN B 1 289 ? 20.25 9.688 21.078 1 30.55 289 GLN B C 1
ATOM 6006 O O . GLN B 1 289 ? 19.328 8.867 21.125 1 30.55 289 GLN B O 1
ATOM 6011 N N . LEU B 1 290 ? 21.5 9.219 20.953 1 31.62 290 LEU B N 1
ATOM 6012 C CA . LEU B 1 290 ? 22.016 8.078 21.688 1 31.62 290 LEU B CA 1
ATOM 6013 C C . LEU B 1 290 ? 21.766 8.227 23.188 1 31.62 290 LEU B C 1
ATOM 6015 O O . LEU B 1 290 ? 22.203 9.203 23.797 1 31.62 290 LEU B O 1
ATOM 6019 N N . SER B 1 291 ? 20.719 7.84 23.906 1 29.3 291 SER B N 1
ATOM 6020 C CA . SER B 1 291 ? 20.828 7.637 25.359 1 29.3 291 SER B CA 1
ATOM 6021 C C . SER B 1 291 ? 22.25 7.27 25.75 1 29.3 291 SER B C 1
ATOM 6023 O O . SER B 1 291 ? 22.969 6.609 24.984 1 29.3 291 SER B O 1
ATOM 6025 N N . SER B 1 292 ? 22.859 7.926 26.812 1 31.3 292 SER B N 1
ATOM 6026 C CA . SER B 1 292 ? 24.141 7.707 27.484 1 31.3 292 SER B CA 1
ATOM 6027 C C . SER B 1 292 ? 24.484 6.223 27.562 1 31.3 292 SER B C 1
ATOM 6029 O O . SER B 1 292 ? 25.656 5.844 27.578 1 31.3 292 SER B O 1
ATOM 6031 N N . GLU B 1 293 ? 23.719 5.383 28.344 1 28.72 293 GLU B N 1
ATOM 6032 C CA . GLU B 1 293 ? 24.344 4.121 28.734 1 28.72 293 GLU B CA 1
ATOM 6033 C C . GLU B 1 293 ? 24.766 3.312 27.5 1 28.72 293 GLU B C 1
ATOM 6035 O O . GLU B 1 293 ? 25.75 2.576 27.547 1 28.72 293 GLU B O 1
ATOM 6040 N N . ARG B 1 294 ? 23.844 2.693 26.688 1 28.45 294 ARG B N 1
ATOM 6041 C CA . ARG B 1 294 ? 24.469 1.737 25.781 1 28.45 294 ARG B CA 1
ATOM 6042 C C . ARG B 1 294 ? 25.25 2.453 24.688 1 28.45 294 ARG B C 1
ATOM 6044 O O . ARG B 1 294 ? 24.656 3.031 23.766 1 28.45 294 ARG B O 1
ATOM 6051 N N . ARG B 1 295 ? 26.281 3.246 24.797 1 30.3 295 ARG B N 1
ATOM 6052 C CA . ARG B 1 295 ? 27.469 3.336 23.969 1 30.3 295 ARG B CA 1
ATOM 6053 C C . ARG B 1 295 ? 27.594 2.109 23.062 1 30.3 295 ARG B C 1
ATOM 6055 O O . ARG B 1 295 ? 28.312 2.143 22.062 1 30.3 295 ARG B O 1
ATOM 6062 N N . SER B 1 296 ? 27.484 0.911 23.688 1 27.95 296 SER B N 1
ATOM 6063 C CA . SER B 1 296 ? 28.062 -0.258 23.031 1 27.95 296 SER B CA 1
ATOM 6064 C C . SER B 1 296 ? 27.359 -0.553 21.719 1 27.95 296 SER B C 1
ATOM 6066 O O . SER B 1 296 ? 27.984 -0.994 20.75 1 27.95 296 SER B O 1
ATOM 6068 N N . LEU B 1 297 ? 26.016 -0.845 21.797 1 25.42 297 LEU B N 1
ATOM 6069 C CA . LEU B 1 297 ? 25.672 -1.42 20.5 1 25.42 297 LEU B CA 1
ATOM 6070 C C . LEU B 1 297 ? 25.484 -0.33 19.453 1 25.42 297 LEU B C 1
ATOM 6072 O O . LEU B 1 297 ? 24.359 0.039 19.109 1 25.42 297 LEU B O 1
ATOM 6076 N N . GLU B 1 298 ? 25.969 0.918 19.641 1 30.06 298 GLU B N 1
ATOM 6077 C CA . GLU B 1 298 ? 26.25 1.701 18.438 1 30.06 298 GLU B CA 1
ATOM 6078 C C . GLU B 1 298 ? 26.797 0.818 17.312 1 30.06 298 GLU B C 1
ATOM 6080 O O . GLU B 1 298 ? 27.984 0.858 17 1 30.06 298 GLU B O 1
ATOM 6085 N N . GLU B 1 299 ? 26.594 -0.452 17.484 1 28.64 299 GLU B N 1
ATOM 6086 C CA . GLU B 1 299 ? 27.062 -1.186 16.312 1 28.64 299 GLU B CA 1
ATOM 6087 C C . GLU B 1 299 ? 26.766 -0.422 15.023 1 28.64 299 GLU B C 1
ATOM 6089 O O . GLU B 1 299 ? 25.859 0.416 14.984 1 28.64 299 GLU B O 1
ATOM 6094 N N . ASP B 1 300 ? 27.625 -0.655 14.047 1 27.73 300 ASP B N 1
ATOM 6095 C CA . ASP B 1 300 ? 27.734 -0.454 12.602 1 27.73 300 ASP B CA 1
ATOM 6096 C C . ASP B 1 300 ? 26.359 -0.439 11.945 1 27.73 300 ASP B C 1
ATOM 6098 O O . ASP B 1 300 ? 25.859 -1.484 11.531 1 27.73 300 ASP B O 1
ATOM 6102 N N . PHE B 1 301 ? 25.469 0.047 12.703 1 30.45 301 PHE B N 1
ATOM 6103 C CA . PHE B 1 301 ? 24.422 0.162 11.703 1 30.45 301 PHE B CA 1
ATOM 6104 C C . PHE B 1 301 ? 24.984 0.675 10.375 1 30.45 301 PHE B C 1
ATOM 6106 O O . PHE B 1 301 ? 25.484 1.798 10.305 1 30.45 301 PHE B O 1
ATOM 6113 N N . ILE B 1 302 ? 25.656 -0.092 9.625 1 30.97 302 ILE B N 1
ATOM 6114 C CA . ILE B 1 302 ? 26 0.095 8.219 1 30.97 302 ILE B CA 1
ATOM 6115 C C . ILE B 1 302 ? 24.953 0.993 7.555 1 30.97 302 ILE B C 1
ATOM 6117 O O . ILE B 1 302 ? 23.797 0.615 7.43 1 30.97 302 ILE B O 1
ATOM 6121 N N . PHE B 1 303 ? 24.906 2.268 7.879 1 34.75 303 PHE B N 1
ATOM 6122 C CA . PHE B 1 303 ? 24.281 3.115 6.875 1 34.75 303 PHE B CA 1
ATOM 6123 C C . PHE B 1 303 ? 24.328 2.453 5.5 1 34.75 303 PHE B C 1
ATOM 6125 O O . PHE B 1 303 ? 25.406 2.32 4.906 1 34.75 303 PHE B O 1
ATOM 6132 N N . GLN B 1 304 ? 23.672 1.433 5.406 1 38.16 304 GLN B N 1
ATOM 6133 C CA . GLN B 1 304 ? 23.594 0.838 4.078 1 38.16 304 GLN B CA 1
ATOM 6134 C C . GLN B 1 304 ? 23.453 1.912 3.002 1 38.16 304 GLN B C 1
ATOM 6136 O O . GLN B 1 304 ? 22.562 2.768 3.086 1 38.16 304 GLN B O 1
ATOM 6141 N N . LYS B 1 305 ? 24.562 2.32 2.434 1 43.69 305 LYS B N 1
ATOM 6142 C CA . LYS B 1 305 ? 24.562 3.016 1.15 1 43.69 305 LYS B CA 1
ATOM 6143 C C . LYS B 1 305 ? 23.359 2.625 0.306 1 43.69 305 LYS B C 1
ATOM 6145 O O . LYS B 1 305 ? 23.312 1.521 -0.24 1 43.69 305 LYS B O 1
ATOM 6150 N N . TYR B 1 306 ? 22.203 3.084 0.886 1 49.59 306 TYR B N 1
ATOM 6151 C CA . TYR B 1 306 ? 21.047 2.879 0.01 1 49.59 306 TYR B CA 1
ATOM 6152 C C . TYR B 1 306 ? 21.422 3.148 -1.443 1 49.59 306 TYR B C 1
ATOM 6154 O O . TYR B 1 306 ? 22.297 3.975 -1.728 1 49.59 306 TYR B O 1
ATOM 6162 N N . ASP B 1 307 ? 21.125 2.203 -2.137 1 56.03 307 ASP B N 1
ATOM 6163 C CA . ASP B 1 307 ? 21.312 2.389 -3.572 1 56.03 307 ASP B CA 1
ATOM 6164 C C . ASP B 1 307 ? 20.812 3.764 -4.02 1 56.03 307 ASP B C 1
ATOM 6166 O O . ASP B 1 307 ? 19.641 4.102 -3.828 1 56.03 307 ASP B O 1
ATOM 6170 N N . ASP B 1 308 ? 21.672 4.617 -4.203 1 66.62 308 ASP B N 1
ATOM 6171 C CA . ASP B 1 308 ? 21.609 6.031 -4.562 1 66.62 308 ASP B CA 1
ATOM 6172 C C . ASP B 1 308 ? 20.5 6.289 -5.578 1 66.62 308 ASP B C 1
ATOM 6174 O O . ASP B 1 308 ? 19.781 7.281 -5.477 1 66.62 308 ASP B O 1
ATOM 6178 N N . LEU B 1 309 ? 20.109 5.148 -6.227 1 80.44 309 LEU B N 1
ATOM 6179 C CA . LEU B 1 309 ? 19.172 5.445 -7.305 1 80.44 309 LEU B CA 1
ATOM 6180 C C . LEU B 1 309 ? 17.75 5.5 -6.785 1 80.44 309 LEU B C 1
ATOM 6182 O O . LEU B 1 309 ? 16.969 6.383 -7.172 1 80.44 309 LEU B O 1
ATOM 6186 N N . ILE B 1 310 ? 17.438 4.637 -5.766 1 86.75 310 ILE B N 1
ATOM 6187 C CA . ILE B 1 310 ? 16.078 4.57 -5.234 1 86.75 310 ILE B CA 1
ATOM 6188 C C . ILE B 1 310 ? 15.789 5.812 -4.398 1 86.75 310 ILE B C 1
ATOM 6190 O O . ILE B 1 310 ? 14.68 6.352 -4.438 1 86.75 310 ILE B O 1
ATOM 6194 N N . CYS B 1 311 ? 16.734 6.242 -3.699 1 88.75 311 CYS B N 1
ATOM 6195 C CA . CYS B 1 311 ? 16.516 7.363 -2.787 1 88.75 311 CYS B CA 1
ATOM 6196 C C . CYS B 1 311 ? 16.562 8.688 -3.533 1 88.75 311 CYS B C 1
ATOM 6198 O O . CYS B 1 311 ? 16.094 9.711 -3.023 1 88.75 311 CYS B O 1
ATOM 6200 N N . ARG B 1 312 ? 17.031 8.695 -4.816 1 85.12 312 ARG B N 1
ATOM 6201 C CA . ARG B 1 312 ? 17.094 9.906 -5.621 1 85.12 312 ARG B CA 1
ATOM 6202 C C . ARG B 1 312 ? 15.688 10.375 -6.004 1 85.12 312 ARG B C 1
ATOM 6204 O O . ARG B 1 312 ? 15.469 11.562 -6.25 1 85.12 312 ARG B O 1
ATOM 6211 N N . GLU B 1 313 ? 14.797 9.461 -5.992 1 84.12 313 GLU B N 1
ATOM 6212 C CA . GLU B 1 313 ? 13.43 9.828 -6.367 1 84.12 313 GLU B CA 1
ATOM 6213 C C . GLU B 1 313 ? 12.461 9.562 -5.223 1 84.12 313 GLU B C 1
ATOM 6215 O O . GLU B 1 313 ? 11.25 9.445 -5.441 1 84.12 313 GLU B O 1
ATOM 6220 N N . SER B 1 314 ? 13.086 9.531 -4.074 1 89.44 314 SER B N 1
ATOM 6221 C CA . SER B 1 314 ? 12.273 9.289 -2.891 1 89.44 314 SER B CA 1
ATOM 6222 C C . SER B 1 314 ? 11.602 10.57 -2.408 1 89.44 314 SER B C 1
ATOM 6224 O O . SER B 1 314 ? 11.93 11.664 -2.873 1 89.44 314 SER B O 1
ATOM 6226 N N . ARG B 1 315 ? 10.672 10.461 -1.564 1 89.94 315 ARG B N 1
ATOM 6227 C CA . ARG B 1 315 ? 9.992 11.609 -0.974 1 89.94 315 ARG B CA 1
ATOM 6228 C C . ARG B 1 315 ? 10.969 12.484 -0.198 1 89.94 315 ARG B C 1
ATOM 6230 O O . ARG B 1 315 ? 10.82 13.711 -0.168 1 89.94 315 ARG B O 1
ATOM 6237 N N . VAL B 1 316 ? 11.93 11.852 0.399 1 86.88 316 VAL B N 1
ATOM 6238 C CA . VAL B 1 316 ? 12.953 12.594 1.123 1 86.88 316 VAL B CA 1
ATOM 6239 C C . VAL B 1 316 ? 13.703 13.516 0.16 1 86.88 316 VAL B C 1
ATOM 6241 O O . VAL B 1 316 ? 13.945 14.68 0.467 1 86.88 316 VAL B O 1
ATOM 6244 N N . ALA B 1 317 ? 14.047 12.961 -0.996 1 87.88 317 ALA B N 1
ATOM 6245 C CA . ALA B 1 317 ? 14.734 13.75 -2.014 1 87.88 317 ALA B CA 1
ATOM 6246 C C . ALA B 1 317 ? 13.852 14.883 -2.518 1 87.88 317 ALA B C 1
ATOM 6248 O O . ALA B 1 317 ? 14.32 16.016 -2.699 1 87.88 317 ALA B O 1
ATOM 6249 N N . THR B 1 318 ? 12.609 14.562 -2.701 1 90.25 318 THR B N 1
ATOM 6250 C CA . THR B 1 318 ? 11.672 15.562 -3.199 1 90.25 318 THR B CA 1
ATOM 6251 C C . THR B 1 318 ? 11.492 16.688 -2.182 1 90.25 318 THR B C 1
ATOM 6253 O O . THR B 1 318 ? 11.43 17.859 -2.551 1 90.25 318 THR B O 1
ATOM 6256 N N . ARG B 1 319 ? 11.461 16.344 -0.942 1 92.06 319 ARG B N 1
ATOM 6257 C CA . ARG B 1 319 ? 11.258 17.344 0.11 1 92.06 319 ARG B CA 1
ATOM 6258 C C . ARG B 1 319 ? 12.492 18.234 0.262 1 92.06 319 ARG B C 1
ATOM 6260 O O . ARG B 1 319 ? 12.375 19.391 0.65 1 92.06 319 ARG B O 1
ATOM 6267 N N . LYS B 1 320 ? 13.578 17.734 -0.099 1 90.31 320 LYS B N 1
ATOM 6268 C CA . LYS B 1 320 ? 14.82 18.5 -0.014 1 90.31 320 LYS B CA 1
ATOM 6269 C C . LYS B 1 320 ? 14.844 19.625 -1.046 1 90.31 320 LYS B C 1
ATOM 6271 O O . LYS B 1 320 ? 15.562 20.609 -0.882 1 90.31 320 LYS B O 1
ATOM 6276 N N . ILE B 1 321 ? 14.086 19.516 -2.043 1 93.94 321 ILE B N 1
ATOM 6277 C CA . ILE B 1 321 ? 14.016 20.531 -3.096 1 93.94 321 ILE B CA 1
ATOM 6278 C C . ILE B 1 321 ? 13.594 21.859 -2.5 1 93.94 321 ILE B C 1
ATOM 6280 O O . ILE B 1 321 ? 14.078 22.922 -2.928 1 93.94 321 ILE B O 1
ATOM 6284 N N . SER B 1 322 ? 12.742 21.812 -1.517 1 95.56 322 SER B N 1
ATOM 6285 C CA . SER B 1 322 ? 12.281 23.062 -0.896 1 95.56 322 SER B CA 1
ATOM 6286 C C . SER B 1 322 ? 13.43 23.797 -0.217 1 95.56 322 SER B C 1
ATOM 6288 O O . SER B 1 322 ? 13.445 25.031 -0.187 1 95.56 322 SER B O 1
ATOM 6290 N N . THR B 1 323 ? 14.359 23.031 0.316 1 94.81 323 THR B N 1
ATOM 6291 C CA . THR B 1 323 ? 15.508 23.656 0.972 1 94.81 323 THR B CA 1
ATOM 6292 C C . THR B 1 323 ? 16.328 24.469 -0.026 1 94.81 323 THR B C 1
ATOM 6294 O O . THR B 1 323 ? 16.734 25.594 0.262 1 94.81 323 THR B O 1
ATOM 6297 N N . TYR B 1 324 ? 16.531 23.906 -1.2 1 95.19 324 TYR B N 1
ATOM 6298 C CA . TYR B 1 324 ? 17.297 24.609 -2.232 1 95.19 324 TYR B CA 1
ATOM 6299 C C . TYR B 1 324 ? 16.531 25.828 -2.742 1 95.19 324 TYR B C 1
ATOM 6301 O O . TYR B 1 324 ? 17.109 26.891 -2.957 1 95.19 324 TYR B O 1
ATOM 6309 N N . TRP B 1 325 ? 15.297 25.625 -2.869 1 97.25 325 TRP B N 1
ATOM 6310 C CA . TRP B 1 325 ? 14.453 26.703 -3.371 1 97.25 325 TRP B CA 1
ATOM 6311 C C . TRP B 1 325 ? 14.391 27.859 -2.373 1 97.25 325 TRP B C 1
ATOM 6313 O O . TRP B 1 325 ? 14.625 29.016 -2.736 1 97.25 325 TRP B O 1
ATOM 6323 N N . ALA B 1 326 ? 14.172 27.562 -1.125 1 97.44 326 ALA B N 1
ATOM 6324 C CA . ALA B 1 326 ? 13.914 28.578 -0.11 1 97.44 326 ALA B CA 1
ATOM 6325 C C . ALA B 1 326 ? 15.195 29.312 0.275 1 97.44 326 ALA B C 1
ATOM 6327 O O . ALA B 1 326 ? 15.148 30.422 0.818 1 97.44 326 ALA B O 1
ATOM 6328 N N . ASN B 1 327 ? 16.344 28.703 0.005 1 96.44 327 ASN B N 1
ATOM 6329 C CA . ASN B 1 327 ? 17.609 29.344 0.366 1 96.44 327 ASN B CA 1
ATOM 6330 C C . ASN B 1 327 ? 18.141 30.219 -0.769 1 96.44 327 ASN B C 1
ATOM 6332 O O . ASN B 1 327 ? 19.141 30.922 -0.604 1 96.44 327 ASN B O 1
ATOM 6336 N N . ASP B 1 328 ? 17.5 30.172 -1.914 1 96.19 328 ASP B N 1
ATOM 6337 C CA . ASP B 1 328 ? 17.875 31.062 -3.004 1 96.19 328 ASP B CA 1
ATOM 6338 C C . ASP B 1 328 ? 17.562 32.531 -2.65 1 96.19 328 ASP B C 1
ATOM 6340 O O . ASP B 1 328 ? 16.422 32.844 -2.281 1 96.19 328 ASP B O 1
ATOM 6344 N N . PRO B 1 329 ? 18.516 33.438 -2.896 1 95.75 329 PRO B N 1
ATOM 6345 C CA . PRO B 1 329 ? 18.266 34.812 -2.533 1 95.75 329 PRO B CA 1
ATOM 6346 C C . PRO B 1 329 ? 17.141 35.469 -3.346 1 95.75 329 PRO B C 1
ATOM 6348 O O . PRO B 1 329 ? 16.422 36.312 -2.838 1 95.75 329 PRO B O 1
ATOM 6351 N N . ARG B 1 330 ? 17.047 35.156 -4.605 1 96.88 330 ARG B N 1
ATOM 6352 C CA . ARG B 1 330 ? 15.992 35.688 -5.441 1 96.88 330 ARG B CA 1
ATOM 6353 C C . ARG B 1 330 ? 14.617 35.312 -4.902 1 96.88 330 ARG B C 1
ATOM 6355 O O . ARG B 1 330 ? 13.664 36.094 -5 1 96.88 330 ARG B O 1
ATOM 6362 N N . VAL B 1 331 ? 14.484 34.031 -4.297 1 98 331 VAL B N 1
ATOM 6363 C CA . VAL B 1 331 ? 13.242 33.531 -3.715 1 98 331 VAL B CA 1
ATOM 6364 C C . VAL B 1 331 ? 12.914 34.344 -2.451 1 98 331 VAL B C 1
ATOM 6366 O O . VAL B 1 331 ? 11.781 34.781 -2.279 1 98 331 VAL B O 1
ATOM 6369 N N . GLN B 1 332 ? 13.867 34.562 -1.596 1 97.62 332 GLN B N 1
ATOM 6370 C CA . GLN B 1 332 ? 13.641 35.281 -0.35 1 97.62 332 GLN B CA 1
ATOM 6371 C C . GLN B 1 332 ? 13.234 36.719 -0.622 1 97.62 332 GLN B C 1
ATOM 6373 O O . GLN B 1 332 ? 12.391 37.281 0.084 1 97.62 332 GLN B O 1
ATOM 6378 N N . GLU B 1 333 ? 13.82 37.281 -1.649 1 96.94 333 GLU B N 1
ATOM 6379 C CA . GLU B 1 333 ? 13.43 38.625 -2.055 1 96.94 333 GLU B CA 1
ATOM 6380 C C . GLU B 1 333 ? 11.992 38.656 -2.559 1 96.94 333 GLU B C 1
ATOM 6382 O O . GLU B 1 333 ? 11.211 39.531 -2.17 1 96.94 333 GLU B O 1
ATOM 6387 N N . ALA B 1 334 ? 11.672 37.688 -3.396 1 97.69 334 ALA B N 1
ATOM 6388 C CA . ALA B 1 334 ? 10.328 37.625 -3.967 1 97.69 334 ALA B CA 1
ATOM 6389 C C . ALA B 1 334 ? 9.281 37.438 -2.877 1 97.69 334 ALA B C 1
ATOM 6391 O O . ALA B 1 334 ? 8.164 37.938 -2.977 1 97.69 334 ALA B O 1
ATOM 6392 N N . LEU B 1 335 ? 9.648 36.719 -1.826 1 98.12 335 LEU B N 1
ATOM 6393 C CA . LEU B 1 335 ? 8.742 36.438 -0.72 1 98.12 335 LEU B CA 1
ATOM 6394 C C . LEU B 1 335 ? 8.734 37.562 0.293 1 98.12 335 LEU B C 1
ATOM 6396 O O . LEU B 1 335 ? 7.977 37.531 1.263 1 98.12 335 LEU B O 1
ATOM 6400 N N . HIS B 1 336 ? 9.617 38.5 0.08 1 97.5 336 HIS B N 1
ATOM 6401 C CA . HIS B 1 336 ? 9.742 39.656 0.946 1 97.5 336 HIS B CA 1
ATOM 6402 C C . HIS B 1 336 ? 10.211 39.281 2.342 1 97.5 336 HIS B C 1
ATOM 6404 O O . HIS B 1 336 ? 9.711 39.781 3.34 1 97.5 336 HIS B O 1
ATOM 6410 N N . VAL B 1 337 ? 11.055 38.281 2.355 1 97.31 337 VAL B N 1
ATOM 6411 C CA . VAL B 1 337 ? 11.75 37.969 3.596 1 97.31 337 VAL B CA 1
ATOM 6412 C C . VAL B 1 337 ? 12.672 39.125 3.988 1 97.31 337 VAL B C 1
ATOM 6414 O O . VAL B 1 337 ? 13.414 39.656 3.156 1 97.31 337 VAL B O 1
ATOM 6417 N N . ARG B 1 338 ? 12.594 39.5 5.219 1 95 338 ARG B N 1
ATOM 6418 C CA . ARG B 1 338 ? 13.383 40.625 5.66 1 95 338 ARG B CA 1
ATOM 6419 C C . ARG B 1 338 ? 14.875 40.312 5.629 1 95 338 ARG B C 1
ATOM 6421 O O . ARG B 1 338 ? 15.32 39.375 6.277 1 95 338 ARG B O 1
ATOM 6428 N N . LYS B 1 339 ? 15.602 41.188 4.953 1 92.81 339 LYS B N 1
ATOM 6429 C CA . LYS B 1 339 ? 17.031 40.938 4.77 1 92.81 339 LYS B CA 1
ATOM 6430 C C . LYS B 1 339 ? 17.766 40.938 6.109 1 92.81 339 LYS B C 1
ATOM 6432 O O . LYS B 1 339 ? 17.469 41.781 6.977 1 92.81 339 LYS B O 1
ATOM 6437 N N . GLY B 1 340 ? 18.656 40.031 6.25 1 91.56 340 GLY B N 1
ATOM 6438 C CA . GLY B 1 340 ? 19.531 40 7.406 1 91.56 340 GLY B CA 1
ATOM 6439 C C . GLY B 1 340 ? 18.906 39.375 8.625 1 91.56 340 GLY B C 1
ATOM 6440 O O . GLY B 1 340 ? 19.531 39.281 9.688 1 91.56 340 GLY B O 1
ATOM 6441 N N . THR B 1 341 ? 17.688 38.875 8.477 1 90.56 341 THR B N 1
ATOM 6442 C CA . THR B 1 341 ? 17 38.344 9.641 1 90.56 341 THR B CA 1
ATOM 6443 C C . THR B 1 341 ? 17.172 36.844 9.727 1 90.56 341 THR B C 1
ATOM 6445 O O . THR B 1 341 ? 17.156 36.281 10.82 1 90.56 341 THR B O 1
ATOM 6448 N N . ILE B 1 342 ? 17.328 36.25 8.609 1 89.88 342 ILE B N 1
ATOM 6449 C CA . ILE B 1 342 ? 17.531 34.812 8.57 1 89.88 342 ILE B CA 1
ATOM 6450 C C . ILE B 1 342 ? 19.031 34.5 8.523 1 89.88 342 ILE B C 1
ATOM 6452 O O . ILE B 1 342 ? 19.641 34.562 7.461 1 89.88 342 ILE B O 1
ATOM 6456 N N . LYS B 1 343 ? 19.578 34.094 9.625 1 87.25 343 LYS B N 1
ATOM 6457 C CA . LYS B 1 343 ? 21.016 33.906 9.75 1 87.25 343 LYS B CA 1
ATOM 6458 C C . LYS B 1 343 ? 21.391 32.438 9.664 1 87.25 343 LYS B C 1
ATOM 6460 O O . LYS B 1 343 ? 22.531 32.062 9.953 1 87.25 343 LYS B O 1
ATOM 6465 N N . ARG B 1 344 ? 20.5 31.641 9.422 1 89.06 344 ARG B N 1
ATOM 6466 C CA . ARG B 1 344 ? 20.672 30.188 9.266 1 89.06 344 ARG B CA 1
ATOM 6467 C C . ARG B 1 344 ? 20.078 29.703 7.953 1 89.06 344 ARG B C 1
ATOM 6469 O O . ARG B 1 344 ? 19.188 30.344 7.395 1 89.06 344 ARG B O 1
ATOM 6476 N N . PRO B 1 345 ? 20.641 28.609 7.508 1 93.88 345 PRO B N 1
ATOM 6477 C CA . PRO B 1 345 ? 19.984 28.062 6.316 1 93.88 345 PRO B CA 1
ATOM 6478 C C . PRO B 1 345 ? 18.531 27.656 6.582 1 93.88 345 PRO B C 1
ATOM 6480 O O . PRO B 1 345 ? 18.219 27.141 7.652 1 93.88 345 PRO B O 1
ATOM 6483 N N . TRP B 1 346 ? 17.75 27.969 5.629 1 96 346 TRP B N 1
ATOM 6484 C CA . TRP B 1 346 ? 16.359 27.531 5.703 1 96 346 TRP B CA 1
ATOM 6485 C C . TRP B 1 346 ? 16.281 26.016 5.625 1 96 346 TRP B C 1
ATOM 6487 O O . TRP B 1 346 ? 16.969 25.375 4.824 1 96 346 TRP B O 1
ATOM 6497 N N . LEU B 1 347 ? 15.469 25.406 6.496 1 95.06 347 LEU B N 1
ATOM 6498 C CA . LEU B 1 347 ? 15.133 23.984 6.48 1 95.06 347 LEU B CA 1
ATOM 6499 C C . LEU B 1 347 ? 13.625 23.781 6.562 1 95.06 347 LEU B C 1
ATOM 6501 O O . LEU B 1 347 ? 12.938 24.516 7.277 1 95.06 347 LEU B O 1
ATOM 6505 N N . ARG B 1 348 ? 13.211 22.781 5.824 1 95.44 348 ARG B N 1
ATOM 6506 C CA . ARG B 1 348 ? 11.781 22.5 5.863 1 95.44 348 ARG B CA 1
ATOM 6507 C C . ARG B 1 348 ? 11.328 22.188 7.281 1 95.44 348 ARG B C 1
ATOM 6509 O O . ARG B 1 348 ? 10.312 22.703 7.746 1 95.44 348 ARG B O 1
ATOM 6516 N N . CYS B 1 349 ? 12.094 21.312 7.914 1 94.69 349 CYS B N 1
ATOM 6517 C CA . CYS B 1 349 ? 11.859 20.969 9.312 1 94.69 349 CYS B CA 1
ATOM 6518 C C . CYS B 1 349 ? 13.133 21.125 10.141 1 94.69 349 CYS B C 1
ATOM 6520 O O . CYS B 1 349 ? 14.125 20.453 9.891 1 94.69 349 CYS B O 1
ATOM 6522 N N . ARG B 1 350 ? 13.055 22 11.07 1 92.44 350 ARG B N 1
ATOM 6523 C CA . ARG B 1 350 ? 14.164 22.172 12 1 92.44 350 ARG B CA 1
ATOM 6524 C C . ARG B 1 350 ? 13.867 21.516 13.336 1 92.44 350 ARG B C 1
ATOM 6526 O O . ARG B 1 350 ? 13.516 22.172 14.312 1 92.44 350 ARG B O 1
ATOM 6533 N N . ASN B 1 351 ? 14.18 20.344 13.398 1 87.56 351 ASN B N 1
ATOM 6534 C CA . ASN B 1 351 ? 13.828 19.547 14.57 1 87.56 351 ASN B CA 1
ATOM 6535 C C . ASN B 1 351 ? 14.695 19.891 15.766 1 87.56 351 ASN B C 1
ATOM 6537 O O . ASN B 1 351 ? 14.328 19.625 16.906 1 87.56 351 ASN B O 1
ATOM 6541 N N . SER B 1 352 ? 15.766 20.516 15.562 1 88.56 352 SER B N 1
ATOM 6542 C CA . SER B 1 352 ? 16.703 20.844 16.625 1 88.56 352 SER B CA 1
ATOM 6543 C C . SER B 1 352 ? 16.109 21.859 17.609 1 88.56 352 SER B C 1
ATOM 6545 O O . SER B 1 352 ? 16.625 22.031 18.719 1 88.56 352 SER B O 1
ATOM 6547 N N . ILE B 1 353 ? 15.055 22.5 17.188 1 91.56 353 ILE B N 1
ATOM 6548 C CA . ILE B 1 353 ? 14.477 23.5 18.078 1 91.56 353 ILE B CA 1
ATOM 6549 C C . ILE B 1 353 ? 14 22.844 19.359 1 91.56 353 ILE B C 1
ATOM 6551 O O . ILE B 1 353 ? 13.945 23.484 20.422 1 91.56 353 ILE B O 1
ATOM 6555 N N . VAL B 1 354 ? 13.586 21.609 19.297 1 91.69 354 VAL B N 1
ATOM 6556 C CA . VAL B 1 354 ? 13.062 20.906 20.453 1 91.69 354 VAL B CA 1
ATOM 6557 C C . VAL B 1 354 ? 14.156 20.75 21.516 1 91.69 354 VAL B C 1
ATOM 6559 O O . VAL B 1 354 ? 13.859 20.625 22.703 1 91.69 354 VAL B O 1
ATOM 6562 N N . SER B 1 355 ? 15.383 20.844 21.172 1 90.5 355 SER B N 1
ATOM 6563 C CA . SER B 1 355 ? 16.484 20.734 22.125 1 90.5 355 SER B CA 1
ATOM 6564 C C . SER B 1 355 ? 17.062 22.109 22.438 1 90.5 355 SER B C 1
ATOM 6566 O O . SER B 1 355 ? 17.875 22.234 23.359 1 90.5 355 SER B O 1
ATOM 6568 N N . THR B 1 356 ? 16.609 23.094 21.781 1 91.25 356 THR B N 1
ATOM 6569 C CA . THR B 1 356 ? 17.297 24.359 21.953 1 91.25 356 THR B CA 1
ATOM 6570 C C . THR B 1 356 ? 16.312 25.453 22.406 1 91.25 356 THR B C 1
ATOM 6572 O O . THR B 1 356 ? 16.609 26.219 23.328 1 91.25 356 THR B O 1
ATOM 6575 N N . SER B 1 357 ? 15.18 25.531 21.75 1 94.25 357 SER B N 1
ATOM 6576 C CA . SER B 1 357 ? 14.391 26.734 21.984 1 94.25 357 SER B CA 1
ATOM 6577 C C . SER B 1 357 ? 12.922 26.391 22.234 1 94.25 357 SER B C 1
ATOM 6579 O O . 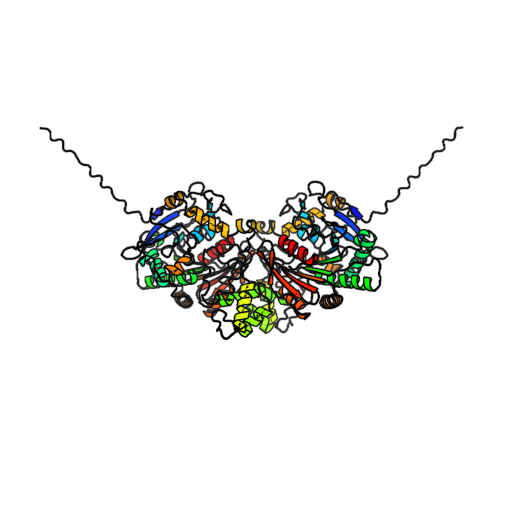SER B 1 357 ? 12.164 27.219 22.719 1 94.25 357 SER B O 1
ATOM 6581 N N . TYR B 1 358 ? 12.484 25.25 21.875 1 94.94 358 TYR B N 1
ATOM 6582 C CA . TYR B 1 358 ? 11.102 24.828 22.062 1 94.94 358 TYR B CA 1
ATOM 6583 C C . TYR B 1 358 ? 10.984 23.766 23.156 1 94.94 358 TYR B C 1
ATOM 6585 O O . TYR B 1 358 ? 11.586 22.703 23.062 1 94.94 358 TYR B O 1
ATOM 6593 N N . THR B 1 359 ? 10.227 24 24.203 1 96.06 359 THR B N 1
ATOM 6594 C CA . THR B 1 359 ? 10.078 23.062 25.312 1 96.06 359 THR B CA 1
ATOM 6595 C C . THR B 1 359 ? 8.688 22.422 25.281 1 96.06 359 THR B C 1
ATOM 6597 O O . THR B 1 359 ? 7.676 23.125 25.359 1 96.06 359 THR B O 1
ATOM 6600 N N . ILE B 1 360 ? 8.672 21.125 25.203 1 93.75 360 ILE B N 1
ATOM 6601 C CA . ILE B 1 360 ? 7.426 20.375 25.234 1 93.75 360 ILE B CA 1
ATOM 6602 C C . ILE B 1 360 ? 6.953 20.234 26.688 1 93.75 360 ILE B C 1
ATOM 6604 O O . ILE B 1 360 ? 7.621 19.594 27.5 1 93.75 360 ILE B O 1
ATOM 6608 N N . THR B 1 361 ? 5.867 20.828 27 1 91.81 361 THR B N 1
ATOM 6609 C CA . THR B 1 361 ? 5.383 20.844 28.375 1 91.81 361 THR B CA 1
ATOM 6610 C C . THR B 1 361 ? 4.02 20.156 28.469 1 91.81 361 THR B C 1
ATOM 6612 O O . THR B 1 361 ? 3.518 19.922 29.578 1 91.81 361 THR B O 1
ATOM 6615 N N . PHE B 1 362 ? 3.482 19.891 27.359 1 87.25 362 PHE B N 1
ATOM 6616 C CA . PHE B 1 362 ? 2.111 19.406 27.297 1 87.25 362 PHE B CA 1
ATOM 6617 C C . PHE B 1 362 ? 1.954 18.375 26.172 1 87.25 362 PHE B C 1
ATOM 6619 O O . PHE B 1 362 ? 2.318 18.641 25.031 1 87.25 362 PHE B O 1
ATOM 6626 N N . MET B 1 363 ? 1.44 17.062 26.594 1 91.38 363 MET B N 1
ATOM 6627 C CA . MET B 1 363 ? 1.386 16.078 25.516 1 91.38 363 MET B CA 1
ATOM 6628 C C . MET B 1 363 ? 0.02 15.398 25.469 1 91.38 363 MET B C 1
ATOM 6630 O O . MET B 1 363 ? -0.111 14.297 24.938 1 91.38 363 MET B O 1
ATOM 6634 N N . ASN B 1 364 ? -0.999 15.953 25.953 1 97.06 364 ASN B N 1
ATOM 6635 C CA . ASN B 1 364 ? -2.346 15.398 25.922 1 97.06 364 ASN B CA 1
ATOM 6636 C C . ASN B 1 364 ? -3.377 16.438 25.516 1 97.06 364 ASN B C 1
ATOM 6638 O O . ASN B 1 364 ? -3.709 17.328 26.297 1 97.06 364 ASN B O 1
ATOM 6642 N N . SER B 1 365 ? -3.914 16.328 24.359 1 98.25 365 SER B N 1
ATOM 6643 C CA . SER B 1 365 ? -4.859 17.328 23.875 1 98.25 365 SER B CA 1
ATOM 6644 C C . SER B 1 365 ? -6.293 16.828 23.953 1 98.25 365 SER B C 1
ATOM 6646 O O . SER B 1 365 ? -7.23 17.516 23.531 1 98.25 365 SER B O 1
ATOM 6648 N N . ILE B 1 366 ? -6.586 15.625 24.516 1 98.19 366 ILE B N 1
ATOM 6649 C CA . ILE B 1 366 ? -7.906 15 24.578 1 98.19 366 ILE B CA 1
ATOM 6650 C C . ILE B 1 366 ? -8.867 15.914 25.344 1 98.19 366 ILE B C 1
ATOM 6652 O O . ILE B 1 366 ? -9.992 16.156 24.875 1 98.19 366 ILE B O 1
ATOM 6656 N N . PRO B 1 367 ? -8.445 16.531 26.5 1 97.81 367 PRO B N 1
ATOM 6657 C CA . PRO B 1 367 ? -9.383 17.406 27.219 1 97.81 367 PRO B CA 1
ATOM 6658 C C . PRO B 1 367 ? -9.852 18.578 26.359 1 97.81 367 PRO B C 1
ATOM 6660 O O . PRO B 1 367 ? -10.992 19.031 26.5 1 97.81 367 PRO B O 1
ATOM 6663 N N . TYR B 1 368 ? -9 19.094 25.516 1 98.44 368 TYR B N 1
ATOM 6664 C CA . TYR B 1 368 ? -9.391 20.203 24.641 1 98.44 368 TYR B CA 1
ATOM 6665 C C . TYR B 1 368 ? -10.43 19.75 23.625 1 98.44 368 TYR B C 1
ATOM 6667 O O . TYR B 1 368 ? -11.367 20.484 23.312 1 98.44 368 TYR B O 1
ATOM 6675 N N . HIS B 1 369 ? -10.273 18.547 23.062 1 98.56 369 HIS B N 1
ATOM 6676 C CA . HIS B 1 369 ? -11.281 18 22.156 1 98.56 369 HIS B CA 1
ATOM 6677 C C . HIS B 1 369 ? -12.633 17.891 22.844 1 98.56 369 HIS B C 1
ATOM 6679 O O . HIS B 1 369 ? -13.672 18.172 22.25 1 98.56 369 HIS B O 1
ATOM 6685 N N . VAL B 1 370 ? -12.633 17.453 24.109 1 98.06 370 VAL B N 1
ATOM 6686 C CA . VAL B 1 370 ? -13.859 17.312 24.891 1 98.06 370 VAL B CA 1
ATOM 6687 C C . VAL B 1 370 ? -14.523 18.688 25.031 1 98.06 370 VAL B C 1
ATOM 6689 O O . VAL B 1 370 ? -15.719 18.828 24.766 1 98.06 370 VAL B O 1
ATOM 6692 N N . ASN B 1 371 ? -13.75 19.656 25.422 1 98.06 371 ASN B N 1
ATOM 6693 C CA . ASN B 1 371 ? -14.281 21 25.625 1 98.06 371 ASN B CA 1
ATOM 6694 C C . ASN B 1 371 ? -14.828 21.609 24.344 1 98.06 371 ASN B C 1
ATOM 6696 O O . ASN B 1 371 ? -15.906 22.188 24.328 1 98.06 371 ASN B O 1
ATOM 6700 N N . LEU B 1 372 ? -14.094 21.484 23.297 1 98.44 372 LEU B N 1
ATOM 6701 C CA . LEU B 1 372 ? -14.484 22.062 22.016 1 98.44 372 LEU B CA 1
ATOM 6702 C C . LEU B 1 372 ? -15.75 21.391 21.484 1 98.44 372 LEU B C 1
ATOM 6704 O O . LEU B 1 372 ? -16.609 22.047 20.891 1 98.44 372 LEU B O 1
ATOM 6708 N N . SER B 1 373 ? -15.836 20.094 21.734 1 96.38 373 SER B N 1
ATOM 6709 C CA . SER B 1 373 ? -17.047 19.359 21.359 1 96.38 373 SER B CA 1
ATOM 6710 C C . SER B 1 373 ? -18.266 19.875 22.125 1 96.38 373 SER B C 1
ATOM 6712 O O . SER B 1 373 ? -19.344 20.016 21.547 1 96.38 373 SER B O 1
ATOM 6714 N N . SER B 1 374 ? -18.125 20.109 23.312 1 96.62 374 SER B N 1
ATOM 6715 C CA . SER B 1 374 ? -19.219 20.578 24.141 1 96.62 374 SER B CA 1
ATOM 6716 C C . SER B 1 374 ? -19.703 21.969 23.703 1 96.62 374 SER B C 1
ATOM 6718 O O . SER B 1 374 ? -20.859 22.312 23.922 1 96.62 374 SER B O 1
ATOM 6720 N N . LYS B 1 375 ? -18.828 22.703 23.109 1 97.5 375 LYS B N 1
ATOM 6721 C CA . LYS B 1 375 ? -19.172 24.062 22.656 1 97.5 375 LYS B CA 1
ATOM 6722 C C . LYS B 1 375 ? -19.75 24.047 21.25 1 97.5 375 LYS B C 1
ATOM 6724 O O . LYS B 1 375 ? -20.141 25.094 20.734 1 97.5 375 LYS B O 1
ATOM 6729 N N . GLY B 1 376 ? -19.719 22.891 20.625 1 97 376 GLY B N 1
ATOM 6730 C CA . GLY B 1 376 ? -20.422 22.734 19.359 1 97 376 GLY B CA 1
ATOM 6731 C C . GLY B 1 376 ? -19.531 22.922 18.141 1 97 376 GLY B C 1
ATOM 6732 O O . GLY B 1 376 ? -20.016 22.969 17.016 1 97 376 GLY B O 1
ATOM 6733 N N . TYR B 1 377 ? -18.234 23.047 18.328 1 98.56 377 TYR B N 1
ATOM 6734 C CA . TYR B 1 377 ? -17.328 23.203 17.203 1 98.56 377 TYR B CA 1
ATOM 6735 C C . TYR B 1 377 ? -17.188 21.906 16.422 1 98.56 377 TYR B C 1
ATOM 6737 O O . TYR B 1 377 ? -17.125 20.828 17.031 1 98.56 377 TYR B O 1
ATOM 6745 N N . ARG B 1 378 ? -17.141 21.953 15.117 1 98.38 378 ARG B N 1
ATOM 6746 C CA . ARG B 1 378 ? -17 20.781 14.258 1 98.38 378 ARG B CA 1
ATOM 6747 C C . ARG B 1 378 ? -15.531 20.391 14.117 1 98.38 378 ARG B C 1
ATOM 6749 O O . ARG B 1 378 ? -14.641 21.25 14.195 1 98.38 378 ARG B O 1
ATOM 6756 N N . SER B 1 379 ? -15.305 19.078 13.922 1 98.75 379 SER B N 1
ATOM 6757 C CA . SER B 1 379 ? -13.922 18.656 13.711 1 98.75 379 SER B CA 1
ATOM 6758 C C . SER B 1 379 ? -13.844 17.531 12.688 1 98.75 379 SER B C 1
ATOM 6760 O O . SER B 1 379 ? -14.734 16.688 12.617 1 98.75 379 SER B O 1
ATOM 6762 N N . LEU B 1 380 ? -12.891 17.531 11.828 1 98.88 380 LEU B N 1
ATOM 6763 C CA . LEU B 1 380 ? -12.484 16.453 10.938 1 98.88 380 LEU B CA 1
ATOM 6764 C C . LEU B 1 380 ? -11.125 15.898 11.336 1 98.88 380 LEU B C 1
ATOM 6766 O O . LEU B 1 380 ? -10.125 16.625 11.305 1 98.88 380 LEU B O 1
ATOM 6770 N N . ILE B 1 381 ? -11.125 14.703 11.789 1 98.94 381 ILE B N 1
ATOM 6771 C CA . ILE B 1 381 ? -9.891 13.984 12.086 1 98.94 381 ILE B CA 1
ATOM 6772 C C . ILE B 1 381 ? -9.648 12.914 11.023 1 98.94 381 ILE B C 1
ATOM 6774 O O . ILE B 1 381 ? -10.531 12.094 10.742 1 98.94 381 ILE B O 1
ATOM 6778 N N . TYR B 1 382 ? -8.5 12.938 10.383 1 98.88 382 TYR B N 1
ATOM 6779 C CA . TYR B 1 382 ? -8.273 11.922 9.359 1 98.88 382 TYR B CA 1
ATOM 6780 C C . TYR B 1 382 ? -6.891 11.305 9.5 1 98.88 382 TYR B C 1
ATOM 6782 O O . TYR B 1 382 ? -5.988 11.906 10.086 1 98.88 382 TYR B O 1
ATOM 6790 N N . SER B 1 383 ? -6.75 10.07 9.078 1 98.88 383 SER B N 1
ATOM 6791 C CA . SER B 1 383 ? -5.512 9.297 9.18 1 98.88 383 SER B CA 1
ATOM 6792 C C . SER B 1 383 ? -5.191 8.594 7.867 1 98.88 383 SER B C 1
ATOM 6794 O O . SER B 1 383 ? -6.008 7.832 7.348 1 98.88 383 SER B O 1
ATOM 6796 N N . GLY B 1 384 ? -3.961 8.914 7.309 1 98.81 384 GLY B N 1
ATOM 6797 C CA . GLY B 1 384 ? -3.443 7.922 6.383 1 98.81 384 GLY B CA 1
ATOM 6798 C C . GLY B 1 384 ? -3.264 6.555 7.016 1 98.81 384 GLY B C 1
ATOM 6799 O O . GLY B 1 384 ? -2.699 6.438 8.109 1 98.81 384 GLY B O 1
ATOM 6800 N N . ASP B 1 385 ? -3.668 5.516 6.355 1 98.69 385 ASP B N 1
ATOM 6801 C CA . ASP B 1 385 ? -3.773 4.223 7.027 1 98.69 385 ASP B CA 1
ATOM 6802 C C . ASP B 1 385 ? -2.488 3.412 6.859 1 98.69 385 ASP B C 1
ATOM 6804 O O . ASP B 1 385 ? -2.406 2.27 7.316 1 98.69 385 ASP B O 1
ATOM 6808 N N . HIS B 1 386 ? -1.473 3.965 6.234 1 98.75 386 HIS B N 1
ATOM 6809 C CA . HIS B 1 386 ? -0.171 3.314 6.141 1 98.75 386 HIS B CA 1
ATOM 6810 C C . HIS B 1 386 ? 0.906 4.133 6.844 1 98.75 386 HIS B C 1
ATOM 6812 O O . HIS B 1 386 ? 2.068 4.121 6.434 1 98.75 386 HIS B O 1
ATOM 6818 N N . ASP B 1 387 ? 0.531 4.852 7.867 1 98.56 387 ASP B N 1
ATOM 6819 C CA . ASP B 1 387 ? 1.387 5.664 8.727 1 98.56 387 ASP B CA 1
ATOM 6820 C C . ASP B 1 387 ? 1.761 4.906 10 1 98.56 387 ASP B C 1
ATOM 6822 O O . ASP B 1 387 ? 0.894 4.586 10.812 1 98.56 387 ASP B O 1
ATOM 6826 N N . MET B 1 388 ? 3.035 4.727 10.211 1 98 388 MET B N 1
ATOM 6827 C CA . MET B 1 388 ? 3.496 4.039 11.414 1 98 388 MET B CA 1
ATOM 6828 C C . MET B 1 388 ? 3.816 5.035 12.523 1 98 388 MET B C 1
ATOM 6830 O O . MET B 1 388 ? 3.922 4.66 13.695 1 98 388 MET B O 1
ATOM 6834 N N . VAL B 1 389 ? 3.939 6.316 12.219 1 97.19 389 VAL B N 1
ATOM 6835 C CA . VAL B 1 389 ? 4.273 7.348 13.195 1 97.19 389 VAL B CA 1
ATOM 6836 C C . VAL B 1 389 ? 3.096 7.57 14.141 1 97.19 389 VAL B C 1
ATOM 6838 O O . VAL B 1 389 ? 3.244 7.488 15.359 1 97.19 389 VAL B O 1
ATOM 6841 N N . VAL B 1 390 ? 1.994 7.859 13.578 1 98.38 390 VAL B N 1
ATOM 6842 C CA . VAL B 1 390 ? 0.715 7.938 14.273 1 98.38 390 VAL B CA 1
ATOM 6843 C C . VAL B 1 390 ? -0.295 7.004 13.609 1 98.38 390 VAL B C 1
ATOM 6845 O O . VAL B 1 390 ? -1.127 7.449 12.812 1 98.38 390 VAL B O 1
ATOM 6848 N N . PRO B 1 391 ? -0.245 5.734 14.008 1 98.44 391 PRO B N 1
ATOM 6849 C CA . PRO B 1 391 ? -1.124 4.766 13.352 1 98.44 391 PRO B CA 1
ATOM 6850 C C . PRO B 1 391 ? -2.604 5.117 13.5 1 98.44 391 PRO B C 1
ATOM 6852 O O . PRO B 1 391 ? -3.002 5.703 14.508 1 98.44 391 PRO B O 1
ATOM 6855 N N . PHE B 1 392 ? -3.398 4.773 12.508 1 98.69 392 PHE B N 1
ATOM 6856 C CA . PHE B 1 392 ? -4.828 5.07 12.547 1 98.69 392 PHE B CA 1
ATOM 6857 C C . PHE B 1 392 ? -5.477 4.441 13.773 1 98.69 392 PHE B C 1
ATOM 6859 O O . PHE B 1 392 ? -6.465 4.961 14.289 1 98.69 392 PHE B O 1
ATOM 6866 N N . GLN B 1 393 ? -4.898 3.391 14.352 1 98.19 393 GLN B N 1
ATOM 6867 C CA . GLN B 1 393 ? -5.43 2.727 15.539 1 98.19 393 GLN B CA 1
ATOM 6868 C C . GLN B 1 393 ? -5.367 3.645 16.75 1 98.19 393 GLN B C 1
ATOM 6870 O O . GLN B 1 393 ? -6.258 3.613 17.609 1 98.19 393 GLN B O 1
ATOM 6875 N N . SER B 1 394 ? -4.277 4.406 16.859 1 97.88 394 SER B N 1
ATOM 6876 C CA . SER B 1 394 ? -4.16 5.332 17.984 1 97.88 394 SER B CA 1
ATOM 6877 C C . SER B 1 394 ? -5.219 6.43 17.906 1 97.88 394 SER B C 1
ATOM 6879 O O . SER B 1 394 ? -5.801 6.809 18.922 1 97.88 394 SER B O 1
ATOM 6881 N N . THR B 1 395 ? -5.449 6.93 16.734 1 98.62 395 THR B N 1
ATOM 6882 C CA . THR B 1 395 ? -6.477 7.945 16.531 1 98.62 395 THR B CA 1
ATOM 6883 C C . THR B 1 395 ? -7.855 7.395 16.875 1 98.62 395 THR B C 1
ATOM 6885 O O . THR B 1 395 ? -8.633 8.047 17.578 1 98.62 395 THR B O 1
ATOM 6888 N N . GLN B 1 396 ? -8.102 6.199 16.406 1 97.88 396 GLN B N 1
ATOM 6889 C CA . GLN B 1 396 ? -9.391 5.574 16.703 1 97.88 396 GLN B CA 1
ATOM 6890 C C . GLN B 1 396 ? -9.555 5.336 18.203 1 97.88 396 GLN B C 1
ATOM 6892 O O . GLN B 1 396 ? -10.664 5.445 18.734 1 97.88 396 GLN B O 1
ATOM 6897 N N . ALA B 1 397 ? -8.484 5.031 18.844 1 97.12 397 ALA B N 1
ATOM 6898 C CA . ALA B 1 397 ? -8.531 4.723 20.281 1 97.12 397 ALA B CA 1
ATOM 6899 C C . ALA B 1 397 ? -8.984 5.93 21.078 1 97.12 397 ALA B C 1
ATOM 6901 O O . ALA B 1 397 ? -9.852 5.816 21.953 1 97.12 397 ALA B O 1
ATOM 6902 N N . TRP B 1 398 ? -8.352 7.141 20.875 1 97.75 398 TRP B N 1
ATOM 6903 C CA . TRP B 1 398 ? -8.734 8.281 21.688 1 97.75 398 TRP B CA 1
ATOM 6904 C C . TRP B 1 398 ? -10.117 8.789 21.297 1 97.75 398 TRP B C 1
ATOM 6906 O O . TRP B 1 398 ? -10.859 9.305 22.141 1 97.75 398 TRP B O 1
ATOM 6916 N N . ILE B 1 399 ? -10.523 8.641 20.016 1 97.94 399 ILE B N 1
ATOM 6917 C CA . ILE B 1 399 ? -11.875 9.016 19.609 1 97.94 399 ILE B CA 1
ATOM 6918 C C . ILE B 1 399 ? -12.891 8.133 20.328 1 97.94 399 ILE B C 1
ATOM 6920 O O . ILE B 1 399 ? -13.906 8.625 20.844 1 97.94 399 ILE B O 1
ATOM 6924 N N . LYS B 1 400 ? -12.625 6.816 20.359 1 96.12 400 LYS B N 1
ATOM 6925 C CA . LYS B 1 400 ? -13.477 5.891 21.094 1 96.12 400 LYS B CA 1
ATOM 6926 C C . LYS B 1 400 ? -13.539 6.258 22.562 1 96.12 400 LYS B C 1
ATOM 6928 O O . LYS B 1 400 ? -14.602 6.152 23.188 1 96.12 400 LYS B O 1
ATOM 6933 N N . TYR B 1 401 ? -12.438 6.664 23.109 1 95.56 401 TYR B N 1
ATOM 6934 C CA . TYR B 1 401 ? -12.336 7.043 24.516 1 95.56 401 TYR B CA 1
ATOM 6935 C C . TYR B 1 401 ? -13.281 8.195 24.844 1 95.56 401 TYR B C 1
ATOM 6937 O O . TYR B 1 401 ? -13.789 8.289 25.953 1 95.56 401 TYR B O 1
ATOM 6945 N N . LEU B 1 402 ? -13.523 9.109 23.875 1 96.38 402 LEU B N 1
ATOM 6946 C CA . LEU B 1 402 ? -14.438 10.227 24.078 1 96.38 402 LEU B CA 1
ATOM 6947 C C . LEU B 1 402 ? -15.852 9.719 24.359 1 96.38 402 LEU B C 1
ATOM 6949 O O . LEU B 1 402 ? -16.641 10.398 25.016 1 96.38 402 LEU B O 1
ATOM 6953 N N . ASN B 1 403 ? -16.266 8.586 23.828 1 95.5 403 ASN B N 1
ATOM 6954 C CA . ASN B 1 403 ? -17.484 7.844 24.141 1 95.5 403 ASN B CA 1
ATOM 6955 C C . ASN B 1 403 ? -18.734 8.594 23.672 1 95.5 403 ASN B C 1
ATOM 6957 O O . ASN B 1 403 ? -19.734 8.648 24.391 1 95.5 403 ASN B O 1
ATOM 6961 N N . TYR B 1 404 ? -18.641 9.258 22.562 1 96.56 404 TYR B N 1
ATOM 6962 C CA . TYR B 1 404 ? -19.812 9.852 21.938 1 96.56 404 TYR B CA 1
ATOM 6963 C C . TYR B 1 404 ? -20.531 8.836 21.062 1 96.56 404 TYR B C 1
ATOM 6965 O O . TYR B 1 404 ? -19.922 7.891 20.562 1 96.56 404 TYR B O 1
ATOM 6973 N N . SER B 1 405 ? -21.812 9.039 20.875 1 96.38 405 SER B N 1
ATOM 6974 C CA . SER B 1 405 ? -22.594 8.133 20.047 1 96.38 405 SER B CA 1
ATOM 6975 C C . SER B 1 405 ? -22.266 8.305 18.562 1 96.38 405 SER B C 1
ATOM 6977 O O . SER B 1 405 ? -22 9.422 18.109 1 96.38 405 SER B O 1
ATOM 6979 N N . THR B 1 406 ? -22.344 7.215 17.875 1 95.56 406 THR B N 1
ATOM 6980 C CA . THR B 1 406 ? -22.125 7.23 16.438 1 95.56 406 THR B CA 1
ATOM 6981 C C . THR B 1 406 ? -23.375 7.703 15.695 1 95.56 406 THR B C 1
ATOM 6983 O O . THR B 1 406 ? -24.484 7.293 16.031 1 95.56 406 THR B O 1
ATOM 6986 N N . ILE B 1 407 ? -23.203 8.609 14.82 1 93.88 407 ILE B N 1
ATOM 6987 C CA . ILE B 1 407 ? -24.297 9.102 13.984 1 93.88 407 ILE B CA 1
ATOM 6988 C C . ILE B 1 407 ? -24.281 8.367 12.648 1 93.88 407 ILE B C 1
ATOM 6990 O O . ILE B 1 407 ? -25.344 7.984 12.133 1 93.88 407 ILE B O 1
ATOM 6994 N N . ASP B 1 408 ? -23.203 8.266 12.031 1 93.31 408 ASP B N 1
ATOM 6995 C CA . ASP B 1 408 ? -22.938 7.508 10.812 1 93.31 408 ASP B CA 1
ATOM 6996 C C . ASP B 1 408 ? -21.891 6.41 11.062 1 93.31 408 ASP B C 1
ATOM 6998 O O . ASP B 1 408 ? -20.75 6.699 11.406 1 93.31 408 ASP B O 1
ATOM 7002 N N . ASP B 1 409 ? -22.359 5.145 10.875 1 93.94 409 ASP B N 1
ATOM 7003 C CA . ASP B 1 409 ? -21.484 4.016 11.195 1 93.94 409 ASP B CA 1
ATOM 7004 C C . ASP B 1 409 ? -20.344 3.9 10.188 1 93.94 409 ASP B C 1
ATOM 7006 O O . ASP B 1 409 ? -20.375 4.547 9.133 1 93.94 409 ASP B O 1
ATOM 7010 N N . TRP B 1 410 ? -19.422 3.094 10.594 1 97.62 410 TRP B N 1
ATOM 7011 C CA . TRP B 1 410 ? -18.234 2.842 9.781 1 97.62 410 TRP B CA 1
ATOM 7012 C C . TRP B 1 410 ? -18.625 2.416 8.367 1 97.62 410 TRP B C 1
ATOM 7014 O O . TRP B 1 410 ? -19.312 1.406 8.188 1 97.62 410 TRP B O 1
ATOM 7024 N N . ARG B 1 411 ? -18.234 3.15 7.348 1 97.81 411 ARG B N 1
ATOM 7025 C CA . ARG B 1 411 ? -18.547 2.857 5.953 1 97.81 411 ARG B CA 1
ATOM 7026 C C . ARG B 1 411 ? -17.484 3.428 5.02 1 97.81 411 ARG B C 1
ATOM 7028 O O . ARG B 1 411 ? -16.766 4.348 5.395 1 97.81 411 ARG B O 1
ATOM 7035 N N . PRO B 1 412 ? -17.422 2.928 3.783 1 98.19 412 PRO B N 1
ATOM 7036 C CA . PRO B 1 412 ? -16.484 3.52 2.824 1 98.19 412 PRO B CA 1
ATOM 7037 C C . PRO B 1 412 ? -16.922 4.898 2.342 1 98.19 412 PRO B C 1
ATOM 7039 O O . PRO B 1 412 ? -18.125 5.18 2.285 1 98.19 412 PRO B O 1
ATOM 7042 N N . TRP B 1 413 ? -16 5.789 2.131 1 98.44 413 TRP B N 1
ATOM 7043 C CA . TRP B 1 413 ? -16.25 6.992 1.342 1 98.44 413 TRP B CA 1
ATOM 7044 C C . TRP B 1 413 ? -15.516 6.93 0.009 1 98.44 413 TRP B C 1
ATOM 7046 O O . TRP B 1 413 ? -14.492 6.25 -0.111 1 98.44 413 TRP B O 1
ATOM 7056 N N . MET B 1 414 ? -16.078 7.566 -1.056 1 96.94 414 MET B N 1
ATOM 7057 C CA . MET B 1 414 ? -15.688 7.25 -2.426 1 96.94 414 MET B CA 1
ATOM 7058 C C . MET B 1 414 ? -15.172 8.492 -3.141 1 96.94 414 MET B C 1
ATOM 7060 O O . MET B 1 414 ? -15.625 9.609 -2.869 1 96.94 414 MET B O 1
ATOM 7064 N N . VAL B 1 415 ? -14.234 8.359 -3.961 1 96.69 415 VAL B N 1
ATOM 7065 C CA . VAL B 1 415 ? -13.797 9.336 -4.953 1 96.69 415 VAL B CA 1
ATOM 7066 C C . VAL B 1 415 ? -13.719 8.68 -6.328 1 96.69 415 VAL B C 1
ATOM 7068 O O . VAL B 1 415 ? -13.031 7.676 -6.508 1 96.69 415 VAL B O 1
ATOM 7071 N N . ASP B 1 416 ? -14.422 9.18 -7.289 1 93.06 416 ASP B N 1
ATOM 7072 C CA . ASP B 1 416 ? -14.469 8.664 -8.656 1 93.06 416 ASP B CA 1
ATOM 7073 C C . ASP B 1 416 ? -14.828 7.18 -8.664 1 93.06 416 ASP B C 1
ATOM 7075 O O . ASP B 1 416 ? -14.188 6.387 -9.359 1 93.06 416 ASP B O 1
ATOM 7079 N N . GLY B 1 417 ? -15.734 6.805 -7.812 1 93.19 417 GLY B N 1
ATOM 7080 C CA . GLY B 1 417 ? -16.25 5.445 -7.801 1 93.19 417 GLY B CA 1
ATOM 7081 C C . GLY B 1 417 ? -15.328 4.461 -7.109 1 93.19 417 GLY B C 1
ATOM 7082 O O . GLY B 1 417 ? -15.586 3.256 -7.113 1 93.19 417 GLY B O 1
ATOM 7083 N N . GLN B 1 418 ? -14.266 4.914 -6.559 1 96 418 GLN B N 1
ATOM 7084 C CA . GLN B 1 418 ? -13.312 4.055 -5.863 1 96 418 GLN B CA 1
ATOM 7085 C C . GLN B 1 418 ? -13.328 4.32 -4.363 1 96 418 GLN B C 1
ATOM 7087 O O . GLN B 1 418 ? -13.469 5.465 -3.928 1 96 418 GLN B O 1
ATOM 7092 N N . VAL B 1 419 ? -13.219 3.283 -3.525 1 97.75 419 VAL B N 1
ATOM 7093 C CA . VAL B 1 419 ? -13.094 3.459 -2.084 1 97.75 419 VAL B CA 1
ATOM 7094 C C . VAL B 1 419 ? -11.836 4.27 -1.774 1 97.75 419 VAL B C 1
ATOM 7096 O O . VAL B 1 419 ? -10.719 3.828 -2.066 1 97.75 419 VAL B O 1
ATOM 7099 N N . ALA B 1 420 ? -11.977 5.438 -1.201 1 98.44 420 ALA B N 1
ATOM 7100 C CA . ALA B 1 420 ? -10.867 6.32 -0.858 1 98.44 420 ALA B CA 1
ATOM 7101 C C . ALA B 1 420 ? -10.43 6.117 0.591 1 98.44 420 ALA B C 1
ATOM 7103 O O . ALA B 1 420 ? -9.328 6.504 0.974 1 98.44 420 ALA B O 1
ATOM 7104 N N . GLY B 1 421 ? -11.258 5.543 1.366 1 98.69 421 GLY B N 1
ATOM 7105 C CA . GLY B 1 421 ? -11.07 5.246 2.777 1 98.69 421 GLY B CA 1
ATOM 7106 C C . GLY B 1 421 ? -12.359 4.914 3.494 1 98.69 421 GLY B C 1
ATOM 7107 O O . GLY B 1 421 ? -13.336 4.5 2.867 1 98.69 421 GLY B O 1
ATOM 7108 N N . TYR B 1 422 ? -12.328 4.977 4.777 1 98.81 422 TYR B N 1
ATOM 7109 C CA . TYR B 1 422 ? -13.516 4.719 5.594 1 98.81 422 TYR B CA 1
ATOM 7110 C C . TYR B 1 422 ? -13.781 5.879 6.543 1 98.81 422 TYR B C 1
ATOM 7112 O O . TYR B 1 422 ? -12.867 6.641 6.875 1 98.81 422 TYR B O 1
ATOM 7120 N N . THR B 1 423 ? -15.023 6.016 6.949 1 98.62 423 THR B N 1
ATOM 7121 C CA . THR B 1 423 ? -15.391 7.184 7.746 1 98.62 423 THR B CA 1
ATOM 7122 C C . THR B 1 423 ? -16.469 6.82 8.766 1 98.62 423 THR B C 1
ATOM 7124 O O . THR B 1 423 ? -17.094 5.762 8.672 1 98.62 423 THR B O 1
ATOM 7127 N N . ARG B 1 424 ? -16.516 7.617 9.742 1 97.75 424 ARG B N 1
ATOM 7128 C CA . ARG B 1 424 ? -17.531 7.578 10.797 1 97.75 424 ARG B CA 1
ATOM 7129 C C . ARG B 1 424 ? -17.766 8.969 11.375 1 97.75 424 ARG B C 1
ATOM 7131 O O . ARG B 1 424 ? -16.844 9.789 11.438 1 97.75 424 ARG B O 1
ATOM 7138 N N . SER B 1 425 ? -18.969 9.258 11.727 1 97.5 425 SER B N 1
ATOM 7139 C CA . SER B 1 425 ? -19.281 10.531 12.367 1 97.5 425 SER B CA 1
ATOM 7140 C C . SER B 1 425 ? -19.906 10.32 13.734 1 97.5 425 SER B C 1
ATOM 7142 O O . SER B 1 425 ? -20.531 9.281 13.984 1 97.5 425 SER B O 1
ATOM 7144 N N . PHE B 1 426 ? -19.797 11.297 14.586 1 97.75 426 PHE B N 1
ATOM 7145 C CA . PHE B 1 426 ? -20.188 11.18 15.984 1 97.75 426 PHE B CA 1
ATOM 7146 C C . PHE B 1 426 ? -21.094 12.336 16.391 1 97.75 426 PHE B C 1
ATOM 7148 O O . PHE B 1 426 ? -21.156 13.359 15.695 1 97.75 426 PHE B O 1
ATOM 7155 N N . SER B 1 427 ? -21.781 12.203 17.469 1 97.44 427 SER B N 1
ATOM 7156 C CA . SER B 1 427 ? -22.781 13.156 17.938 1 97.44 427 SER B CA 1
ATOM 7157 C C . SER B 1 427 ? -22.125 14.445 18.438 1 97.44 427 SER B C 1
ATOM 7159 O O . SER B 1 427 ? -22.812 15.445 18.641 1 97.44 427 SER B O 1
ATOM 7161 N N . ASN B 1 428 ? -20.859 14.484 18.641 1 96.5 428 ASN B N 1
ATOM 7162 C CA . ASN B 1 428 ? -20.156 15.695 19.062 1 96.5 428 ASN B CA 1
ATOM 7163 C C . ASN B 1 428 ? -19.656 16.5 17.875 1 96.5 428 ASN B C 1
ATOM 7165 O O . ASN B 1 428 ? -18.672 17.234 17.984 1 96.5 428 ASN B O 1
ATOM 7169 N N . HIS B 1 429 ? -20.172 16.234 16.703 1 96.38 429 HIS B N 1
ATOM 7170 C CA . HIS B 1 429 ? -19.875 16.953 15.469 1 96.38 429 HIS B CA 1
ATOM 7171 C C . HIS B 1 429 ? -18.484 16.625 14.953 1 96.38 429 HIS B C 1
ATOM 7173 O O . HIS B 1 429 ? -17.859 17.438 14.258 1 96.38 429 HIS B O 1
ATOM 7179 N N . MET B 1 430 ? -17.969 15.484 15.352 1 98.25 430 MET B N 1
ATOM 7180 C CA . MET B 1 430 ? -16.688 15.008 14.852 1 98.25 430 MET B CA 1
ATOM 7181 C C . MET B 1 430 ? -16.875 14.008 13.719 1 98.25 430 MET B C 1
ATOM 7183 O O . MET B 1 430 ? -17.766 13.148 13.781 1 98.25 430 MET B O 1
ATOM 7187 N N . THR B 1 431 ? -16.156 14.164 12.664 1 98.62 431 THR B N 1
ATOM 7188 C CA . THR B 1 431 ? -16.031 13.195 11.578 1 98.62 431 THR B CA 1
ATOM 7189 C C . THR B 1 431 ? -14.625 12.602 11.555 1 98.62 431 THR B C 1
ATOM 7191 O O . THR B 1 431 ? -13.633 13.336 11.641 1 98.62 431 THR B O 1
ATOM 7194 N N . TYR B 1 432 ? -14.531 11.312 11.578 1 98.62 432 TYR B N 1
ATOM 7195 C CA . TYR B 1 432 ? -13.266 10.609 11.398 1 98.62 432 TYR B CA 1
ATOM 7196 C C . TYR B 1 432 ? -13.195 9.945 10.031 1 98.62 432 TYR B C 1
ATOM 7198 O O . TYR B 1 432 ? -14.203 9.414 9.547 1 98.62 432 TYR B O 1
ATOM 7206 N N . ALA B 1 433 ? -12.055 9.984 9.391 1 98.88 433 ALA B N 1
ATOM 7207 C CA . ALA B 1 433 ? -11.891 9.312 8.109 1 98.88 433 ALA B CA 1
ATOM 7208 C C . ALA B 1 433 ? -10.477 8.758 7.953 1 98.88 433 ALA B C 1
ATOM 7210 O O . ALA B 1 433 ? -9.508 9.383 8.391 1 98.88 433 ALA B O 1
ATOM 7211 N N . THR B 1 434 ? -10.375 7.602 7.395 1 98.88 434 THR B N 1
ATOM 7212 C CA . THR B 1 434 ? -9.078 7.121 6.922 1 98.88 434 THR B CA 1
ATOM 7213 C C . THR B 1 434 ? -8.883 7.461 5.445 1 98.88 434 THR B C 1
ATOM 7215 O O . THR B 1 434 ? -9.859 7.691 4.723 1 98.88 434 THR B O 1
ATOM 7218 N N . VAL B 1 435 ? -7.699 7.645 5.086 1 98.88 435 VAL B N 1
ATOM 7219 C CA . VAL B 1 435 ? -7.312 7.789 3.689 1 98.88 435 VAL B CA 1
ATOM 7220 C C . VAL B 1 435 ? -6.523 6.559 3.244 1 98.88 435 VAL B C 1
ATOM 7222 O O . VAL B 1 435 ? -5.383 6.359 3.662 1 98.88 435 VAL B O 1
ATOM 7225 N N . LYS B 1 436 ? -7.098 5.734 2.371 1 98.69 436 LYS B N 1
ATOM 7226 C CA . LYS B 1 436 ? -6.551 4.449 1.947 1 98.69 436 LYS B CA 1
ATOM 7227 C C . LYS B 1 436 ? -5.23 4.629 1.203 1 98.69 436 LYS B C 1
ATOM 7229 O O . LYS B 1 436 ? -5.168 5.355 0.208 1 98.69 436 LYS B O 1
ATOM 7234 N N . GLY B 1 437 ? -4.188 3.969 1.715 1 98.25 437 GLY B N 1
ATOM 7235 C CA . GLY B 1 437 ? -2.875 4.051 1.098 1 98.25 437 GLY B CA 1
ATOM 7236 C C . GLY B 1 437 ? -2.105 5.297 1.491 1 98.25 437 GLY B C 1
ATOM 7237 O O . GLY B 1 437 ? -0.967 5.492 1.059 1 98.25 437 GLY B O 1
ATOM 7238 N N . GLY B 1 438 ? -2.688 6.156 2.293 1 98.62 438 GLY B N 1
ATOM 7239 C CA . GLY B 1 438 ? -2.033 7.383 2.725 1 98.62 438 GLY B CA 1
ATOM 7240 C C . GLY B 1 438 ? -1.03 7.16 3.842 1 98.62 438 GLY B C 1
ATOM 7241 O O . GLY B 1 438 ? -1.191 6.25 4.656 1 98.62 438 GLY B O 1
ATOM 7242 N N . GLY B 1 439 ? -0.025 8.008 3.938 1 98.06 439 GLY B N 1
ATOM 7243 C CA . GLY B 1 439 ? 0.965 7.988 5.004 1 98.06 439 GLY B CA 1
ATOM 7244 C C . GLY B 1 439 ? 0.739 9.062 6.051 1 98.06 439 GLY B C 1
ATOM 7245 O O . GLY B 1 439 ? -0.404 9.391 6.367 1 98.06 439 GLY B O 1
ATOM 7246 N N . HIS B 1 440 ? 1.833 9.516 6.684 1 97.56 440 HIS B N 1
ATOM 7247 C CA . HIS B 1 440 ? 1.817 10.469 7.789 1 97.56 440 HIS B CA 1
ATOM 7248 C C . HIS B 1 440 ? 1.264 11.82 7.344 1 97.56 440 HIS B C 1
ATOM 7250 O O . HIS B 1 440 ? 0.594 12.508 8.117 1 97.56 440 HIS B O 1
ATOM 7256 N N . THR B 1 441 ? 1.628 12.21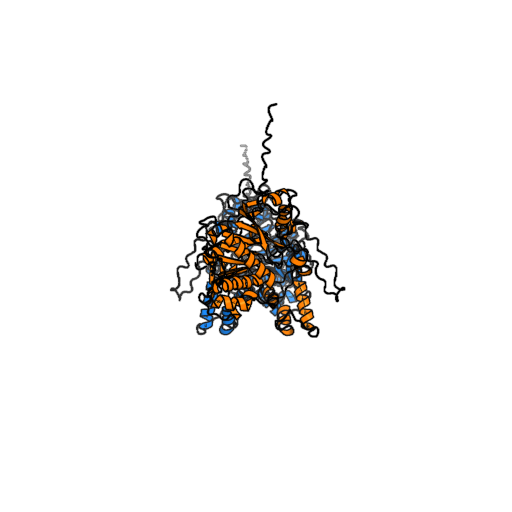1 6.125 1 97.44 441 THR B N 1
ATOM 7257 C CA . THR B 1 441 ? 1.049 13.375 5.469 1 97.44 441 THR B CA 1
ATOM 7258 C C . THR B 1 441 ? 0.114 12.953 4.34 1 97.44 441 THR B C 1
ATOM 7260 O O . THR B 1 441 ? 0.451 13.094 3.162 1 97.44 441 THR B O 1
ATOM 7263 N N . ALA B 1 442 ? -1.049 12.539 4.773 1 98.31 442 ALA B N 1
ATOM 7264 C CA . ALA B 1 442 ? -1.995 11.891 3.873 1 98.31 442 ALA B CA 1
ATOM 7265 C C . ALA B 1 442 ? -2.293 12.766 2.662 1 98.31 442 ALA B C 1
ATOM 7267 O O . ALA B 1 442 ? -2.328 12.281 1.528 1 98.31 442 ALA B O 1
ATOM 7268 N N . PRO B 1 443 ? -2.475 14.125 2.803 1 98.19 443 PRO B N 1
ATOM 7269 C CA . PRO B 1 443 ? -2.738 14.961 1.627 1 98.19 443 PRO B CA 1
ATOM 7270 C C . PRO B 1 443 ? -1.555 15.016 0.664 1 98.19 443 PRO B C 1
ATOM 7272 O O . PRO B 1 443 ? -1.722 15.367 -0.507 1 98.19 443 PRO B O 1
ATOM 7275 N N . GLU B 1 444 ? -0.324 14.781 1.21 1 96.69 444 GLU B N 1
ATOM 7276 C CA . GLU B 1 444 ? 0.841 14.695 0.334 1 96.69 444 GLU B CA 1
ATOM 7277 C C . GLU B 1 444 ? 0.835 13.406 -0.475 1 96.69 444 GLU B C 1
ATOM 7279 O O . GLU B 1 444 ? 1.217 13.398 -1.647 1 96.69 444 GLU B O 1
ATOM 7284 N N . ASP B 1 445 ? 0.367 12.32 0.13 1 95.69 445 ASP B N 1
ATOM 7285 C CA . ASP B 1 445 ? 0.347 11 -0.49 1 95.69 445 ASP B CA 1
ATOM 7286 C C . ASP B 1 445 ? -0.825 10.867 -1.461 1 95.69 445 ASP B C 1
ATOM 7288 O O . ASP B 1 445 ? -0.706 10.219 -2.5 1 95.69 445 ASP B O 1
ATOM 7292 N N . LYS B 1 446 ? -1.951 11.406 -1 1 97.88 446 LYS B N 1
ATOM 7293 C CA . LYS B 1 446 ? -3.223 11.234 -1.695 1 97.88 446 LYS B CA 1
ATOM 7294 C C . LYS B 1 446 ? -3.92 12.578 -1.901 1 97.88 446 LYS B C 1
ATOM 7296 O O . LYS B 1 446 ? -4.957 12.844 -1.288 1 97.88 446 LYS B O 1
ATOM 7301 N N . HIS B 1 447 ? -3.426 13.359 -2.85 1 97.44 447 HIS B N 1
ATOM 7302 C CA . HIS B 1 447 ? -3.893 14.719 -3.082 1 97.44 447 HIS B CA 1
ATOM 7303 C C . HIS B 1 447 ? -5.375 14.742 -3.432 1 97.44 447 HIS B C 1
ATOM 7305 O O . HIS B 1 447 ? -6.156 15.461 -2.799 1 97.44 447 HIS B O 1
ATOM 7311 N N . LYS B 1 448 ? -5.727 13.914 -4.383 1 97.31 448 LYS B N 1
ATOM 7312 C CA . LYS B 1 448 ? -7.094 13.93 -4.902 1 97.31 448 LYS B CA 1
ATOM 7313 C C . LYS B 1 448 ? -8.094 13.516 -3.828 1 97.31 448 LYS B C 1
ATOM 7315 O O . LYS B 1 448 ? -9.102 14.195 -3.619 1 97.31 448 LYS B O 1
ATOM 7320 N N . GLU B 1 449 ? -7.789 12.414 -3.182 1 98.44 449 GLU B N 1
ATOM 7321 C CA . GLU B 1 449 ? -8.688 11.906 -2.148 1 98.44 449 GLU B CA 1
ATOM 7322 C C . GLU B 1 449 ? -8.828 12.906 -1.002 1 98.44 449 GLU B C 1
ATOM 7324 O O . GLU B 1 449 ? -9.938 13.164 -0.533 1 98.44 449 GLU B O 1
ATOM 7329 N N . SER B 1 450 ? -7.73 13.5 -0.589 1 98.81 450 SER B N 1
ATOM 7330 C CA . SER B 1 450 ? -7.766 14.445 0.517 1 98.81 450 SER B CA 1
ATOM 7331 C C . SER B 1 450 ? -8.5 15.727 0.126 1 98.81 450 SER B C 1
ATOM 7333 O O . SER B 1 450 ? -9.18 16.328 0.955 1 98.81 450 SER B O 1
ATOM 7335 N N . PHE B 1 451 ? -8.336 16.109 -1.113 1 98.69 451 PHE B N 1
ATOM 7336 C CA . PHE B 1 451 ? -9.047 17.266 -1.648 1 98.69 451 PHE B CA 1
ATOM 7337 C C . PHE B 1 451 ? -10.555 17.078 -1.547 1 98.69 451 PHE B C 1
ATOM 7339 O O . PHE B 1 451 ? -11.258 17.938 -1.021 1 98.69 451 PHE B O 1
ATOM 7346 N N . HIS B 1 452 ? -11.016 15.945 -1.994 1 98.56 452 HIS B N 1
ATOM 7347 C CA . HIS B 1 452 ? -12.453 15.695 -1.994 1 98.56 452 HIS B CA 1
ATOM 7348 C C . HIS B 1 452 ? -12.977 15.469 -0.578 1 98.56 452 HIS B C 1
ATOM 7350 O O . HIS B 1 452 ? -14.102 15.859 -0.258 1 98.56 452 HIS B O 1
ATOM 7356 N N . MET B 1 453 ? -12.18 14.812 0.271 1 98.81 453 MET B N 1
ATOM 7357 C CA . MET B 1 453 ? -12.539 14.633 1.674 1 98.81 453 MET B CA 1
ATOM 7358 C C . MET B 1 453 ? -12.805 15.984 2.342 1 98.81 453 MET B C 1
ATOM 7360 O O . MET B 1 453 ? -13.875 16.203 2.918 1 98.81 453 MET B O 1
ATOM 7364 N N . PHE B 1 454 ? -11.875 16.891 2.223 1 98.81 454 PHE B N 1
ATOM 7365 C CA . PHE B 1 454 ? -11.992 18.172 2.92 1 98.81 454 PHE B CA 1
ATOM 7366 C C . PHE B 1 454 ? -13.078 19.047 2.283 1 98.81 454 PHE B C 1
ATOM 7368 O O . PHE B 1 454 ? -13.812 19.734 2.984 1 98.81 454 PHE B O 1
ATOM 7375 N N . LYS B 1 455 ? -13.125 19.031 0.969 1 98.62 455 LYS B N 1
ATOM 7376 C CA . LYS B 1 455 ? -14.133 19.812 0.262 1 98.62 455 LYS B CA 1
ATOM 7377 C C . LYS B 1 455 ? -15.539 19.453 0.729 1 98.62 455 LYS B C 1
ATOM 7379 O O . LYS B 1 455 ? -16.344 20.344 1.015 1 98.62 455 LYS B O 1
ATOM 7384 N N . ARG B 1 456 ? -15.812 18.172 0.816 1 98.56 456 ARG B N 1
ATOM 7385 C CA . ARG B 1 456 ? -17.125 17.719 1.259 1 98.56 456 ARG B CA 1
ATOM 7386 C C . ARG B 1 456 ? -17.359 18.078 2.725 1 98.56 456 ARG B C 1
ATOM 7388 O O . ARG B 1 456 ? -18.438 18.578 3.084 1 98.56 456 ARG B O 1
ATOM 7395 N N . TRP B 1 457 ? -16.359 17.844 3.551 1 98.62 457 TRP B N 1
ATOM 7396 C CA . TRP B 1 457 ? -16.516 18.078 4.984 1 98.62 457 TRP B CA 1
ATOM 7397 C C . TRP B 1 457 ? -16.781 19.562 5.262 1 98.62 457 TRP B C 1
ATOM 7399 O O . TRP B 1 457 ? -17.703 19.891 6.023 1 98.62 457 TRP B O 1
ATOM 7409 N N . ILE B 1 458 ? -15.969 20.438 4.609 1 98.25 458 ILE B N 1
ATOM 7410 C CA . ILE B 1 458 ? -16.062 21.859 4.918 1 98.25 458 ILE B CA 1
ATOM 7411 C C . ILE B 1 458 ? -17.391 22.406 4.398 1 98.25 458 ILE B C 1
ATOM 7413 O O . ILE B 1 458 ? -17.922 23.375 4.945 1 98.25 458 ILE B O 1
ATOM 7417 N N . ALA B 1 459 ? -17.984 21.781 3.381 1 97.31 459 ALA B N 1
ATOM 7418 C CA . ALA B 1 459 ? -19.281 22.172 2.818 1 97.31 459 ALA B CA 1
ATOM 7419 C C . ALA B 1 459 ? -20.422 21.516 3.578 1 97.31 459 ALA B C 1
ATOM 7421 O O . ALA B 1 459 ? -21.594 21.625 3.178 1 97.31 459 ALA B O 1
ATOM 7422 N N . GLN B 1 460 ? -20.109 20.75 4.594 1 95.94 460 GLN B N 1
ATOM 7423 C CA . GLN B 1 460 ? -21.094 20.078 5.445 1 95.94 460 GLN B CA 1
ATOM 7424 C C . GLN B 1 460 ? -21.844 19 4.676 1 95.94 460 GLN B C 1
ATOM 7426 O O . GLN B 1 460 ? -23.062 18.844 4.848 1 95.94 460 GLN B O 1
ATOM 7431 N N . GLN B 1 461 ? -21.094 18.422 3.805 1 95.12 461 GLN B N 1
ATOM 7432 C CA . GLN B 1 461 ? -21.609 17.266 3.078 1 95.12 461 GLN B CA 1
ATOM 7433 C C . GLN B 1 461 ? -21.031 15.969 3.635 1 95.12 461 GLN B C 1
ATOM 7435 O O . GLN B 1 461 ? -19.922 15.945 4.164 1 95.12 461 GLN B O 1
ATOM 7440 N N . PRO B 1 462 ? -21.875 15.008 3.586 1 91.81 462 PRO B N 1
ATOM 7441 C CA . PRO B 1 462 ? -21.328 13.703 3.971 1 91.81 462 PRO B CA 1
ATOM 7442 C C . PRO B 1 462 ? -20.156 13.273 3.092 1 91.81 462 PRO B C 1
ATOM 7444 O O . PRO B 1 462 ? -20.141 13.562 1.891 1 91.81 462 PRO B O 1
ATOM 7447 N N . LEU B 1 463 ? -19.281 12.664 3.773 1 93.88 463 LEU B N 1
ATOM 7448 C CA . LEU B 1 463 ? -18.203 12.125 2.947 1 93.88 463 LEU B CA 1
ATOM 7449 C C . LEU B 1 463 ? -18.734 11.039 2.014 1 93.88 463 LEU B C 1
ATOM 7451 O O . LEU B 1 463 ? -19.312 10.047 2.467 1 93.88 463 LEU B O 1
#

Sequence (926 aa):
MFHLLFLVTLFVHVQSVPQNSSIVEYLPGFDGPLPFYLETGYIGIGKSEEVQLFYYFIKSESDPRKDPLLLWLTGGPGCSSFTGLAYEVGPLDFGQKAYNGSLPILVSSSYSWTKFASILFLDQPANTGFSYATTSEACKCTDLQACDQAYEFLRKWLINHPEFILNPFYVSGDSYSGITVPVIVQLISDGIEAGKEPLINLKGYSLGNPVTFPEEDNYRIPFCHGMGLISDELYESLNEFCKGDYINIGPTNKLCVENFKMFKNLVSGINEQQILEPFCGKDSNRPHQLSSERRSLEEDFIFQKYDDLICRESRVATRKISTYWANDPRVQEALHVRKGTIKRPWLRCRNSIVSTSYTITFMNSIPYHVNLSSKGYRSLIYSGDHDMVVPFQSTQAWIKYLNYSTIDDWRPWMVDGQVAGYTRSFSNHMTYATVKGGGHTAPEDKHKESFHMFKRWIAQQPLMFHLLFLVTLFVHVQSVPQNSSIVEYLPGFDGPLPFYLETGYIGIGKSEEVQLFYYFIKSESDPRKDPLLLWLTGGPGCSSFTGLAYEVGPLDFGQKAYNGSLPILVSSSYSWTKFASILFLDQPANTGFSYATTSEACKCTDLQACDQAYEFLRKWLINHPEFILNPFYVSGDSYSGITVPVIVQLISDGIEAGKEPLINLKGYSLGNPVTFPEEDNYRIPFCHGMGLISDELYESLNEFCKGDYINIGPTNKLCVENFKMFKNLVSGINEQQILEPFCGKDSNRPHQLSSERRSLEEDFIFQKYDDLICRESRVATRKISTYWANDPRVQEALHVRKGTIKRPWLRCRNSIVSTSYTITFMNSIPYHVNLSSKGYRSLIYSGDHDMVVPFQSTQAWIKYLNYSTIDDWRPWMVDGQVAGYTRSFSNHMTYATVKGGGHTAPEDKHKESFHMFKRWIAQQPL

InterPro domains:
  IPR001563 Peptidase S10, serine carboxypeptidase [PF00450] (28-459)
  IPR001563 Peptidase S10, serine carboxypeptidase [PR00724] (109-121)
  IPR001563 Peptidase S10, serine carboxypeptidase [PR00724] (122-132)
  IPR001563 Peptidase S10, serine carboxypeptidase [PR00724] (157-182)
  IPR001563 Peptidase S10, serine carboxypeptidase [PR00724] (430-443)
  IPR001563 Peptidase S10, serine carboxypeptidase [PTHR11802] (25-446)
  IPR029058 Alpha/Beta hydrolase fold [G3DSA:3.40.50.1820] (17-290)
  IPR029058 Alpha/Beta hydrolase fold [SSF53474] (24-462)

Radius of gyration: 32.99 Å; Cα contacts (8 Å, |Δi|>4): 1897; chains: 2; bounding box: 63×142×116 Å

Foldseek 3Di:
DPPPPPPPPPPPPPPPPPDQKDWFQDFPQEPHGDPWTWMKGWDFFDPVSQWTKIKIKTAAPPDSLAFEEEEEDEDFVQFFLVCCCEQFAHQKYWPDLFDDPDATHIDTDPQHLSNGYMYMGIQDDAPRFLIHGNDQQSLFDELLRRLVRVLRRVQVVCVVVVSNQQYAYEYEYEEACLQRRLSNLVVLVVCLVVVNPPNHNYFAYEYELYQAADQLLLCLLVLCVVVVLDDPVLSVQLCVQVVSGLPDDDPVSVSNVVSSVVVCVSCVQADQQFRVAGPPDDLEPDDPPPDPDPPPPCPCPVPPPPPVVRCRRGPSRNQCSVQVNSQDPSRCVSSVRDPPRDPDRHGSGHNCCCVRRYDYDDRHCLVSVLVCLVVQHAYEYEYACRHSSRHVVSVVVSVVVSVFAWPADWDFDDDPRHGQWIWTAGPSNYIYTYGYSAGSSRSSVPVNSVSVVVVCVSVVHDD/DPPPPPPPPPPPPPPPPPDQKDWFQDFPQEPHGDPWTWMKGWDFFDPVSQWTKIKIKTAAPPDSLAFEEEEEDEAQVQFFLVCCQEQFAHQKYWPDLFDDPDATHIDTDPLHLSNGYMYMGIQDDAPRFLIHGNDQQSLFDELLRRLVRVLRRVQVVCVVVVSCQQYAYEYEYEEACLQRRLSNLVVLVVCLVVVNPPNHNYFAYEYELYQAADQLLLCLLVLCVVVVLDDPVLSVQLCVQVVSGLPDDDPVSVSNVVSSVVVCVSCVQADQQFRVAGDPDDLEPDDPPPDPPCPDPVPCPVPPPPPVVRCRSGPSRNQCSVQVNSQDPSRCVSSVRDPPRDPDRHGSGHNCCCVRRYDYDDRHCLVSVLVCLVVQHAYEYEYACRHSSRHVVSVVVSVVVSVFAWPADWDFDDDPRHGQWIWTAGPSNYIYTYGYSAGSSRSSVPVNSVSVVVVQVSVVHDD

Organism: Solanum tuberosum (NCBI:txid4113)

Secondary structure (DSSP, 8-state):
-------------------SEEE----TTBSSS-SS-EEEEEEEETTTT-EEEEEEEE--SS-TTTS-EEEEE--TTTB-THHIIIIISSSEEES-SS--SSPPPEEE-TT-GGGT-EEEEEE-STTSTT-EESSHHHH-EEHHHHHHHHHHHHHHHHHH-GGGTTS-EEEEEETTHHHHHHHHHHHHHHHHHHTPSS---EEEEEEES---SGGGGGGHHHHHHHTTSS-HHHHHHHHHHHTT--SS--TT-HHHHHHHHHHHHHTTTS-TTSTTS-----SS-------SS--TT----------HHHHHTSHHHHHHHHHHHHT-HHHHHHTTPPTTT--S---SB-TTHHHHTEE------HHHHHHHHHTT-EEEEEEETT-SSS-HHHHHHHHHHH-PPEEEEEEEEEETTEEEEEEEEETTSEEEEEETT--TTHHHH-HHHHHHHHHHHHTT---/-------------------SEEE----TTBSSS-SS-EEEEEEEETTTT-EEEEEEEE--SS-TTTS-EEEEE--TTTB-THHIIIIISSSEEES-SS--SSPPPEEE-TT-GGGT-EEEEE--STTSTT-EESSTGGG-EEHHHHHHHHHHHHHHHHHH-GGGTTS-EEEEEETTHHHHHHHHHHHHHHHHHHTPSS---EEEEEEES---SGGGGGGHHHHHHHTTSS-HHHHHHHHHHHTT--SS--TT-HHHHHHHHHHHHHTTTS-TTSTTS-----SS-------SS--TT----------HHHHHTSHHHHHHHHHHHHT-HHHHHHTTPPTTT--S---SB-TTHHHHTEE------HHHHHHHHHTT-EEEEEEETT-SSS-HHHHHHHHHHH-PPEEEEEEEEEETTEEEEEEEEETTSEEEEEETT--TTHHHH-HHHHHHHHHHHHTT---

pLDDT: mean 90.35, std 17.57, range [25.06, 98.94]

Solvent-accessible surface area (backbone atoms only — not comparable to full-atom values): 48305 Å² total; per-residue (Å²): 137,84,79,78,82,78,79,79,77,77,75,73,73,72,71,68,69,80,70,51,60,43,78,36,54,52,47,80,40,35,85,62,66,56,95,60,56,36,32,24,32,52,46,63,38,70,96,80,36,36,29,31,37,26,38,43,35,33,51,18,70,63,50,55,73,65,28,36,36,32,40,36,35,39,19,63,68,19,16,16,15,60,50,42,34,36,53,31,42,27,49,36,27,63,72,58,49,49,77,81,87,60,80,51,42,38,39,77,41,91,44,22,51,34,57,62,18,19,39,38,27,36,16,44,47,53,67,3,45,82,7,28,42,80,41,78,72,52,32,46,39,37,53,66,52,43,29,51,48,51,49,50,45,51,43,55,51,36,67,77,38,58,80,53,37,76,15,44,25,33,44,32,31,24,30,44,23,30,42,42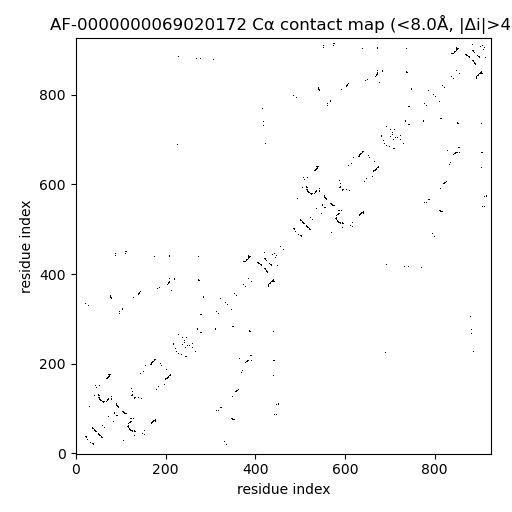,49,44,52,31,52,48,52,51,52,52,32,45,76,71,64,41,78,67,66,62,38,75,49,35,36,36,30,30,24,41,40,41,45,81,67,44,65,38,33,36,56,63,45,33,44,39,64,62,64,47,51,69,66,58,53,50,49,37,44,70,61,34,63,68,45,72,81,79,66,55,85,83,44,54,66,29,54,52,48,50,50,50,52,51,60,52,50,64,59,48,19,43,50,30,58,83,47,80,50,66,74,67,87,47,86,65,69,75,80,70,68,77,79,74,65,68,79,66,57,78,67,65,75,60,73,47,40,63,70,64,41,45,65,25,70,57,31,36,58,48,37,53,32,61,38,59,56,32,68,69,36,33,53,47,56,61,52,66,80,88,64,72,86,59,82,48,40,59,49,35,55,63,37,62,80,71,30,36,44,87,79,75,59,65,28,60,66,42,52,53,53,43,27,75,73,65,33,33,34,41,41,33,18,12,60,36,10,50,70,46,22,44,64,35,56,51,47,57,57,56,68,69,65,63,54,73,70,39,69,80,38,63,25,68,53,75,68,28,65,39,26,35,32,34,30,33,72,49,47,36,35,40,34,41,32,62,79,7,15,44,54,27,36,51,67,32,32,62,54,43,34,52,48,49,54,27,49,78,69,73,36,80,103,138,84,80,77,79,78,79,77,77,75,76,72,74,70,73,68,68,80,70,51,61,44,79,37,56,53,46,79,42,34,84,61,66,55,95,58,57,35,34,23,33,51,46,63,38,72,95,79,35,37,29,32,38,25,38,44,35,33,52,18,69,62,50,53,73,65,26,35,36,32,41,36,35,42,19,64,66,19,15,15,13,60,49,43,35,37,53,31,42,26,50,37,28,62,72,57,50,49,78,79,86,58,80,51,44,39,38,78,38,92,43,22,51,33,59,62,18,20,39,38,28,36,16,43,47,53,65,3,44,82,7,29,40,79,41,77,69,52,31,45,39,38,55,66,52,41,29,50,47,51,49,51,45,52,41,54,50,36,68,77,39,58,79,51,38,76,16,44,25,32,42,33,32,24,29,44,23,29,42,43,47,45,51,33,53,49,53,52,53,52,32,44,77,70,63,42,78,68,65,64,37,74,48,35,38,37,30,31,24,42,40,42,45,80,68,45,67,39,34,37,57,62,47,34,45,38,63,62,64,46,53,71,65,57,54,51,48,37,45,70,61,33,63,67,45,71,81,78,64,56,85,83,43,53,66,28,54,53,47,50,51,50,50,52,62,51,50,66,57,49,18,42,49,29,58,84,47,82,51,67,74,66,86,47,86,62,70,75,80,71,66,78,79,71,65,68,79,65,54,78,68,64,75,61,73,48,44,65,70,65,41,46,63,25,71,58,32,37,57,47,37,53,32,60,39,60,56,32,65,68,37,32,54,46,54,60,53,64,83,88,64,72,86,59,84,50,39,58,48,37,53,63,37,61,80,72,30,36,44,86,80,73,61,65,27,60,68,42,51,53,53,42,27,74,71,65,32,32,35,40,41,34,18,11,59,34,12,49,71,48,24,43,64,35,55,50,49,58,57,56,68,70,65,61,55,72,71,39,68,80,38,62,25,68,52,74,69,28,64,38,25,35,31,34,30,33,70,48,47,37,34,40,34,39,32,63,78,7,15,43,54,27,36,50,66,33,33,64,56,43,33,53,49,50,54,26,50,78,69,73,36,80,102